Protein AF-0000000071057485 (afdb_homodimer)

Nearest PDB structures (foldseek):
  8hhl-assembly1_A  TM=9.426E-02  e=9.989E+00  Mycolicibacterium mucogenicum

InterPro domains:
  IPR002559 Transposase IS4-like domain [PF01609] (268-515)
  IPR008490 Transposase InsH, N-terminal [PF05598] (19-107)
  IPR047629 IS1182 transposase [NF033551] (7-520)

Foldseek 3Di:
DDDDDPDDVPPPDDPDPLVVNADLLHLLVLLLLLLVLDDPPLQDPPDDDDDDDQPRSSLLLSLLLVCLLVLHHQLVVSQVCCVPPSSNVVSNVSDRDHSVSSLCCLLDPSLLSSLQLSLVLVVLLCVLVVNFPPLEKFKDKAKFFEPADFPQKDFPVVLVVVLVVLLVVQLVLVVVCVVLVQDDPDDSVLCSALVSLVSVLVSLVVVLVVLVVVVVVDDPDDPPDDPSVVSNVVSVVSSCCSVPPSNVSRVVSVVLCVLQPPHGMAGPVFSLWEWEFHQDDPVRPTDTGTIWMKMFIWGQQATSAIAIDNDNFCQVVQLVRCVVRPCNVSGAEYEYEQSNDDLVNLCCCCVPVVHHYLYHHPCRVVCPDPCNCPPQVDQVNWDADPVQRWTAGPVGWIWHWDDKDWDADPVGDIFIWTKIWTDCDGPDPVSNVVQADPVGHGDMDTHGPSSVVSNVVSVVQCPDPSNVVVNVCNCVHHVVSVVCLCPVSNRRYADDHDRSSRSSRVSSNSVSVNSVVVSVVLVVVVVVPVDRSNVVSSVSSVVSSVVSVCVVCVVPPDPPPVVPVVCVPCVPVVD/DDDDDPDDPPPDDDPDPLVVNADLLDLLVLLLLLLVLDDPPLQDPPDDDDDDDQPRSSLLLSLLLVCLLVLHHQLVVSQVCCVPPSSNVVSNVSDRDHSVSSLCCLLDPSLLSSLQLSLVLVVLLCVLVVNFPPLEKFKDKAKFFEPADFPQKDFPVVLVVVLVVLLVVQLVLVVVCVVLVQDDPDDSVLCSALVSLVSVLVSLVVVLVVLVVVVVPDDPDDPPDDPSVVSNVVSVVSSCCSVPPSNVSRVVSVVLCVLQPPHGMAGPVFSLWEWEFHQDDPVRPTDTGTIWMKMFIWGQQATSAIAIDNDNFCQVVVLVRCVPRPCNLSHAEYEYEQSNDDLVNLCCCCVPVVHHYLYHHPCRVVCPDPCNCPPQVDQVNWDADPVQRWTAGPVGWIWHWDDKDWDADPVGDIFIWTKIWTDCDGPDPVSNVVQADPVGHGDMDTHGPSSVVSNVVSVVQCPDPSNVVVNVCNCVHHVVSVVCLCPVSNRRYADDHDRSSSSSRVSSNSVSVNSVVVSVVLVVVVVVPVDRSNVVSSVSSVVSSVVSVCVCCVVPPDPPPVVPVVCVPCVPVVD

Radius of gyration: 40.52 Å; Cα contacts (8 Å, |Δi|>4): 1602; chains: 2; bounding box: 93×112×138 Å

Secondary structure (DSSP, 8-state):
--------TT----EEEHHHHS-TT-HHHHHHHHHHHS-HHHHS----SSSS----HHHHHHHHHHHHHTT--SHHHHHHHHHHBHHHHHHHTT----HHHHHHHHHSHHHHHHHHHHHHHHHHHHHHTT---TTEEEEEEEEEE-SS-TT-EEEHHHHHHHHHHHHHHHHHHHHHHHHTT------TTGGGSHHHHHHHHHHHHHHHHHHHHHHHHS-S--TT--HHHHHHHHHHHHHHHIIIIIHHHHHHHHHHHHHHTT-SEEESSSTT-EEEEEE-STT--EEEEEEEEEEEEEETTEEEEEEEE--SSSGGGHHHHHHH-TTGGG-SEEE--GGG--HHHHHIIIIIS--EEE---TTHHHHHSHHHHT-TT-GGGSEEETTTTEEE-TTS-EEEEEEEEEEE-TTS-EEEEEEEEE-SS-SSHHHHHHTB-TTSPBPEEEE-HHHHHHHHHHHHHHHSHHHHHHHHHHHHHHHHHHHIIIIIS--SB-SS-SHHHHHHHHHHHHHHHHHHHHHHHHHHHHHHSSS-HHHHHHHHHHHHHHHHHHHHHHHHS-TTTHHHHHHHH--GGG-/--------TT----EEEHHHHS-TT-HHHHHHHHHHHS-HHHHS----SSSS----HHHHHHHHHHHHHTT--SHHHHHHHHHHBHHHHHHHTT----HHHHHHHHHSHHHHHHHHHHHHHHHHHHHHTT---TTEEEEEEEEEE-SS-TT-EEEHHHHHHHHHHHHHHHHHHHHHHHHTT------TTGGGSHHHHHHHHHHHHHHHHHHHHHHHHS-S--TT--HHHHHHHHHHHHHHHIIIIIHHHHHHHHHHHHHHTT-SEEESSSTT-EEEEEE-STT--EEEEEEEEEEEEEETTEEEEEEEE--SSSGGGHHHHHHH-TTGGG-SEEE--GGG--HHHHHIIIIIS--EEE---TTHHHHHSHHHHT-TT-GGGSEEETTTTEEE-TTS-EEEEEEEEEEE-TTS-EEEEEEEEE-SS-SSHHHHHHTB-TTSPBPEEEE-HHHHHHHHHHHHHHHSHHHHHHHHHHHHHHHHHHHIIIIIS--SB-SS-SHHHHHHHHHHHHHHHHHHHHHHHHHHHHHHSSS-HHHHHHHHHHHHHHHHHHHHHHHHS-TTTHHHHHHHH--GGG-

Sequence (1150 aa):
MTMYKEYNTNQLSLELNLAYDIPMNHEVRLISLFVDSIPNHVLLEEKSHTGRPAFHPAMLLKMTLFAYARQVFSGRKIVQMNDEVIPMKWLSQDTYVSYKTINNFRSSKHANNLIKTAFIYFTLLMRENGMIEDDALFIDGTKLEADANLYSFTWKKAVNKYEEALNGKTADLYDNLVQEGVDLALSKEECETSEGLVRLLENTEQALAEVEKVISEEPKVIKGGSANKQKRRRIKKLRNQLRKDYIPRKQRYEEAREILQERNSFSKTDHDATFMRMKEDHMMNGQLKPGYNVQAATNSQYVLAYDLFPNPTDTRTLKPFLQSIQTLDLFQHIVADAGYGSEENYVFIIDELEKTPLIPYGMYQKELTKKYKNSPTNPSNWDYLAETDQFIKPDGVVYSFKNYSRRTDKYGFKRDFKIYEADNIQDTAELEKLAKTESGRQKQIHYNPTWNYFKELIKEELHSEEGSRIYAKRKIDVEPVFGRLKSVFGVRRVHVRGNQAVQTEVGFLFMSMNLTKLAKNLGSKTSHTQKPHSDSFILIVFETEITVWFYFEASFCPASFCISIFYCIFPYLQSMTMYKEYNTNQLSLELNLAYDIPMNHEVRLISLFVDSIPNHVLLEEKSHTGRPAFHPAMLLKMTLFAYARQVFSGRKIVQMNDEVIPMKWLSQDTYVSYKTINNFRSSKHANNLIKTAFIYFTLLMRENGMIEDDALFIDGTKLEADANLYSFTWKKAVNKYEEALNGKTADLYDNLVQEGVDLALSKEECETSEGLVRLLENTEQALAEVEKVISEEPKVIKGGSANKQKRRRIKKLRNQLRKDYIPRKQRYEEAREILQERNSFSKTDHDATFMRMKEDHMMNGQLKPGYNVQAATNSQYVLAYDLFPNPTDTRTLKPFLQSIQTLDLFQHIVADAGYGSEENYVFIIDELEKTPLIPYGMYQKELTKKYKNSPTNPSNWDYLAETDQFIKPDGVVYSFKNYSRRTDKYGFKRDFKIYEADNIQDTAELEKLAKTESGRQKQIHYNPTWNYFKELIKEELHSEEGSRIYAKRKIDVEPVFGRLKSVFGVRRVHVRGNQAVQTEVGFLFMSMNLTKLAKNLGSKTSHTQKPHSDSFILIVFETEITVWFYFEASFCPASFCISIFYCIFPYLQS

Organism: NCBI:txid439219

pLDDT: mean 81.41, std 17.27, range [22.47, 97.69]

Solvent-accessible surface area (backbone atoms only — not comparable to full-atom values): 63048 Å² total; per-residue (Å²): 114,60,50,49,56,86,78,64,74,78,68,56,78,47,75,41,45,50,54,78,66,52,60,72,74,35,56,65,55,53,49,48,49,54,58,65,52,49,55,60,76,69,59,47,69,92,61,75,60,84,71,81,59,50,76,44,54,62,43,54,48,44,50,50,32,51,31,42,59,69,59,43,82,49,41,64,57,46,37,49,37,43,71,37,25,51,68,47,19,55,61,47,68,66,54,89,58,56,37,65,58,51,47,49,44,52,56,30,70,64,45,35,51,45,49,56,49,47,31,54,49,49,42,52,34,34,49,75,69,63,59,57,60,87,39,39,38,34,41,53,71,49,75,33,33,42,61,50,68,74,83,35,74,45,46,45,69,57,49,53,52,53,49,52,50,48,44,53,51,48,52,49,50,50,52,52,41,48,72,72,67,44,80,70,97,64,57,76,74,45,49,67,37,52,69,32,41,54,49,48,48,52,46,47,52,50,46,48,53,51,45,53,51,53,51,70,72,42,72,92,83,53,91,90,59,56,68,57,58,54,50,44,52,55,51,49,51,52,46,48,45,40,63,72,45,51,41,56,50,44,44,51,47,53,50,48,51,63,65,32,65,92,46,61,34,26,24,77,77,24,60,60,24,15,65,28,74,38,84,75,40,95,82,66,56,51,48,74,32,40,16,40,28,36,37,38,30,23,42,83,51,29,70,50,45,71,50,78,39,64,52,80,58,63,43,77,48,49,64,64,48,58,70,67,41,85,67,47,83,72,41,48,33,43,33,38,53,36,70,45,36,42,65,69,53,48,49,43,36,43,72,70,65,66,35,47,65,48,43,45,40,78,57,49,69,56,58,70,34,67,68,53,62,66,32,75,85,40,72,88,60,38,50,71,40,76,89,76,48,30,38,34,39,82,89,62,40,48,25,35,69,69,50,80,45,80,47,67,46,100,84,67,53,74,42,61,32,43,33,27,30,32,42,84,76,51,98,43,74,69,42,37,57,68,26,32,40,95,86,66,42,66,35,70,46,82,42,41,62,66,55,51,50,51,50,53,53,38,50,53,44,48,66,32,72,65,39,35,54,58,54,63,44,42,64,72,23,51,51,52,45,55,44,39,42,41,66,71,57,55,51,55,53,48,90,46,64,43,61,67,25,37,48,26,50,50,43,42,49,47,49,18,52,37,50,52,50,50,39,52,52,51,52,60,56,29,72,73,40,94,59,74,57,55,54,57,51,51,47,52,47,52,57,28,43,57,51,44,53,50,51,50,46,55,70,71,42,65,84,76,64,64,63,58,56,55,52,68,75,52,58,67,74,75,109,117,62,52,49,56,87,78,64,72,79,68,56,78,47,75,41,47,47,54,77,67,53,59,72,74,37,55,65,55,53,48,48,48,54,60,66,49,50,53,59,77,68,58,47,68,92,60,75,61,84,69,80,58,50,78,43,54,64,45,54,49,43,51,51,32,52,30,44,60,69,60,42,82,50,40,63,55,45,38,49,37,45,72,38,25,51,68,47,20,56,61,47,68,65,54,89,61,56,38,63,59,52,46,49,43,52,55,29,70,64,45,36,51,44,49,55,49,45,32,54,48,50,45,51,35,34,50,76,69,64,58,59,59,88,42,40,37,35,40,52,72,47,76,35,33,42,60,49,67,74,80,35,75,45,45,43,69,57,48,53,52,52,50,52,50,47,44,51,49,48,52,50,50,50,51,52,40,48,71,72,65,42,81,70,98,64,58,76,75,46,48,66,36,51,68,32,38,52,50,49,47,52,47,48,51,50,44,48,53,52,47,52,52,53,54,70,71,41,71,91,83,54,90,89,60,58,69,57,56,53,50,45,52,54,51,49,52,52,45,48,47,41,65,72,46,51,40,55,51,44,44,51,49,53,50,48,51,63,64,32,63,89,46,62,34,28,24,78,75,24,62,62,24,15,64,26,75,37,84,76,40,94,82,66,56,50,49,73,32,42,16,41,29,36,35,37,29,23,43,84,53,29,68,48,44,72,47,75,38,65,52,79,58,64,43,78,47,49,63,65,48,58,70,66,41,84,67,47,83,71,40,47,32,42,34,39,52,37,70,44,35,43,65,68,51,50,49,43,36,43,71,71,65,67,34,46,66,48,44,44,39,79,58,49,69,55,58,70,34,68,68,52,62,66,31,76,84,40,71,86,62,38,50,72,41,78,88,76,48,30,40,34,40,82,88,61,40,47,25,35,69,68,49,79,45,79,47,68,46,101,83,68,52,75,43,62,31,43,33,26,32,33,43,82,78,48,98,42,74,69,41,38,57,69,26,31,39,98,88,66,43,65,36,70,44,80,40,42,63,66,56,51,48,50,50,53,51,39,49,50,44,47,66,32,72,68,41,35,56,58,56,63,43,41,66,72,22,50,52,54,45,55,44,40,43,41,66,72,55,54,51,57,54,48,92,46,63,45,61,67,25,38,50,28,49,51,43,43,48,47,49,19,51,37,51,52,50,52,38,52,53,50,51,59,56,31,71,74,42,92,61,73,59,54,54,57,50,52,48,53,45,54,56,29,43,58,50,44,53,49,52,50,46,56,70,71,44,66,85,76,64,65,63,60,58,54,52,68,76,53,62,67,74,76,109

Structure (mmCIF, N/CA/C/O backbone):
data_AF-0000000071057485-model_v1
#
loop_
_entity.id
_entity.type
_entity.pdbx_description
1 polymer Transposase
#
loop_
_atom_site.group_PDB
_atom_site.id
_atom_site.type_symbol
_atom_site.label_atom_id
_atom_site.label_alt_id
_atom_site.label_comp_id
_atom_site.label_asym_id
_atom_site.label_entity_id
_atom_site.label_seq_id
_atom_site.pdbx_PDB_ins_code
_atom_site.Cartn_x
_atom_site.Cartn_y
_atom_site.Cartn_z
_atom_site.occupancy
_atom_site.B_iso_or_equiv
_atom_site.auth_seq_id
_atom_site.auth_comp_id
_atom_site.auth_asym_id
_atom_site.auth_atom_id
_atom_site.pdbx_PDB_model_num
ATOM 1 N N . MET A 1 1 ? 37.344 -20.203 -25.688 1 23.11 1 MET A N 1
ATOM 2 C CA . MET A 1 1 ? 37.469 -20.188 -24.219 1 23.11 1 MET A CA 1
ATOM 3 C C . MET A 1 1 ? 37.125 -18.812 -23.656 1 23.11 1 MET A C 1
ATOM 5 O O . MET A 1 1 ? 37.75 -17.812 -24.016 1 23.11 1 MET A O 1
ATOM 9 N N . THR A 1 2 ? 35.906 -18.578 -23.266 1 34.31 2 THR A N 1
ATOM 10 C CA . THR A 1 2 ? 35.406 -17.281 -22.797 1 34.31 2 THR A CA 1
ATOM 11 C C . THR A 1 2 ? 36.219 -16.828 -21.562 1 34.31 2 THR A C 1
ATOM 13 O O . THR A 1 2 ? 36.406 -17.609 -20.625 1 34.31 2 THR A O 1
ATOM 16 N N . MET A 1 3 ? 36.969 -15.766 -21.641 1 32.34 3 MET A N 1
ATOM 17 C CA . MET A 1 3 ? 37.875 -15.297 -20.578 1 32.34 3 MET A CA 1
ATOM 18 C C . MET A 1 3 ? 37.094 -14.531 -19.516 1 32.34 3 MET A C 1
ATOM 20 O O . MET A 1 3 ? 36.406 -13.555 -19.812 1 32.34 3 MET A O 1
ATOM 24 N N . TYR A 1 4 ? 36.656 -15.203 -18.547 1 41.56 4 TYR A N 1
ATOM 25 C CA . TYR A 1 4 ? 36.125 -14.5 -17.391 1 41.56 4 TYR A CA 1
ATOM 26 C C . TYR A 1 4 ? 37.25 -13.828 -16.609 1 41.56 4 TYR A C 1
ATOM 28 O O . TYR A 1 4 ? 38.375 -14.336 -16.562 1 41.56 4 TYR A O 1
ATOM 36 N N . LYS A 1 5 ? 37.031 -12.656 -16.203 1 48.19 5 LYS A N 1
ATOM 37 C CA . LYS A 1 5 ? 38 -12.062 -15.281 1 48.19 5 LYS A CA 1
ATOM 38 C C . LYS A 1 5 ? 38.188 -12.938 -14.039 1 48.19 5 LYS A C 1
ATOM 40 O O . LYS A 1 5 ? 37.219 -13.508 -13.531 1 48.19 5 LYS A O 1
ATOM 45 N N . GLU A 1 6 ? 39.406 -13.344 -13.711 1 38.09 6 GLU A N 1
ATOM 46 C CA . GLU A 1 6 ? 39.719 -14.164 -12.547 1 38.09 6 GLU A CA 1
ATOM 47 C C . GLU A 1 6 ? 39.125 -13.586 -11.273 1 38.09 6 GLU A C 1
ATOM 49 O O . GLU A 1 6 ? 39.188 -12.383 -11.039 1 38.09 6 GLU A O 1
ATOM 54 N N . TYR A 1 7 ? 38 -14.172 -10.867 1 42.62 7 TYR A N 1
ATOM 55 C CA . TYR A 1 7 ? 37.344 -13.742 -9.641 1 42.62 7 TYR A CA 1
ATOM 56 C C . TYR A 1 7 ? 37.75 -14.602 -8.453 1 42.62 7 TYR A C 1
ATOM 58 O O . TYR A 1 7 ? 37.531 -15.812 -8.453 1 42.62 7 TYR A O 1
ATOM 66 N N . ASN A 1 8 ? 38.938 -14.258 -7.918 1 39 8 ASN A N 1
ATOM 67 C CA . ASN A 1 8 ? 39.375 -14.945 -6.715 1 39 8 ASN A CA 1
ATOM 68 C C . ASN A 1 8 ? 38.969 -14.188 -5.453 1 39 8 ASN A C 1
ATOM 70 O O . ASN A 1 8 ? 39.438 -13.07 -5.219 1 39 8 ASN A O 1
ATOM 74 N N . THR A 1 9 ? 37.969 -14.484 -4.902 1 42.62 9 THR A N 1
ATOM 75 C CA . THR A 1 9 ? 37.469 -13.844 -3.693 1 42.62 9 THR A CA 1
ATOM 76 C C . THR A 1 9 ? 38.469 -14 -2.541 1 42.62 9 THR A C 1
ATOM 78 O O . THR A 1 9 ? 38.25 -13.438 -1.462 1 42.62 9 THR A O 1
ATOM 81 N N . ASN A 1 10 ? 39.375 -15 -2.668 1 36 10 ASN A N 1
ATOM 82 C CA . ASN A 1 10 ? 40.281 -15.219 -1.546 1 36 10 ASN A CA 1
ATOM 83 C C . ASN A 1 10 ? 41.281 -14.062 -1.396 1 36 10 ASN A C 1
ATOM 85 O O . ASN A 1 10 ? 42.25 -14.172 -0.64 1 36 10 ASN A O 1
ATOM 89 N N . GLN A 1 11 ? 41.25 -13.289 -2.316 1 40.03 11 GLN A N 1
ATOM 90 C CA . GLN A 1 11 ? 42.219 -12.227 -2.109 1 40.03 11 GLN A CA 1
ATOM 91 C C . GLN A 1 11 ? 41.812 -11.305 -0.969 1 40.03 11 GLN A C 1
ATOM 93 O O . GLN A 1 11 ? 40.688 -10.758 -0.982 1 40.03 11 GLN A O 1
ATOM 98 N N . LEU A 1 12 ? 42.469 -11.305 0.199 1 37.62 12 LEU A N 1
ATOM 99 C CA . LEU A 1 12 ? 42.312 -10.766 1.544 1 37.62 12 LEU A CA 1
ATOM 100 C C . LEU A 1 12 ? 42.094 -9.258 1.499 1 37.62 12 LEU A C 1
ATOM 102 O O . LEU A 1 12 ? 41.188 -8.734 2.123 1 37.62 12 LEU A O 1
ATOM 106 N N . SER A 1 13 ? 43.219 -8.352 1.421 1 40.06 13 SER A N 1
ATOM 107 C CA . SER A 1 13 ? 43.375 -7.059 2.088 1 40.06 13 SER A CA 1
ATOM 108 C C . SER A 1 13 ? 42.969 -5.914 1.165 1 40.06 13 SER A C 1
ATOM 110 O O . SER A 1 13 ? 43.438 -5.816 0.037 1 40.06 13 SER A O 1
ATOM 112 N N . LEU A 1 14 ? 41.781 -5.621 1.059 1 44.44 14 LEU A N 1
ATOM 113 C CA . LEU A 1 14 ? 41.469 -4.348 0.416 1 44.44 14 LEU A CA 1
ATOM 114 C C . LEU A 1 14 ? 41.719 -3.186 1.377 1 44.44 14 LEU A C 1
ATOM 116 O O . LEU A 1 14 ? 41.156 -3.148 2.467 1 44.44 14 LEU A O 1
ATOM 120 N N . GLU A 1 15 ? 42.844 -2.379 1.481 1 41.66 15 GLU A N 1
ATOM 121 C CA . GLU A 1 15 ? 43.156 -1.195 2.279 1 41.66 15 GLU A CA 1
ATOM 122 C C . GLU A 1 15 ? 42.312 0.002 1.831 1 41.66 15 GLU A C 1
ATOM 124 O O . GLU A 1 15 ? 42.375 0.417 0.673 1 41.66 15 GLU A O 1
ATOM 129 N N . LEU A 1 16 ? 41.125 0.225 2.365 1 46.06 16 LEU A N 1
ATOM 130 C CA . LEU A 1 16 ? 40.312 1.38 2.004 1 46.06 16 LEU A CA 1
ATOM 131 C C . LEU A 1 16 ? 40.688 2.602 2.828 1 46.06 16 LEU A C 1
ATOM 133 O O . LEU A 1 16 ? 40.844 2.51 4.047 1 46.06 16 LEU A O 1
ATOM 137 N N . ASN A 1 17 ? 41.438 3.664 2.443 1 44.47 17 ASN A N 1
ATOM 138 C CA . ASN A 1 17 ? 41.562 4.98 3.064 1 44.47 17 ASN A CA 1
ATOM 139 C C . ASN A 1 17 ? 40.25 5.75 2.973 1 44.47 17 ASN A C 1
ATOM 141 O O . ASN A 1 17 ? 39.844 6.168 1.885 1 44.47 17 ASN A O 1
ATOM 145 N N . LEU A 1 18 ? 39.469 5.727 4.004 1 46.75 18 LEU A N 1
ATOM 146 C CA . LEU A 1 18 ? 38.094 6.227 4.012 1 46.75 18 LEU A CA 1
ATOM 147 C C . LEU A 1 18 ? 38.031 7.629 3.418 1 46.75 18 LEU A C 1
ATOM 149 O O . LEU A 1 18 ? 37.094 7.945 2.676 1 46.75 18 LEU A O 1
ATOM 153 N N . ALA A 1 19 ? 38.844 8.672 3.963 1 46.25 19 ALA A N 1
ATOM 154 C CA . ALA A 1 19 ? 38.75 10.055 3.504 1 46.25 19 ALA A CA 1
ATOM 155 C C . ALA A 1 19 ? 38.938 10.148 1.993 1 46.25 19 ALA A C 1
ATOM 157 O O . ALA A 1 19 ? 38.312 10.977 1.331 1 46.25 19 ALA A O 1
ATOM 158 N N . TYR A 1 20 ? 39.75 9.367 1.511 1 46.47 20 TYR A N 1
ATOM 159 C CA . TYR A 1 20 ? 40.125 9.406 0.096 1 46.47 20 TYR A CA 1
ATOM 160 C C . TYR A 1 20 ? 39.125 8.617 -0.74 1 46.47 20 TYR A C 1
ATOM 162 O O . TYR A 1 20 ? 38.938 8.891 -1.929 1 46.47 20 TYR A O 1
ATOM 170 N N . ASP A 1 21 ? 38.188 7.934 0.021 1 61.28 21 ASP A N 1
ATOM 171 C CA . ASP A 1 21 ? 37.406 6.996 -0.768 1 61.28 21 ASP A CA 1
ATOM 172 C C . ASP A 1 21 ? 36.031 7.578 -1.088 1 61.28 21 ASP A C 1
ATOM 174 O O . ASP A 1 21 ? 35.312 7.039 -1.925 1 61.28 21 ASP A O 1
ATOM 178 N N . ILE A 1 22 ? 35.781 8.898 -0.445 1 78.19 22 ILE A N 1
ATOM 179 C CA . ILE A 1 22 ? 34.5 9.516 -0.77 1 78.19 22 ILE A CA 1
ATOM 180 C C . ILE A 1 22 ? 34.719 10.625 -1.794 1 78.19 22 ILE A C 1
ATOM 182 O O . ILE A 1 22 ? 35.438 11.586 -1.541 1 78.19 22 ILE A O 1
ATOM 186 N N . PRO A 1 23 ? 34.125 10.477 -2.822 1 77.12 23 PRO A N 1
ATOM 187 C CA . PRO A 1 23 ? 34.25 11.516 -3.848 1 77.12 23 PRO A CA 1
ATOM 188 C C . PRO A 1 23 ? 33.875 12.906 -3.34 1 77.12 23 PRO A C 1
ATOM 190 O O . PRO A 1 23 ? 33.031 13.023 -2.438 1 77.12 23 PRO A O 1
ATOM 193 N N . MET A 1 24 ? 34.406 13.922 -3.902 1 73.56 24 MET A N 1
ATOM 194 C CA . MET A 1 24 ? 34.188 15.305 -3.482 1 73.56 24 MET A CA 1
ATOM 195 C C . MET A 1 24 ? 32.75 15.742 -3.727 1 73.56 24 MET A C 1
ATOM 197 O O . MET A 1 24 ? 32.219 16.609 -3.018 1 73.56 24 MET A O 1
ATOM 201 N N . ASN A 1 25 ? 32.125 15.102 -4.582 1 75.69 25 ASN A N 1
ATOM 202 C CA . ASN A 1 25 ? 30.75 15.492 -4.934 1 75.69 25 ASN A CA 1
ATOM 203 C C . ASN A 1 25 ? 29.719 14.609 -4.242 1 75.69 25 ASN A C 1
ATOM 205 O O . ASN A 1 25 ? 28.531 14.68 -4.547 1 75.69 25 ASN A O 1
ATOM 209 N N . HIS A 1 26 ? 30.281 13.969 -3.312 1 86.19 26 HIS A N 1
ATOM 210 C CA . HIS A 1 26 ? 29.359 13.062 -2.627 1 86.19 26 HIS A CA 1
ATOM 211 C C . HIS A 1 26 ? 28.422 13.828 -1.705 1 86.19 26 HIS A C 1
ATOM 213 O O . HIS A 1 26 ? 28.828 14.781 -1.04 1 86.19 26 HIS A O 1
ATOM 219 N N . GLU A 1 27 ? 27.203 13.484 -1.693 1 87.94 27 GLU A N 1
ATOM 220 C CA . GLU A 1 27 ? 26.156 14.172 -0.946 1 87.94 27 GLU A CA 1
ATOM 221 C C . GLU A 1 27 ? 26.484 14.227 0.543 1 87.94 27 GLU A C 1
ATOM 223 O O . GLU A 1 27 ? 26.062 15.148 1.244 1 87.94 27 GLU A O 1
ATOM 228 N N . VAL A 1 28 ? 27.297 13.266 1.021 1 89.62 28 VAL A N 1
ATOM 229 C CA . VAL A 1 28 ? 27.625 13.195 2.439 1 89.62 28 VAL A CA 1
ATOM 230 C C . VAL A 1 28 ? 28.453 14.422 2.842 1 89.62 28 VAL A C 1
ATOM 232 O O . VAL A 1 28 ? 28.344 14.906 3.971 1 89.62 28 VAL A O 1
ATOM 235 N N . ARG A 1 29 ? 29.219 14.93 1.976 1 84.94 29 ARG A N 1
ATOM 236 C CA . ARG A 1 29 ? 30.031 16.109 2.256 1 84.94 29 ARG A CA 1
ATOM 237 C C . ARG A 1 29 ? 29.172 17.359 2.389 1 84.94 29 ARG A C 1
ATOM 239 O O . ARG A 1 29 ? 29.438 18.219 3.219 1 84.94 29 ARG A O 1
ATOM 246 N N . LEU A 1 30 ? 28.141 17.391 1.562 1 86.38 30 LEU A N 1
ATOM 247 C CA . LEU A 1 30 ? 27.203 18.516 1.647 1 86.38 30 LEU A CA 1
ATOM 248 C C . LEU A 1 30 ? 26.453 18.5 2.971 1 86.38 30 LEU A C 1
ATOM 250 O O . LEU A 1 30 ? 26.25 19.547 3.59 1 86.38 30 LEU A O 1
ATOM 254 N N . ILE A 1 31 ? 26.031 17.328 3.371 1 90.62 31 ILE A N 1
ATOM 255 C CA . ILE A 1 31 ? 25.312 17.188 4.633 1 90.62 31 ILE A CA 1
ATOM 256 C C . ILE A 1 31 ? 26.203 17.625 5.789 1 90.62 31 ILE A C 1
ATOM 258 O O . ILE A 1 31 ? 25.766 18.359 6.676 1 90.62 31 ILE A O 1
ATOM 262 N N . SER A 1 32 ? 27.453 17.188 5.73 1 87.62 32 SER A N 1
ATOM 263 C CA . SER A 1 32 ? 28.406 17.531 6.781 1 87.62 32 SER A CA 1
ATOM 264 C C . SER A 1 32 ? 28.641 19.047 6.828 1 87.62 32 SER A C 1
ATOM 266 O O . SER A 1 32 ? 28.625 19.641 7.902 1 87.62 32 SER A O 1
ATOM 268 N N . LEU A 1 33 ? 28.766 19.609 5.688 1 82.75 33 LEU A N 1
ATOM 269 C CA . LEU A 1 33 ? 29.016 21.047 5.598 1 82.75 33 LEU A CA 1
ATOM 270 C C . LEU A 1 33 ? 27.812 21.844 6.078 1 82.75 33 LEU A C 1
ATOM 272 O O . LEU A 1 33 ? 27.953 22.859 6.758 1 82.75 33 LEU A O 1
ATOM 276 N N . PHE A 1 34 ? 26.719 21.453 5.762 1 86.44 34 PHE A N 1
ATOM 277 C CA . PHE A 1 34 ? 25.484 22.125 6.141 1 86.44 34 PHE A CA 1
ATOM 278 C C . PHE A 1 34 ? 25.312 22.109 7.656 1 86.44 34 PHE A C 1
ATOM 280 O O . PHE A 1 34 ? 25.016 23.156 8.258 1 86.44 34 PHE A O 1
ATOM 287 N N . VAL A 1 35 ? 25.453 20.953 8.242 1 86.75 35 VAL A N 1
ATOM 288 C CA . VAL A 1 35 ? 25.281 20.828 9.68 1 86.75 35 VAL A CA 1
ATOM 289 C C . VAL A 1 35 ? 26.344 21.641 10.414 1 86.75 35 VAL A C 1
ATOM 291 O O . VAL A 1 35 ? 26.078 22.25 11.445 1 86.75 35 VAL A O 1
ATOM 294 N N . ASP A 1 36 ? 27.516 21.656 9.844 1 79.56 36 ASP A N 1
ATOM 295 C CA . ASP A 1 36 ? 28.625 22.375 10.469 1 79.56 36 ASP A CA 1
ATOM 296 C C . ASP A 1 36 ? 28.406 23.891 10.398 1 79.56 36 ASP A C 1
ATOM 298 O O . ASP A 1 36 ? 29 24.641 11.164 1 79.56 36 ASP A O 1
ATOM 302 N N . SER A 1 37 ? 27.562 24.25 9.484 1 75.19 37 SER A N 1
ATOM 303 C CA . SER A 1 37 ? 27.281 25.672 9.336 1 75.19 37 SER A CA 1
ATOM 304 C C . SER A 1 37 ? 26.328 26.156 10.43 1 75.19 37 SER A C 1
ATOM 306 O O . SER A 1 37 ? 26.219 27.359 10.672 1 75.19 37 SER A O 1
ATOM 308 N N . ILE A 1 38 ? 25.688 25.297 11.07 1 76.44 38 ILE A N 1
ATOM 309 C CA . ILE A 1 38 ? 24.812 25.656 12.172 1 76.44 38 ILE A CA 1
ATOM 310 C C . ILE A 1 38 ? 25.641 26.062 13.391 1 76.44 38 ILE A C 1
ATOM 312 O O . ILE A 1 38 ? 26.547 25.312 13.797 1 76.44 38 ILE A O 1
ATOM 316 N N . PRO A 1 39 ? 25.328 27.188 13.945 1 72.94 39 PRO A N 1
ATOM 317 C CA . PRO A 1 39 ? 26.141 27.656 15.07 1 72.94 39 PRO A CA 1
ATOM 318 C C . PRO A 1 39 ? 26.109 26.719 16.266 1 72.94 39 PRO A C 1
ATOM 320 O O . PRO A 1 39 ? 25.062 26.125 16.562 1 72.94 39 PRO A O 1
ATOM 323 N N . ASN A 1 40 ? 27.156 26.719 16.938 1 73.5 40 ASN A N 1
ATOM 324 C CA . ASN A 1 40 ? 27.344 25.797 18.062 1 73.5 40 ASN A CA 1
ATOM 325 C C . ASN A 1 40 ? 26.359 26.078 19.188 1 73.5 40 ASN A C 1
ATOM 327 O O . ASN A 1 40 ? 25.906 25.141 19.859 1 73.5 40 ASN A O 1
ATOM 331 N N . HIS A 1 41 ? 26.094 27.344 19.359 1 73.38 41 HIS A N 1
ATOM 332 C CA . HIS A 1 41 ? 25.188 27.672 20.453 1 73.38 41 HIS A CA 1
ATOM 333 C C . HIS A 1 41 ? 23.797 27.094 20.203 1 73.38 41 HIS A C 1
ATOM 335 O O . HIS A 1 41 ? 23.031 26.875 21.141 1 73.38 41 HIS A O 1
ATOM 341 N N . VAL A 1 42 ? 23.5 26.906 18.938 1 73.56 42 VAL A N 1
ATOM 342 C CA . VAL A 1 42 ? 22.234 26.297 18.578 1 73.56 42 VAL A CA 1
ATOM 343 C C . VAL A 1 42 ? 22.328 24.781 18.688 1 73.56 42 VAL A C 1
ATOM 345 O O . VAL A 1 42 ? 21.391 24.109 19.125 1 73.56 42 VAL A O 1
ATOM 348 N N . LEU A 1 43 ? 23.469 24.344 18.281 1 77.38 43 LEU A N 1
ATOM 349 C CA . LEU A 1 43 ? 23.672 22.891 18.266 1 77.38 43 LEU A CA 1
ATOM 350 C C . LEU A 1 43 ? 23.719 22.328 19.688 1 77.38 43 LEU A C 1
ATOM 352 O O . LEU A 1 43 ? 23.172 21.25 19.953 1 77.38 43 LEU A O 1
ATOM 356 N N . LEU A 1 44 ? 24.391 23.094 20.5 1 72.12 44 LEU A N 1
ATOM 357 C CA . LEU A 1 44 ? 24.641 22.578 21.844 1 72.12 44 LEU A CA 1
ATOM 358 C C . LEU A 1 44 ? 23.578 23.078 22.828 1 72.12 44 LEU A C 1
ATOM 360 O O . LEU A 1 44 ? 23.203 24.25 22.797 1 72.12 44 LEU A O 1
ATOM 364 N N . GLU A 1 45 ? 22.578 22.172 23.219 1 63.66 45 GLU A N 1
ATOM 365 C CA . GLU A 1 45 ? 21.609 22.578 24.234 1 63.66 45 GLU A CA 1
ATOM 366 C C . GLU A 1 45 ? 22.312 22.891 25.562 1 63.66 45 GLU A C 1
ATOM 368 O O . GLU A 1 45 ? 23.344 22.281 25.875 1 63.66 45 GLU A O 1
ATOM 373 N N . GLU A 1 46 ? 21.844 24 26.188 1 52.88 46 GLU A N 1
ATOM 374 C CA . GLU A 1 46 ? 22.344 24.328 27.516 1 52.88 46 GLU A CA 1
ATOM 375 C C . GLU A 1 46 ? 22.188 23.141 28.469 1 52.88 46 GLU A C 1
ATOM 377 O O . GLU A 1 46 ? 21.109 22.922 29.016 1 52.88 46 GLU A O 1
ATOM 382 N N . LYS A 1 47 ? 22.391 21.969 28.188 1 49.09 47 LYS A N 1
ATOM 383 C CA . LYS A 1 47 ? 21.953 20.922 29.109 1 49.09 47 LYS A CA 1
ATOM 384 C C . LYS A 1 47 ? 22.844 20.891 30.359 1 49.09 47 LYS A C 1
ATOM 386 O O . LYS A 1 47 ? 23.969 21.406 30.344 1 49.09 47 LYS A O 1
ATOM 391 N N . SER A 1 48 ? 22.328 20 31.266 1 46.03 48 SER A N 1
ATOM 392 C CA . SER A 1 48 ? 22.703 19.797 32.656 1 46.03 48 SER A CA 1
ATOM 393 C C . SER A 1 48 ? 24.047 19.094 32.781 1 46.03 48 SER A C 1
ATOM 395 O O . SER A 1 48 ? 24.438 18.328 31.875 1 46.03 48 SER A O 1
ATOM 397 N N . HIS A 1 49 ? 24.953 19.578 33.625 1 41.47 49 HIS A N 1
ATOM 398 C CA . HIS A 1 49 ? 26.297 19.266 34.125 1 41.47 49 HIS A CA 1
ATOM 399 C C . HIS A 1 49 ? 26.453 17.781 34.406 1 41.47 49 HIS A C 1
ATOM 401 O O . HIS A 1 49 ? 27.562 17.312 34.688 1 41.47 49 HIS A O 1
ATOM 407 N N . THR A 1 50 ? 25.609 16.906 34.812 1 35.62 50 THR A N 1
ATOM 408 C CA . THR A 1 50 ? 25.75 15.664 35.594 1 35.62 50 THR A CA 1
ATOM 409 C C . THR A 1 50 ? 25.391 14.461 34.719 1 35.62 50 THR A C 1
ATOM 411 O O . THR A 1 50 ? 24.312 14.398 34.156 1 35.62 50 THR A O 1
ATOM 414 N N . GLY A 1 51 ? 26.344 13.758 33.875 1 40.94 51 GLY A N 1
ATOM 415 C CA . GLY A 1 51 ? 26.312 12.391 33.406 1 40.94 51 GLY A CA 1
ATOM 416 C C . GLY A 1 51 ? 27.234 12.148 32.219 1 40.94 51 GLY A C 1
ATOM 417 O O . GLY A 1 51 ? 28.016 13.023 31.844 1 40.94 51 GLY A O 1
ATOM 418 N N . ARG A 1 52 ? 27.438 10.906 31.797 1 46.34 52 ARG A N 1
ATOM 419 C CA . ARG A 1 52 ? 28.25 10.391 30.703 1 46.34 52 ARG A CA 1
ATOM 420 C C . ARG A 1 52 ? 28.141 11.281 29.469 1 46.34 52 ARG A C 1
ATOM 422 O O . ARG A 1 52 ? 27.047 11.742 29.125 1 46.34 52 ARG A O 1
ATOM 429 N N . PRO A 1 53 ? 29.391 11.688 29.125 1 50.5 53 PRO A N 1
ATOM 430 C CA . PRO A 1 53 ? 29.422 12.617 27.984 1 50.5 53 PRO A CA 1
ATOM 431 C C . PRO A 1 53 ? 28.516 12.172 26.828 1 50.5 53 PRO A C 1
ATOM 433 O O . PRO A 1 53 ? 28.562 11.008 26.422 1 50.5 53 PRO A O 1
ATOM 436 N N . ALA A 1 54 ? 27.438 12.914 26.484 1 66.06 54 ALA A N 1
ATOM 437 C CA . ALA A 1 54 ? 26.438 12.688 25.438 1 66.06 54 ALA A CA 1
ATOM 438 C C . ALA A 1 54 ? 27.047 12.914 24.047 1 66.06 54 ALA A C 1
ATOM 440 O O . ALA A 1 54 ? 28.078 13.602 23.922 1 66.06 54 ALA A O 1
ATOM 441 N N . PHE A 1 55 ? 26.891 12.039 23.078 1 81.31 55 PHE A N 1
ATOM 442 C CA . PHE A 1 55 ? 27.328 12.219 21.703 1 81.31 55 PHE A CA 1
ATOM 443 C C . PHE A 1 55 ? 27.016 13.633 21.219 1 81.31 55 PHE A C 1
ATOM 445 O O . PHE A 1 55 ? 26.031 14.234 21.641 1 81.31 55 PHE A O 1
ATOM 452 N N . HIS A 1 56 ? 27.938 14.195 20.469 1 82.81 56 HIS A N 1
ATOM 453 C CA . HIS A 1 56 ? 27.719 15.523 19.906 1 82.81 56 HIS A CA 1
ATOM 454 C C . HIS A 1 56 ? 26.484 15.555 19.016 1 82.81 56 HIS A C 1
ATOM 456 O O . HIS A 1 56 ? 26.328 14.727 18.109 1 82.81 56 HIS A O 1
ATOM 462 N N . PRO A 1 57 ? 25.578 16.453 19.234 1 87.31 57 PRO A N 1
ATOM 463 C CA . PRO A 1 57 ? 24.328 16.516 18.453 1 87.31 57 PRO A CA 1
ATOM 464 C C . PRO A 1 57 ? 24.562 16.688 16.969 1 87.31 57 PRO A C 1
ATOM 466 O O . PRO A 1 57 ? 23.766 16.219 16.141 1 87.31 57 PRO A O 1
ATOM 469 N N . ALA A 1 58 ? 25.672 17.312 16.625 1 87.19 58 ALA A N 1
ATOM 470 C CA . ALA A 1 58 ? 25.984 17.5 15.219 1 87.19 58 ALA A CA 1
ATOM 471 C C . ALA A 1 58 ? 26.234 16.156 14.531 1 87.19 58 ALA A C 1
ATOM 473 O O . ALA A 1 58 ? 25.812 15.945 13.391 1 87.19 58 ALA A O 1
ATOM 474 N N . MET A 1 59 ? 26.906 15.328 15.242 1 89.94 59 MET A N 1
ATOM 475 C CA . MET A 1 59 ? 27.172 14 14.703 1 89.94 59 MET A CA 1
ATOM 476 C C . MET A 1 59 ? 25.875 13.219 14.5 1 89.94 59 MET A C 1
ATOM 478 O O . MET A 1 59 ? 25.672 12.617 13.445 1 89.94 59 MET A O 1
ATOM 482 N N . LEU A 1 60 ? 25.016 13.297 15.492 1 92.31 60 LEU A N 1
ATOM 483 C CA . LEU A 1 60 ? 23.75 12.578 15.422 1 92.31 60 LEU A CA 1
ATOM 484 C C . LEU A 1 60 ? 22.859 13.141 14.32 1 92.31 60 LEU A C 1
ATOM 486 O O . LEU A 1 60 ? 22.172 12.391 13.625 1 92.31 60 LEU A O 1
ATOM 490 N N . LEU A 1 61 ? 22.953 14.43 14.211 1 93.31 61 LEU A N 1
ATOM 491 C CA . LEU A 1 61 ? 22.172 15.094 13.164 1 93.31 61 LEU A CA 1
ATOM 492 C C . LEU A 1 61 ? 22.672 14.68 11.781 1 93.31 61 LEU A C 1
ATOM 494 O O . LEU A 1 61 ? 21.859 14.359 10.906 1 93.31 61 LEU A O 1
ATOM 498 N N . LYS A 1 62 ? 23.984 14.648 11.625 1 93.62 62 LYS A N 1
ATOM 499 C CA . LYS A 1 62 ? 24.578 14.242 10.352 1 93.62 62 LYS A CA 1
ATOM 500 C C . LYS A 1 62 ? 24.219 12.797 10.023 1 93.62 62 LYS A C 1
ATOM 502 O O . LYS A 1 62 ? 23.828 12.492 8.891 1 93.62 62 LYS A O 1
ATOM 507 N N . MET A 1 63 ? 24.312 11.953 10.984 1 94.81 63 MET A N 1
ATOM 508 C CA . MET A 1 63 ? 24.016 10.531 10.797 1 94.81 63 MET A CA 1
ATOM 509 C C . MET A 1 63 ? 22.562 10.312 10.398 1 94.81 63 MET A C 1
ATOM 511 O O . MET A 1 63 ? 22.281 9.547 9.477 1 94.81 63 MET A O 1
ATOM 515 N N . THR A 1 64 ? 21.656 11.031 11.078 1 95.12 64 THR A N 1
ATOM 516 C CA . THR A 1 64 ? 20.234 10.852 10.844 1 95.12 64 THR A CA 1
ATOM 517 C C . THR A 1 64 ? 19.844 11.375 9.461 1 95.12 64 THR A C 1
ATOM 519 O O . THR A 1 64 ? 19.109 10.711 8.727 1 95.12 64 THR A O 1
ATOM 522 N N . LEU A 1 65 ? 20.375 12.492 9.109 1 96 65 LEU A N 1
ATOM 523 C CA . LEU A 1 65 ? 20.062 13.07 7.805 1 96 65 LEU A CA 1
ATOM 524 C C . LEU A 1 65 ? 20.562 12.172 6.68 1 96 65 LEU A C 1
ATOM 526 O O . LEU A 1 65 ? 19.859 11.969 5.688 1 96 65 LEU A O 1
ATOM 530 N N . PHE A 1 66 ? 21.734 11.633 6.828 1 95.62 66 PHE A N 1
ATOM 531 C CA . PHE A 1 66 ? 22.297 10.773 5.793 1 95.62 66 PHE A CA 1
ATOM 532 C C . PHE A 1 66 ? 21.516 9.461 5.699 1 95.62 66 PHE A C 1
ATOM 534 O O . PHE A 1 66 ? 21.266 8.969 4.602 1 95.62 66 PHE A O 1
ATOM 541 N N . ALA A 1 67 ? 21.219 8.914 6.844 1 96.19 67 ALA A N 1
ATOM 542 C CA . ALA A 1 67 ? 20.422 7.684 6.863 1 96.19 67 ALA A CA 1
ATOM 543 C C . ALA A 1 67 ? 19.094 7.871 6.137 1 96.19 67 ALA A C 1
ATOM 545 O O . ALA A 1 67 ? 18.703 7.031 5.32 1 96.19 67 ALA A O 1
ATOM 546 N N . TYR A 1 68 ? 18.438 8.953 6.426 1 94.75 68 TYR A N 1
ATOM 547 C CA . TYR A 1 68 ? 17.141 9.234 5.805 1 94.75 68 TYR A CA 1
ATOM 548 C C . TYR A 1 68 ? 17.297 9.453 4.305 1 94.75 68 TYR A C 1
ATOM 550 O O . TYR A 1 68 ? 16.422 9.078 3.521 1 94.75 68 TYR A O 1
ATOM 558 N N . ALA A 1 69 ? 18.422 10.039 3.934 1 93.5 69 ALA A N 1
ATOM 559 C CA . ALA A 1 69 ? 18.703 10.242 2.516 1 93.5 69 ALA A CA 1
ATOM 560 C C . ALA A 1 69 ? 18.812 8.914 1.782 1 93.5 69 ALA A C 1
ATOM 562 O O . ALA A 1 69 ? 18.531 8.828 0.585 1 93.5 69 ALA A O 1
ATOM 563 N N . ARG A 1 70 ? 19.281 7.902 2.514 1 92.44 70 ARG A N 1
ATOM 564 C CA . ARG A 1 70 ? 19.438 6.566 1.943 1 92.44 70 ARG A CA 1
ATOM 565 C C . ARG A 1 70 ? 18.219 5.707 2.221 1 92.44 70 ARG A C 1
ATOM 567 O O . ARG A 1 70 ? 18.266 4.484 2.098 1 92.44 70 ARG A O 1
ATOM 574 N N . GLN A 1 71 ? 17.156 6.258 2.688 1 90.25 71 GLN A N 1
ATOM 575 C CA . GLN A 1 71 ? 15.883 5.602 2.951 1 90.25 71 GLN A CA 1
ATOM 576 C C . GLN A 1 71 ? 16.016 4.578 4.074 1 90.25 71 GLN A C 1
ATOM 578 O O . GLN A 1 71 ? 15.43 3.492 4 1 90.25 71 GLN A O 1
ATOM 583 N N . VAL A 1 72 ? 16.875 4.832 4.961 1 92.25 72 VAL A N 1
ATOM 584 C CA . VAL A 1 72 ? 17 4.027 6.172 1 92.25 72 VAL A CA 1
ATOM 585 C C . VAL A 1 72 ? 16.406 4.777 7.359 1 92.25 72 VAL A C 1
ATOM 587 O O . VAL A 1 72 ? 16.922 5.809 7.777 1 92.25 72 VAL A O 1
ATOM 590 N N . PHE A 1 73 ? 15.352 4.211 7.961 1 89.38 73 PHE A N 1
ATOM 591 C CA . PHE A 1 73 ? 14.602 5 8.93 1 89.38 73 PHE A CA 1
ATOM 592 C C . PHE A 1 73 ? 14.617 4.332 10.305 1 89.38 73 PHE A C 1
ATOM 594 O O . PHE A 1 73 ? 14.391 4.984 11.32 1 89.38 73 PHE A O 1
ATOM 601 N N . SER A 1 74 ? 14.922 3.045 10.375 1 88.75 74 SER A N 1
ATOM 602 C CA . SER A 1 74 ? 14.945 2.344 11.648 1 88.75 74 SER A CA 1
ATOM 603 C C . SER A 1 74 ? 16.281 2.539 12.367 1 88.75 74 SER A C 1
ATOM 605 O O . SER A 1 74 ? 17.344 2.555 11.727 1 88.75 74 SER A O 1
ATOM 607 N N . GLY A 1 75 ? 16.156 2.689 13.688 1 90.25 75 GLY A N 1
ATOM 608 C CA . GLY A 1 75 ? 17.359 2.879 14.484 1 90.25 75 GLY A CA 1
ATOM 609 C C . GLY A 1 75 ? 18.344 1.742 14.336 1 90.25 75 GLY A C 1
ATOM 610 O O . GLY A 1 75 ? 19.547 1.977 14.195 1 90.25 75 GLY A O 1
ATOM 611 N N . ARG A 1 76 ? 17.891 0.572 14.305 1 88.62 76 ARG A N 1
ATOM 612 C CA . ARG A 1 76 ? 18.75 -0.593 14.203 1 88.62 76 ARG A CA 1
ATOM 613 C C . ARG A 1 76 ? 19.453 -0.633 12.844 1 88.62 76 ARG A C 1
ATOM 615 O O . ARG A 1 76 ? 20.641 -0.999 12.758 1 88.62 76 ARG A O 1
ATOM 622 N N . LYS A 1 77 ? 18.781 -0.264 11.875 1 91.88 77 LYS A N 1
ATOM 623 C CA . LYS A 1 77 ? 19.375 -0.245 10.539 1 91.88 77 LYS A CA 1
ATOM 624 C C . LYS A 1 77 ? 20.375 0.888 10.398 1 91.88 77 LYS A C 1
ATOM 626 O O . LYS A 1 77 ? 21.344 0.773 9.648 1 91.88 77 LYS A O 1
ATOM 631 N N . ILE A 1 78 ? 20.156 1.95 11.148 1 94.06 78 ILE A N 1
ATOM 632 C CA . ILE A 1 78 ? 21.109 3.053 11.125 1 94.06 78 ILE A CA 1
ATOM 633 C C . ILE A 1 78 ? 22.422 2.609 11.766 1 94.06 78 ILE A C 1
ATOM 635 O O . ILE A 1 78 ? 23.5 2.955 11.281 1 94.06 78 ILE A O 1
ATOM 639 N N . VAL A 1 79 ? 22.297 1.813 12.797 1 94 79 VAL A N 1
ATOM 640 C CA . VAL A 1 79 ? 23.484 1.277 13.445 1 94 79 VAL A CA 1
ATOM 641 C C . VAL A 1 79 ? 24.219 0.342 12.492 1 94 79 VAL A C 1
ATOM 643 O O . VAL A 1 79 ? 25.453 0.388 12.391 1 94 79 VAL A O 1
ATOM 646 N N . GLN A 1 80 ? 23.469 -0.437 11.789 1 91.75 80 GLN A N 1
ATOM 647 C CA . GLN A 1 80 ? 24.062 -1.323 10.789 1 91.75 80 GLN A CA 1
ATOM 648 C C . GLN A 1 80 ? 24.766 -0.527 9.695 1 91.75 80 GLN A C 1
ATOM 650 O O . GLN A 1 80 ? 25.844 -0.91 9.242 1 91.75 80 GLN A O 1
ATOM 655 N N . MET A 1 81 ? 24.141 0.514 9.32 1 92.62 81 MET A N 1
ATOM 656 C CA . MET A 1 81 ? 24.75 1.396 8.328 1 92.62 81 MET A CA 1
ATOM 657 C C . MET A 1 81 ? 26.062 1.969 8.828 1 92.62 81 MET A C 1
ATOM 659 O O . MET A 1 81 ? 27.016 2.107 8.062 1 92.62 81 MET A O 1
ATOM 663 N N . ASN A 1 82 ? 26.078 2.332 10.086 1 91.12 82 ASN A N 1
ATOM 664 C CA . ASN A 1 82 ? 27.297 2.881 10.688 1 91.12 82 ASN A CA 1
ATOM 665 C C . ASN A 1 82 ? 28.422 1.859 10.695 1 91.12 82 ASN A C 1
ATOM 667 O O . ASN A 1 82 ? 29.594 2.229 10.672 1 91.12 82 ASN A O 1
ATOM 671 N N . ASP A 1 83 ? 28.062 0.604 10.594 1 88.38 83 ASP A N 1
ATOM 672 C CA . ASP A 1 83 ? 29.047 -0.468 10.633 1 88.38 83 ASP A CA 1
ATOM 673 C C . ASP A 1 83 ? 29.516 -0.841 9.227 1 88.38 83 ASP A C 1
ATOM 675 O O . ASP A 1 83 ? 30.656 -1.274 9.039 1 88.38 83 ASP A O 1
ATOM 679 N N . GLU A 1 84 ? 28.672 -0.604 8.266 1 90.44 84 GLU A N 1
ATOM 680 C CA . GLU A 1 84 ? 28.922 -1.229 6.973 1 90.44 84 GLU A CA 1
ATOM 681 C C . GLU A 1 84 ? 29.188 -0.18 5.895 1 90.44 84 GLU A C 1
ATOM 683 O O . GLU A 1 84 ? 29.797 -0.476 4.863 1 90.44 84 GLU A O 1
ATOM 688 N N . VAL A 1 85 ? 28.688 1.036 6.047 1 90.88 85 VAL A N 1
ATOM 689 C CA . VAL A 1 85 ? 28.688 2.023 4.973 1 90.88 85 VAL A CA 1
ATOM 690 C C . VAL A 1 85 ? 29.812 3.039 5.203 1 90.88 85 VAL A C 1
ATOM 692 O O . VAL A 1 85 ? 29.859 3.693 6.246 1 90.88 85 VAL A O 1
ATOM 695 N N . ILE A 1 86 ? 30.578 3.277 4.227 1 88.75 86 ILE A N 1
ATOM 696 C CA . ILE A 1 86 ? 31.797 4.066 4.32 1 88.75 86 ILE A CA 1
ATOM 697 C C . ILE A 1 86 ? 31.453 5.52 4.625 1 88.75 86 ILE A C 1
ATOM 699 O O . ILE A 1 86 ? 31.984 6.102 5.578 1 88.75 86 ILE A O 1
ATOM 703 N N . PRO A 1 87 ? 30.5 6.129 3.861 1 89.69 87 PRO A N 1
ATOM 704 C CA . PRO A 1 87 ? 30.188 7.531 4.16 1 89.69 87 PRO A CA 1
ATOM 705 C C . PRO A 1 87 ? 29.641 7.723 5.57 1 89.69 87 PRO A C 1
ATOM 707 O O . PRO A 1 87 ? 29.906 8.742 6.211 1 89.69 87 PRO A O 1
ATOM 710 N N . MET A 1 88 ? 28.875 6.801 6.059 1 91.88 88 MET A N 1
ATOM 711 C CA . MET A 1 88 ? 28.328 6.895 7.41 1 91.88 88 MET A CA 1
ATOM 712 C C . MET A 1 88 ? 29.438 6.797 8.453 1 91.88 88 MET A C 1
ATOM 714 O O . MET A 1 88 ? 29.422 7.523 9.445 1 91.88 88 MET A O 1
ATOM 718 N N . LYS A 1 89 ? 30.359 5.91 8.227 1 87.19 89 LYS A N 1
ATOM 719 C CA . LYS A 1 89 ? 31.516 5.777 9.117 1 87.19 89 LYS A CA 1
ATOM 720 C C . LYS A 1 89 ? 32.312 7.062 9.156 1 87.19 89 LYS A C 1
ATOM 722 O O . LYS A 1 89 ? 32.875 7.426 10.195 1 87.19 89 LYS A O 1
ATOM 727 N N . TRP A 1 90 ? 32.406 7.684 8.055 1 85.62 90 TRP A N 1
ATOM 728 C CA . TRP A 1 90 ? 33.125 8.953 7.969 1 85.62 90 TRP A CA 1
ATOM 729 C C . TRP A 1 90 ? 32.438 10.023 8.797 1 85.62 90 TRP A C 1
ATOM 731 O O . TRP A 1 90 ? 33.062 10.82 9.477 1 85.62 90 TRP A O 1
ATOM 741 N N . LEU A 1 91 ? 31.078 10.078 8.758 1 88.5 91 LEU A N 1
ATOM 742 C CA . LEU A 1 91 ? 30.312 11.07 9.5 1 88.5 91 LEU A CA 1
ATOM 743 C C . LEU A 1 91 ? 30.438 10.852 11.008 1 88.5 91 LEU A C 1
ATOM 745 O O . LEU A 1 91 ? 30.516 11.812 11.773 1 88.5 91 LEU A O 1
ATOM 749 N N . SER A 1 92 ? 30.453 9.57 11.406 1 88.19 92 SER A N 1
ATOM 750 C CA . SER A 1 92 ? 30.484 9.242 12.828 1 88.19 92 SER A CA 1
ATOM 751 C C . SER A 1 92 ? 31.922 9.109 13.328 1 88.19 92 SER A C 1
ATOM 753 O O . SER A 1 92 ? 32.156 8.914 14.516 1 88.19 92 SER A O 1
ATOM 755 N N . GLN A 1 93 ? 32.875 9.203 12.453 1 79.12 93 GLN A N 1
ATOM 756 C CA . GLN A 1 93 ? 34.281 8.953 12.781 1 79.12 93 GLN A CA 1
ATOM 757 C C . GLN A 1 93 ? 34.438 7.566 13.398 1 79.12 93 GLN A C 1
ATOM 759 O O . GLN A 1 93 ? 35.156 7.41 14.398 1 79.12 93 GLN A O 1
ATOM 764 N N . ASP A 1 94 ? 33.594 6.66 12.945 1 79.31 94 ASP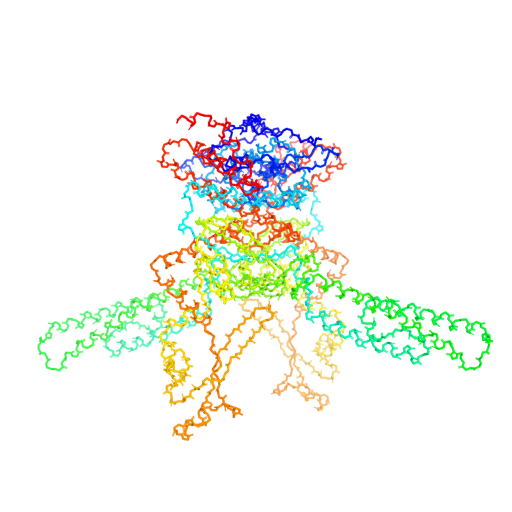 A N 1
ATOM 765 C CA . ASP A 1 94 ? 33.625 5.242 13.273 1 79.31 94 ASP A CA 1
ATOM 766 C C . ASP A 1 94 ? 33.281 5.008 14.75 1 79.31 94 ASP A C 1
ATOM 768 O O . ASP A 1 94 ? 33.719 4.012 15.336 1 79.31 94 ASP A O 1
ATOM 772 N N . THR A 1 95 ? 32.594 5.984 15.273 1 83.44 95 THR A N 1
ATOM 773 C CA . THR A 1 95 ? 32.156 5.812 16.641 1 83.44 95 THR A CA 1
ATOM 774 C C . THR A 1 95 ? 30.859 5 16.688 1 83.44 95 THR A C 1
ATOM 776 O O . THR A 1 95 ? 29.953 5.207 15.859 1 83.44 95 THR A O 1
ATOM 779 N N . TYR A 1 96 ? 30.859 4.051 17.578 1 87.38 96 TYR A N 1
ATOM 780 C CA . TYR A 1 96 ? 29.656 3.248 17.719 1 87.38 96 TYR A CA 1
ATOM 781 C C . TYR A 1 96 ? 28.562 4.023 18.453 1 87.38 96 TYR A C 1
ATOM 783 O O . TYR A 1 96 ? 28.812 4.609 19.5 1 87.38 96 TYR A O 1
ATOM 791 N N . VAL A 1 97 ? 27.453 4.113 17.906 1 90.69 97 VAL A N 1
ATOM 792 C CA . VAL A 1 97 ? 26.281 4.75 18.484 1 90.69 97 VAL A CA 1
ATOM 793 C C . VAL A 1 97 ? 25.141 3.738 18.594 1 90.69 97 VAL A C 1
ATOM 795 O O . VAL A 1 97 ? 24.766 3.109 17.594 1 90.69 97 VAL A O 1
ATOM 798 N N . SER A 1 98 ? 24.578 3.566 19.672 1 92.75 98 SER A N 1
ATOM 799 C CA . SER A 1 98 ? 23.516 2.584 19.875 1 92.75 98 SER A CA 1
ATOM 800 C C . SER A 1 98 ? 22.203 3.051 19.234 1 92.75 98 SER A C 1
ATOM 802 O O . SER A 1 98 ? 22 4.25 19.031 1 92.75 98 SER A O 1
ATOM 804 N N . TYR A 1 99 ? 21.391 2.059 18.984 1 92.25 99 TYR A N 1
ATOM 805 C CA . TYR A 1 99 ? 20.094 2.396 18.406 1 92.25 99 TYR A CA 1
ATOM 806 C C . TYR A 1 99 ? 19.25 3.189 19.391 1 92.25 99 TYR A C 1
ATOM 808 O O . TYR A 1 99 ? 18.469 4.055 18.984 1 92.25 99 TYR A O 1
ATOM 816 N N . LYS A 1 100 ? 19.406 2.957 20.625 1 91.56 100 LYS A N 1
ATOM 817 C CA . LYS A 1 100 ? 18.656 3.684 21.641 1 91.56 100 LYS A CA 1
ATOM 818 C C . LYS A 1 100 ? 19.031 5.164 21.641 1 91.56 100 LYS A C 1
ATOM 820 O O . LYS A 1 100 ? 18.156 6.027 21.766 1 91.56 100 LYS A O 1
ATOM 825 N N . THR A 1 101 ? 20.312 5.406 21.516 1 90.56 101 THR A N 1
ATOM 826 C CA . THR A 1 101 ? 20.781 6.785 21.484 1 90.56 101 THR A CA 1
ATOM 827 C C . THR A 1 101 ? 20.219 7.523 20.266 1 90.56 101 THR A C 1
ATOM 829 O O . THR A 1 101 ? 19.781 8.672 20.391 1 90.56 101 THR A O 1
ATOM 832 N N . ILE A 1 102 ? 20.219 6.863 19.172 1 91.56 102 ILE A N 1
ATOM 833 C CA . ILE A 1 102 ? 19.719 7.457 17.938 1 91.56 102 ILE A CA 1
ATOM 834 C C . ILE A 1 102 ? 18.219 7.734 18.062 1 91.56 102 ILE A C 1
ATOM 836 O O . ILE A 1 102 ? 17.75 8.828 17.734 1 91.56 102 ILE A O 1
ATOM 840 N N . ASN A 1 103 ? 17.5 6.793 18.609 1 90.56 103 ASN A N 1
ATOM 841 C CA . ASN A 1 103 ? 16.062 6.934 18.766 1 90.56 103 ASN A CA 1
ATOM 842 C C . ASN A 1 103 ? 15.695 8.008 19.781 1 90.56 103 ASN A C 1
ATOM 844 O O . ASN A 1 103 ? 14.734 8.758 19.578 1 90.56 103 ASN A O 1
ATOM 848 N N . ASN A 1 104 ? 16.438 8.047 20.812 1 89.88 104 ASN A N 1
ATOM 849 C CA . ASN A 1 104 ? 16.219 9.086 21.812 1 89.88 104 ASN A CA 1
ATOM 850 C C . ASN A 1 104 ? 16.484 10.477 21.25 1 89.88 104 ASN A C 1
ATOM 852 O O . ASN A 1 104 ? 15.758 11.422 21.547 1 89.88 104 ASN A O 1
ATOM 856 N N . PHE A 1 105 ? 17.484 10.578 20.516 1 90.75 105 PHE A N 1
ATOM 857 C CA . PHE A 1 105 ? 17.797 11.852 19.891 1 90.75 105 PHE A CA 1
ATOM 858 C C . PHE A 1 105 ? 16.672 12.289 18.969 1 90.75 105 PHE A C 1
ATOM 860 O O . PHE A 1 105 ? 16.203 13.43 19.047 1 90.75 105 PHE A O 1
ATOM 867 N N . ARG A 1 106 ? 16.188 11.406 18.156 1 90.12 106 ARG A N 1
ATOM 868 C CA . ARG A 1 106 ? 15.164 11.703 17.156 1 90.12 106 ARG A CA 1
ATOM 869 C C . ARG A 1 106 ? 13.859 12.117 17.828 1 90.12 106 ARG A C 1
ATOM 871 O O . ARG A 1 106 ? 13.086 12.898 17.266 1 90.12 106 ARG A O 1
ATOM 878 N N . SER A 1 107 ? 13.609 11.594 19 1 89.12 107 SER A N 1
ATOM 879 C CA . SER A 1 107 ? 12.359 11.883 19.688 1 89.12 107 SER A CA 1
ATOM 880 C C . SER A 1 107 ? 12.531 13.008 20.703 1 89.12 107 SER A C 1
ATOM 882 O O . SER A 1 107 ? 11.578 13.414 21.359 1 89.12 107 SER A O 1
ATOM 884 N N . SER A 1 108 ? 13.695 13.578 20.719 1 89.69 108 SER A N 1
ATOM 885 C CA . SER A 1 108 ? 13.984 14.594 21.734 1 89.69 108 SER A CA 1
ATOM 886 C C . SER A 1 108 ? 13.5 15.977 21.281 1 89.69 108 SER A C 1
ATOM 888 O O . SER A 1 108 ? 13.352 16.219 20.094 1 89.69 108 SER A O 1
ATOM 890 N N . LYS A 1 109 ? 13.234 16.812 22.266 1 89.44 109 LYS A N 1
ATOM 891 C CA . LYS A 1 109 ? 12.883 18.203 22 1 89.44 109 LYS A CA 1
ATOM 892 C C . LYS A 1 109 ? 14.047 18.953 21.359 1 89.44 109 LYS A C 1
ATOM 894 O O . LYS A 1 109 ? 13.844 19.844 20.531 1 89.44 109 LYS A O 1
ATOM 899 N N . HIS A 1 110 ? 15.188 18.531 21.734 1 88.44 110 HIS A N 1
ATOM 900 C CA . HIS A 1 110 ? 16.375 19.156 21.188 1 88.44 110 HIS A CA 1
ATOM 901 C C . HIS A 1 110 ? 16.484 18.938 19.672 1 88.44 110 HIS A C 1
ATOM 903 O O . HIS A 1 110 ? 16.766 19.875 18.922 1 88.44 110 HIS A O 1
ATOM 909 N N . ALA A 1 111 ? 16.281 17.734 19.266 1 90.56 111 ALA A N 1
ATOM 910 C CA . ALA A 1 111 ? 16.328 17.422 17.844 1 90.56 111 ALA A CA 1
ATOM 911 C C . ALA A 1 111 ? 15.258 18.203 17.078 1 90.56 111 ALA A C 1
ATOM 913 O O . ALA A 1 111 ? 15.484 18.641 15.953 1 90.56 111 ALA A O 1
ATOM 914 N N . ASN A 1 112 ? 14.102 18.328 17.703 1 91.88 112 ASN A N 1
ATOM 915 C CA . ASN A 1 112 ? 13.016 19.078 17.094 1 91.88 112 ASN A CA 1
ATOM 916 C C . ASN A 1 112 ? 13.398 20.531 16.875 1 91.88 112 ASN A C 1
ATOM 918 O O . ASN A 1 112 ? 13.156 21.078 15.789 1 91.88 112 ASN A O 1
ATOM 922 N N . ASN A 1 113 ? 14.008 21.109 17.844 1 88.38 113 ASN A N 1
ATOM 923 C CA . ASN A 1 113 ? 14.445 22.5 17.734 1 88.38 113 ASN A CA 1
ATOM 924 C C . ASN A 1 113 ? 15.555 22.641 16.688 1 88.38 113 ASN A C 1
ATOM 926 O O . ASN A 1 113 ? 15.586 23.641 15.953 1 88.38 113 ASN A O 1
ATOM 930 N N . LEU A 1 114 ? 16.375 21.672 16.688 1 89.06 114 LEU A N 1
ATOM 931 C CA . LEU A 1 114 ? 17.5 21.719 15.75 1 89.06 114 LEU A CA 1
ATOM 932 C C . LEU A 1 114 ? 17 21.672 14.312 1 89.06 114 LEU A C 1
ATOM 934 O O . LEU A 1 114 ? 17.5 22.406 13.453 1 89.06 114 LEU A O 1
ATOM 938 N N . ILE A 1 115 ? 16.125 20.797 14.047 1 92.44 115 ILE A N 1
ATOM 939 C CA . ILE A 1 115 ? 15.656 20.641 12.68 1 92.44 115 ILE A CA 1
ATOM 940 C C . ILE A 1 115 ? 14.875 21.875 12.25 1 92.44 115 ILE A C 1
ATOM 942 O O . ILE A 1 115 ? 14.953 22.297 11.086 1 92.44 115 ILE A O 1
ATOM 946 N N . LYS A 1 116 ? 14.086 22.406 13.156 1 88.88 116 LYS A N 1
ATOM 947 C CA . LYS A 1 116 ? 13.359 23.641 12.852 1 88.88 116 LYS A CA 1
ATOM 948 C C . LYS A 1 116 ? 14.328 24.766 12.516 1 88.88 116 LYS A C 1
ATOM 950 O O . LYS A 1 116 ? 14.102 25.531 11.57 1 88.88 116 LYS A O 1
ATOM 955 N N . THR A 1 117 ? 15.359 24.828 13.273 1 86.31 117 THR A N 1
ATOM 956 C CA . THR A 1 117 ? 16.391 25.828 13.031 1 86.31 117 THR A CA 1
ATOM 957 C C . THR A 1 117 ? 17.078 25.578 11.695 1 86.31 117 THR A C 1
ATOM 959 O O . THR A 1 117 ? 17.422 26.531 10.977 1 86.31 117 THR A O 1
ATOM 962 N N . ALA A 1 118 ? 17.25 24.328 11.453 1 90.06 118 ALA A N 1
ATOM 963 C CA . ALA A 1 118 ? 17.891 23.953 10.195 1 90.06 118 ALA A CA 1
ATOM 964 C C . ALA A 1 118 ? 17.094 24.453 9 1 90.06 118 ALA A C 1
ATOM 966 O O . ALA A 1 118 ? 17.656 24.859 7.984 1 90.06 118 ALA A O 1
ATOM 967 N N . PHE A 1 119 ? 15.797 24.469 9.109 1 93.5 119 PHE A N 1
ATOM 968 C CA . PHE A 1 119 ? 14.953 24.922 8.016 1 93.5 119 PHE A CA 1
ATOM 969 C C . PHE A 1 119 ? 15.086 26.422 7.812 1 93.5 119 PHE A C 1
ATOM 971 O O . PHE A 1 119 ? 15.047 26.906 6.68 1 93.5 119 PHE A O 1
ATOM 978 N N . ILE A 1 120 ? 15.195 27.109 8.898 1 88.38 120 ILE A N 1
ATOM 979 C CA . ILE A 1 120 ? 15.398 28.547 8.805 1 88.38 120 ILE A CA 1
ATOM 980 C C . ILE A 1 120 ? 16.719 28.844 8.086 1 88.38 120 ILE A C 1
ATOM 982 O O . ILE A 1 120 ? 16.75 29.641 7.148 1 88.38 120 ILE A O 1
ATOM 986 N N . TYR A 1 121 ? 17.719 28.078 8.5 1 84.44 121 TYR A N 1
ATOM 987 C CA . TYR A 1 121 ? 19.031 28.234 7.887 1 84.44 121 TYR A CA 1
ATOM 988 C C . TYR A 1 121 ? 18.984 27.875 6.406 1 84.44 121 TYR A C 1
ATOM 990 O O . TYR A 1 121 ? 19.594 28.562 5.578 1 84.44 121 TYR A O 1
ATOM 998 N N . PHE A 1 122 ? 18.406 26.844 6.145 1 90.75 122 PHE A N 1
ATOM 999 C CA . PHE A 1 122 ? 18.312 26.391 4.766 1 90.75 122 PHE A CA 1
ATOM 1000 C C . PHE A 1 122 ? 17.594 27.422 3.9 1 90.75 122 PHE A C 1
ATOM 1002 O O . PHE A 1 122 ? 18.016 27.688 2.77 1 90.75 122 PHE A O 1
ATOM 1009 N N . THR A 1 123 ? 16.484 28.047 4.41 1 91.12 123 THR A N 1
ATOM 1010 C CA . THR A 1 123 ? 15.727 29.062 3.684 1 91.12 123 THR A CA 1
ATOM 1011 C C . THR A 1 123 ? 16.578 30.281 3.395 1 91.12 123 THR A C 1
ATOM 1013 O O . THR A 1 123 ? 16.547 30.828 2.287 1 91.12 123 THR A O 1
ATOM 1016 N N . LEU A 1 124 ? 17.328 30.641 4.355 1 85.06 124 LEU A N 1
ATOM 1017 C CA . LEU A 1 124 ? 18.203 31.781 4.191 1 85.06 124 LEU A CA 1
ATOM 1018 C C . LEU A 1 124 ? 19.312 31.484 3.191 1 85.06 124 LEU A C 1
ATOM 1020 O O . LEU A 1 124 ? 19.703 32.344 2.395 1 85.06 124 LEU A O 1
ATOM 1024 N N . LEU A 1 125 ? 19.75 30.281 3.279 1 82.75 125 LEU A N 1
ATOM 1025 C CA . LEU A 1 125 ? 20.766 29.828 2.332 1 82.75 125 LEU A CA 1
ATOM 1026 C C . LEU A 1 125 ? 20.25 29.891 0.901 1 82.75 125 LEU A C 1
ATOM 1028 O O . LEU A 1 125 ? 20.953 30.344 -0.003 1 82.75 125 LEU A O 1
ATOM 1032 N N . MET A 1 126 ? 19.078 29.469 0.733 1 88.06 126 MET A N 1
ATOM 1033 C CA . MET A 1 126 ? 18.469 29.469 -0.595 1 88.06 126 MET A CA 1
ATOM 1034 C C . MET A 1 126 ? 18.25 30.891 -1.094 1 88.06 126 MET A C 1
ATOM 1036 O O . MET A 1 126 ? 18.469 31.188 -2.27 1 88.06 126 MET A O 1
ATOM 1040 N N . ARG A 1 127 ? 17.828 31.719 -0.276 1 86 127 ARG A N 1
ATOM 1041 C CA . ARG A 1 127 ? 17.547 33.094 -0.636 1 86 127 ARG A CA 1
ATOM 1042 C C . ARG A 1 127 ? 18.828 33.844 -1.035 1 86 127 ARG A C 1
ATOM 1044 O O . ARG A 1 127 ? 18.859 34.531 -2.057 1 86 127 ARG A O 1
ATOM 1051 N N . GLU A 1 128 ? 19.844 33.656 -0.261 1 80.31 128 GLU A N 1
ATOM 1052 C CA . GLU A 1 128 ? 21.109 34.344 -0.475 1 80.31 128 GLU A CA 1
ATOM 1053 C C . GLU A 1 128 ? 21.781 33.906 -1.769 1 80.31 128 GLU A C 1
ATOM 1055 O O . GLU A 1 128 ? 22.469 34.656 -2.424 1 80.31 128 GLU A O 1
ATOM 1060 N N . ASN A 1 129 ? 21.484 32.719 -2.107 1 80.44 129 ASN A N 1
ATOM 1061 C CA . ASN A 1 129 ? 22.094 32.188 -3.326 1 80.44 129 ASN A CA 1
ATOM 1062 C C . ASN A 1 129 ? 21.156 32.312 -4.523 1 80.44 129 ASN A C 1
ATOM 1064 O O . ASN A 1 129 ? 21.422 31.75 -5.59 1 80.44 129 ASN A O 1
ATOM 1068 N N . GLY A 1 130 ? 20.031 32.969 -4.352 1 83 130 GLY A N 1
ATOM 1069 C CA . GLY A 1 130 ? 19.125 33.281 -5.441 1 83 130 GLY A CA 1
ATOM 1070 C C . GLY A 1 130 ? 18.344 32.094 -5.934 1 83 130 GLY A C 1
ATOM 1071 O O . GLY A 1 130 ? 17.969 32 -7.109 1 83 130 GLY A O 1
ATOM 1072 N N . MET A 1 131 ? 18.156 31.203 -5.047 1 86.38 131 MET A N 1
ATOM 1073 C CA . MET A 1 131 ? 17.484 29.969 -5.465 1 86.38 131 MET A CA 1
ATOM 1074 C C . MET A 1 131 ? 15.992 30.047 -5.188 1 86.38 131 MET A C 1
ATOM 1076 O O . MET A 1 131 ? 15.25 29.125 -5.508 1 86.38 131 MET A O 1
ATOM 1080 N N . ILE A 1 132 ? 15.516 31.141 -4.613 1 86.81 132 ILE A N 1
ATOM 1081 C CA . ILE A 1 132 ? 14.094 31.359 -4.383 1 86.81 132 ILE A CA 1
ATOM 1082 C C . ILE A 1 132 ? 13.508 32.188 -5.527 1 86.81 132 ILE A C 1
ATOM 1084 O O . ILE A 1 132 ? 14.031 33.25 -5.852 1 86.81 132 ILE A O 1
ATOM 1088 N N . GLU A 1 133 ? 12.445 31.734 -6.07 1 85 133 GLU A N 1
ATOM 1089 C CA . GLU A 1 133 ? 11.844 32.375 -7.238 1 85 133 GLU A CA 1
ATOM 1090 C C . GLU A 1 133 ? 10.578 33.125 -6.863 1 85 133 GLU A C 1
ATOM 1092 O O . GLU A 1 133 ? 9.781 32.656 -6.055 1 85 133 GLU A O 1
ATOM 1097 N N . ASP A 1 134 ? 10.375 34.375 -7.391 1 83.25 134 ASP A N 1
ATOM 1098 C CA . ASP A 1 134 ? 9.133 35.125 -7.43 1 83.25 134 ASP A CA 1
ATOM 1099 C C . ASP A 1 134 ? 8.656 35.469 -6.02 1 83.25 134 ASP A C 1
ATOM 1101 O O . ASP A 1 134 ? 7.477 35.781 -5.816 1 83.25 134 ASP A O 1
ATOM 1105 N N . ASP A 1 135 ? 9.453 35.281 -5.016 1 89.75 135 ASP A N 1
ATOM 1106 C CA . ASP A 1 135 ? 9.055 35.531 -3.635 1 89.75 135 ASP A CA 1
ATOM 1107 C C . ASP A 1 135 ? 7.711 34.875 -3.326 1 89.75 135 ASP A C 1
ATOM 1109 O O . ASP A 1 135 ? 6.824 35.5 -2.738 1 89.75 135 ASP A O 1
ATOM 1113 N N . ALA A 1 136 ? 7.508 33.719 -3.857 1 95.62 136 ALA A N 1
ATOM 1114 C CA . ALA A 1 136 ? 6.254 32.969 -3.701 1 95.62 136 ALA A CA 1
ATOM 1115 C C . ALA A 1 136 ? 6.445 31.75 -2.812 1 95.62 136 ALA A C 1
ATOM 1117 O O . ALA A 1 136 ? 7.496 31.109 -2.85 1 95.62 136 ALA A O 1
ATOM 1118 N N . LEU A 1 137 ? 5.52 31.516 -2.01 1 96.25 137 LEU A N 1
ATOM 1119 C CA . LEU A 1 137 ? 5.48 30.328 -1.16 1 96.25 137 LEU A CA 1
ATOM 1120 C C . LEU A 1 137 ? 4.336 29.406 -1.567 1 96.25 137 LEU A C 1
ATOM 1122 O O . LEU A 1 137 ? 3.168 29.797 -1.512 1 96.25 137 LEU A O 1
ATOM 1126 N N . PHE A 1 138 ? 4.66 28.25 -2.008 1 97.56 138 PHE A N 1
ATOM 1127 C CA . PHE A 1 138 ? 3.664 27.281 -2.445 1 97.56 138 PHE A CA 1
ATOM 1128 C C . PHE A 1 138 ? 3.287 26.344 -1.304 1 97.56 138 PHE A C 1
ATOM 1130 O O . PHE A 1 138 ? 4.145 25.656 -0.752 1 97.56 138 PHE A O 1
ATOM 1137 N N . ILE A 1 139 ? 2.037 26.312 -0.967 1 97.25 139 ILE A N 1
ATOM 1138 C CA . ILE A 1 139 ? 1.592 25.547 0.184 1 97.25 139 ILE A CA 1
ATOM 1139 C C . ILE A 1 139 ? 0.663 24.422 -0.278 1 97.25 139 ILE A C 1
ATOM 1141 O O . ILE A 1 139 ? -0.205 24.641 -1.127 1 97.25 139 ILE A O 1
ATOM 1145 N N . ASP A 1 140 ? 0.893 23.25 0.204 1 96.38 140 ASP A N 1
ATOM 1146 C CA . ASP A 1 140 ? 0.025 22.094 -0.025 1 96.38 140 ASP A CA 1
ATOM 1147 C C . ASP A 1 140 ? 0.156 21.078 1.104 1 96.38 140 ASP A C 1
ATOM 1149 O O . ASP A 1 140 ? 1.033 21.203 1.962 1 96.38 140 ASP A O 1
ATOM 1153 N N . GLY A 1 141 ? -0.832 20.188 1.153 1 94.12 141 GLY A N 1
ATOM 1154 C CA . GLY A 1 141 ? -0.836 19.219 2.229 1 94.12 141 GLY A CA 1
ATOM 1155 C C . GLY A 1 141 ? -0.815 17.781 1.73 1 94.12 141 GLY A C 1
ATOM 1156 O O . GLY A 1 141 ? -1.201 17.516 0.591 1 94.12 141 GLY A O 1
ATOM 1157 N N . THR A 1 142 ? -0.259 16.922 2.521 1 93.62 142 THR A N 1
ATOM 1158 C CA . THR A 1 142 ? -0.291 15.492 2.281 1 93.62 142 THR A CA 1
ATOM 1159 C C . THR A 1 142 ? -0.558 14.727 3.578 1 93.62 142 THR A C 1
ATOM 1161 O O . THR A 1 142 ? -0.297 15.242 4.668 1 93.62 142 THR A O 1
ATOM 1164 N N . LYS A 1 143 ? -1.191 13.656 3.488 1 92.56 143 LYS A N 1
ATOM 1165 C CA . LYS A 1 143 ? -1.521 12.859 4.668 1 92.56 143 LYS A CA 1
ATOM 1166 C C . LYS A 1 143 ? -0.601 11.648 4.793 1 92.56 143 LYS A C 1
ATOM 1168 O O . LYS A 1 143 ? -0.316 10.977 3.799 1 92.56 143 LYS A O 1
ATOM 1173 N N . LEU A 1 144 ? -0.036 11.414 5.945 1 92.5 144 LEU A N 1
ATOM 1174 C CA . LEU A 1 144 ? 0.815 10.273 6.25 1 92.5 144 LEU A CA 1
ATOM 1175 C C . LEU A 1 144 ? 0.168 9.375 7.301 1 92.5 144 LEU A C 1
ATOM 1177 O O . LEU A 1 144 ? -0.442 9.867 8.25 1 92.5 144 LEU A O 1
ATOM 1181 N N . GLU A 1 145 ? 0.294 8.102 7.133 1 90.06 145 GLU A N 1
ATOM 1182 C CA . GLU A 1 145 ? -0.25 7.152 8.094 1 90.06 145 GLU A CA 1
ATOM 1183 C C . GLU A 1 145 ? 0.576 7.133 9.383 1 90.06 145 GLU A C 1
ATOM 1185 O O . GLU A 1 145 ? 1.805 7.211 9.336 1 90.06 145 GLU A O 1
ATOM 1190 N N . ALA A 1 146 ? -0.113 7.023 10.5 1 90.25 146 ALA A N 1
ATOM 1191 C CA . ALA A 1 146 ? 0.554 6.938 11.797 1 90.25 146 ALA A CA 1
ATOM 1192 C C . ALA A 1 146 ? 1.034 5.516 12.07 1 90.25 146 ALA A C 1
ATOM 1194 O O . ALA A 1 146 ? 0.618 4.57 11.398 1 90.25 146 ALA A O 1
ATOM 1195 N N . ASP A 1 147 ? 2.023 5.469 12.961 1 86.06 147 ASP A N 1
ATOM 1196 C CA . ASP A 1 147 ? 2.449 4.148 13.43 1 86.06 147 ASP A CA 1
ATOM 1197 C C . ASP A 1 147 ? 1.458 3.578 14.438 1 86.06 147 ASP A C 1
ATOM 1199 O O . ASP A 1 147 ? 1.746 3.525 15.641 1 86.06 147 ASP A O 1
ATOM 1203 N N . ALA A 1 148 ? 0.326 3.264 13.953 1 80.19 148 ALA A N 1
ATOM 1204 C CA . ALA A 1 148 ? -0.759 2.748 14.781 1 80.19 148 ALA A CA 1
ATOM 1205 C C . ALA A 1 148 ? -1.591 1.721 14.023 1 80.19 148 ALA A C 1
ATOM 1207 O O . ALA A 1 148 ? -1.642 1.743 12.789 1 80.19 148 ALA A O 1
ATOM 1208 N N . ASN A 1 149 ? -2.143 0.829 14.867 1 74.44 149 ASN A N 1
ATOM 1209 C CA . ASN A 1 149 ? -3.006 -0.192 14.289 1 74.44 149 ASN A CA 1
ATOM 1210 C C . ASN A 1 149 ? -4.254 0.421 13.656 1 74.44 149 ASN A C 1
ATOM 1212 O O . ASN A 1 149 ? -4.812 1.381 14.195 1 74.44 149 ASN A O 1
ATOM 1216 N N . LEU A 1 150 ? -4.758 -0.148 12.633 1 67.62 150 LEU A N 1
ATOM 1217 C CA . LEU A 1 150 ? -5.875 0.356 11.844 1 67.62 150 LEU A CA 1
ATOM 1218 C C . LEU A 1 150 ? -7.168 0.332 12.648 1 67.62 150 LEU A C 1
ATOM 1220 O O . LEU A 1 150 ? -8.039 1.19 12.469 1 67.62 150 LEU A O 1
ATOM 1224 N N . TYR A 1 151 ? -7.273 -0.562 13.578 1 68.62 151 TYR A N 1
ATOM 1225 C CA . TYR A 1 151 ? -8.555 -0.762 14.242 1 68.62 151 TYR A CA 1
ATOM 1226 C C . TYR A 1 151 ? -8.586 -0.043 15.586 1 68.62 151 TYR A C 1
ATOM 1228 O O . TYR A 1 151 ? -9.555 -0.176 16.344 1 68.62 151 TYR A O 1
ATOM 1236 N N . SER A 1 152 ? -7.652 0.734 15.789 1 75.75 152 SER A N 1
ATOM 1237 C CA . SER A 1 152 ? -7.602 1.446 17.062 1 75.75 152 SER A CA 1
ATOM 1238 C C . SER A 1 152 ? -8.336 2.781 16.969 1 75.75 152 SER A C 1
ATOM 1240 O O . SER A 1 152 ? -7.715 3.842 17.094 1 75.75 152 SER A O 1
ATOM 1242 N N . PHE A 1 153 ? -9.688 2.725 16.812 1 80.25 153 PHE A N 1
ATOM 1243 C CA . PHE A 1 153 ? -10.469 3.938 16.578 1 80.25 153 PHE A CA 1
ATOM 1244 C C . PHE A 1 153 ? -11.258 4.324 17.812 1 80.25 153 PHE A C 1
ATOM 1246 O O . PHE A 1 153 ? -11.781 3.455 18.516 1 80.25 153 PHE A O 1
ATOM 1253 N N . THR A 1 154 ? -11.172 5.543 18.188 1 86.56 154 THR A N 1
ATOM 1254 C CA . THR A 1 154 ? -12.094 6.148 19.141 1 86.56 154 THR A CA 1
ATOM 1255 C C . THR A 1 154 ? -12.734 7.398 18.547 1 86.56 154 THR A C 1
ATOM 1257 O O . THR A 1 154 ? -12.039 8.336 18.156 1 86.56 154 THR A O 1
ATOM 1260 N N . TRP A 1 155 ? -14 7.367 18.438 1 89.44 155 TRP A N 1
ATOM 1261 C CA . TRP A 1 155 ? -14.734 8.484 17.859 1 89.44 155 TRP A CA 1
ATOM 1262 C C . TRP A 1 155 ? -15.43 9.312 18.938 1 89.44 155 TRP A C 1
ATOM 1264 O O . TRP A 1 155 ? -15.969 8.758 19.891 1 89.44 155 TRP A O 1
ATOM 1274 N N . LYS A 1 156 ? -15.422 10.562 18.688 1 90.25 156 LYS A N 1
ATOM 1275 C CA . LYS A 1 156 ? -16.078 11.484 19.625 1 90.25 156 LYS A CA 1
ATOM 1276 C C . LYS A 1 156 ? -17.578 11.211 19.703 1 90.25 156 LYS A C 1
ATOM 1278 O O . LYS A 1 156 ? -18.141 11.156 20.797 1 90.25 156 LYS A O 1
ATOM 1283 N N . LYS A 1 157 ? -18.203 11 18.641 1 88.25 157 LYS A N 1
ATOM 1284 C CA . LYS A 1 157 ? -19.641 10.742 18.594 1 88.25 157 LYS A CA 1
ATOM 1285 C C . LYS A 1 157 ? -20 9.492 19.375 1 88.25 157 LYS A C 1
ATOM 1287 O O . LYS A 1 157 ? -21.016 9.453 20.078 1 88.25 157 LYS A O 1
ATOM 1292 N N . ALA A 1 158 ? -19.141 8.461 19.266 1 87.81 158 ALA A N 1
ATOM 1293 C CA . ALA A 1 158 ? -19.375 7.223 20 1 87.81 158 ALA A CA 1
ATOM 1294 C C . ALA A 1 158 ? -19.203 7.438 21.516 1 87.81 158 ALA A C 1
ATOM 1296 O O . ALA A 1 158 ? -20.016 6.949 22.312 1 87.81 158 ALA A O 1
ATOM 1297 N N . VAL A 1 159 ? -18.219 8.148 21.875 1 88.94 159 VAL A N 1
ATOM 1298 C CA . VAL A 1 159 ? -17.969 8.43 23.281 1 88.94 159 VAL A CA 1
ATOM 1299 C C . VAL A 1 159 ? -19.141 9.203 23.875 1 88.94 159 VAL A C 1
ATOM 1301 O O . VAL A 1 159 ? -19.625 8.875 24.953 1 88.94 159 VAL A O 1
ATOM 1304 N N . ASN A 1 160 ? -19.609 10.188 23.141 1 89.81 160 ASN A N 1
ATOM 1305 C CA . ASN A 1 160 ? -20.734 10.984 23.609 1 89.81 160 ASN A CA 1
ATOM 1306 C C . ASN A 1 160 ? -22 10.148 23.75 1 89.81 160 ASN A C 1
ATOM 1308 O O . ASN A 1 160 ? -22.719 10.258 24.75 1 89.81 160 ASN A O 1
ATOM 1312 N N . LYS A 1 161 ? -22.203 9.344 22.844 1 90.19 161 LYS A N 1
ATOM 1313 C CA . LYS A 1 161 ? -23.406 8.508 22.844 1 90.19 161 LYS A CA 1
ATOM 1314 C C . LYS A 1 161 ? -23.375 7.512 24 1 90.19 161 LYS A C 1
ATOM 1316 O O . LYS A 1 161 ? -24.344 7.387 24.75 1 90.19 161 LYS A O 1
ATOM 1321 N N . TYR A 1 162 ? -22.234 6.863 24.156 1 89.56 162 TYR A N 1
ATOM 1322 C CA . TYR A 1 162 ? -22.141 5.844 25.203 1 89.56 162 TYR A CA 1
ATOM 1323 C C . TYR A 1 162 ? -22.094 6.477 26.594 1 89.56 162 TYR A C 1
ATOM 1325 O O . TYR A 1 162 ? -22.594 5.898 27.547 1 89.56 162 TYR A O 1
ATOM 1333 N N . GLU A 1 163 ? -21.5 7.598 26.641 1 90.12 163 GLU A N 1
ATOM 1334 C CA . GLU A 1 163 ? -21.5 8.305 27.922 1 90.12 163 GLU A CA 1
ATOM 1335 C C . GLU A 1 163 ? -22.906 8.742 28.312 1 90.12 163 GLU A C 1
ATOM 1337 O O . GLU A 1 163 ? -23.266 8.656 29.484 1 90.12 163 GLU A O 1
ATOM 1342 N N . GLU A 1 164 ? -23.641 9.211 27.344 1 89.88 164 GLU A N 1
ATOM 1343 C CA . GLU A 1 164 ? -25.016 9.609 27.609 1 89.88 164 GLU A CA 1
ATOM 1344 C C . GLU A 1 164 ? -25.859 8.414 28.047 1 89.88 164 GLU A C 1
ATOM 1346 O O . GLU A 1 164 ? -26.688 8.539 28.953 1 89.88 164 GLU A O 1
ATOM 1351 N N . ALA A 1 165 ? -25.578 7.359 27.438 1 90.88 165 ALA A N 1
ATOM 1352 C CA . ALA A 1 165 ? -26.281 6.141 27.844 1 90.88 165 ALA A CA 1
ATOM 1353 C C . ALA A 1 165 ? -25.906 5.727 29.25 1 90.88 165 ALA A C 1
ATOM 1355 O O . ALA A 1 165 ? -26.75 5.27 30.031 1 90.88 165 ALA A O 1
ATOM 1356 N N . LEU A 1 166 ? -24.672 5.84 29.547 1 91.12 166 LEU A N 1
ATOM 1357 C CA . LEU A 1 166 ? -24.203 5.508 30.891 1 91.12 166 LEU A CA 1
ATOM 1358 C C . LEU A 1 166 ? -24.812 6.449 31.922 1 91.12 166 LEU A C 1
ATOM 1360 O O . LEU A 1 166 ? -25.156 6.023 33.031 1 91.12 166 LEU A O 1
ATOM 1364 N N . ASN A 1 167 ? -24.953 7.703 31.578 1 89.31 167 ASN A N 1
ATOM 1365 C CA . ASN A 1 167 ? -25.578 8.664 32.469 1 89.31 167 ASN A CA 1
ATOM 1366 C C . ASN A 1 167 ? -27.031 8.297 32.75 1 89.31 167 ASN A C 1
ATOM 1368 O O . ASN A 1 167 ? -27.516 8.477 33.875 1 89.31 167 ASN A O 1
ATOM 1372 N N . GLY A 1 168 ? -27.625 7.828 31.719 1 88.62 168 GLY A N 1
ATOM 1373 C CA . GLY A 1 168 ? -28.984 7.336 31.953 1 88.62 168 GLY A CA 1
ATOM 1374 C C . GLY A 1 168 ? -29.031 6.164 32.906 1 88.62 168 GLY A C 1
ATOM 1375 O O . GLY A 1 168 ? -29.891 6.117 33.781 1 88.62 168 GLY A O 1
ATOM 1376 N N . LYS A 1 169 ? -28.094 5.312 32.812 1 89.88 169 LYS A N 1
ATOM 1377 C CA . LYS A 1 169 ? -28.031 4.148 33.688 1 89.88 169 LYS A CA 1
ATOM 1378 C C . LYS A 1 169 ? -27.672 4.551 35.094 1 89.88 169 LYS A C 1
ATOM 1380 O O . LYS A 1 169 ? -28.188 3.973 36.062 1 89.88 169 LYS A O 1
ATOM 1385 N N . THR A 1 170 ? -26.781 5.461 35.188 1 88.62 170 THR A N 1
ATOM 1386 C CA . THR A 1 170 ? -26.375 5.938 36.5 1 88.62 170 THR A CA 1
ATOM 1387 C C . THR A 1 170 ? -27.531 6.648 37.219 1 88.62 170 THR A C 1
ATOM 1389 O O . THR A 1 170 ? -27.672 6.555 38.438 1 88.62 170 THR A O 1
ATOM 1392 N N . ALA A 1 171 ? -28.281 7.363 36.406 1 86.94 171 ALA A N 1
ATOM 1393 C CA . ALA A 1 171 ? -29.453 8.016 36.969 1 86.94 171 ALA A CA 1
ATOM 1394 C C . ALA A 1 171 ? -30.453 6.988 37.469 1 86.94 171 ALA A C 1
ATOM 1396 O O . ALA A 1 171 ? -31.062 7.176 38.531 1 86.94 171 ALA A O 1
ATOM 1397 N N . ASP A 1 172 ? -30.578 5.914 36.781 1 88 172 ASP A N 1
ATOM 1398 C CA . ASP A 1 172 ? -31.453 4.832 37.219 1 88 172 ASP A CA 1
ATOM 1399 C C . ASP A 1 172 ? -30.922 4.184 38.5 1 88 172 ASP A C 1
ATOM 1401 O O . ASP A 1 172 ? -31.703 3.854 39.375 1 88 172 ASP A O 1
ATOM 1405 N N . LEU A 1 173 ? -29.656 3.984 38.469 1 89 173 LEU A N 1
ATOM 1406 C CA . LEU A 1 173 ? -29.031 3.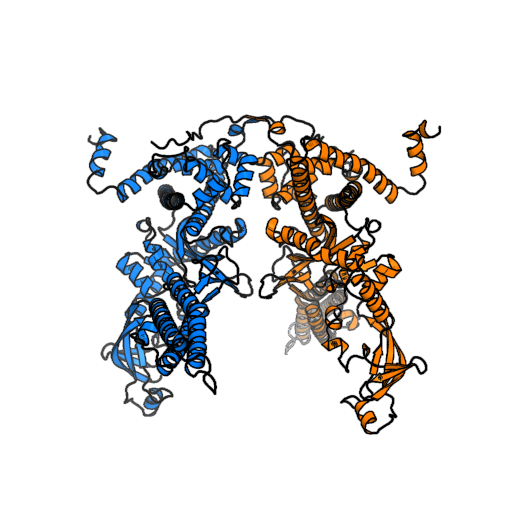383 39.625 1 89 173 LEU A CA 1
ATOM 1407 C C . LEU A 1 173 ? -29.188 4.281 40.844 1 89 173 LEU A C 1
ATOM 1409 O O . LEU A 1 173 ? -29.422 3.793 41.969 1 89 173 LEU A O 1
ATOM 1413 N N . TYR A 1 174 ? -29.078 5.562 40.656 1 87 174 TYR A N 1
ATOM 1414 C CA . TYR A 1 174 ? -29.297 6.535 41.719 1 87 174 TYR A CA 1
ATOM 1415 C C . TYR A 1 174 ? -30.719 6.426 42.25 1 87 174 TYR A C 1
ATOM 1417 O O . TYR A 1 174 ? -30.906 6.406 43.469 1 87 174 TYR A O 1
ATOM 1425 N N . ASP A 1 175 ? -31.656 6.305 41.406 1 86.81 175 ASP A N 1
ATOM 1426 C CA . ASP A 1 175 ? -33.031 6.188 41.812 1 86.81 175 ASP A CA 1
ATOM 1427 C C . ASP A 1 175 ? -33.281 4.883 42.594 1 86.81 175 ASP A C 1
ATOM 1429 O O . ASP A 1 175 ? -34.031 4.855 43.562 1 86.81 175 ASP A O 1
ATOM 1433 N N . ASN A 1 176 ? -32.625 3.879 42.156 1 86.81 176 ASN A N 1
ATOM 1434 C CA . ASN A 1 176 ? -32.75 2.594 42.844 1 86.81 176 ASN A CA 1
ATOM 1435 C C . ASN A 1 176 ? -32.156 2.648 44.25 1 86.81 176 ASN A C 1
ATOM 1437 O O . ASN A 1 176 ? -32.719 2.059 45.188 1 86.81 176 ASN A O 1
ATOM 1441 N N . LEU A 1 177 ? -31.094 3.375 44.375 1 88.06 177 LEU A N 1
ATOM 1442 C CA . LEU A 1 177 ? -30.469 3.498 45.688 1 88.06 177 LEU A CA 1
ATOM 1443 C C . LEU A 1 177 ? -31.328 4.324 46.625 1 88.06 177 LEU A C 1
ATOM 1445 O O . LEU A 1 177 ? -31.438 4.004 47.812 1 88.06 177 LEU A O 1
ATOM 1449 N N . VAL A 1 178 ? -31.938 5.336 46.062 1 83.62 178 VAL A N 1
ATOM 1450 C CA . VAL A 1 178 ? -32.844 6.168 46.875 1 83.62 178 VAL A CA 1
ATOM 1451 C C . VAL A 1 178 ? -34.031 5.355 47.312 1 83.62 178 VAL A C 1
ATOM 1453 O O . VAL A 1 178 ? -34.5 5.488 48.469 1 83.62 178 VAL A O 1
ATOM 1456 N N . GLN A 1 179 ? -34.531 4.516 46.469 1 84.75 179 GLN A N 1
ATOM 1457 C CA . GLN A 1 179 ? -35.656 3.678 46.812 1 84.75 179 GLN A CA 1
ATOM 1458 C C . GLN A 1 179 ? -35.344 2.68 47.906 1 84.75 179 GLN A C 1
ATOM 1460 O O . GLN A 1 179 ? -36.188 2.305 48.719 1 84.75 179 GLN A O 1
ATOM 1465 N N . GLU A 1 180 ? -34.062 2.271 47.906 1 82.38 180 GLU A N 1
ATOM 1466 C CA . GLU A 1 180 ? -33.656 1.302 48.906 1 82.38 180 GLU A CA 1
ATOM 1467 C C . GLU A 1 180 ? -33.281 1.991 50.219 1 82.38 180 GLU A C 1
ATOM 1469 O O . GLU A 1 180 ? -32.844 1.338 51.188 1 82.38 180 GLU A O 1
ATOM 1474 N N . GLY A 1 181 ? -33.469 3.357 50.375 1 76.56 181 GLY A N 1
ATOM 1475 C CA . GLY A 1 181 ? -33.344 4.105 51.625 1 76.56 181 GLY A CA 1
ATOM 1476 C C . GLY A 1 181 ? -31.938 4.609 51.875 1 76.56 181 GLY A C 1
ATOM 1477 O O . GLY A 1 181 ? -31.578 4.918 53 1 76.56 181 GLY A O 1
ATOM 1478 N N . VAL A 1 182 ? -31.156 4.496 50.844 1 75.31 182 VAL A N 1
ATOM 1479 C CA . VAL A 1 182 ? -29.797 5 51 1 75.31 182 VAL A CA 1
ATOM 1480 C C . VAL A 1 182 ? -29.797 6.527 50.969 1 75.31 182 VAL A C 1
ATOM 1482 O O . VAL A 1 182 ? -30.422 7.137 50.125 1 75.31 182 VAL A O 1
ATOM 1485 N N . ASP A 1 183 ? -29.422 7.152 52.062 1 68.31 183 ASP A N 1
ATOM 1486 C CA . ASP A 1 183 ? -29.344 8.609 52.156 1 68.31 183 ASP A CA 1
ATOM 1487 C C . ASP A 1 183 ? -28.203 9.148 51.312 1 68.31 183 ASP A C 1
ATOM 1489 O O . ASP A 1 183 ? -27.031 8.945 51.625 1 68.31 183 ASP A O 1
ATOM 1493 N N . LEU A 1 184 ? -28.625 9.664 50.094 1 69.81 184 LEU A N 1
ATOM 1494 C CA . LEU A 1 184 ? -27.594 10.133 49.156 1 69.81 184 LEU A CA 1
ATOM 1495 C C . LEU A 1 184 ? -27.531 11.656 49.156 1 69.81 184 LEU A C 1
ATOM 1497 O O . LEU A 1 184 ? -28.547 12.336 49.031 1 69.81 184 LEU A O 1
ATOM 1501 N N . ALA A 1 185 ? -26.469 12.336 49.719 1 67.81 185 ALA A N 1
ATOM 1502 C CA . ALA A 1 185 ? -26.234 13.773 49.719 1 67.81 185 ALA A CA 1
ATOM 1503 C C . ALA A 1 185 ? -25.688 14.258 48.375 1 67.81 185 ALA A C 1
ATOM 1505 O O . ALA A 1 185 ? -24.906 15.211 48.312 1 67.81 185 ALA A O 1
ATOM 1506 N N . LEU A 1 186 ? -26.047 13.547 47.344 1 76 186 LEU A N 1
ATOM 1507 C CA . LEU A 1 186 ? -25.484 13.945 46.031 1 76 186 LEU A CA 1
ATOM 1508 C C . LEU A 1 186 ? -26.594 14.172 45.031 1 76 186 LEU A C 1
ATOM 1510 O O . LEU A 1 186 ? -27.609 13.469 45.031 1 76 186 LEU A O 1
ATOM 1514 N N . SER A 1 187 ? -26.5 15.344 44.344 1 76.75 187 SER A N 1
ATOM 1515 C CA . SER A 1 187 ? -27.453 15.617 43.281 1 76.75 187 SER A CA 1
ATOM 1516 C C . SER A 1 187 ? -27.203 14.719 42.062 1 76.75 187 SER A C 1
ATOM 1518 O O . SER A 1 187 ? -26.125 14.164 41.906 1 76.75 187 SER A O 1
ATOM 1520 N N . LYS A 1 188 ? -28.219 14.484 41.281 1 77.31 188 LYS A N 1
ATOM 1521 C CA . LYS A 1 188 ? -28.141 13.68 40.062 1 77.31 188 LYS A CA 1
ATOM 1522 C C . LYS A 1 188 ? -27.109 14.25 39.094 1 77.31 188 LYS A C 1
ATOM 1524 O O . LYS A 1 188 ? -26.422 13.492 38.406 1 77.31 188 LYS A O 1
ATOM 1529 N N . GLU A 1 189 ? -27 15.5 39.188 1 78.06 189 GLU A N 1
ATOM 1530 C CA . GLU A 1 189 ? -26.078 16.172 38.281 1 78.06 189 GLU A CA 1
ATOM 1531 C C . GLU A 1 189 ? -24.625 15.898 38.688 1 78.06 189 GLU A C 1
ATOM 1533 O O . GLU A 1 189 ? -23.766 15.789 37.812 1 78.06 189 GLU A O 1
ATOM 1538 N N . GLU A 1 190 ? -24.469 15.688 39.906 1 79.12 190 GLU A N 1
ATOM 1539 C CA . GLU A 1 190 ? -23.109 15.422 40.375 1 79.12 190 GLU A CA 1
ATOM 1540 C C . GLU A 1 190 ? -22.656 14.008 40.031 1 79.12 190 GLU A C 1
ATOM 1542 O O . GLU A 1 190 ? -21.469 13.742 39.938 1 79.12 190 GLU A O 1
ATOM 1547 N N . CYS A 1 191 ? -23.672 13.195 39.812 1 78.81 191 CYS A N 1
ATOM 1548 C CA . CYS A 1 191 ? -23.375 11.797 39.5 1 78.81 191 CYS A CA 1
ATOM 1549 C C . CYS A 1 191 ? -23.016 11.617 38.031 1 78.81 191 CYS A C 1
ATOM 1551 O O . CYS A 1 191 ? -22.812 10.492 37.594 1 78.81 191 CYS A O 1
ATOM 1553 N N . GLU A 1 192 ? -22.969 12.688 37.406 1 84.06 192 GLU A N 1
ATOM 1554 C CA . GLU A 1 192 ? -22.609 12.602 36 1 84.06 192 GLU A CA 1
ATOM 1555 C C . GLU A 1 192 ? -21.109 12.641 35.781 1 84.06 192 GLU A C 1
ATOM 1557 O O . GLU A 1 192 ? -20.609 12.32 34.719 1 84.06 192 GLU A O 1
ATOM 1562 N N . THR A 1 193 ? -20.453 12.891 36.906 1 86.75 193 THR A N 1
ATOM 1563 C CA . THR A 1 193 ? -19 12.906 36.844 1 86.75 193 THR A CA 1
ATOM 1564 C C . THR A 1 193 ? -18.422 11.688 37.562 1 86.75 193 THR A C 1
ATOM 1566 O O . THR A 1 193 ? -19.094 11.062 38.375 1 86.75 193 THR A O 1
ATOM 1569 N N . SER A 1 194 ? -17.203 11.344 37.156 1 89.62 194 SER A N 1
ATOM 1570 C CA . SER A 1 194 ? -16.547 10.203 37.781 1 89.62 194 SER A CA 1
ATOM 1571 C C . SER A 1 194 ? -16.344 10.445 39.281 1 89.62 194 SER A C 1
ATOM 1573 O O . SER A 1 194 ? -16.5 9.523 40.094 1 89.62 194 SER A O 1
ATOM 1575 N N . GLU A 1 195 ? -16.047 11.656 39.656 1 87.12 195 GLU A N 1
ATOM 1576 C CA . GLU A 1 195 ? -15.875 12.008 41.062 1 87.12 195 GLU A CA 1
ATOM 1577 C C . GLU A 1 195 ? -17.172 11.852 41.844 1 87.12 195 GLU A C 1
ATOM 1579 O O . GLU A 1 195 ? -17.172 11.398 43 1 87.12 195 GLU A O 1
ATOM 1584 N N . GLY A 1 196 ? -18.219 12.234 41.125 1 86.69 196 GLY A N 1
ATOM 1585 C CA . GLY A 1 196 ? -19.516 12.07 41.75 1 86.69 196 GLY A CA 1
ATOM 1586 C C . GLY A 1 196 ? -19.891 10.617 41.969 1 86.69 196 GLY A C 1
ATOM 1587 O O . GLY A 1 196 ? -20.484 10.273 43 1 86.69 196 GLY A O 1
ATOM 1588 N N . LEU A 1 197 ? -19.484 9.812 41.094 1 89.56 197 LEU A N 1
ATOM 1589 C CA . LEU A 1 197 ? -19.797 8.391 41.188 1 89.56 197 LEU A CA 1
ATOM 1590 C C . LEU A 1 197 ? -18.969 7.742 42.312 1 89.56 197 LEU A C 1
ATOM 1592 O O . LEU A 1 197 ? -19.438 6.805 42.969 1 89.56 197 LEU A O 1
ATOM 1596 N N . VAL A 1 198 ? -17.766 8.219 42.438 1 89.5 198 VAL A N 1
ATOM 1597 C CA . VAL A 1 198 ? -16.922 7.699 43.531 1 89.5 198 VAL A CA 1
ATOM 1598 C C . VAL A 1 198 ? -17.547 8.055 44.875 1 89.5 198 VAL A C 1
ATOM 1600 O O . VAL A 1 198 ? -17.547 7.238 45.812 1 89.5 198 VAL A O 1
ATOM 1603 N N . ARG A 1 199 ? -18.125 9.234 44.938 1 87.38 199 ARG A N 1
ATOM 1604 C CA . ARG A 1 199 ? -18.812 9.641 46.156 1 87.38 199 ARG A CA 1
ATOM 1605 C C . ARG A 1 199 ? -20.062 8.805 46.406 1 87.38 199 ARG A C 1
ATOM 1607 O O . ARG A 1 199 ? -20.375 8.445 47.531 1 87.38 199 ARG A O 1
ATOM 1614 N N . LEU A 1 200 ? -20.672 8.562 45.312 1 86.94 200 LEU A N 1
ATOM 1615 C CA . LEU A 1 200 ? -21.859 7.707 45.406 1 86.94 200 LEU A CA 1
ATOM 1616 C C . LEU A 1 200 ? -21.484 6.316 45.938 1 86.94 200 LEU A C 1
ATOM 1618 O O . LEU A 1 200 ? -22.234 5.715 46.688 1 86.94 200 LEU A O 1
ATOM 1622 N N . LEU A 1 201 ? -20.391 5.84 45.438 1 89.25 201 LEU A N 1
ATOM 1623 C CA . LEU A 1 201 ? -19.906 4.535 45.875 1 89.25 201 LEU A CA 1
ATOM 1624 C C . LEU A 1 201 ? -19.609 4.539 47.375 1 89.25 201 LEU A C 1
ATOM 1626 O O . LEU A 1 201 ? -19.938 3.586 48.094 1 89.25 201 LEU A O 1
ATOM 1630 N N . GLU A 1 202 ? -19.047 5.598 47.875 1 88.5 202 GLU A N 1
ATOM 1631 C CA . GLU A 1 202 ? -18.734 5.719 49.312 1 88.5 202 GLU A CA 1
ATOM 1632 C C . GLU A 1 202 ? -20 5.738 50.125 1 88.5 202 GLU A C 1
ATOM 1634 O O . GLU A 1 202 ? -20.078 5.09 51.188 1 88.5 202 GLU A O 1
ATOM 1639 N N . ASN A 1 203 ? -21 6.461 49.625 1 87.62 203 ASN A N 1
ATOM 1640 C CA . ASN A 1 203 ? -22.281 6.512 50.344 1 87.62 203 ASN A CA 1
ATOM 1641 C C . ASN A 1 203 ? -22.953 5.145 50.344 1 87.62 203 ASN A C 1
ATOM 1643 O O . ASN A 1 203 ? -23.562 4.762 51.344 1 87.62 203 ASN A O 1
ATOM 1647 N N . THR A 1 204 ? -22.781 4.461 49.25 1 88.62 204 THR A N 1
ATOM 1648 C CA . THR A 1 204 ? -23.391 3.139 49.125 1 88.62 204 THR A CA 1
ATOM 1649 C C . THR A 1 204 ? -22.688 2.15 50.062 1 88.62 204 THR A C 1
ATOM 1651 O O . THR A 1 204 ? -23.344 1.3 50.688 1 88.62 204 THR A O 1
ATOM 1654 N N . GLU A 1 205 ? -21.422 2.314 50.156 1 90.44 205 GLU A N 1
ATOM 1655 C CA . GLU A 1 205 ? -20.672 1.439 51.031 1 90.44 205 GLU A CA 1
ATOM 1656 C C . GLU A 1 205 ? -21 1.72 52.5 1 90.44 205 GLU A C 1
ATOM 1658 O O . GLU A 1 205 ? -21.078 0.795 53.312 1 90.44 205 GLU A O 1
ATOM 1663 N N . GLN A 1 206 ? -21.25 2.957 52.844 1 88.25 206 GLN A N 1
ATOM 1664 C CA . GLN A 1 206 ? -21.656 3.32 54.188 1 88.25 206 GLN A CA 1
ATOM 1665 C C . GLN A 1 206 ? -23.031 2.756 54.531 1 88.25 206 GLN A C 1
ATOM 1667 O O . GLN A 1 206 ? -23.266 2.254 55.625 1 88.25 206 GLN A O 1
ATOM 1672 N N . ALA A 1 207 ? -23.859 2.854 53.531 1 87.19 207 ALA A N 1
ATOM 1673 C CA . ALA A 1 207 ? -25.203 2.305 53.719 1 87.19 207 ALA A CA 1
ATOM 1674 C C . ALA A 1 207 ? -25.156 0.791 53.906 1 87.19 207 ALA A C 1
ATOM 1676 O O . ALA A 1 207 ? -25.922 0.232 54.688 1 87.19 207 ALA A O 1
ATOM 1677 N N . LEU A 1 208 ? -24.281 0.22 53.156 1 89.31 208 LEU A N 1
ATOM 1678 C CA . LEU A 1 208 ? -24.125 -1.227 53.281 1 89.31 208 LEU A CA 1
ATOM 1679 C C . LEU A 1 208 ? -23.594 -1.609 54.656 1 89.31 208 LEU A C 1
ATOM 1681 O O . LEU A 1 208 ? -24.031 -2.607 55.219 1 89.31 208 LEU A O 1
ATOM 1685 N N . ALA A 1 209 ? -22.688 -0.861 55.188 1 88.75 209 ALA A N 1
ATOM 1686 C CA . ALA A 1 209 ? -22.141 -1.099 56.531 1 88.75 209 ALA A CA 1
ATOM 1687 C C . ALA A 1 209 ? -23.203 -0.95 57.594 1 88.75 209 ALA A C 1
ATOM 1689 O O . ALA A 1 209 ? -23.234 -1.711 58.562 1 88.75 209 ALA A O 1
ATOM 1690 N N . GLU A 1 210 ? -24.094 0.016 57.406 1 87.19 210 GLU A N 1
ATOM 1691 C CA . GLU A 1 210 ? -25.188 0.241 58.375 1 87.19 210 GLU A CA 1
ATOM 1692 C C . GLU A 1 210 ? -26.172 -0.922 58.375 1 87.19 210 GLU A C 1
ATOM 1694 O O . GLU A 1 210 ? -26.625 -1.355 59.406 1 87.19 210 GLU A O 1
ATOM 1699 N N . VAL A 1 211 ? -26.438 -1.369 57.156 1 87.25 211 VAL A N 1
ATOM 1700 C CA . VAL A 1 211 ? -27.375 -2.479 57.031 1 87.25 211 VAL A CA 1
ATOM 1701 C C . VAL A 1 211 ? -26.766 -3.738 57.625 1 87.25 211 VAL A C 1
ATOM 1703 O O . VAL A 1 211 ? -27.469 -4.531 58.281 1 87.25 211 VAL A O 1
ATOM 1706 N N . GLU A 1 212 ? -25.5 -3.91 57.469 1 87.56 212 GLU A N 1
ATOM 1707 C CA . GLU A 1 212 ? -24.812 -5.07 58.031 1 87.56 212 GLU A CA 1
ATOM 1708 C C . GLU A 1 212 ? -24.781 -5.008 59.562 1 87.56 212 GLU A C 1
ATOM 1710 O O . GLU A 1 212 ? -24.906 -6.039 60.25 1 87.56 212 GLU A O 1
ATOM 1715 N N . LYS A 1 213 ? -24.734 -3.834 60.125 1 87.56 213 LYS A N 1
ATOM 1716 C CA . LYS A 1 213 ? -24.781 -3.652 61.562 1 87.56 213 LYS A CA 1
ATOM 1717 C C . LYS A 1 213 ? -26.156 -4.016 62.125 1 87.56 213 LYS A C 1
ATOM 1719 O O . LYS A 1 213 ? -26.266 -4.668 63.156 1 87.56 213 LYS A O 1
ATOM 1724 N N . VAL A 1 214 ? -27.109 -3.639 61.375 1 85 214 VAL A N 1
ATOM 1725 C CA . VAL A 1 214 ? -28.469 -3.932 61.812 1 85 214 VAL A CA 1
ATOM 1726 C C . VAL A 1 214 ? -28.719 -5.438 61.75 1 85 214 VAL A C 1
ATOM 1728 O O . VAL A 1 214 ? -29.391 -6 62.625 1 85 214 VAL A O 1
ATOM 1731 N N . ILE A 1 215 ? -28.188 -6.027 60.781 1 85.44 215 ILE A N 1
ATOM 1732 C CA . ILE A 1 215 ? -28.359 -7.465 60.625 1 85.44 215 ILE A CA 1
ATOM 1733 C C . ILE A 1 215 ? -27.641 -8.211 61.75 1 85.44 215 ILE A C 1
ATOM 1735 O O . ILE A 1 215 ? -28.141 -9.219 62.25 1 85.44 215 ILE A O 1
ATOM 1739 N N . SER A 1 216 ? -26.516 -7.723 62.156 1 82.44 216 SER A N 1
ATOM 1740 C CA . SER A 1 216 ? -25.766 -8.367 63.219 1 82.44 216 SER A CA 1
ATOM 1741 C C . SER A 1 216 ? -26.5 -8.281 64.562 1 82.44 216 SER A C 1
ATOM 1743 O O . SER A 1 216 ? -26.328 -9.141 65.438 1 82.44 216 SER A O 1
ATOM 1745 N N . GLU A 1 217 ? -27.344 -7.316 64.688 1 80 217 GLU A N 1
ATOM 1746 C CA . GLU A 1 217 ? -28.094 -7.133 65.875 1 80 217 GLU A CA 1
ATOM 1747 C C . GLU A 1 217 ? -29.438 -7.867 65.875 1 80 217 GLU A C 1
ATOM 1749 O O . GLU A 1 217 ? -30.141 -7.961 66.875 1 80 217 GLU A O 1
ATOM 1754 N N . GLU A 1 218 ? -29.734 -8.219 64.625 1 75.25 218 GLU A N 1
ATOM 1755 C CA . GLU A 1 218 ? -30.969 -8.969 64.5 1 75.25 218 GLU A CA 1
ATOM 1756 C C . GLU A 1 218 ? -30.828 -10.391 65 1 75.25 218 GLU A C 1
ATOM 1758 O O . GLU A 1 218 ? -29.734 -10.961 64.938 1 75.25 218 GLU A O 1
ATOM 1763 N N . PRO A 1 219 ? -31.859 -10.891 65.562 1 68.56 219 PRO A N 1
ATOM 1764 C CA . PRO A 1 219 ? -31.781 -12.258 66.125 1 68.56 219 PRO A CA 1
ATOM 1765 C C . PRO A 1 219 ? -31.625 -13.305 65 1 68.56 219 PRO A C 1
ATOM 1767 O O . PRO A 1 219 ? -32.062 -13.086 63.875 1 68.56 219 PRO A O 1
ATOM 1770 N N . LYS A 1 220 ? -30.703 -14.156 65.062 1 63.06 220 LYS A N 1
ATOM 1771 C CA . LYS A 1 220 ? -30.203 -15.172 64.188 1 63.06 220 LYS A CA 1
ATOM 1772 C C . LYS A 1 220 ? -31.344 -15.852 63.438 1 63.06 220 LYS A C 1
ATOM 1774 O O . LYS A 1 220 ? -31.203 -16.234 62.25 1 63.06 220 LYS A O 1
ATOM 1779 N N . VAL A 1 221 ? -32.594 -16.266 64.125 1 61.5 221 VAL A N 1
ATOM 1780 C CA . VAL A 1 221 ? -33.656 -17.078 63.5 1 61.5 221 VAL A CA 1
ATOM 1781 C C . VAL A 1 221 ? -34.844 -16.219 63.125 1 61.5 221 VAL A C 1
ATOM 1783 O O . VAL A 1 221 ? -35.469 -15.625 64 1 61.5 221 VAL A O 1
ATOM 1786 N N . ILE A 1 222 ? -34.906 -15.43 62.188 1 59.38 222 ILE A N 1
ATOM 1787 C CA . ILE A 1 222 ? -36.125 -14.727 61.844 1 59.38 222 ILE A CA 1
ATOM 1788 C C . ILE A 1 222 ? -36.906 -15.547 60.812 1 59.38 222 ILE A C 1
ATOM 1790 O O . ILE A 1 222 ? -36.406 -15.93 59.781 1 59.38 222 ILE A O 1
ATOM 1794 N N . LYS A 1 223 ? -38 -16.031 61.125 1 55.53 223 LYS A N 1
ATOM 1795 C CA . LYS A 1 223 ? -38.969 -16.75 60.281 1 55.53 223 LYS A CA 1
ATOM 1796 C C . LYS A 1 223 ? -39.375 -15.914 59.062 1 55.53 223 LYS A C 1
ATOM 1798 O O . LYS A 1 223 ? -39.75 -14.758 59.188 1 55.53 223 LYS A O 1
ATOM 1803 N N . GLY A 1 224 ? -39.125 -16.297 57.719 1 61.09 224 GLY A N 1
ATOM 1804 C CA . GLY A 1 224 ? -39.5 -15.734 56.438 1 61.09 224 GLY A CA 1
ATOM 1805 C C . GLY A 1 224 ? -38.375 -15 55.719 1 61.09 224 GLY A C 1
ATOM 1806 O O . GLY A 1 224 ? -38.594 -14.445 54.625 1 61.09 224 GLY A O 1
ATOM 1807 N N . GLY A 1 225 ? -37.281 -14.977 56.25 1 63.53 225 GLY A N 1
ATOM 1808 C CA . GLY A 1 225 ? -36.062 -14.453 55.656 1 63.53 225 GLY A CA 1
ATOM 1809 C C . GLY A 1 225 ? -35.781 -13.008 56 1 63.53 225 GLY A C 1
ATOM 1810 O O . GLY A 1 225 ? -36.719 -12.266 56.375 1 63.53 225 GLY A O 1
ATOM 1811 N N . SER A 1 226 ? -34.781 -12.586 56.562 1 72.06 226 SER A N 1
ATOM 1812 C CA . SER A 1 226 ? -34.406 -11.258 57.031 1 72.06 226 SER A CA 1
ATOM 1813 C C . SER A 1 226 ? -34.5 -10.227 55.906 1 72.06 226 SER A C 1
ATOM 1815 O O . SER A 1 226 ? -33.844 -10.383 54.875 1 72.06 226 SER A O 1
ATOM 1817 N N . ALA A 1 227 ? -35.562 -9.227 55.906 1 78.44 227 ALA A N 1
ATOM 1818 C CA . ALA A 1 227 ? -35.719 -8.133 54.938 1 78.44 227 ALA A CA 1
ATOM 1819 C C . ALA A 1 227 ? -34.438 -7.344 54.781 1 78.44 227 ALA A C 1
ATOM 1821 O O . ALA A 1 227 ? -34.125 -6.887 53.688 1 78.44 227 ALA A O 1
ATOM 1822 N N . ASN A 1 228 ? -33.75 -7.312 55.812 1 81.88 228 ASN A N 1
ATOM 1823 C CA . ASN A 1 228 ? -32.469 -6.582 55.812 1 81.88 228 ASN A CA 1
ATOM 1824 C C . ASN A 1 228 ? -31.406 -7.34 55.031 1 81.88 228 ASN A C 1
ATOM 1826 O O . ASN A 1 228 ? -30.547 -6.727 54.375 1 81.88 228 ASN A O 1
ATOM 1830 N N . LYS A 1 229 ? -31.469 -8.602 55.062 1 84 229 LYS A N 1
ATOM 1831 C CA . LYS A 1 229 ? -30.531 -9.398 54.281 1 84 229 LYS A CA 1
ATOM 1832 C C . LYS A 1 229 ? -30.781 -9.234 52.781 1 84 229 LYS A C 1
ATOM 1834 O O . LYS A 1 229 ? -29.844 -9.195 51.969 1 84 229 LYS A O 1
ATOM 1839 N N . GLN A 1 230 ? -32.094 -9.133 52.469 1 84.62 230 GLN A N 1
ATOM 1840 C CA . GLN A 1 230 ? -32.469 -8.891 51.094 1 84.62 230 GLN A CA 1
ATOM 1841 C C . GLN A 1 230 ? -32 -7.504 50.625 1 84.62 230 GLN A C 1
ATOM 1843 O O . GLN A 1 230 ? -31.5 -7.34 49.531 1 84.62 230 GLN A O 1
ATOM 1848 N N . LYS A 1 231 ? -32.25 -6.594 51.469 1 84.31 231 LYS A N 1
ATOM 1849 C CA . LYS A 1 231 ? -31.812 -5.23 51.219 1 84.31 231 LYS A CA 1
ATOM 1850 C C . LYS A 1 231 ? -30.312 -5.172 51.031 1 84.31 231 LYS A C 1
ATOM 1852 O O . LYS A 1 231 ? -29.812 -4.508 50.094 1 84.31 231 LYS A O 1
ATOM 1857 N N . ARG A 1 232 ? -29.594 -5.922 51.812 1 87.44 232 ARG A N 1
ATOM 1858 C CA . ARG A 1 232 ? -28.141 -5.977 51.719 1 87.44 232 ARG A CA 1
ATOM 1859 C C . ARG A 1 232 ? -27.703 -6.539 50.375 1 87.44 232 ARG A C 1
ATOM 1861 O O . ARG A 1 232 ? -26.781 -6.02 49.75 1 87.44 232 ARG A O 1
ATOM 1868 N N . ARG A 1 233 ? -28.406 -7.539 49.938 1 88.44 233 ARG A N 1
ATOM 1869 C CA . ARG A 1 233 ? -28.062 -8.164 48.656 1 88.44 233 ARG A CA 1
ATOM 1870 C C . ARG A 1 233 ? -28.266 -7.199 47.5 1 88.44 233 ARG A C 1
ATOM 1872 O O . ARG A 1 233 ? -27.453 -7.133 46.594 1 88.44 233 ARG A O 1
ATOM 1879 N N . ARG A 1 234 ? -29.312 -6.477 47.531 1 86.56 234 ARG A N 1
ATOM 1880 C CA . ARG A 1 234 ? -29.625 -5.527 46.469 1 86.56 234 ARG A CA 1
ATOM 1881 C C . ARG A 1 234 ? -28.625 -4.379 46.438 1 86.56 234 ARG A C 1
ATOM 1883 O O . ARG A 1 234 ? -28.125 -4.008 45.375 1 86.56 234 ARG A O 1
ATOM 1890 N N . ILE A 1 235 ? -28.297 -3.879 47.562 1 88.12 235 ILE A N 1
ATOM 1891 C CA . ILE A 1 235 ? -27.375 -2.756 47.656 1 88.12 235 ILE A CA 1
ATOM 1892 C C . ILE A 1 235 ? -25.969 -3.213 47.25 1 88.12 235 ILE A C 1
ATOM 1894 O O . ILE A 1 235 ? -25.234 -2.471 46.625 1 88.12 235 ILE A O 1
ATOM 1898 N N . LYS A 1 236 ? -25.672 -4.438 47.625 1 89.56 236 LYS A N 1
ATOM 1899 C CA . LYS A 1 236 ? -24.359 -4.984 47.281 1 89.56 236 LYS A CA 1
ATOM 1900 C C . LYS A 1 236 ? -24.219 -5.137 45.75 1 89.56 236 LYS A C 1
ATOM 1902 O O . LYS A 1 236 ? -23.156 -4.871 45.188 1 89.56 236 LYS A O 1
ATOM 1907 N N . LYS A 1 237 ? -25.281 -5.547 45.156 1 90.12 237 LYS A N 1
ATOM 1908 C CA . LYS A 1 237 ? -25.281 -5.668 43.719 1 90.12 237 LYS A CA 1
ATOM 1909 C C . LYS A 1 237 ? -25.062 -4.309 43.031 1 90.12 237 LYS A C 1
ATOM 1911 O O . LYS A 1 237 ? -24.281 -4.188 42.094 1 90.12 237 LYS A O 1
ATOM 1916 N N . LEU A 1 238 ? -25.75 -3.383 43.531 1 89 238 LEU A N 1
ATOM 1917 C CA . LEU A 1 238 ? -25.625 -2.035 42.969 1 89 238 LEU A CA 1
ATOM 1918 C C . LEU A 1 238 ? -24.234 -1.47 43.219 1 89 238 LEU A C 1
ATOM 1920 O O . LEU A 1 238 ? -23.672 -0.786 42.375 1 89 238 LEU A O 1
ATOM 1924 N N . ARG A 1 239 ? -23.719 -1.764 44.375 1 89.62 239 ARG A N 1
ATOM 1925 C CA . ARG A 1 239 ? -22.375 -1.334 44.719 1 89.62 239 ARG A CA 1
ATOM 1926 C C . ARG A 1 239 ? -21.344 -1.948 43.75 1 89.62 239 ARG A C 1
ATOM 1928 O O . ARG A 1 239 ? -20.438 -1.265 43.312 1 89.62 239 ARG A O 1
ATOM 1935 N N . ASN A 1 240 ? -21.531 -3.195 43.469 1 90.19 240 ASN A N 1
ATOM 1936 C CA . ASN A 1 240 ? -20.609 -3.879 42.562 1 90.19 240 ASN A CA 1
ATOM 1937 C C . ASN A 1 240 ? -20.688 -3.332 41.125 1 90.19 240 ASN A C 1
ATOM 1939 O O . ASN A 1 240 ? -19.688 -3.197 40.438 1 90.19 240 ASN A O 1
ATOM 1943 N N . GLN A 1 241 ? -21.875 -3.037 40.719 1 90.38 241 GLN A N 1
ATOM 1944 C CA . GLN A 1 241 ? -22.078 -2.457 39.406 1 90.38 241 GLN A CA 1
ATOM 1945 C C . GLN A 1 241 ? -21.422 -1.081 39.281 1 90.38 241 GLN A C 1
ATOM 1947 O O . GLN A 1 241 ? -20.828 -0.749 38.281 1 90.38 241 GLN A O 1
ATOM 1952 N N . LEU A 1 242 ? -21.531 -0.381 40.312 1 89.5 242 LEU A N 1
ATOM 1953 C CA . LEU A 1 242 ? -20.938 0.949 40.344 1 89.5 242 LEU A CA 1
ATOM 1954 C C . LEU A 1 242 ? -19.406 0.859 40.375 1 89.5 242 LEU A C 1
ATOM 1956 O O . LEU A 1 242 ? -18.734 1.555 39.594 1 89.5 242 LEU A O 1
ATOM 1960 N N . ARG A 1 243 ? -18.906 0.011 41.156 1 88.94 243 ARG A N 1
ATOM 1961 C CA . ARG A 1 243 ? -17.469 -0.082 41.375 1 88.94 243 ARG A CA 1
ATOM 1962 C C . ARG A 1 243 ? -16.766 -0.736 40.156 1 88.94 243 ARG A C 1
ATOM 1964 O O . ARG A 1 243 ? -15.734 -0.254 39.719 1 88.94 243 ARG A O 1
ATOM 1971 N N . LYS A 1 244 ? -17.359 -1.78 39.625 1 89.19 244 LYS A N 1
ATOM 1972 C CA . LYS A 1 244 ? -16.656 -2.602 38.656 1 89.19 244 LYS A CA 1
ATOM 1973 C C . LYS A 1 244 ? -16.953 -2.135 37.219 1 89.19 244 LYS A C 1
ATOM 1975 O O . LYS A 1 244 ? -16.141 -2.328 36.312 1 89.19 244 LYS A O 1
ATOM 1980 N N . ASP A 1 245 ? -18.031 -1.432 37 1 88.62 245 ASP A N 1
ATOM 1981 C CA . ASP A 1 245 ? -18.438 -1.165 35.625 1 88.62 245 ASP A CA 1
ATOM 1982 C C . ASP A 1 245 ? -18.594 0.333 35.375 1 88.62 245 ASP A C 1
ATOM 1984 O O . ASP A 1 245 ? -17.844 0.918 34.594 1 88.62 245 ASP A O 1
ATOM 1988 N N . TYR A 1 246 ? -19.484 0.996 36.188 1 90.56 246 TYR A N 1
ATOM 1989 C CA . TYR A 1 246 ? -19.875 2.363 35.875 1 90.56 246 TYR A CA 1
ATOM 1990 C C . TYR A 1 246 ? -18.719 3.328 36.094 1 90.56 246 TYR A C 1
ATOM 1992 O O . TYR A 1 246 ? -18.438 4.176 35.25 1 90.56 246 TYR A O 1
ATOM 2000 N N . ILE A 1 247 ? -18 3.172 37.156 1 90.12 247 ILE A N 1
ATOM 2001 C CA . ILE A 1 247 ? -16.922 4.109 37.5 1 90.12 247 ILE A CA 1
ATOM 2002 C C . ILE A 1 247 ? -15.789 3.979 36.469 1 90.12 247 ILE A C 1
ATOM 2004 O O . ILE A 1 247 ? -15.359 4.969 35.875 1 90.12 247 ILE A O 1
ATOM 2008 N N . PRO A 1 248 ? -15.336 2.791 36.281 1 91.19 248 PRO A N 1
ATOM 2009 C CA . PRO A 1 248 ? -14.25 2.676 35.281 1 91.19 248 PRO A CA 1
ATOM 2010 C C . PRO A 1 248 ? -14.656 3.162 33.906 1 91.19 248 PRO A C 1
ATOM 2012 O O . PRO A 1 248 ? -13.844 3.758 33.188 1 91.19 248 PRO A O 1
ATOM 2015 N N . ARG A 1 249 ? -15.797 2.971 33.438 1 90.56 249 ARG A N 1
ATOM 2016 C CA . ARG A 1 249 ? -16.266 3.41 32.125 1 90.56 249 ARG A CA 1
ATOM 2017 C C . ARG A 1 249 ? -16.328 4.93 32.062 1 90.56 249 ARG A C 1
ATOM 2019 O O . ARG A 1 249 ? -15.93 5.523 31.062 1 90.56 249 ARG A O 1
ATOM 2026 N N . LYS A 1 250 ? -16.859 5.445 33.062 1 90.94 250 LYS A N 1
ATOM 2027 C CA . LYS A 1 250 ? -16.938 6.902 33.094 1 90.94 250 LYS A CA 1
ATOM 2028 C C . LYS A 1 250 ? -15.555 7.539 33.062 1 90.94 250 LYS A C 1
ATOM 2030 O O . LYS A 1 250 ? -15.352 8.547 32.375 1 90.94 250 LYS A O 1
ATOM 2035 N N . GLN A 1 251 ? -14.727 6.984 33.812 1 90.88 251 GLN A N 1
ATOM 2036 C CA . GLN A 1 251 ? -13.352 7.488 33.812 1 90.88 251 GLN A CA 1
ATOM 2037 C C . GLN A 1 251 ? -12.727 7.383 32.406 1 90.88 251 GLN A C 1
ATOM 2039 O O . GLN A 1 251 ? -12 8.281 31.984 1 90.88 251 GLN A O 1
ATOM 2044 N N . ARG A 1 252 ? -12.961 6.328 31.75 1 90.38 252 ARG A N 1
ATOM 2045 C CA . ARG A 1 252 ? -12.438 6.145 30.406 1 90.38 252 ARG A CA 1
ATOM 2046 C C . ARG A 1 252 ? -12.992 7.207 29.453 1 90.38 252 ARG A C 1
ATOM 2048 O O . ARG A 1 252 ? -12.266 7.703 28.594 1 90.38 252 ARG A O 1
ATOM 2055 N N . TYR A 1 253 ? -14.203 7.496 29.641 1 91.12 253 TYR A N 1
ATOM 2056 C CA . TYR A 1 253 ? -14.812 8.5 28.766 1 91.12 253 TYR A CA 1
ATOM 2057 C C . TYR A 1 253 ? -14.25 9.883 29.062 1 91.12 253 TYR A C 1
ATOM 2059 O O . TYR A 1 253 ? -14.031 10.68 28.141 1 91.12 253 TYR A O 1
ATOM 2067 N N . GLU A 1 254 ? -14.039 10.141 30.281 1 90.56 254 GLU A N 1
ATOM 2068 C CA . GLU A 1 254 ? -13.438 11.422 30.641 1 90.56 254 GLU A CA 1
ATOM 2069 C C . GLU A 1 254 ? -12.016 11.531 30.094 1 90.56 254 GLU A C 1
ATOM 2071 O O . GLU A 1 254 ? -11.609 12.594 29.609 1 90.56 254 GLU A O 1
ATOM 2076 N N . GLU A 1 255 ? -11.344 10.5 30.156 1 90.56 255 GLU A N 1
ATOM 2077 C CA . GLU A 1 255 ? -9.992 10.477 29.609 1 90.56 255 GLU A CA 1
ATOM 2078 C C . GLU A 1 255 ? -10.008 10.648 28.094 1 90.56 255 GLU A C 1
ATOM 2080 O O . GLU A 1 255 ? -9.164 11.352 27.531 1 90.56 255 GLU A O 1
ATOM 2085 N N . ALA A 1 256 ? -10.852 9.977 27.484 1 90.62 256 ALA A N 1
ATOM 2086 C CA . ALA A 1 256 ? -10.984 10.07 26.047 1 90.62 256 ALA A CA 1
ATOM 2087 C C . ALA A 1 256 ? -11.32 11.5 25.609 1 90.62 256 ALA A C 1
ATOM 2089 O O . ALA A 1 256 ? -10.805 11.992 24.609 1 90.62 256 ALA A O 1
ATOM 2090 N N . ARG A 1 257 ? -12.125 12.109 26.359 1 89.75 257 ARG A N 1
ATOM 2091 C CA . ARG A 1 257 ? -12.5 13.484 26.062 1 89.75 257 ARG A CA 1
ATOM 2092 C C . ARG A 1 257 ? -11.312 14.43 26.203 1 89.75 257 ARG A C 1
ATOM 2094 O O . ARG A 1 257 ? -11.18 15.391 25.438 1 89.75 257 ARG A O 1
ATOM 2101 N N . GLU A 1 258 ? -10.547 14.133 27.125 1 90.12 258 GLU A N 1
ATOM 2102 C CA . GLU A 1 258 ? -9.352 14.953 27.328 1 90.12 258 GLU A CA 1
ATOM 2103 C C . GLU A 1 258 ? -8.375 14.789 26.172 1 90.12 258 GLU A C 1
ATOM 2105 O O . GLU A 1 258 ? -7.746 15.758 25.734 1 90.12 258 GLU A O 1
ATOM 2110 N N . ILE A 1 259 ? -8.273 13.617 25.688 1 90.25 259 ILE A N 1
ATOM 2111 C CA . ILE A 1 259 ? -7.355 13.328 24.594 1 90.25 259 ILE A CA 1
ATOM 2112 C C . ILE A 1 259 ? -7.891 13.922 23.297 1 90.25 259 ILE A C 1
ATOM 2114 O O . ILE A 1 259 ? -7.125 14.445 22.484 1 90.25 259 ILE A O 1
ATOM 2118 N N . LEU A 1 260 ? -9.172 13.82 23.047 1 89.5 260 LEU A N 1
ATOM 2119 C CA . LEU A 1 260 ? -9.812 14.273 21.812 1 89.5 260 LEU A CA 1
ATOM 2120 C C . LEU A 1 260 ? -9.695 15.789 21.672 1 89.5 260 LEU A C 1
ATOM 2122 O O . LEU A 1 260 ? -9.453 16.297 20.578 1 89.5 260 LEU A O 1
ATOM 2126 N N . GLN A 1 261 ? -9.836 16.547 22.75 1 85.25 261 GLN A N 1
ATOM 2127 C CA . GLN A 1 261 ? -9.883 18.016 22.719 1 85.25 261 GLN A CA 1
ATOM 2128 C C . GLN A 1 261 ? -10.859 18.5 21.641 1 85.25 261 GLN A C 1
ATOM 2130 O O . GLN A 1 261 ? -12.039 18.156 21.656 1 85.25 261 GLN A O 1
ATOM 2135 N N . GLU A 1 262 ? -10.391 19.078 20.578 1 83.88 262 GLU A N 1
ATOM 2136 C CA . GLU A 1 262 ? -11.281 19.609 19.547 1 83.88 262 GLU A CA 1
ATOM 2137 C C . GLU A 1 262 ? -11.391 18.656 18.359 1 83.88 262 GLU A C 1
ATOM 2139 O O . GLU A 1 262 ? -12.172 18.906 17.438 1 83.88 262 GLU A O 1
ATOM 2144 N N . ARG A 1 263 ? -10.836 17.516 18.469 1 89.94 263 ARG A N 1
ATOM 2145 C CA . ARG A 1 263 ? -10.828 16.578 17.359 1 89.94 263 ARG A CA 1
ATOM 2146 C C . ARG A 1 263 ? -12.031 15.641 17.422 1 89.94 263 ARG A C 1
ATOM 2148 O O . ARG A 1 263 ? -12.68 15.523 18.469 1 89.94 263 ARG A O 1
ATOM 2155 N N . ASN A 1 264 ? -12.305 15.008 16.312 1 88.25 264 ASN A N 1
ATOM 2156 C CA . ASN A 1 264 ? -13.453 14.117 16.234 1 88.25 264 ASN A CA 1
ATOM 2157 C C . ASN A 1 264 ? -13.055 12.664 16.469 1 88.25 264 ASN A C 1
ATOM 2159 O O . ASN A 1 264 ? -13.922 11.805 16.672 1 88.25 264 ASN A O 1
ATOM 2163 N N . SER A 1 265 ? -11.742 12.422 16.453 1 90.44 265 SER A N 1
ATOM 2164 C CA . SER A 1 265 ? -11.305 11.039 16.625 1 90.44 265 SER A CA 1
ATOM 2165 C C . SER A 1 265 ? -9.828 10.977 17 1 90.44 265 SER A C 1
ATOM 2167 O O . SER A 1 265 ? -9.109 11.977 16.891 1 90.44 265 SER A O 1
ATOM 2169 N N . PHE A 1 266 ? -9.445 9.844 17.594 1 90.12 266 PHE A N 1
ATOM 2170 C CA . PHE A 1 266 ? -8.031 9.602 17.859 1 90.12 266 PHE A CA 1
ATOM 2171 C C . PHE A 1 266 ? -7.738 8.102 17.891 1 90.12 266 PHE A C 1
ATOM 2173 O O . PHE A 1 266 ? -8.656 7.285 17.953 1 90.12 266 PHE A O 1
ATOM 2180 N N . SER A 1 267 ? -6.473 7.785 17.75 1 89.44 267 SER A N 1
ATOM 2181 C CA . SER A 1 267 ? -6.031 6.398 17.828 1 89.44 267 SER A CA 1
ATOM 2182 C C . SER A 1 267 ? -5.664 6.02 19.266 1 89.44 267 SER A C 1
ATOM 2184 O O . SER A 1 267 ? -5.098 6.828 20 1 89.44 267 SER A O 1
ATOM 2186 N N . LYS A 1 268 ? -5.902 4.766 19.656 1 87.5 268 LYS A N 1
ATOM 2187 C CA . LYS A 1 268 ? -5.598 4.285 21 1 87.5 268 LYS A CA 1
ATOM 2188 C C . LYS A 1 268 ? -4.094 4.09 21.188 1 87.5 268 LYS A C 1
ATOM 2190 O O . LYS A 1 268 ? -3.584 4.18 22.312 1 87.5 268 LYS A O 1
ATOM 2195 N N . THR A 1 269 ? -3.408 3.881 20.125 1 86.88 269 THR A N 1
ATOM 2196 C CA . THR A 1 269 ? -1.977 3.609 20.188 1 86.88 269 THR A CA 1
ATOM 2197 C C . THR A 1 269 ? -1.176 4.902 20.047 1 86.88 269 THR A C 1
ATOM 2199 O O . THR A 1 269 ? -0.138 5.066 20.688 1 86.88 269 THR A O 1
ATOM 2202 N N . ASP A 1 270 ? -1.586 5.707 19.188 1 90.56 270 ASP A N 1
ATOM 2203 C CA . ASP A 1 270 ? -1.037 7.047 19 1 90.56 270 ASP A CA 1
ATOM 2204 C C . ASP A 1 270 ? -2.109 8.109 19.219 1 90.56 270 ASP A C 1
ATOM 2206 O O . ASP A 1 270 ? -2.791 8.508 18.266 1 90.56 270 ASP A O 1
ATOM 2210 N N . HIS A 1 271 ? -2.109 8.664 20.297 1 90.94 271 HIS A N 1
ATOM 2211 C CA . HIS A 1 271 ? -3.201 9.539 20.719 1 90.94 271 HIS A CA 1
ATOM 2212 C C . HIS A 1 271 ? -3.229 10.82 19.906 1 90.94 271 HIS A C 1
ATOM 2214 O O . HIS A 1 271 ? -4.254 11.508 19.844 1 90.94 271 HIS A O 1
ATOM 2220 N N . ASP A 1 272 ? -2.205 11.102 19.281 1 90.88 272 ASP A N 1
ATOM 2221 C CA . ASP A 1 272 ? -2.156 12.359 18.547 1 90.88 272 ASP A CA 1
ATOM 2222 C C . ASP A 1 272 ? -2.596 12.156 17.094 1 90.88 272 ASP A C 1
ATOM 2224 O O . ASP A 1 272 ? -2.814 13.125 16.359 1 90.88 272 ASP A O 1
ATOM 2228 N N . ALA A 1 273 ? -2.682 10.961 16.688 1 91.38 273 ALA A N 1
ATOM 2229 C CA . ALA A 1 273 ? -3.098 10.656 15.312 1 91.38 273 ALA A CA 1
ATOM 2230 C C . ALA A 1 273 ? -4.617 10.734 15.172 1 91.38 273 ALA A C 1
ATOM 2232 O O . ALA A 1 273 ? -5.352 10.344 16.078 1 91.38 273 ALA A O 1
ATOM 2233 N N . THR A 1 274 ? -5.094 11.312 14.078 1 91.44 274 THR A N 1
ATOM 2234 C CA . THR A 1 274 ? -6.516 11.438 13.781 1 91.44 274 THR A CA 1
ATOM 2235 C C . THR A 1 274 ? -6.891 10.602 12.562 1 91.44 274 THR A C 1
ATOM 2237 O O . THR A 1 274 ? -6.059 10.383 11.672 1 91.44 274 THR A O 1
ATOM 2240 N N . PHE A 1 275 ? -8.094 10.148 12.555 1 86.31 275 PHE A N 1
ATOM 2241 C CA . PHE A 1 275 ? -8.539 9.328 11.43 1 86.31 275 PHE A CA 1
ATOM 2242 C C . PHE A 1 275 ? -8.867 10.195 10.219 1 86.31 275 PHE A C 1
ATOM 2244 O O . PHE A 1 275 ? -9.633 11.148 10.328 1 86.31 275 PHE A O 1
ATOM 2251 N N . MET A 1 276 ? -8.219 9.844 9.156 1 87.94 276 MET A N 1
ATOM 2252 C CA . MET A 1 276 ? -8.383 10.586 7.914 1 87.94 276 MET A CA 1
ATOM 2253 C C . MET A 1 276 ? -8.484 9.648 6.719 1 87.94 276 MET A C 1
ATOM 2255 O O . MET A 1 276 ? -7.988 8.516 6.773 1 87.94 276 MET A O 1
ATOM 2259 N N . ARG A 1 277 ? -9.18 10.156 5.746 1 81.31 277 ARG A N 1
ATOM 2260 C CA . ARG A 1 277 ? -9.273 9.375 4.516 1 81.31 277 ARG A CA 1
ATOM 2261 C C . ARG A 1 277 ? -7.98 9.461 3.709 1 81.31 277 ARG A C 1
ATOM 2263 O O . ARG A 1 277 ? -7.562 10.547 3.314 1 81.31 277 ARG A O 1
ATOM 2270 N N . MET A 1 278 ? -7.352 8.352 3.57 1 78.81 278 MET A N 1
ATOM 2271 C CA . MET A 1 278 ? -6.094 8.328 2.832 1 78.81 278 MET A CA 1
ATOM 2272 C C . MET A 1 278 ? -6.293 7.789 1.422 1 78.81 278 MET A C 1
ATOM 2274 O O . MET A 1 278 ? -7.098 6.875 1.213 1 78.81 278 MET A O 1
ATOM 2278 N N . LYS A 1 279 ? -5.699 8.523 0.484 1 61.28 279 LYS A N 1
ATOM 2279 C CA . LYS A 1 279 ? -5.828 8.133 -0.917 1 61.28 279 LYS A CA 1
ATOM 2280 C C . LYS A 1 279 ? -4.965 6.91 -1.229 1 61.28 279 LYS A C 1
ATOM 2282 O O . LYS A 1 279 ? -3.74 6.961 -1.097 1 61.28 279 LYS A O 1
ATOM 2287 N N . GLU A 1 280 ? -5.332 5.66 -0.965 1 56.22 280 GLU A N 1
ATOM 2288 C CA . GLU A 1 280 ? -4.457 4.531 -1.278 1 56.22 280 GLU A CA 1
ATOM 2289 C C . GLU A 1 280 ? -4.508 4.191 -2.766 1 56.22 280 GLU A C 1
ATOM 2291 O O . GLU A 1 280 ? -3.502 3.781 -3.348 1 56.22 280 GLU A O 1
ATOM 2296 N N . ASP A 1 281 ? -5.812 3.98 -3.303 1 53.66 281 ASP A N 1
ATOM 2297 C CA . ASP A 1 281 ? -5.844 3.434 -4.656 1 53.66 281 ASP A CA 1
ATOM 2298 C C . ASP A 1 281 ? -6.41 4.449 -5.645 1 53.66 281 ASP A C 1
ATOM 2300 O O . ASP A 1 281 ? -7.098 5.395 -5.25 1 53.66 281 ASP A O 1
ATOM 2304 N N . HIS A 1 282 ? -5.77 4.484 -6.73 1 47.31 282 HIS A N 1
ATOM 2305 C CA . HIS A 1 282 ? -6.211 5.312 -7.848 1 47.31 282 HIS A CA 1
ATOM 2306 C C . HIS A 1 282 ? -7.727 5.246 -8.016 1 47.31 282 HIS A C 1
ATOM 2308 O O . HIS A 1 282 ? -8.328 6.156 -8.594 1 47.31 282 HIS A O 1
ATOM 2314 N N . MET A 1 283 ? -8.297 4.117 -7.633 1 47.06 283 MET A N 1
ATOM 2315 C CA . MET A 1 283 ? -9.727 3.988 -7.879 1 47.06 283 MET A CA 1
ATOM 2316 C C . MET A 1 283 ? -10.531 4.598 -6.734 1 47.06 283 MET A C 1
ATOM 2318 O O . MET A 1 283 ? -11.711 4.285 -6.566 1 47.06 283 MET A O 1
ATOM 2322 N N . MET A 1 284 ? -10 5.465 -6.039 1 51.09 284 MET A N 1
ATOM 2323 C CA . MET A 1 284 ? -10.641 6.352 -5.074 1 51.09 284 MET A CA 1
ATOM 2324 C C . MET A 1 284 ? -11.078 5.582 -3.832 1 51.09 284 MET A C 1
ATOM 2326 O O . MET A 1 284 ? -11.938 6.047 -3.076 1 51.09 284 MET A O 1
ATOM 2330 N N . ASN A 1 285 ? -10.672 4.32 -3.82 1 52.78 285 ASN A N 1
ATOM 2331 C CA . ASN A 1 285 ? -11.109 3.672 -2.586 1 52.78 285 ASN A CA 1
ATOM 2332 C C . ASN A 1 285 ? -10.242 4.078 -1.401 1 52.78 285 ASN A C 1
ATOM 2334 O O . ASN A 1 285 ? -9.016 3.918 -1.438 1 52.78 285 ASN A O 1
ATOM 2338 N N . GLY A 1 286 ? -10.633 5.25 -0.83 1 62.62 286 GLY A N 1
ATOM 2339 C CA . GLY A 1 286 ? -9.938 5.766 0.337 1 62.62 286 GLY A CA 1
ATOM 2340 C C . GLY A 1 286 ? -10.305 5.047 1.62 1 62.62 286 GLY A C 1
ATOM 2341 O O . GLY A 1 286 ? -11.414 4.512 1.742 1 62.62 286 GLY A O 1
ATOM 2342 N N . GLN A 1 287 ? -9.273 4.566 2.322 1 70.62 287 GLN A N 1
ATOM 2343 C CA . GLN A 1 287 ? -9.508 3.967 3.631 1 70.62 287 GLN A CA 1
ATOM 2344 C C . GLN A 1 287 ? -9.25 4.973 4.75 1 70.62 287 GLN A C 1
ATOM 2346 O O . GLN A 1 287 ? -8.383 5.84 4.629 1 70.62 287 GLN A O 1
ATOM 2351 N N . LEU A 1 288 ? -10.164 4.949 5.641 1 80.25 288 LEU A N 1
ATOM 2352 C CA . LEU A 1 288 ? -9.992 5.758 6.844 1 80.25 288 LEU A CA 1
ATOM 2353 C C . LEU A 1 288 ? -8.906 5.168 7.742 1 80.25 288 LEU A C 1
ATOM 2355 O O . LEU A 1 288 ? -9.016 4.02 8.188 1 80.25 288 LEU A O 1
ATOM 2359 N N . LYS A 1 289 ? -7.793 5.809 7.926 1 85 289 LYS A N 1
ATOM 2360 C CA . LYS A 1 289 ? -6.668 5.375 8.75 1 85 289 LYS A CA 1
ATOM 2361 C C . LYS A 1 289 ? -6.191 6.5 9.664 1 85 289 LYS A C 1
ATOM 2363 O O . LYS A 1 289 ? -6.422 7.676 9.383 1 85 289 LYS A O 1
ATOM 2368 N N . PRO A 1 290 ? -5.668 6.066 10.797 1 89.19 290 PRO A N 1
ATOM 2369 C CA . PRO A 1 290 ? -5.051 7.113 11.609 1 89.19 290 PRO A CA 1
ATOM 2370 C C . PRO A 1 290 ? -3.826 7.738 10.945 1 89.19 290 PRO A C 1
ATOM 2372 O O . PRO A 1 290 ? -2.982 7.02 10.398 1 89.19 290 PRO A O 1
ATOM 2375 N N . GLY A 1 291 ? -3.787 8.992 10.953 1 92.25 291 GLY A N 1
ATOM 2376 C CA . GLY A 1 291 ? -2.668 9.641 10.289 1 92.25 291 GLY A CA 1
ATOM 2377 C C . GLY A 1 291 ? -2.514 11.102 10.664 1 92.25 291 GLY A C 1
ATOM 2378 O O . GLY A 1 291 ? -3.107 11.562 11.648 1 92.25 291 GLY A O 1
ATOM 2379 N N . TYR A 1 292 ? -1.588 11.727 10.07 1 94.12 292 TYR A N 1
ATOM 2380 C CA . TYR A 1 292 ? -1.251 13.133 10.258 1 94.12 292 TYR A CA 1
ATOM 2381 C C . TYR A 1 292 ? -1.354 13.898 8.945 1 94.12 292 TYR A C 1
ATOM 2383 O O . TYR A 1 292 ? -0.992 13.375 7.887 1 94.12 292 TYR A O 1
ATOM 2391 N N . ASN A 1 293 ? -1.933 15.07 9.016 1 95.5 293 ASN A N 1
ATOM 2392 C CA . ASN A 1 293 ? -1.953 15.984 7.887 1 95.5 293 ASN A CA 1
ATOM 2393 C C . ASN A 1 293 ? -0.714 16.875 7.863 1 95.5 293 ASN A C 1
ATOM 2395 O O . ASN A 1 293 ? -0.584 17.781 8.688 1 95.5 293 ASN A O 1
ATOM 2399 N N . VAL A 1 294 ? 0.147 16.578 6.926 1 96.38 294 VAL A N 1
ATOM 2400 C CA . VAL A 1 294 ? 1.401 17.312 6.824 1 96.38 294 VAL A CA 1
ATOM 2401 C C . VAL A 1 294 ? 1.248 18.453 5.82 1 96.38 294 VAL A C 1
ATOM 2403 O O . VAL A 1 294 ? 0.864 18.234 4.668 1 96.38 294 VAL A O 1
ATOM 2406 N N . GLN A 1 295 ? 1.459 19.625 6.289 1 97.44 295 GLN A N 1
ATOM 2407 C CA . GLN A 1 295 ? 1.477 20.797 5.434 1 97.44 295 GLN A CA 1
ATOM 2408 C C . GLN A 1 295 ? 2.906 21.234 5.133 1 97.44 295 GLN A C 1
ATOM 2410 O O . GLN A 1 295 ? 3.756 21.266 6.027 1 97.44 295 GLN A O 1
ATOM 2415 N N . ALA A 1 296 ? 3.217 21.484 3.939 1 97.38 296 ALA A N 1
ATOM 2416 C CA . ALA A 1 296 ? 4.559 21.906 3.545 1 97.38 296 ALA A CA 1
ATOM 2417 C C . ALA A 1 296 ? 4.504 23.156 2.672 1 97.38 296 ALA A C 1
ATOM 2419 O O . ALA A 1 296 ? 3.572 23.344 1.884 1 97.38 296 ALA A O 1
ATOM 2420 N N . ALA A 1 297 ? 5.371 24.031 2.891 1 97.56 297 ALA A N 1
ATOM 2421 C CA . ALA A 1 297 ? 5.609 25.203 2.059 1 97.56 297 ALA A CA 1
ATOM 2422 C C . ALA A 1 297 ? 6.875 25.031 1.226 1 97.56 297 ALA A C 1
ATOM 2424 O O . ALA A 1 297 ? 7.938 24.703 1.759 1 97.56 297 ALA A O 1
ATOM 2425 N N . THR A 1 298 ? 6.742 25.203 -0.032 1 97.25 298 THR A N 1
ATOM 2426 C CA . THR A 1 298 ? 7.871 24.906 -0.905 1 97.25 298 THR A CA 1
ATOM 2427 C C . THR A 1 298 ? 8.141 26.078 -1.852 1 97.25 298 THR A C 1
ATOM 2429 O O . THR A 1 298 ? 7.316 26.984 -1.983 1 97.25 298 THR A O 1
ATOM 2432 N N . ASN A 1 299 ? 9.258 26.156 -2.389 1 96.5 299 ASN A N 1
ATOM 2433 C CA . ASN A 1 299 ? 9.695 27 -3.494 1 96.5 299 ASN A CA 1
ATOM 2434 C C . ASN A 1 299 ? 10.781 26.328 -4.324 1 96.5 299 ASN A C 1
ATOM 2436 O O . ASN A 1 299 ? 11.766 25.812 -3.777 1 96.5 299 ASN A O 1
ATOM 2440 N N . SER A 1 300 ? 10.594 26.156 -5.621 1 93.94 300 SER A N 1
ATOM 2441 C CA . SER A 1 300 ? 11.523 25.5 -6.535 1 93.94 300 SER A CA 1
ATOM 2442 C C . SER A 1 300 ? 11.75 24.047 -6.141 1 93.94 300 SER A C 1
ATOM 2444 O O . SER A 1 300 ? 12.883 23.547 -6.168 1 93.94 300 SER A O 1
ATOM 2446 N N . GLN A 1 301 ? 10.781 23.484 -5.535 1 94.44 301 GLN A N 1
ATOM 2447 C CA . GLN A 1 301 ? 10.742 22.062 -5.18 1 94.44 301 GLN A CA 1
ATOM 2448 C C . GLN A 1 301 ? 11.586 21.781 -3.941 1 94.44 301 GLN A C 1
ATOM 2450 O O . GLN A 1 301 ? 12.047 20.656 -3.74 1 94.44 301 GLN A O 1
ATOM 2455 N N . TYR A 1 302 ? 11.961 22.859 -3.229 1 96.19 302 TYR A N 1
ATOM 2456 C CA . TYR A 1 302 ? 12.57 22.703 -1.912 1 96.19 302 TYR A CA 1
ATOM 2457 C C . TYR A 1 302 ? 11.562 22.984 -0.807 1 96.19 302 TYR A C 1
ATOM 2459 O O . TYR A 1 302 ? 10.75 23.906 -0.915 1 96.19 302 TYR A O 1
ATOM 2467 N N . VAL A 1 303 ? 11.57 22.203 0.198 1 97.38 303 VAL A N 1
ATOM 2468 C CA . VAL A 1 303 ? 10.695 22.422 1.343 1 97.38 303 VAL A CA 1
ATOM 2469 C C . VAL A 1 303 ? 11.32 23.469 2.273 1 97.38 303 VAL A C 1
ATOM 2471 O O . VAL A 1 303 ? 12.43 23.266 2.764 1 97.38 303 VAL A O 1
ATOM 2474 N N . LEU A 1 304 ? 10.617 24.5 2.525 1 96.81 304 LEU A N 1
ATOM 2475 C CA . LEU A 1 304 ? 11.156 25.594 3.324 1 96.81 304 LEU A CA 1
ATOM 2476 C C . LEU A 1 304 ? 10.539 25.609 4.719 1 96.81 304 LEU A C 1
ATOM 2478 O O . LEU A 1 304 ? 11.148 26.109 5.668 1 96.81 304 LEU A O 1
ATOM 2482 N N . ALA A 1 305 ? 9.383 25.141 4.805 1 96.5 305 ALA A N 1
ATOM 2483 C CA . ALA A 1 305 ? 8.68 25.016 6.082 1 96.5 305 ALA A CA 1
ATOM 2484 C C . ALA A 1 305 ? 7.676 23.875 6.059 1 96.5 305 ALA A C 1
ATOM 2486 O O . ALA A 1 305 ? 7.246 23.438 4.984 1 96.5 305 ALA A O 1
ATOM 2487 N N . TYR A 1 306 ? 7.406 23.375 7.227 1 97.31 306 TYR A N 1
ATOM 2488 C CA . TYR A 1 306 ? 6.438 22.297 7.348 1 97.31 306 TYR A CA 1
ATOM 2489 C C . TYR A 1 306 ? 5.785 22.312 8.727 1 97.31 306 TYR A C 1
ATOM 2491 O O . TYR A 1 306 ? 6.301 22.922 9.664 1 97.31 306 TYR A O 1
ATOM 2499 N N . ASP A 1 307 ? 4.633 21.719 8.766 1 96.25 307 ASP A N 1
ATOM 2500 C CA . ASP A 1 307 ? 3.943 21.547 10.039 1 96.25 307 ASP A CA 1
ATOM 2501 C C . ASP A 1 307 ? 2.945 20.391 9.969 1 96.25 307 ASP A C 1
ATOM 2503 O O . ASP A 1 307 ? 2.668 19.875 8.883 1 96.25 307 ASP A O 1
ATOM 2507 N N . LEU A 1 308 ? 2.568 19.953 11.188 1 95.62 308 LEU A N 1
ATOM 2508 C CA . LEU A 1 308 ? 1.632 18.844 11.305 1 95.62 308 LEU A CA 1
ATOM 2509 C C . LEU A 1 308 ? 0.311 19.312 11.906 1 95.62 308 LEU A C 1
ATOM 2511 O O . LEU A 1 308 ? 0.301 20.094 12.859 1 95.62 308 LEU A O 1
ATOM 2515 N N . PHE A 1 309 ? -0.775 18.812 11.297 1 94.88 309 PHE A N 1
ATOM 2516 C CA . PHE A 1 309 ? -2.094 19.172 11.805 1 94.88 309 PHE A CA 1
ATOM 2517 C C . PHE A 1 309 ? -2.988 17.953 11.906 1 94.88 309 PHE A C 1
ATOM 2519 O O . PHE A 1 309 ? -2.848 17 11.117 1 94.88 309 PHE A O 1
ATOM 2526 N N . PRO A 1 310 ? -3.83 17.922 12.82 1 91.75 310 PRO A N 1
ATOM 2527 C CA . PRO A 1 310 ? -4.762 16.812 12.977 1 91.75 310 PRO A CA 1
ATOM 2528 C C . PRO A 1 310 ? -5.984 16.922 12.07 1 91.75 310 PRO A C 1
ATOM 2530 O O . PRO A 1 310 ? -6.781 15.992 11.977 1 91.75 310 PRO A O 1
ATOM 2533 N N . ASN A 1 311 ? -6.16 17.969 11.328 1 90.88 311 ASN A N 1
ATOM 2534 C CA . ASN A 1 311 ? -7.332 18.234 10.5 1 90.88 311 ASN A CA 1
ATOM 2535 C C . ASN A 1 311 ? -7.359 17.328 9.273 1 90.88 311 ASN A C 1
ATOM 2537 O O . ASN A 1 311 ? -6.375 17.234 8.539 1 90.88 311 ASN A O 1
ATOM 2541 N N . PRO A 1 312 ? -8.477 16.75 9.039 1 88.06 312 PRO A N 1
ATOM 2542 C CA . PRO A 1 312 ? -8.586 15.945 7.824 1 88.06 312 PRO A CA 1
ATOM 2543 C C . PRO A 1 312 ? -8.641 16.781 6.555 1 88.06 312 PRO A C 1
ATOM 2545 O O . PRO A 1 312 ? -8.328 16.297 5.469 1 88.06 312 PRO A O 1
ATOM 2548 N N . THR A 1 313 ? -9.109 18.031 6.723 1 89.25 313 THR A N 1
ATOM 2549 C CA . THR A 1 313 ? -9.172 18.938 5.586 1 89.25 313 THR A CA 1
ATOM 2550 C C . THR A 1 313 ? -8.125 20.047 5.719 1 89.25 313 THR A C 1
ATOM 2552 O O . THR A 1 313 ? -7.738 20.406 6.832 1 89.25 313 THR A O 1
ATOM 2555 N N . ASP A 1 314 ? -7.785 20.625 4.676 1 92.06 314 ASP A N 1
ATOM 2556 C CA . ASP A 1 314 ? -6.621 21.516 4.648 1 92.06 314 ASP A CA 1
ATOM 2557 C C . ASP A 1 314 ? -7.023 22.953 4.914 1 92.06 314 ASP A C 1
ATOM 2559 O O . ASP A 1 314 ? -6.176 23.797 5.238 1 92.06 314 ASP A O 1
ATOM 2563 N N . THR A 1 315 ? -8.234 23.312 4.816 1 92.5 315 THR A N 1
ATOM 2564 C CA . THR A 1 315 ? -8.68 24.703 4.809 1 92.5 315 THR A CA 1
ATOM 2565 C C . THR A 1 315 ? -8.266 25.406 6.094 1 92.5 315 THR A C 1
ATOM 2567 O O . THR A 1 315 ? -7.703 26.5 6.051 1 92.5 315 THR A O 1
ATOM 2570 N N . ARG A 1 316 ? -8.438 24.797 7.195 1 91.81 316 ARG A N 1
ATOM 2571 C CA . ARG A 1 316 ? -8.242 25.453 8.484 1 91.81 316 ARG A CA 1
ATOM 2572 C C . ARG A 1 316 ? -6.789 25.344 8.938 1 91.81 316 ARG A C 1
ATOM 2574 O O . ARG A 1 316 ? -6.414 25.906 9.969 1 91.81 316 ARG A O 1
ATOM 2581 N N . THR A 1 317 ? -6.016 24.688 8.219 1 95.25 317 THR A N 1
ATOM 2582 C CA . THR A 1 317 ? -4.617 24.516 8.602 1 95.25 317 THR A CA 1
ATOM 2583 C C . THR A 1 317 ? -3.77 25.688 8.117 1 95.25 317 THR A C 1
ATOM 2585 O O . THR A 1 317 ? -2.67 25.922 8.625 1 95.25 317 THR A O 1
ATOM 2588 N N . LEU A 1 318 ? -4.262 26.469 7.234 1 96.94 318 LEU A N 1
ATOM 2589 C CA . LEU A 1 318 ? -3.457 27.484 6.562 1 96.94 318 LEU A CA 1
ATOM 2590 C C . LEU A 1 318 ? -3.033 28.578 7.535 1 96.94 318 LEU A C 1
ATOM 2592 O O . LEU A 1 318 ? -1.854 28.938 7.598 1 96.94 318 LEU A O 1
ATOM 2596 N N . LYS A 1 319 ? -3.947 29.094 8.312 1 95.25 319 LYS A N 1
ATOM 2597 C CA . LYS A 1 319 ? -3.67 30.203 9.219 1 95.25 319 LYS A CA 1
ATOM 2598 C C . LYS A 1 319 ? -2.613 29.828 10.25 1 95.25 319 LYS A C 1
ATOM 2600 O O . LYS A 1 319 ? -1.56 30.453 10.336 1 95.25 319 LYS A O 1
ATOM 2605 N N . PRO A 1 320 ? -2.889 28.734 10.977 1 95.12 320 PRO A N 1
ATOM 2606 C CA . PRO A 1 320 ? -1.858 28.359 11.953 1 95.12 320 PRO A CA 1
ATOM 2607 C C . PRO A 1 320 ? -0.526 28 11.297 1 95.12 320 PRO A C 1
ATOM 2609 O O . PRO A 1 320 ? 0.535 28.234 11.875 1 95.12 320 PRO A O 1
ATOM 2612 N N . PHE A 1 321 ? -0.524 27.5 10.141 1 97 321 PHE A N 1
ATOM 2613 C CA . PHE A 1 321 ? 0.702 27.141 9.445 1 97 321 PHE A CA 1
ATOM 2614 C C . PHE A 1 321 ? 1.508 28.375 9.078 1 97 321 PHE A C 1
ATOM 2616 O O . PHE A 1 321 ? 2.711 28.438 9.336 1 97 321 PHE A O 1
ATOM 2623 N N . LEU A 1 322 ? 0.865 29.359 8.461 1 96.75 322 LEU A N 1
ATOM 2624 C CA . LEU A 1 322 ? 1.545 30.594 8.078 1 96.75 322 LEU A CA 1
ATOM 2625 C C . LEU A 1 322 ? 2.113 31.297 9.305 1 96.75 322 LEU A C 1
ATOM 2627 O O . LEU A 1 322 ? 3.199 31.875 9.242 1 96.75 322 LEU A O 1
ATOM 2631 N N . GLN A 1 323 ? 1.407 31.188 10.398 1 94.56 323 GLN A N 1
ATOM 2632 C CA . GLN A 1 323 ? 1.858 31.828 11.633 1 94.56 323 GLN A CA 1
ATOM 2633 C C . GLN A 1 323 ? 3.096 31.125 12.195 1 94.56 323 GLN A C 1
ATOM 2635 O O . GLN A 1 323 ? 3.902 31.75 12.891 1 94.56 323 GLN A O 1
ATOM 2640 N N . SER A 1 324 ? 3.232 29.906 11.844 1 93.31 324 SER A N 1
ATOM 2641 C CA . SER A 1 324 ? 4.34 29.125 12.391 1 93.31 324 SER A CA 1
ATOM 2642 C C . SER A 1 324 ? 5.613 29.328 11.578 1 93.31 324 SER A C 1
ATOM 2644 O O . SER A 1 324 ? 6.703 28.969 12.023 1 93.31 324 SER A O 1
ATOM 2646 N N . ILE A 1 325 ? 5.512 29.938 10.43 1 94.44 325 ILE A N 1
ATOM 2647 C CA . ILE A 1 325 ? 6.664 30.125 9.555 1 94.44 325 ILE A CA 1
ATOM 2648 C C . ILE A 1 325 ? 7.43 31.375 9.961 1 94.44 325 ILE A C 1
ATOM 2650 O O . ILE A 1 325 ? 6.953 32.5 9.75 1 94.44 325 ILE A O 1
ATOM 2654 N N . GLN A 1 326 ? 8.57 31.219 10.422 1 87.38 326 GLN A N 1
ATOM 2655 C CA . GLN A 1 326 ? 9.383 32.344 10.906 1 87.38 326 GLN A CA 1
ATOM 2656 C C . GLN A 1 326 ? 9.938 33.156 9.75 1 87.38 326 GLN A C 1
ATOM 2658 O O . GLN A 1 326 ? 10.141 34.375 9.883 1 87.38 326 GLN A O 1
ATOM 2663 N N . THR A 1 327 ? 10.094 32.562 8.648 1 90.12 327 THR A N 1
ATOM 2664 C CA . THR A 1 327 ? 10.695 33.219 7.5 1 90.12 327 THR A CA 1
ATOM 2665 C C . THR A 1 327 ? 9.617 33.719 6.547 1 90.12 327 THR A C 1
ATOM 2667 O O . THR A 1 327 ? 9.891 33.969 5.371 1 90.12 327 THR A O 1
ATOM 2670 N N . LEU A 1 328 ? 8.43 33.875 6.992 1 92.19 328 LEU A N 1
ATOM 2671 C CA . LEU A 1 328 ? 7.293 34.219 6.145 1 92.19 328 LEU A CA 1
ATOM 2672 C C . LEU A 1 328 ? 7.48 35.594 5.516 1 92.19 328 LEU A C 1
ATOM 2674 O O . LEU A 1 328 ? 6.988 35.844 4.414 1 92.19 328 LEU A O 1
ATOM 2678 N N . ASP A 1 329 ? 8.188 36.438 6.184 1 89.81 329 ASP A N 1
ATOM 2679 C CA . ASP A 1 329 ? 8.359 37.812 5.738 1 89.81 329 ASP A CA 1
ATOM 2680 C C . ASP A 1 329 ? 9.156 37.875 4.441 1 89.81 329 ASP A C 1
ATOM 2682 O O . ASP A 1 329 ? 9.109 38.875 3.723 1 89.81 329 ASP A O 1
ATOM 2686 N N . LEU A 1 330 ? 9.812 36.812 4.117 1 89.44 330 LEU A N 1
ATOM 2687 C CA . LEU A 1 330 ? 10.641 36.781 2.916 1 89.44 330 LEU A CA 1
ATOM 2688 C C . LEU A 1 330 ? 9.781 36.594 1.669 1 89.44 330 LEU A C 1
ATOM 2690 O O . LEU A 1 330 ? 10.25 36.781 0.548 1 89.44 330 LEU A O 1
ATOM 2694 N N . PHE A 1 331 ? 8.531 36.344 1.905 1 94.62 331 PHE A N 1
ATOM 2695 C CA . PHE A 1 331 ? 7.676 36 0.776 1 94.62 331 PHE A CA 1
ATOM 2696 C C . PHE A 1 331 ? 6.484 36.938 0.688 1 94.62 331 PHE A C 1
ATOM 2698 O O . PHE A 1 331 ? 5.93 37.344 1.711 1 94.62 331 PHE A O 1
ATOM 2705 N N . GLN A 1 332 ? 6.109 37.219 -0.51 1 95.06 332 GLN A N 1
ATOM 2706 C CA . GLN A 1 332 ? 5.004 38.156 -0.727 1 95.06 332 GLN A CA 1
ATOM 2707 C C . GLN A 1 332 ? 3.756 37.406 -1.201 1 95.06 332 GLN A C 1
ATOM 2709 O O . GLN A 1 332 ? 2.637 37.75 -0.827 1 95.06 332 GLN A O 1
ATOM 2714 N N . HIS A 1 333 ? 3.945 36.438 -1.999 1 96.62 333 HIS A N 1
ATOM 2715 C CA . HIS A 1 333 ? 2.818 35.719 -2.572 1 96.62 333 HIS A CA 1
ATOM 2716 C C . HIS A 1 333 ? 2.611 34.375 -1.872 1 96.62 333 HIS A C 1
ATOM 2718 O O . HIS A 1 333 ? 3.562 33.625 -1.685 1 96.62 333 HIS A O 1
ATOM 2724 N N . ILE A 1 334 ? 1.451 34.156 -1.426 1 97.44 334 ILE A N 1
ATOM 2725 C CA . ILE A 1 334 ? 1.073 32.875 -0.838 1 97.44 334 ILE A CA 1
ATOM 2726 C C . ILE A 1 334 ? 0.201 32.125 -1.819 1 97.44 334 ILE A C 1
ATOM 2728 O O . ILE A 1 334 ? -0.905 32.531 -2.154 1 97.44 334 ILE A O 1
ATOM 2732 N N . VAL A 1 335 ? 0.659 31 -2.271 1 97.69 335 VAL A N 1
ATOM 2733 C CA . VAL A 1 335 ? -0.017 30.25 -3.324 1 97.69 335 VAL A CA 1
ATOM 2734 C C . VAL A 1 335 ? -0.496 28.906 -2.777 1 97.69 335 VAL A C 1
ATOM 2736 O O . VAL A 1 335 ? 0.288 28.156 -2.203 1 97.69 335 VAL A O 1
ATOM 2739 N N . ALA A 1 336 ? -1.728 28.578 -2.879 1 96.75 336 ALA A N 1
ATOM 2740 C CA . ALA A 1 336 ? -2.305 27.312 -2.432 1 96.75 336 ALA A CA 1
ATOM 2741 C C . ALA A 1 336 ? -3.457 26.875 -3.334 1 96.75 336 ALA A C 1
ATOM 2743 O O . ALA A 1 336 ? -3.846 27.609 -4.246 1 96.75 336 ALA A O 1
ATOM 2744 N N . ASP A 1 337 ? -3.934 25.719 -3.178 1 94.69 337 ASP A N 1
ATOM 2745 C CA . ASP A 1 337 ? -5.008 25.203 -4.023 1 94.69 337 ASP A CA 1
ATOM 2746 C C . ASP A 1 337 ? -6.367 25.734 -3.564 1 94.69 337 ASP A C 1
ATOM 2748 O O . ASP A 1 337 ? -6.453 26.484 -2.588 1 94.69 337 ASP A O 1
ATOM 2752 N N . ALA A 1 338 ? -7.398 25.391 -4.234 1 93.5 338 ALA A N 1
ATOM 2753 C CA . ALA A 1 338 ? -8.742 25.922 -3.992 1 93.5 338 ALA A CA 1
ATOM 2754 C C . ALA A 1 338 ? -9.289 25.438 -2.652 1 93.5 338 ALA A C 1
ATOM 2756 O O . ALA A 1 338 ? -10.172 26.062 -2.072 1 93.5 338 ALA A O 1
ATOM 2757 N N . GLY A 1 339 ? -8.711 24.391 -2.158 1 91.69 339 GLY A N 1
ATOM 2758 C CA . GLY A 1 339 ? -9.148 23.844 -0.878 1 91.69 339 GLY A CA 1
ATOM 2759 C C . GLY A 1 339 ? -8.867 24.781 0.287 1 91.69 339 GLY A C 1
ATOM 2760 O O . GLY A 1 339 ? -9.523 24.703 1.325 1 91.69 339 GLY A O 1
ATOM 2761 N N . TYR A 1 340 ? -7.957 25.656 0.057 1 96 340 TYR A N 1
ATOM 2762 C CA . TYR A 1 340 ? -7.578 26.594 1.107 1 96 340 TYR A CA 1
ATOM 2763 C C . TYR A 1 340 ? -8.367 27.891 0.995 1 96 340 TYR A C 1
ATOM 2765 O O . TYR A 1 340 ? -8.273 28.766 1.861 1 96 340 TYR A O 1
ATOM 2773 N N . GLY A 1 341 ? -9.133 28.016 -0.044 1 93.62 341 GLY A N 1
ATOM 2774 C CA . GLY A 1 341 ? -9.844 29.266 -0.296 1 93.62 341 GLY A CA 1
ATOM 2775 C C . GLY A 1 341 ? -11.039 29.469 0.612 1 93.62 341 GLY A C 1
ATOM 2776 O O . GLY A 1 341 ? -12.047 28.766 0.481 1 93.62 341 GLY A O 1
ATOM 2777 N N . SER A 1 342 ? -10.93 30.359 1.547 1 92.94 342 SER A N 1
ATOM 2778 C CA . SER A 1 342 ? -11.992 30.719 2.479 1 92.94 342 SER A CA 1
ATOM 2779 C C . SER A 1 342 ? -11.914 32.188 2.879 1 92.94 342 SER A C 1
ATOM 2781 O O . SER A 1 342 ? -10.867 32.812 2.738 1 92.94 342 SER A O 1
ATOM 2783 N N . GLU A 1 343 ? -13.078 32.688 3.273 1 92.69 343 GLU A N 1
ATOM 2784 C CA . GLU A 1 343 ? -13.141 34.062 3.707 1 92.69 343 GLU A CA 1
ATOM 2785 C C . GLU A 1 343 ? -12.156 34.344 4.844 1 92.69 343 GLU A C 1
ATOM 2787 O O . GLU A 1 343 ? -11.438 35.344 4.828 1 92.69 343 GLU A O 1
ATOM 2792 N N . GLU A 1 344 ? -12.133 33.469 5.707 1 92.25 344 GLU A N 1
ATOM 2793 C CA . GLU A 1 344 ? -11.25 33.594 6.863 1 92.25 344 GLU A CA 1
ATOM 2794 C C . GLU A 1 344 ? -9.789 33.688 6.441 1 92.25 344 GLU A C 1
ATOM 2796 O O . GLU A 1 344 ? -9.023 34.5 6.949 1 92.25 344 GLU A O 1
ATOM 2801 N N . ASN A 1 345 ? -9.383 32.844 5.551 1 95.81 345 ASN A N 1
ATOM 2802 C CA . ASN A 1 345 ? -8 32.781 5.102 1 95.81 345 ASN A CA 1
ATOM 2803 C C . ASN A 1 345 ? -7.625 34.031 4.301 1 95.81 345 ASN A C 1
ATOM 2805 O O . ASN A 1 345 ? -6.512 34.531 4.426 1 95.81 345 ASN A O 1
ATOM 2809 N N . TYR A 1 346 ? -8.555 34.562 3.502 1 95.62 346 TYR A N 1
ATOM 2810 C CA . TYR A 1 346 ? -8.289 35.75 2.725 1 95.62 346 TYR A CA 1
ATOM 2811 C C . TYR A 1 346 ? -8.086 36.969 3.637 1 95.62 346 TYR A C 1
ATOM 2813 O O . TYR A 1 346 ? -7.145 37.75 3.457 1 95.62 346 TYR A O 1
ATOM 2821 N N . VAL A 1 347 ? -9.039 37.062 4.605 1 93.75 347 VAL A N 1
ATOM 2822 C CA . VAL A 1 347 ? -8.953 38.188 5.547 1 93.75 347 VAL A CA 1
ATOM 2823 C C . VAL A 1 347 ? -7.625 38.125 6.293 1 93.75 347 VAL A C 1
ATOM 2825 O O . VAL A 1 347 ? -6.957 39.156 6.469 1 93.75 347 VAL A O 1
ATOM 2828 N N . PHE A 1 348 ? -7.227 37.031 6.656 1 94.75 348 PHE A N 1
ATOM 2829 C CA . PHE A 1 348 ? -6.008 36.844 7.434 1 94.75 348 PHE A CA 1
ATOM 2830 C C . PHE A 1 348 ? -4.781 37.219 6.609 1 94.75 348 PHE A C 1
ATOM 2832 O O . PHE A 1 348 ? -3.912 37.938 7.078 1 94.75 348 PHE A O 1
ATOM 2839 N N . ILE A 1 349 ? -4.668 36.719 5.363 1 96.62 349 ILE A N 1
ATOM 2840 C CA . ILE A 1 349 ? -3.488 36.906 4.527 1 96.62 349 ILE A CA 1
ATOM 2841 C C . ILE A 1 349 ? -3.387 38.375 4.094 1 96.62 349 ILE A C 1
ATOM 2843 O O . ILE A 1 349 ? -2.303 38.969 4.125 1 96.62 349 ILE A O 1
ATOM 2847 N N . ILE A 1 350 ? -4.5 38.969 3.736 1 94.81 350 ILE A N 1
ATOM 2848 C CA . ILE A 1 350 ? -4.5 40.312 3.152 1 94.81 350 ILE A CA 1
ATOM 2849 C C . ILE A 1 350 ? -4.441 41.375 4.262 1 94.81 350 ILE A C 1
ATOM 2851 O O . ILE A 1 350 ? -3.615 42.281 4.219 1 94.81 350 ILE A O 1
ATOM 2855 N N . ASP A 1 351 ? -5.285 41.188 5.262 1 93 351 ASP A N 1
ATOM 2856 C CA . ASP A 1 351 ? -5.445 42.25 6.262 1 93 351 ASP A CA 1
ATOM 2857 C C . ASP A 1 351 ? -4.41 42.094 7.375 1 93 351 ASP A C 1
ATOM 2859 O O . ASP A 1 351 ? -3.877 43.094 7.863 1 93 351 ASP A O 1
ATOM 2863 N N . GLU A 1 352 ? -4.172 40.938 7.754 1 92.94 352 GLU A N 1
ATOM 2864 C CA . GLU A 1 352 ? -3.279 40.75 8.891 1 92.94 352 GLU A CA 1
ATOM 2865 C C . GLU A 1 352 ? -1.83 40.594 8.438 1 92.94 352 GLU A C 1
ATOM 2867 O O . GLU A 1 352 ? -0.928 41.188 9.008 1 92.94 352 GLU A O 1
ATOM 2872 N N . LEU A 1 353 ? -1.562 39.812 7.449 1 95 353 LEU A N 1
ATOM 2873 C CA . LEU A 1 353 ? -0.195 39.531 7.016 1 95 353 LEU A CA 1
ATOM 2874 C C . LEU A 1 353 ? 0.238 40.531 5.938 1 95 353 LEU A C 1
ATOM 2876 O O . LEU A 1 353 ? 1.43 40.656 5.648 1 95 353 LEU A O 1
ATOM 2880 N N . GLU A 1 354 ? -0.689 41.219 5.309 1 94.88 354 GLU A N 1
ATOM 2881 C CA . GLU A 1 354 ? -0.416 42.188 4.234 1 94.88 354 GLU A CA 1
ATOM 2882 C C . GLU A 1 354 ? 0.349 41.531 3.092 1 94.88 354 GLU A C 1
ATOM 2884 O O . GLU A 1 354 ? 1.387 42.031 2.658 1 94.88 354 GLU A O 1
ATOM 2889 N N . LYS A 1 355 ? -0.127 40.375 2.705 1 96.44 355 LYS A N 1
ATOM 2890 C CA . LYS A 1 355 ? 0.445 39.625 1.596 1 96.44 355 LYS A CA 1
ATOM 2891 C C . LYS A 1 355 ? -0.6 39.344 0.518 1 96.44 355 LYS A C 1
ATOM 2893 O O . LYS A 1 355 ? -1.774 39.688 0.686 1 96.44 355 LYS A O 1
ATOM 2898 N N . THR A 1 356 ? -0.193 38.812 -0.568 1 95.88 356 THR A N 1
ATOM 2899 C CA . THR A 1 356 ? -1.088 38.594 -1.697 1 95.88 356 THR A CA 1
ATOM 2900 C C . THR A 1 356 ? -1.399 37.094 -1.848 1 95.88 356 THR A C 1
ATOM 2902 O O . THR A 1 356 ? -0.535 36.312 -2.246 1 95.88 356 THR A O 1
ATOM 2905 N N . PRO A 1 357 ? -2.609 36.719 -1.568 1 96.81 357 PRO A N 1
ATOM 2906 C CA . PRO A 1 357 ? -2.986 35.312 -1.735 1 96.81 357 PRO A CA 1
ATOM 2907 C C . PRO A 1 357 ? -3.307 34.969 -3.186 1 96.81 357 PRO A C 1
ATOM 2909 O O . PRO A 1 357 ? -4.039 35.688 -3.857 1 96.81 357 PRO A O 1
ATOM 2912 N N . LEU A 1 358 ? -2.707 34 -3.695 1 96.88 358 LEU A N 1
ATOM 2913 C CA . LEU A 1 358 ? -3.082 33.375 -4.961 1 96.88 358 LEU A CA 1
ATOM 2914 C C . LEU A 1 358 ? -3.721 32.031 -4.734 1 96.88 358 LEU A C 1
ATOM 2916 O O . LEU A 1 358 ? -3.113 30.984 -5.031 1 96.88 358 LEU A O 1
ATOM 2920 N N . ILE A 1 359 ? -4.938 32.031 -4.211 1 96.88 359 ILE A N 1
ATOM 2921 C CA . ILE A 1 359 ? -5.711 30.859 -3.818 1 96.88 359 ILE A CA 1
ATOM 2922 C C . ILE A 1 359 ? -7.117 30.953 -4.406 1 96.88 359 ILE A C 1
ATOM 2924 O O . ILE A 1 359 ? -7.934 31.75 -3.963 1 96.88 359 ILE A O 1
ATOM 2928 N N . PRO A 1 360 ? -7.379 30.078 -5.273 1 95 360 PRO A N 1
ATOM 2929 C CA . PRO A 1 360 ? -8.758 30.094 -5.777 1 95 360 PRO A CA 1
ATOM 2930 C C . PRO A 1 360 ? -9.773 29.641 -4.734 1 95 360 PRO A C 1
ATOM 2932 O O . PRO A 1 360 ? -9.391 29.047 -3.719 1 95 360 PRO A O 1
ATOM 2935 N N . TYR A 1 361 ? -10.953 30.062 -4.965 1 92.5 361 TYR A N 1
ATOM 2936 C CA . TYR A 1 361 ? -12.023 29.562 -4.109 1 92.5 361 TYR A CA 1
ATOM 2937 C C . TYR A 1 361 ? -12.766 28.406 -4.77 1 92.5 361 TYR A C 1
ATOM 2939 O O . TYR A 1 361 ? -12.531 28.109 -5.941 1 92.5 361 TYR A O 1
ATOM 2947 N N . GLY A 1 362 ? -13.539 27.625 -4.098 1 87.12 362 GLY A N 1
ATOM 2948 C CA . GLY A 1 362 ? -14.148 26.375 -4.531 1 87.12 362 GLY A CA 1
ATOM 2949 C C . GLY A 1 362 ? -14.922 26.5 -5.832 1 87.12 362 GLY A C 1
ATOM 2950 O O . GLY A 1 362 ? -14.797 25.656 -6.723 1 87.12 362 GLY A O 1
ATOM 2951 N N . MET A 1 363 ? -15.633 27.609 -6.066 1 87.19 363 MET A N 1
ATOM 2952 C CA . MET A 1 363 ? -16.5 27.766 -7.227 1 87.19 363 MET A CA 1
ATOM 2953 C C . MET A 1 363 ? -15.781 28.531 -8.344 1 87.19 363 MET A C 1
ATOM 2955 O O . MET A 1 363 ? -16.391 28.875 -9.352 1 87.19 363 MET A O 1
ATOM 2959 N N . TYR A 1 364 ? -14.547 28.719 -8.148 1 88.88 364 TYR A N 1
ATOM 2960 C CA . TYR A 1 364 ? -13.789 29.562 -9.055 1 88.88 364 TYR A CA 1
ATOM 2961 C C . TYR A 1 364 ? -13.859 29.047 -10.484 1 88.88 364 TYR A C 1
ATOM 2963 O O . TYR A 1 364 ? -14.203 29.781 -11.406 1 88.88 364 TYR A O 1
ATOM 2971 N N . GLN A 1 365 ? -13.594 27.766 -10.672 1 86.38 365 GLN A N 1
ATOM 2972 C CA . GLN A 1 365 ? -13.578 27.188 -12.016 1 86.38 365 GLN A CA 1
ATOM 2973 C C . GLN A 1 365 ? -14.984 27.156 -12.602 1 86.38 365 GLN A C 1
ATOM 2975 O O . GLN A 1 365 ? -15.172 27.422 -13.797 1 86.38 365 GLN A O 1
ATOM 2980 N N . LYS A 1 366 ? -15.891 26.844 -11.766 1 86.62 366 LYS A N 1
ATOM 2981 C CA . LYS A 1 366 ? -17.281 26.766 -12.219 1 86.62 366 LYS A CA 1
ATOM 2982 C C . LYS A 1 366 ? -17.797 28.141 -12.641 1 86.62 366 LYS A C 1
ATOM 2984 O O . LYS A 1 366 ? -18.562 28.25 -13.602 1 86.62 366 LYS A O 1
ATOM 2989 N N . GLU A 1 367 ? -17.438 29.156 -11.992 1 87 367 GLU A N 1
ATOM 2990 C CA . GLU A 1 367 ? -17.891 30.516 -12.266 1 87 367 GLU A CA 1
ATOM 2991 C C . GLU A 1 367 ? -17.344 31.031 -13.594 1 87 367 GLU A C 1
ATOM 2993 O O . GLU A 1 367 ? -17.891 31.969 -14.18 1 87 367 GLU A O 1
ATOM 2998 N N . LEU A 1 368 ? -16.25 30.328 -14.07 1 83.62 368 LEU A N 1
ATOM 2999 C CA . LEU A 1 368 ? -15.641 30.766 -15.32 1 83.62 368 LEU A CA 1
ATOM 3000 C C . LEU A 1 368 ? -16.328 30.109 -16.516 1 83.62 368 LEU A C 1
ATOM 3002 O O . LEU A 1 368 ? -16.188 30.578 -17.656 1 83.62 368 LEU A O 1
ATOM 3006 N N . THR A 1 369 ? -17.141 29.125 -16.172 1 87.25 369 THR A N 1
ATOM 3007 C CA . THR A 1 369 ? -17.828 28.438 -17.266 1 87.25 369 THR A CA 1
ATOM 3008 C C . THR A 1 369 ? -18.953 29.297 -17.828 1 87.25 369 THR A C 1
ATOM 3010 O O . THR A 1 369 ? -19.531 30.125 -17.109 1 87.25 369 THR A O 1
ATOM 3013 N N . LYS A 1 370 ? -19.266 29.016 -19.078 1 85.25 370 LYS A N 1
ATOM 3014 C CA . LYS A 1 370 ? -20.344 29.766 -19.75 1 85.25 370 LYS A CA 1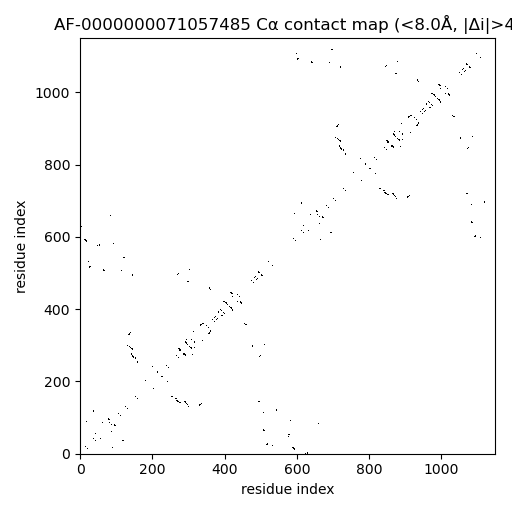
ATOM 3015 C C . LYS A 1 370 ? -21.703 29.438 -19.141 1 85.25 370 LYS A C 1
ATOM 3017 O O . LYS A 1 370 ? -22.547 30.328 -19 1 85.25 370 LYS A O 1
ATOM 3022 N N . LYS A 1 371 ? -21.906 28.328 -18.797 1 84.69 371 LYS A N 1
ATOM 3023 C CA . LYS A 1 371 ? -23.172 27.906 -18.203 1 84.69 371 LYS A CA 1
ATOM 3024 C C . LYS A 1 371 ? -23.453 28.672 -16.922 1 84.69 371 LYS A C 1
ATOM 3026 O O . LYS A 1 371 ? -24.594 29.062 -16.656 1 84.69 371 LYS A O 1
ATOM 3031 N N . TYR A 1 372 ? -22.469 28.938 -16.141 1 86.5 372 TYR A N 1
ATOM 3032 C CA . TYR A 1 372 ? -22.641 29.672 -14.891 1 86.5 372 TYR A CA 1
ATOM 3033 C C . TYR A 1 372 ? -22.891 31.156 -15.148 1 86.5 372 TYR A C 1
ATOM 3035 O O . TYR A 1 372 ? -23.719 31.781 -14.492 1 86.5 372 TYR A O 1
ATOM 3043 N N . LYS A 1 373 ? -22.266 31.672 -16.078 1 83.56 373 LYS A N 1
ATOM 3044 C CA . LYS A 1 373 ? -22.359 33.094 -16.391 1 83.56 373 LYS A CA 1
ATOM 3045 C C . LYS A 1 373 ? -23.719 33.438 -17 1 83.56 373 LYS A C 1
ATOM 3047 O O . LYS A 1 373 ? -24.219 34.531 -16.828 1 83.56 373 LYS A O 1
ATOM 3052 N N . ASN A 1 374 ? -24.281 32.344 -17.594 1 84.38 374 ASN A N 1
ATOM 3053 C CA . ASN A 1 374 ? -25.547 32.625 -18.266 1 84.38 374 ASN A CA 1
ATOM 3054 C C . ASN A 1 374 ? -26.734 32.062 -17.5 1 84.38 374 ASN A C 1
ATOM 3056 O O . ASN A 1 374 ? -27.875 32.188 -17.922 1 84.38 374 ASN A O 1
ATOM 3060 N N . SER A 1 375 ? -26.422 31.641 -16.344 1 85.06 375 SER A N 1
ATOM 3061 C CA . SER A 1 375 ? -27.5 31.016 -15.57 1 85.06 375 SER A CA 1
ATOM 3062 C C . SER A 1 375 ? -28.406 32.062 -14.93 1 85.06 375 SER A C 1
ATOM 3064 O O . SER A 1 375 ? -27.922 32.969 -14.234 1 85.06 375 SER A O 1
ATOM 3066 N N . PRO A 1 376 ? -29.719 32 -15.086 1 81.5 376 PRO A N 1
ATOM 3067 C CA . PRO A 1 376 ? -30.656 32.969 -14.492 1 81.5 376 PRO A CA 1
ATOM 3068 C C . PRO A 1 376 ? -30.859 32.719 -12.992 1 81.5 376 PRO A C 1
ATOM 3070 O O . PRO A 1 376 ? -31.406 33.594 -12.305 1 81.5 376 PRO A O 1
ATOM 3073 N N . THR A 1 377 ? -30.391 31.672 -12.477 1 81.56 377 THR A N 1
ATOM 3074 C CA . THR A 1 377 ? -30.641 31.328 -11.086 1 81.56 377 THR A CA 1
ATOM 3075 C C . THR A 1 377 ? -29.578 31.938 -10.172 1 81.56 377 THR A C 1
ATOM 3077 O O . THR A 1 377 ? -29.797 32.094 -8.977 1 81.56 377 THR A O 1
ATOM 3080 N N . ASN A 1 378 ? -28.547 32.344 -10.812 1 84.38 378 ASN A N 1
ATOM 3081 C CA . ASN A 1 378 ? -27.453 32.906 -10.023 1 84.38 378 ASN A CA 1
ATOM 3082 C C . ASN A 1 378 ? -27.641 34.406 -9.781 1 84.38 378 ASN A C 1
ATOM 3084 O O . ASN A 1 378 ? -27.719 35.188 -10.734 1 84.38 378 ASN A O 1
ATOM 3088 N N . PRO A 1 379 ? -27.625 34.781 -8.578 1 83.5 379 PRO A N 1
ATOM 3089 C CA . PRO A 1 379 ? -27.859 36.188 -8.25 1 83.5 379 PRO A CA 1
ATOM 3090 C C . PRO A 1 379 ? -26.797 37.094 -8.82 1 83.5 379 PRO A C 1
ATOM 3092 O O . PRO A 1 379 ? -27.047 38.281 -9.023 1 83.5 379 PRO A O 1
ATOM 3095 N N . SER A 1 380 ? -25.672 36.531 -9.125 1 80.62 380 SER A N 1
ATOM 3096 C CA . SER A 1 380 ? -24.594 37.344 -9.672 1 80.62 380 SER A CA 1
ATOM 3097 C C . SER A 1 380 ? -24.938 37.844 -11.07 1 80.62 380 SER A C 1
ATOM 3099 O O . SER A 1 380 ? -24.359 38.844 -11.547 1 80.62 380 SER A O 1
ATOM 3101 N N . ASN A 1 381 ? -25.891 37.219 -11.617 1 83.81 381 ASN A N 1
ATOM 3102 C CA . ASN A 1 381 ? -26.266 37.594 -12.977 1 83.81 381 ASN A CA 1
ATOM 3103 C C . ASN A 1 381 ? -27.531 38.438 -12.984 1 83.81 381 ASN A C 1
ATOM 3105 O O . ASN A 1 381 ? -28.031 38.812 -14.047 1 83.81 381 ASN A O 1
ATOM 3109 N N . TRP A 1 382 ? -28.047 38.812 -11.836 1 87.5 382 TRP A N 1
ATOM 3110 C CA . TRP A 1 382 ? -29.266 39.625 -11.727 1 87.5 382 TRP A CA 1
ATOM 3111 C C . TRP A 1 382 ? -28.938 41.094 -11.836 1 87.5 382 TRP A C 1
ATOM 3113 O O . TRP A 1 382 ? -27.781 41.5 -11.672 1 87.5 382 TRP A O 1
ATOM 3123 N N . ASP A 1 383 ? -29.953 41.875 -12.195 1 87.19 383 ASP A N 1
ATOM 3124 C CA . ASP A 1 383 ? -29.797 43.312 -12.258 1 87.19 383 ASP A CA 1
ATOM 3125 C C . ASP A 1 383 ? -29.906 43.938 -10.875 1 87.19 383 ASP A C 1
ATOM 3127 O O . ASP A 1 383 ? -30.844 43.656 -10.125 1 87.19 383 ASP A O 1
ATOM 3131 N N . TYR A 1 384 ? -28.844 44.625 -10.531 1 89.69 384 TYR A N 1
ATOM 3132 C CA . TYR A 1 384 ? -28.828 45.312 -9.234 1 89.69 384 TYR A CA 1
ATOM 3133 C C . TYR A 1 384 ? -29.047 46.812 -9.398 1 89.69 384 TYR A C 1
ATOM 3135 O O . TYR A 1 384 ? -28.312 47.469 -10.117 1 89.69 384 TYR A O 1
ATOM 3143 N N . LEU A 1 385 ? -30.078 47.281 -8.758 1 88.69 385 LEU A N 1
ATOM 3144 C CA . LEU A 1 385 ? -30.359 48.719 -8.734 1 88.69 385 LEU A CA 1
ATOM 3145 C C . LEU A 1 385 ? -29.781 49.375 -7.488 1 88.69 385 LEU A C 1
ATOM 3147 O O . LEU A 1 385 ? -30.328 49.25 -6.398 1 88.69 385 LEU A O 1
ATOM 3151 N N . ALA A 1 386 ? -28.797 50.125 -7.598 1 86.44 386 ALA A N 1
ATOM 3152 C CA . ALA A 1 386 ? -28.047 50.719 -6.484 1 86.44 386 ALA A CA 1
ATOM 3153 C C . ALA A 1 386 ? -28.875 51.812 -5.785 1 86.44 386 ALA A C 1
ATOM 3155 O O . ALA A 1 386 ? -28.75 52 -4.57 1 86.44 386 ALA A O 1
ATOM 3156 N N . GLU A 1 387 ? -29.688 52.469 -6.555 1 86.69 387 GLU A N 1
ATOM 3157 C CA . GLU A 1 387 ? -30.453 53.562 -5.996 1 86.69 387 GLU A CA 1
ATOM 3158 C C . GLU A 1 387 ? -31.5 53.062 -5 1 86.69 387 GLU A C 1
ATOM 3160 O O . GLU A 1 387 ? -31.672 53.656 -3.924 1 86.69 387 GLU A O 1
ATOM 3165 N N . THR A 1 388 ? -32.125 52.031 -5.34 1 87.06 388 THR A N 1
ATOM 3166 C CA . THR A 1 388 ? -33.188 51.5 -4.48 1 87.06 388 THR A CA 1
ATOM 3167 C C . THR A 1 388 ? -32.719 50.281 -3.715 1 87.06 388 THR A C 1
ATOM 3169 O O . THR A 1 388 ? -33.438 49.75 -2.867 1 87.06 388 THR A O 1
ATOM 3172 N N . ASP A 1 389 ? -31.438 49.906 -3.945 1 88.31 389 ASP A N 1
ATOM 3173 C CA . ASP A 1 389 ? -30.875 48.719 -3.303 1 88.31 389 ASP A CA 1
ATOM 3174 C C . ASP A 1 389 ? -31.781 47.5 -3.506 1 88.31 389 ASP A C 1
ATOM 3176 O O . ASP A 1 389 ? -32.188 46.875 -2.537 1 88.31 389 ASP A O 1
ATOM 3180 N N . GLN A 1 390 ? -32.094 47.25 -4.758 1 90.38 390 GLN A N 1
ATOM 3181 C CA . GLN A 1 390 ? -33 46.156 -5.129 1 90.38 390 GLN A CA 1
ATOM 3182 C C . GLN A 1 390 ? -32.344 45.25 -6.188 1 90.38 390 GLN A C 1
ATOM 3184 O O . GLN A 1 390 ? -31.531 45.719 -6.988 1 90.38 390 GLN A O 1
ATOM 3189 N N . PHE A 1 391 ? -32.656 43.969 -6.07 1 91.44 391 PHE A N 1
ATOM 3190 C CA . PHE A 1 391 ? -32.281 43 -7.102 1 91.44 391 PHE A CA 1
ATOM 3191 C C . PHE A 1 391 ? -33.469 42.625 -7.953 1 91.44 391 PHE A C 1
ATOM 3193 O O . PHE A 1 391 ? -34.594 42.469 -7.434 1 91.44 391 PHE A O 1
ATOM 3200 N N . ILE A 1 392 ? -33.219 42.562 -9.227 1 90 392 ILE A N 1
ATOM 3201 C CA . ILE A 1 392 ? -34.312 42.156 -10.125 1 90 392 ILE A CA 1
ATOM 3202 C C . ILE A 1 392 ? -33.906 40.844 -10.844 1 90 392 ILE A C 1
ATOM 3204 O O . ILE A 1 392 ? -32.938 40.844 -11.617 1 90 392 ILE A O 1
ATOM 3208 N N . LYS A 1 393 ? -34.594 39.844 -10.547 1 89.88 393 LYS A N 1
ATOM 3209 C CA . LYS A 1 393 ? -34.344 38.562 -11.211 1 89.88 393 LYS A CA 1
ATOM 3210 C C . LYS A 1 393 ? -34.812 38.594 -12.672 1 89.88 393 LYS A C 1
ATOM 3212 O O . LYS A 1 393 ? -35.688 39.406 -13.023 1 89.88 393 LYS A O 1
ATOM 3217 N N . PRO A 1 394 ? -34.156 37.781 -13.461 1 86.31 394 PRO A N 1
ATOM 3218 C CA . PRO A 1 394 ? -34.5 37.812 -14.883 1 86.31 394 PRO A CA 1
ATOM 3219 C C . PRO A 1 394 ? -35.969 37.469 -15.133 1 86.31 394 PRO A C 1
ATOM 3221 O O . PRO A 1 394 ? -36.562 37.906 -16.141 1 86.31 394 PRO A O 1
ATOM 3224 N N . ASP A 1 395 ? -36.594 36.812 -14.258 1 84.62 395 ASP A N 1
ATOM 3225 C CA . ASP A 1 395 ? -38.031 36.5 -14.406 1 84.62 395 ASP A CA 1
ATOM 3226 C C . ASP A 1 395 ? -38.875 37.688 -13.992 1 84.62 395 ASP A C 1
ATOM 3228 O O . ASP A 1 395 ? -40.094 37.688 -14.211 1 84.62 395 ASP A O 1
ATOM 3232 N N . GLY A 1 396 ? -38.281 38.656 -13.422 1 85.44 396 GLY A N 1
ATOM 3233 C CA . GLY A 1 396 ? -39 39.875 -13.109 1 85.44 396 GLY A CA 1
ATOM 3234 C C . GLY A 1 396 ? -39.25 40.094 -11.617 1 85.44 396 GLY A C 1
ATOM 3235 O O . GLY A 1 396 ? -39.75 41.125 -11.195 1 85.44 396 GLY A O 1
ATOM 3236 N N . VAL A 1 397 ? -38.938 39.125 -10.859 1 90.69 397 VAL A N 1
ATOM 3237 C CA . VAL A 1 397 ? -39.188 39.188 -9.422 1 90.69 397 VAL A CA 1
ATOM 3238 C C . VAL A 1 397 ? -38.25 40.188 -8.781 1 90.69 397 VAL A C 1
ATOM 3240 O O . VAL A 1 397 ? -37.031 40.188 -9.055 1 90.69 397 VAL A O 1
ATOM 3243 N N . VAL A 1 398 ? -38.812 41.062 -7.98 1 91.69 398 VAL A N 1
ATOM 3244 C CA . VAL A 1 398 ? -38 42.094 -7.352 1 91.69 398 VAL A CA 1
ATOM 3245 C C . VAL A 1 398 ? -37.719 41.719 -5.898 1 91.69 398 VAL A C 1
ATOM 3247 O O . VAL A 1 398 ? -38.625 41.312 -5.164 1 91.69 398 VAL A O 1
ATOM 3250 N N . TYR A 1 399 ? -36.438 41.812 -5.531 1 93 399 TYR A N 1
ATOM 3251 C CA . TYR A 1 399 ? -35.969 41.562 -4.172 1 93 399 TYR A CA 1
ATOM 3252 C C . TYR A 1 399 ? -35.5 42.875 -3.514 1 93 399 TYR A C 1
ATOM 3254 O O . TYR A 1 399 ? -34.656 43.562 -4.062 1 93 399 TYR A O 1
ATOM 3262 N N . SER A 1 400 ? -36.031 43.156 -2.357 1 92 400 SER A N 1
ATOM 3263 C CA . SER A 1 400 ? -35.625 44.375 -1.636 1 92 400 SER A CA 1
ATOM 3264 C C . SER A 1 400 ? -34.875 44.031 -0.366 1 92 400 SER A C 1
ATOM 3266 O O . SER A 1 400 ? -34.969 42.906 0.141 1 92 400 SER A O 1
ATOM 3268 N N . PHE A 1 401 ? -34.094 45.062 0.098 1 92.12 401 PHE A N 1
ATOM 3269 C CA . PHE A 1 401 ? -33.25 44.875 1.281 1 92.12 401 PHE A CA 1
ATOM 3270 C C . PHE A 1 401 ? -34.125 44.688 2.525 1 92.12 401 PHE A C 1
ATOM 3272 O O . PHE A 1 401 ? -35.062 45.469 2.764 1 92.12 401 PHE A O 1
ATOM 3279 N N . LYS A 1 402 ? -33.844 43.656 3.195 1 90.5 402 LYS A N 1
ATOM 3280 C CA . LYS A 1 402 ? -34.594 43.375 4.414 1 90.5 402 LYS A CA 1
ATOM 3281 C C . LYS A 1 402 ? -33.781 43.781 5.656 1 90.5 402 LYS A C 1
ATOM 3283 O O . LYS A 1 402 ? -34.188 44.656 6.391 1 90.5 402 LYS A O 1
ATOM 3288 N N . ASN A 1 403 ? -32.625 43.031 5.945 1 90.62 403 ASN A N 1
ATOM 3289 C CA . ASN A 1 403 ? -31.812 43.312 7.129 1 90.62 403 ASN A CA 1
ATOM 3290 C C . ASN A 1 403 ? -30.406 42.75 6.996 1 90.62 403 ASN A C 1
ATOM 3292 O O . ASN A 1 403 ? -30.078 42.094 6.004 1 90.62 403 ASN A O 1
ATOM 3296 N N . TYR A 1 404 ? -29.594 43.25 7.973 1 89.5 404 TYR A N 1
ATOM 3297 C CA . TYR A 1 404 ? -28.25 42.688 8.117 1 89.5 404 TYR A CA 1
ATOM 3298 C C . TYR A 1 404 ? -28.266 41.531 9.094 1 89.5 404 TYR A C 1
ATOM 3300 O O . TYR A 1 404 ? -29 41.531 10.078 1 89.5 404 TYR A O 1
ATOM 3308 N N . SER A 1 405 ? -27.562 40.438 8.719 1 90.81 405 SER A N 1
ATOM 3309 C CA . SER A 1 405 ? -27.469 39.25 9.594 1 90.81 405 SER A CA 1
ATOM 3310 C C . SER A 1 405 ? -26.031 38.844 9.828 1 90.81 405 SER A C 1
ATOM 3312 O O . SER A 1 405 ? -25.234 38.812 8.883 1 90.81 405 SER A O 1
ATOM 3314 N N . ARG A 1 406 ? -25.641 38.656 11.148 1 89.5 406 ARG A N 1
ATOM 3315 C CA . ARG A 1 406 ? -24.312 38.188 11.523 1 89.5 406 ARG A CA 1
ATOM 3316 C C . ARG A 1 406 ? -24.359 36.719 11.961 1 89.5 406 ARG A C 1
ATOM 3318 O O . ARG A 1 406 ? -25.156 36.344 12.828 1 89.5 406 ARG A O 1
ATOM 3325 N N . ARG A 1 407 ? -23.547 35.938 11.25 1 89.12 407 ARG A N 1
ATOM 3326 C CA . ARG A 1 407 ? -23.531 34.5 11.555 1 89.12 407 ARG A CA 1
ATOM 3327 C C . ARG A 1 407 ? -22.141 34.062 12.008 1 89.12 407 ARG A C 1
ATOM 3329 O O . ARG A 1 407 ? -21.125 34.5 11.445 1 89.12 407 ARG A O 1
ATOM 3336 N N . THR A 1 408 ? -22.094 33.344 13.07 1 86.12 408 THR A N 1
ATOM 3337 C CA . THR A 1 408 ? -20.828 32.812 13.586 1 86.12 408 THR A CA 1
ATOM 3338 C C . THR A 1 408 ? -20.719 31.312 13.289 1 86.12 408 THR A C 1
ATOM 3340 O O . THR A 1 408 ? -21.641 30.547 13.57 1 86.12 408 THR A O 1
ATOM 3343 N N . ASP A 1 409 ? -19.672 30.938 12.703 1 81.62 409 ASP A N 1
ATOM 3344 C CA . ASP A 1 409 ? -19.484 29.531 12.359 1 81.62 409 ASP A CA 1
ATOM 3345 C C . ASP A 1 409 ? -19.016 28.719 13.57 1 81.62 409 ASP A C 1
ATOM 3347 O O . ASP A 1 409 ? -18.797 29.281 14.641 1 81.62 409 ASP A O 1
ATOM 3351 N N . LYS A 1 410 ? -19.062 27.406 13.422 1 77.12 410 LYS A N 1
ATOM 3352 C CA . LYS A 1 410 ? -18.719 26.469 14.484 1 77.12 410 LYS A CA 1
ATOM 3353 C C . LYS A 1 410 ? -17.328 26.75 15.031 1 77.12 410 LYS A C 1
ATOM 3355 O O . LYS A 1 410 ? -17.031 26.422 16.188 1 77.12 410 LYS A O 1
ATOM 3360 N N . TYR A 1 411 ? -16.562 27.469 14.312 1 78.94 411 TYR A N 1
ATOM 3361 C CA . TYR A 1 411 ? -15.18 27.672 14.719 1 78.94 411 TYR A CA 1
ATOM 3362 C C . TYR A 1 411 ? -14.945 29.109 15.172 1 78.94 411 TYR A C 1
ATOM 3364 O O . TYR A 1 411 ? -13.805 29.516 15.406 1 78.94 411 TYR A O 1
ATOM 3372 N N . GLY A 1 412 ? -15.992 29.938 15.203 1 77.69 412 GLY A N 1
ATOM 3373 C CA . GLY A 1 412 ? -15.922 31.25 15.836 1 77.69 412 GLY A CA 1
ATOM 3374 C C . GLY A 1 412 ? -15.742 32.375 14.836 1 77.69 412 GLY A C 1
ATOM 3375 O O . GLY A 1 412 ? -15.633 33.531 15.227 1 77.69 412 GLY A O 1
ATOM 3376 N N . PHE A 1 413 ? -15.719 32.094 13.562 1 87.19 413 PHE A N 1
ATOM 3377 C CA . PHE A 1 413 ? -15.57 33.125 12.562 1 87.19 413 PHE A CA 1
ATOM 3378 C C . PHE A 1 413 ? -16.906 33.781 12.266 1 87.19 413 PHE A C 1
ATOM 3380 O O . PHE A 1 413 ? -17.906 33.125 12.047 1 87.19 413 PHE A O 1
ATOM 3387 N N . LYS A 1 414 ? -16.859 35.062 12.297 1 88.44 414 LYS A N 1
ATOM 3388 C CA . LYS A 1 414 ? -18.094 35.844 12.109 1 88.44 414 LYS A CA 1
ATOM 3389 C C . LYS A 1 414 ? -18.203 36.344 10.672 1 88.44 414 LYS A C 1
ATOM 3391 O O . LYS A 1 414 ? -17.234 36.844 10.102 1 88.44 414 LYS A O 1
ATOM 3396 N N . ARG A 1 415 ? -19.344 36.125 10.117 1 89.19 415 ARG A N 1
ATOM 3397 C CA . ARG A 1 415 ? -19.641 36.594 8.766 1 89.19 415 ARG A CA 1
ATOM 3398 C C . ARG A 1 415 ? -20.859 37.531 8.75 1 89.19 415 ARG A C 1
ATOM 3400 O O . ARG A 1 415 ? -21.812 37.312 9.5 1 89.19 415 ARG A O 1
ATOM 3407 N N . ASP A 1 416 ? -20.688 38.438 7.93 1 88.75 416 ASP A N 1
ATOM 3408 C CA . ASP A 1 416 ? -21.781 39.406 7.785 1 88.75 416 ASP A CA 1
ATOM 3409 C C . ASP A 1 416 ? -22.516 39.219 6.465 1 88.75 416 ASP A C 1
ATOM 3411 O O . ASP A 1 416 ? -21.891 39.094 5.41 1 88.75 416 ASP A O 1
ATOM 3415 N N . PHE A 1 417 ? -23.875 39.188 6.637 1 91.44 417 PHE A N 1
ATOM 3416 C CA . PHE A 1 417 ? -24.688 38.969 5.453 1 91.44 417 PHE A CA 1
ATOM 3417 C C . PHE A 1 417 ? -25.703 40.094 5.285 1 91.44 417 PHE A C 1
ATOM 3419 O O . PHE A 1 417 ? -26.172 40.688 6.27 1 91.44 417 PHE A O 1
ATOM 3426 N N . LYS A 1 418 ? -25.891 40.438 4.051 1 89.88 418 LYS A N 1
ATOM 3427 C CA . LYS A 1 418 ? -27.016 41.281 3.654 1 89.88 418 LYS A CA 1
ATOM 3428 C C . LYS A 1 418 ? -28.172 40.469 3.109 1 89.88 418 LYS A C 1
ATOM 3430 O O . LYS A 1 418 ? -28.031 39.781 2.078 1 89.88 418 LYS A O 1
ATOM 3435 N N . ILE A 1 419 ? -29.297 40.531 3.768 1 92 419 ILE A N 1
ATOM 3436 C CA . ILE A 1 419 ? -30.422 39.688 3.387 1 92 419 ILE A CA 1
ATOM 3437 C C . ILE A 1 419 ? -31.406 40.5 2.547 1 92 419 ILE A C 1
ATOM 3439 O O . ILE A 1 419 ? -31.812 41.594 2.932 1 92 419 ILE A O 1
ATOM 3443 N N . TYR A 1 420 ? -31.688 39.969 1.364 1 91.88 420 TYR A N 1
ATOM 3444 C CA . TYR A 1 420 ? -32.719 40.531 0.491 1 91.88 420 TYR A CA 1
ATOM 3445 C C . TYR A 1 420 ? -33.906 39.594 0.402 1 91.88 420 TYR A C 1
ATOM 3447 O O . TYR A 1 420 ? -33.75 38.375 0.352 1 91.88 420 TYR A O 1
ATOM 3455 N N . GLU A 1 421 ? -35 40.062 0.54 1 92.75 421 GLU A N 1
ATOM 3456 C CA . GLU A 1 421 ? -36.219 39.25 0.469 1 92.75 421 GLU A CA 1
ATOM 3457 C C . GLU A 1 421 ? -37.125 39.719 -0.688 1 92.75 421 GLU A C 1
ATOM 3459 O O . GLU A 1 421 ? -37.188 40.906 -0.981 1 92.75 421 GLU A O 1
ATOM 3464 N N . ALA A 1 422 ? -37.688 38.719 -1.321 1 92.44 422 ALA A N 1
ATOM 3465 C CA . ALA A 1 422 ? -38.625 39.031 -2.385 1 92.44 422 ALA A CA 1
ATOM 3466 C C . ALA A 1 422 ? -39.812 39.844 -1.847 1 92.44 422 ALA A C 1
ATOM 3468 O O . ALA A 1 422 ? -40.375 39.5 -0.8 1 92.44 422 ALA A O 1
ATOM 3469 N N . ASP A 1 423 ? -40.094 40.906 -2.658 1 90.06 423 ASP A N 1
ATOM 3470 C CA . ASP A 1 423 ? -41.188 41.781 -2.213 1 90.06 423 ASP A CA 1
ATOM 3471 C C . ASP A 1 423 ? -42.531 41.062 -2.191 1 90.06 423 ASP A C 1
ATOM 3473 O O . ASP A 1 423 ? -42.781 40.219 -3.045 1 90.06 423 ASP A O 1
ATOM 3477 N N . ASN A 1 424 ? -43.375 41.406 -1.151 1 85.06 424 ASN A N 1
ATOM 3478 C CA . ASN A 1 424 ? -44.688 40.781 -1.049 1 85.06 424 ASN A CA 1
ATOM 3479 C C . ASN A 1 424 ? -45.562 41.156 -2.23 1 85.06 424 ASN A C 1
ATOM 3481 O O . ASN A 1 424 ? -46.344 40.344 -2.709 1 85.06 424 ASN A O 1
ATOM 3485 N N . ILE A 1 425 ? -45.469 42.469 -2.611 1 84.94 425 ILE A N 1
ATOM 3486 C CA . ILE A 1 425 ? -46.25 42.938 -3.725 1 84.94 425 ILE A CA 1
ATOM 3487 C C . ILE A 1 425 ? -45.375 43.125 -4.965 1 84.94 425 ILE A C 1
ATOM 3489 O O . ILE A 1 425 ? -44.438 43.906 -4.961 1 84.94 425 ILE A O 1
ATOM 3493 N N . GLN A 1 426 ? -45.719 42.25 -5.941 1 88.62 426 GLN A N 1
ATOM 3494 C CA . GLN A 1 426 ? -45 42.312 -7.203 1 88.62 426 GLN A CA 1
ATOM 3495 C C . GLN A 1 426 ? -45.844 42.969 -8.297 1 88.62 426 GLN A C 1
ATOM 3497 O O . GLN A 1 426 ? -47 43.312 -8.062 1 88.62 426 GLN A O 1
ATOM 3502 N N . ASP A 1 427 ? -45.25 43.281 -9.453 1 83.88 427 ASP A N 1
ATOM 3503 C CA . ASP A 1 427 ? -45.938 43.938 -10.547 1 83.88 427 ASP A CA 1
ATOM 3504 C C . ASP A 1 427 ? -47.094 43.125 -11.07 1 83.88 427 ASP A C 1
ATOM 3506 O O . ASP A 1 427 ? -48.094 43.656 -11.539 1 83.88 427 ASP A O 1
ATOM 3510 N N . THR A 1 428 ? -46.906 41.75 -11.102 1 86.88 428 THR A N 1
ATOM 3511 C CA . THR A 1 428 ? -47.969 40.844 -11.586 1 86.88 428 THR A CA 1
ATOM 3512 C C . THR A 1 428 ? -48.219 39.75 -10.586 1 86.88 428 THR A C 1
ATOM 3514 O O . THR A 1 428 ? -47.375 39.438 -9.742 1 86.88 428 THR A O 1
ATOM 3517 N N . ALA A 1 429 ? -49.438 39.219 -10.68 1 84.88 429 ALA A N 1
ATOM 3518 C CA . ALA A 1 429 ? -49.812 38.125 -9.797 1 84.88 429 ALA A CA 1
ATOM 3519 C C . ALA A 1 429 ? -48.938 36.875 -10.016 1 84.88 429 ALA A C 1
ATOM 3521 O O . ALA A 1 429 ? -48.656 36.125 -9.086 1 84.88 429 ALA A O 1
ATOM 3522 N N . GLU A 1 430 ? -48.531 36.719 -11.219 1 86.75 430 GLU A N 1
ATOM 3523 C CA . GLU A 1 430 ? -47.656 35.594 -11.523 1 86.75 430 GLU A CA 1
ATOM 3524 C C . GLU A 1 430 ? -46.312 35.75 -10.836 1 86.75 430 GLU A C 1
ATOM 3526 O O . GLU A 1 430 ? -45.75 34.75 -10.352 1 86.75 430 GLU A O 1
ATOM 3531 N N . LEU A 1 431 ? -45.906 36.875 -10.789 1 89.19 431 LEU A N 1
ATOM 3532 C CA . LEU A 1 431 ? -44.594 37.156 -10.156 1 89.19 431 LEU A CA 1
ATOM 3533 C C . LEU A 1 431 ? -44.688 36.969 -8.641 1 89.19 431 LEU A C 1
ATOM 3535 O O . LEU A 1 431 ? -43.719 36.625 -8 1 89.19 431 LEU A O 1
ATOM 3539 N N . GLU A 1 432 ? -45.875 37.219 -8.078 1 86.94 432 GLU A N 1
ATOM 3540 C CA . GLU A 1 432 ? -46.062 37.031 -6.645 1 86.94 432 GLU A CA 1
ATOM 3541 C C . GLU A 1 432 ? -45.969 35.562 -6.27 1 86.94 432 GLU A C 1
ATOM 3543 O O . GLU A 1 432 ? -45.469 35.219 -5.191 1 86.94 432 GLU A O 1
ATOM 3548 N N . LYS A 1 433 ? -46.375 34.781 -7.188 1 86.88 433 LYS A N 1
ATOM 3549 C CA . LYS A 1 433 ? -46.25 33.344 -6.953 1 86.88 433 LYS A CA 1
ATOM 3550 C C . LYS A 1 433 ? -44.812 32.875 -7.062 1 86.88 433 LYS A C 1
ATOM 3552 O O . LYS A 1 433 ? -44.375 32 -6.305 1 86.88 433 LYS A O 1
ATOM 3557 N N . LEU A 1 434 ? -44.062 33.469 -7.891 1 88.12 434 LEU A N 1
ATOM 3558 C CA . LEU A 1 434 ? -42.688 33.094 -8.117 1 88.12 434 LEU A CA 1
ATOM 3559 C C . LEU A 1 434 ? -41.781 33.594 -6.984 1 88.12 434 LEU A C 1
ATOM 3561 O O . LEU A 1 434 ? -40.688 33.094 -6.789 1 88.12 434 LEU A O 1
ATOM 3565 N N . ALA A 1 435 ? -42.344 34.562 -6.262 1 89.31 435 ALA A N 1
ATOM 3566 C CA . ALA A 1 435 ? -41.562 35.156 -5.176 1 89.31 435 ALA A CA 1
ATOM 3567 C C . ALA A 1 435 ? -41.594 34.281 -3.934 1 89.31 435 ALA A C 1
ATOM 3569 O O . ALA A 1 435 ? -40.812 34.5 -2.998 1 89.31 435 ALA A O 1
ATOM 3570 N N . LYS A 1 436 ? -42.438 33.344 -3.947 1 87.19 436 LYS A N 1
ATOM 3571 C CA . LYS A 1 436 ? -42.594 32.469 -2.77 1 87.19 436 LYS A CA 1
ATOM 3572 C C . LYS A 1 436 ? -41.969 31.109 -3.002 1 87.19 436 LYS A C 1
ATOM 3574 O O . LYS A 1 436 ? -41.844 30.656 -4.145 1 87.19 436 LYS A O 1
ATOM 3579 N N . THR A 1 437 ? -41.406 30.547 -1.888 1 88.44 437 THR A N 1
ATOM 3580 C CA . THR A 1 437 ? -40.875 29.188 -1.933 1 88.44 437 THR A CA 1
ATOM 3581 C C . THR A 1 437 ? -42 28.156 -2.008 1 88.44 437 THR A C 1
ATOM 3583 O O . THR A 1 437 ? -43.156 28.5 -1.897 1 88.44 437 THR A O 1
ATOM 3586 N N . GLU A 1 438 ? -41.594 26.953 -2.166 1 83.81 438 GLU A N 1
ATOM 3587 C CA . GLU A 1 438 ? -42.594 25.875 -2.229 1 83.81 438 GLU A CA 1
ATOM 3588 C C . GLU A 1 438 ? -43.375 25.781 -0.923 1 83.81 438 GLU A C 1
ATOM 3590 O O . GLU A 1 438 ? -44.531 25.391 -0.925 1 83.81 438 GLU A O 1
ATOM 3595 N N . SER A 1 439 ? -42.719 26.188 0.13 1 85.38 439 SER A N 1
ATOM 3596 C CA . SER A 1 439 ? -43.344 26.125 1.438 1 85.38 439 SER A CA 1
ATOM 3597 C C . SER A 1 439 ? -44.156 27.375 1.719 1 85.38 439 SER A C 1
ATOM 3599 O O . SER A 1 439 ? -44.812 27.484 2.754 1 85.38 439 SER A O 1
ATOM 3601 N N . GLY A 1 440 ? -44.25 28.312 0.808 1 80.94 440 GLY A N 1
ATOM 3602 C CA . GLY A 1 440 ? -45.094 29.5 0.921 1 80.94 440 GLY A CA 1
ATOM 3603 C C . GLY A 1 440 ? -44.344 30.688 1.518 1 80.94 440 GLY A C 1
ATOM 3604 O O . GLY A 1 440 ? -44.938 31.75 1.726 1 80.94 440 GLY A O 1
ATOM 3605 N N . ARG A 1 441 ? -43.156 30.5 1.81 1 84 441 ARG A N 1
ATOM 3606 C CA . ARG A 1 441 ? -42.375 31.609 2.379 1 84 441 ARG A CA 1
ATOM 3607 C C . ARG A 1 441 ? -41.75 32.469 1.281 1 84 441 ARG A C 1
ATOM 3609 O O . ARG A 1 441 ? -41.5 31.969 0.173 1 84 441 ARG A O 1
ATOM 3616 N N . GLN A 1 442 ? -41.531 33.688 1.655 1 89.81 442 GLN A N 1
ATOM 3617 C CA . GLN A 1 442 ? -40.906 34.562 0.688 1 89.81 442 GLN A CA 1
ATOM 3618 C C . GLN A 1 442 ? -39.438 34.156 0.443 1 89.81 442 GLN A C 1
ATOM 3620 O O . GLN A 1 442 ? -38.719 33.812 1.383 1 89.81 442 GLN A O 1
ATOM 3625 N N . LYS A 1 443 ? -39.094 34.062 -0.783 1 90.5 443 LYS A N 1
ATOM 3626 C CA . LYS A 1 443 ? -37.719 33.719 -1.144 1 90.5 443 LYS A CA 1
ATOM 3627 C C . LYS A 1 443 ? -36.719 34.75 -0.665 1 90.5 443 LYS A C 1
ATOM 3629 O O . LYS A 1 443 ? -37.031 35.938 -0.64 1 90.5 443 LYS A O 1
ATOM 3634 N N . GLN A 1 444 ? -35.594 34.312 -0.247 1 89.94 444 GLN A N 1
ATOM 3635 C CA . GLN A 1 444 ? -34.562 35.219 0.271 1 89.94 444 GLN A CA 1
ATOM 3636 C C . GLN A 1 444 ? -33.219 34.969 -0.395 1 89.94 444 GLN A C 1
ATOM 3638 O O . GLN A 1 444 ? -32.969 33.875 -0.887 1 89.94 444 GLN A O 1
ATOM 3643 N N . ILE A 1 445 ? -32.438 36.062 -0.497 1 88.44 445 ILE A N 1
ATOM 3644 C CA . ILE A 1 445 ? -31.062 35.969 -0.962 1 88.44 445 ILE A CA 1
ATOM 3645 C C . ILE A 1 445 ? -30.109 36.438 0.15 1 88.44 445 ILE A C 1
ATOM 3647 O O . ILE A 1 445 ? -30.359 37.438 0.809 1 88.44 445 ILE A O 1
ATOM 3651 N N . HIS A 1 446 ? -29.219 35.625 0.391 1 88.69 446 HIS A N 1
ATOM 3652 C CA . HIS A 1 446 ? -28.188 35.969 1.378 1 88.69 446 HIS A CA 1
ATOM 3653 C C . HIS A 1 446 ? -26.906 36.438 0.705 1 88.69 446 HIS A C 1
ATOM 3655 O O . HIS A 1 446 ? -26.141 35.594 0.184 1 88.69 446 HIS A O 1
ATOM 3661 N N . TYR A 1 447 ? -26.672 37.688 0.714 1 86.25 447 TYR A N 1
ATOM 3662 C CA . TYR A 1 447 ? -25.531 38.281 0.045 1 86.25 447 TYR A CA 1
ATOM 3663 C C . TYR A 1 447 ? -24.406 38.594 1.038 1 86.25 447 TYR A C 1
ATOM 3665 O O . TYR A 1 447 ? -24.625 39.281 2.041 1 86.25 447 TYR A O 1
ATOM 3673 N N . ASN A 1 448 ? -23.234 38.031 0.813 1 89.44 448 ASN A N 1
ATOM 3674 C CA . ASN A 1 448 ? -22.047 38.312 1.617 1 89.44 448 ASN A CA 1
ATOM 3675 C C . ASN A 1 448 ? -21.109 39.281 0.911 1 89.44 448 ASN A C 1
ATOM 3677 O O . ASN A 1 448 ? -20.297 38.875 0.078 1 89.44 448 ASN A O 1
ATOM 3681 N N . PRO A 1 449 ? -21.125 40.562 1.289 1 86.81 449 PRO A N 1
ATOM 3682 C CA . PRO A 1 449 ? -20.328 41.562 0.578 1 86.81 449 PRO A CA 1
ATOM 3683 C C . PRO A 1 449 ? -18.828 41.312 0.72 1 86.81 449 PRO A C 1
ATOM 3685 O O . PRO A 1 449 ? -18.078 41.5 -0.245 1 86.81 449 PRO A O 1
ATOM 3688 N N . THR A 1 450 ? -18.406 41 1.915 1 89 450 THR A N 1
ATOM 3689 C CA . THR A 1 450 ? -16.984 40.781 2.156 1 89 450 THR A CA 1
ATOM 3690 C C . THR A 1 450 ? -16.453 39.625 1.309 1 89 450 THR A C 1
ATOM 3692 O O . THR A 1 450 ? -15.398 39.719 0.683 1 89 450 THR A O 1
ATOM 3695 N N . TRP A 1 451 ? -17.156 38.562 1.328 1 90.25 451 TRP A N 1
ATOM 3696 C CA . TRP A 1 451 ? -16.797 37.375 0.545 1 90.25 451 TRP A CA 1
ATOM 3697 C C . TRP A 1 451 ? -16.719 37.719 -0.94 1 90.25 451 TRP A C 1
ATOM 3699 O O . TRP A 1 451 ? -15.789 37.281 -1.63 1 90.25 451 TRP A O 1
ATOM 3709 N N . ASN A 1 452 ? -17.688 38.5 -1.434 1 88.06 452 ASN A N 1
ATOM 3710 C CA . ASN A 1 452 ? -17.703 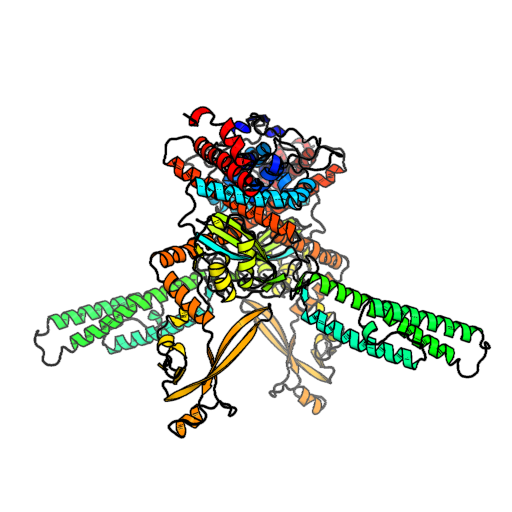38.844 -2.846 1 88.06 452 ASN A CA 1
ATOM 3711 C C . ASN A 1 452 ? -16.562 39.812 -3.195 1 88.06 452 ASN A C 1
ATOM 3713 O O . ASN A 1 452 ? -16.031 39.75 -4.305 1 88.06 452 ASN A O 1
ATOM 3717 N N . TYR A 1 453 ? -16.359 40.625 -2.246 1 90.06 453 TYR A N 1
ATOM 3718 C CA . TYR A 1 453 ? -15.234 41.531 -2.434 1 90.06 453 TYR A CA 1
ATOM 3719 C C . TYR A 1 453 ? -13.938 40.75 -2.621 1 90.06 453 TYR A C 1
ATOM 3721 O O . TYR A 1 453 ? -13.188 41 -3.564 1 90.06 453 TYR A O 1
ATOM 3729 N N . PHE A 1 454 ? -13.672 39.844 -1.748 1 92.5 454 PHE A N 1
ATOM 3730 C CA . PHE A 1 454 ? -12.445 39.062 -1.818 1 92.5 454 PHE A CA 1
ATOM 3731 C C . PHE A 1 454 ? -12.43 38.188 -3.066 1 92.5 454 PHE A C 1
ATOM 3733 O O . PHE A 1 454 ? -11.383 38 -3.676 1 92.5 454 PHE A O 1
ATOM 3740 N N . LYS A 1 455 ? -13.547 37.656 -3.445 1 91.06 455 LYS A N 1
ATOM 3741 C CA . LYS A 1 455 ? -13.641 36.844 -4.66 1 91.06 455 LYS A CA 1
ATOM 3742 C C . LYS A 1 455 ? -13.172 37.656 -5.879 1 91.06 455 LYS A C 1
ATOM 3744 O O . LYS A 1 455 ? -12.422 37.125 -6.711 1 91.06 455 LYS A O 1
ATOM 3749 N N . GLU A 1 456 ? -13.648 38.844 -5.961 1 91.25 456 GLU A N 1
ATOM 3750 C CA . GLU A 1 456 ? -13.289 39.688 -7.094 1 91.25 456 GLU A CA 1
ATOM 3751 C C . GLU A 1 456 ? -11.805 40.031 -7.07 1 91.25 456 GLU A C 1
ATOM 3753 O O . GLU A 1 456 ? -11.148 40.062 -8.117 1 91.25 456 GLU A O 1
ATOM 3758 N N . LEU A 1 457 ? -11.383 40.312 -5.891 1 93 457 LEU A N 1
ATOM 3759 C CA . LEU A 1 457 ? -9.969 40.625 -5.738 1 93 457 LEU A CA 1
ATOM 3760 C C . LEU A 1 457 ? -9.094 39.469 -6.176 1 93 457 LEU A C 1
ATOM 3762 O O . LEU A 1 457 ? -8.094 39.656 -6.871 1 93 457 LEU A O 1
ATOM 3766 N N . ILE A 1 458 ? -9.445 38.312 -5.77 1 94 458 ILE A N 1
ATOM 3767 C CA . ILE A 1 458 ? -8.672 37.094 -6.074 1 94 458 ILE A CA 1
ATOM 3768 C C . ILE A 1 458 ? -8.75 36.812 -7.57 1 94 458 ILE A C 1
ATOM 3770 O O . ILE A 1 458 ? -7.762 36.375 -8.18 1 94 458 ILE A O 1
ATOM 3774 N N . LYS A 1 459 ? -9.883 37 -8.141 1 92.81 459 LYS A N 1
ATOM 3775 C CA . LYS A 1 459 ? -10.039 36.812 -9.578 1 92.81 459 LYS A CA 1
ATOM 3776 C C . LYS A 1 459 ? -9.102 37.719 -10.359 1 92.81 459 LYS A C 1
ATOM 3778 O O . LYS A 1 459 ? -8.461 37.281 -11.32 1 92.81 459 LYS A O 1
ATOM 3783 N N . GLU A 1 460 ? -9.062 38.938 -9.93 1 93.62 460 GLU A N 1
ATOM 3784 C CA . GLU A 1 460 ? -8.195 39.906 -10.586 1 93.62 460 GLU A CA 1
ATOM 3785 C C . GLU A 1 460 ? -6.727 39.5 -10.453 1 93.62 460 GLU A C 1
ATOM 3787 O O . GLU A 1 460 ? -5.961 39.625 -11.414 1 93.62 460 GLU A O 1
ATOM 3792 N N . GLU A 1 461 ? -6.383 39.094 -9.297 1 94.12 461 GLU A N 1
ATOM 3793 C CA . GLU A 1 461 ? -4.996 38.688 -9.039 1 94.12 461 GLU A CA 1
ATOM 3794 C C . GLU A 1 461 ? -4.617 37.469 -9.836 1 94.12 461 GLU A C 1
ATOM 3796 O O . GLU A 1 461 ? -3.521 37.375 -10.398 1 94.12 461 GLU A O 1
ATOM 3801 N N . LEU A 1 462 ? -5.469 36.469 -9.922 1 94.06 462 LEU A N 1
ATOM 3802 C CA . LEU A 1 462 ? -5.199 35.219 -10.609 1 94.06 462 LEU A CA 1
ATOM 3803 C C . LEU A 1 462 ? -5.191 35.406 -12.117 1 94.06 462 LEU A C 1
ATOM 3805 O O . LEU A 1 462 ? -4.547 34.656 -12.844 1 94.06 462 LEU A O 1
ATOM 3809 N N . HIS A 1 463 ? -5.883 36.469 -12.555 1 92.81 463 HIS A N 1
ATOM 3810 C CA . HIS A 1 463 ? -5.961 36.719 -13.984 1 92.81 463 HIS A CA 1
ATOM 3811 C C . HIS A 1 463 ? -4.859 37.656 -14.438 1 92.81 463 HIS A C 1
ATOM 3813 O O . HIS A 1 463 ? -4.621 37.812 -15.641 1 92.81 463 HIS A O 1
ATOM 3819 N N . SER A 1 464 ? -4.219 38.25 -13.477 1 94.12 464 SER A N 1
ATOM 3820 C CA . SER A 1 464 ? -3.09 39.125 -13.828 1 94.12 464 SER A CA 1
ATOM 3821 C C . SER A 1 464 ? -1.953 38.312 -14.445 1 94.12 464 SER A C 1
ATOM 3823 O O . SER A 1 464 ? -1.854 37.094 -14.227 1 94.12 464 SER A O 1
ATOM 3825 N N . GLU A 1 465 ? -1.114 38.875 -15.227 1 93.38 465 GLU A N 1
ATOM 3826 C CA . GLU A 1 465 ? -0.008 38.219 -15.891 1 93.38 465 GLU A CA 1
ATOM 3827 C C . GLU A 1 465 ? 0.944 37.594 -14.867 1 93.38 465 GLU A C 1
ATOM 3829 O O . GLU A 1 465 ? 1.329 36.406 -15.008 1 93.38 465 GLU A O 1
ATOM 3834 N N . GLU A 1 466 ? 1.255 38.344 -13.922 1 93.12 466 GLU A N 1
ATOM 3835 C CA . GLU A 1 466 ? 2.17 37.875 -12.891 1 93.12 466 GLU A CA 1
ATOM 3836 C C . GLU A 1 466 ? 1.519 36.781 -12.039 1 93.12 466 GLU A C 1
ATOM 3838 O O . GLU A 1 466 ? 2.127 35.75 -11.773 1 93.12 466 GLU A O 1
ATOM 3843 N N . GLY A 1 467 ? 0.323 37.031 -11.602 1 93.44 467 GLY A N 1
ATOM 3844 C CA . GLY A 1 467 ? -0.38 36.062 -10.75 1 93.44 467 GLY A CA 1
ATOM 3845 C C . GLY A 1 467 ? -0.639 34.75 -11.43 1 93.44 467 GLY A C 1
ATOM 3846 O O . GLY A 1 467 ? -0.485 33.688 -10.812 1 93.44 467 GLY A O 1
ATOM 3847 N N . SER A 1 468 ? -0.966 34.812 -12.664 1 93.88 468 SER A N 1
ATOM 3848 C CA . SER A 1 468 ? -1.238 33.594 -13.43 1 93.88 468 SER A CA 1
ATOM 3849 C C . SER A 1 468 ? 0.034 32.781 -13.648 1 93.88 468 SER A C 1
ATOM 3851 O O . SER A 1 468 ? 0.007 31.547 -13.586 1 93.88 468 SER A O 1
ATOM 3853 N N . ARG A 1 469 ? 1.059 33.469 -13.891 1 94.06 469 ARG A N 1
ATOM 3854 C CA . ARG A 1 469 ? 2.346 32.812 -14.086 1 94.06 469 ARG A CA 1
ATOM 3855 C C . ARG A 1 469 ? 2.797 32.094 -12.805 1 94.06 469 ARG A C 1
ATOM 3857 O O . ARG A 1 469 ? 3.238 30.953 -12.844 1 94.06 469 ARG A O 1
ATOM 3864 N N . ILE A 1 470 ? 2.674 32.75 -11.719 1 94.81 470 ILE A N 1
ATOM 3865 C CA . ILE A 1 470 ? 3.104 32.219 -10.438 1 94.81 470 ILE A CA 1
ATOM 3866 C C . ILE A 1 470 ? 2.219 31.016 -10.055 1 94.81 470 ILE A C 1
ATOM 3868 O O . ILE A 1 470 ? 2.715 29.984 -9.602 1 94.81 470 ILE A O 1
ATOM 3872 N N . TYR A 1 471 ? 0.95 31.141 -10.32 1 95.06 471 TYR A N 1
ATOM 3873 C CA . TYR A 1 471 ? 0.022 30.078 -9.945 1 95.06 471 TYR A CA 1
ATOM 3874 C C . TYR A 1 471 ? 0.261 28.828 -10.773 1 95.06 471 TYR A C 1
ATOM 3876 O O . TYR A 1 471 ? 0.113 27.703 -10.281 1 95.06 471 TYR A O 1
ATOM 3884 N N . ALA A 1 472 ? 0.632 28.984 -11.992 1 92.81 472 ALA A N 1
ATOM 3885 C CA . ALA A 1 472 ? 0.895 27.859 -12.891 1 92.81 472 ALA A CA 1
ATOM 3886 C C . ALA A 1 472 ? 2.072 27.031 -12.391 1 92.81 472 ALA A C 1
ATOM 3888 O O . ALA A 1 472 ? 2.145 25.828 -12.656 1 92.81 472 ALA A O 1
ATOM 3889 N N . LYS A 1 473 ? 2.904 27.594 -11.633 1 93.31 473 LYS A N 1
ATOM 3890 C CA . LYS A 1 473 ? 4.098 26.922 -11.133 1 93.31 473 LYS A CA 1
ATOM 3891 C C . LYS A 1 473 ? 3.768 26.047 -9.93 1 93.31 473 LYS A C 1
ATOM 3893 O O . LYS A 1 473 ? 4.574 25.203 -9.531 1 93.31 473 LYS A O 1
ATOM 3898 N N . ARG A 1 474 ? 2.605 26.203 -9.422 1 91.44 474 ARG A N 1
ATOM 3899 C CA . ARG A 1 474 ? 2.238 25.5 -8.203 1 91.44 474 ARG A CA 1
ATOM 3900 C C . ARG A 1 474 ? 2.322 23.984 -8.406 1 91.44 474 ARG A C 1
ATOM 3902 O O . ARG A 1 474 ? 2.924 23.281 -7.594 1 91.44 474 ARG A O 1
ATOM 3909 N N . LYS A 1 475 ? 1.721 23.531 -9.5 1 88.62 475 LYS A N 1
ATOM 3910 C CA . LYS A 1 475 ? 1.656 22.094 -9.766 1 88.62 475 LYS A CA 1
ATOM 3911 C C . LYS A 1 475 ? 3.051 21.516 -9.961 1 88.62 475 LYS A C 1
ATOM 3913 O O . LYS A 1 475 ? 3.328 20.391 -9.523 1 88.62 475 LYS A O 1
ATOM 3918 N N . ILE A 1 476 ? 3.91 22.219 -10.477 1 91.44 476 ILE A N 1
ATOM 3919 C CA . ILE A 1 476 ? 5.242 21.734 -10.812 1 91.44 476 ILE A CA 1
ATOM 3920 C C . ILE A 1 476 ? 6.156 21.859 -9.594 1 91.44 476 ILE A C 1
ATOM 3922 O O . ILE A 1 476 ? 7.223 21.234 -9.547 1 91.44 476 ILE A O 1
ATOM 3926 N N . ASP A 1 477 ? 5.738 22.594 -8.625 1 93.62 477 ASP A N 1
ATOM 3927 C CA . ASP A 1 477 ? 6.605 22.844 -7.48 1 93.62 477 ASP A CA 1
ATOM 3928 C C . ASP A 1 477 ? 6.312 21.859 -6.344 1 93.62 477 ASP A C 1
ATOM 3930 O O . ASP A 1 477 ? 7.152 21.031 -6.004 1 93.62 477 ASP A O 1
ATOM 3934 N N . VAL A 1 478 ? 5.09 21.875 -5.859 1 91.94 478 VAL A N 1
ATOM 3935 C CA . VAL A 1 478 ? 4.781 21.172 -4.621 1 91.94 478 VAL A CA 1
ATOM 3936 C C . VAL A 1 478 ? 4.477 19.703 -4.918 1 91.94 478 VAL A C 1
ATOM 3938 O O . VAL A 1 478 ? 4.801 18.828 -4.121 1 91.94 478 VAL A O 1
ATOM 3941 N N . GLU A 1 479 ? 3.869 19.328 -6.027 1 88.88 479 GLU A N 1
ATOM 3942 C CA . GLU A 1 479 ? 3.441 17.969 -6.332 1 88.88 479 GLU A CA 1
ATOM 3943 C C . GLU A 1 479 ? 4.637 17.031 -6.465 1 88.88 479 GLU A C 1
ATOM 3945 O O . GLU A 1 479 ? 4.629 15.93 -5.918 1 88.88 479 GLU A O 1
ATOM 3950 N N . PRO A 1 480 ? 5.711 17.5 -7.094 1 92.25 480 PRO A N 1
ATOM 3951 C CA . PRO A 1 480 ? 6.887 16.641 -7.168 1 92.25 480 PRO A CA 1
ATOM 3952 C C . PRO A 1 480 ? 7.516 16.375 -5.805 1 92.25 480 PRO A C 1
ATOM 3954 O O . PRO A 1 480 ? 8.117 15.312 -5.59 1 92.25 480 PRO A O 1
ATOM 3957 N N . VAL A 1 481 ? 7.41 17.281 -4.938 1 94.75 481 VAL A N 1
ATOM 3958 C CA . VAL A 1 481 ? 7.977 17.125 -3.602 1 94.75 481 VAL A CA 1
ATOM 3959 C C . VAL A 1 481 ? 7.277 15.977 -2.879 1 94.75 481 VAL A C 1
ATOM 3961 O O . VAL A 1 481 ? 7.93 15.094 -2.314 1 94.75 481 VAL A O 1
ATOM 3964 N N . PHE A 1 482 ? 5.973 15.992 -2.949 1 93.19 482 PHE A N 1
ATOM 3965 C CA . PHE A 1 482 ? 5.223 14.922 -2.303 1 93.19 482 PHE A CA 1
ATOM 3966 C C . PHE A 1 482 ? 5.391 13.609 -3.059 1 93.19 482 PHE A C 1
ATOM 3968 O O . PHE A 1 482 ? 5.387 12.531 -2.455 1 93.19 482 PHE A O 1
ATOM 3975 N N . GLY A 1 483 ? 5.547 13.727 -4.367 1 89.88 483 GLY A N 1
ATOM 3976 C CA . GLY A 1 483 ? 5.863 12.539 -5.145 1 89.88 483 GLY A CA 1
ATOM 3977 C C . GLY A 1 483 ? 7.184 11.898 -4.746 1 89.88 483 GLY A C 1
ATOM 3978 O O . GLY A 1 483 ? 7.281 10.672 -4.641 1 89.88 483 GLY A O 1
ATOM 3979 N N . ARG A 1 484 ? 8.117 12.688 -4.535 1 92.25 484 ARG A N 1
ATOM 3980 C CA . ARG A 1 484 ? 9.422 12.203 -4.117 1 92.25 484 ARG A CA 1
ATOM 3981 C C . ARG A 1 484 ? 9.359 11.578 -2.729 1 92.25 484 ARG A C 1
ATOM 3983 O O . ARG A 1 484 ? 9.961 10.531 -2.484 1 92.25 484 ARG A O 1
ATOM 3990 N N . LEU A 1 485 ? 8.656 12.227 -1.886 1 93.38 485 LEU A N 1
ATOM 3991 C CA . LEU A 1 485 ? 8.5 11.727 -0.525 1 93.38 485 LEU A CA 1
ATOM 3992 C C . LEU A 1 485 ? 7.875 10.336 -0.529 1 93.38 485 LEU A C 1
ATOM 3994 O O . LEU A 1 485 ? 8.383 9.422 0.13 1 93.38 485 LEU A O 1
ATOM 3998 N N . LYS A 1 486 ? 6.883 10.148 -1.332 1 87.25 486 LYS A N 1
ATOM 3999 C CA . LYS A 1 486 ? 6.105 8.914 -1.273 1 87.25 486 LYS A CA 1
ATOM 4000 C C . LYS A 1 486 ? 6.668 7.859 -2.229 1 87.25 486 LYS A C 1
ATOM 4002 O O . LYS A 1 486 ? 6.668 6.668 -1.918 1 87.25 486 LYS A O 1
ATOM 4007 N N . SER A 1 487 ? 7.145 8.227 -3.365 1 82.38 487 SER A N 1
ATOM 4008 C CA . SER A 1 487 ? 7.566 7.266 -4.379 1 82.38 487 SER A CA 1
ATOM 4009 C C . SER A 1 487 ? 9.055 6.961 -4.27 1 82.38 487 SER A C 1
ATOM 4011 O O . SER A 1 487 ? 9.461 5.801 -4.328 1 82.38 487 SER A O 1
ATOM 4013 N N . VAL A 1 488 ? 9.805 7.992 -4.098 1 82.38 488 VAL A N 1
ATOM 4014 C CA . VAL A 1 488 ? 11.25 7.797 -4.09 1 82.38 488 VAL A CA 1
ATOM 4015 C C . VAL A 1 488 ? 11.711 7.391 -2.691 1 82.38 488 VAL A C 1
ATOM 4017 O O . VAL A 1 488 ? 12.383 6.371 -2.523 1 82.38 488 VAL A O 1
ATOM 4020 N N . PHE A 1 489 ? 11.312 8.117 -1.746 1 86.88 489 PHE A N 1
ATOM 4021 C CA . PHE A 1 489 ? 11.719 7.812 -0.378 1 86.88 489 PHE A CA 1
ATOM 4022 C C . PHE A 1 489 ? 10.836 6.723 0.213 1 86.88 489 PHE A C 1
ATOM 4024 O O . PHE A 1 489 ? 11.195 6.102 1.215 1 86.88 489 PHE A O 1
ATOM 4031 N N . GLY A 1 490 ? 9.656 6.574 -0.339 1 80.25 490 GLY A N 1
ATOM 4032 C CA . GLY A 1 490 ? 8.773 5.48 0.035 1 80.25 490 GLY A CA 1
ATOM 4033 C C . GLY A 1 490 ? 8.109 5.684 1.385 1 80.25 490 GLY A C 1
ATOM 4034 O O . GLY A 1 490 ? 7.789 4.715 2.078 1 80.25 490 GLY A O 1
ATOM 4035 N N . VAL A 1 491 ? 7.969 6.902 1.76 1 86.75 491 VAL A N 1
ATOM 4036 C CA . VAL A 1 491 ? 7.426 7.156 3.09 1 86.75 491 VAL A CA 1
ATOM 4037 C C . VAL A 1 491 ? 5.918 7.395 2.994 1 86.75 491 VAL A C 1
ATOM 4039 O O . VAL A 1 491 ? 5.477 8.445 2.527 1 86.75 491 VAL A O 1
ATOM 4042 N N . ARG A 1 492 ? 5.199 6.461 3.447 1 84.5 492 ARG A N 1
ATOM 4043 C CA . ARG A 1 492 ? 3.748 6.582 3.514 1 84.5 492 ARG A CA 1
ATOM 4044 C C . ARG A 1 492 ? 3.256 6.496 4.953 1 84.5 492 ARG A C 1
ATOM 4046 O O . ARG A 1 492 ? 2.123 6.875 5.254 1 84.5 492 ARG A O 1
ATOM 4053 N N . ARG A 1 493 ? 4.113 6.027 5.699 1 86.69 493 ARG A N 1
ATOM 4054 C CA . ARG A 1 493 ? 3.842 5.871 7.121 1 86.69 493 ARG A CA 1
ATOM 4055 C C . ARG A 1 493 ? 5.027 6.34 7.961 1 86.69 493 ARG A C 1
ATOM 4057 O O . ARG A 1 493 ? 6.18 6.164 7.566 1 86.69 493 ARG A O 1
ATOM 4064 N N . VAL A 1 494 ? 4.676 6.977 9.047 1 88.19 494 VAL A N 1
ATOM 4065 C CA . VAL A 1 494 ? 5.742 7.445 9.93 1 88.19 494 VAL A CA 1
ATOM 4066 C C . VAL A 1 494 ? 6.191 6.309 10.844 1 88.19 494 VAL A C 1
ATOM 4068 O O . VAL A 1 494 ? 5.477 5.32 11.016 1 88.19 494 VAL A O 1
ATOM 4071 N N . HIS A 1 495 ? 7.371 6.48 11.469 1 84.81 495 HIS A N 1
ATOM 4072 C CA . HIS A 1 495 ? 7.961 5.391 12.242 1 84.81 495 HIS A CA 1
ATOM 4073 C C . HIS A 1 495 ? 8.023 5.738 13.727 1 84.81 495 HIS A C 1
ATOM 4075 O O . HIS A 1 495 ? 8.617 5 14.516 1 84.81 495 HIS A O 1
ATOM 4081 N N . VAL A 1 496 ? 7.527 6.855 14.031 1 85 496 VAL A N 1
ATOM 4082 C CA . VAL A 1 496 ? 7.523 7.289 15.422 1 85 496 VAL A CA 1
ATOM 4083 C C . VAL A 1 496 ? 6.102 7.668 15.844 1 85 496 VAL A C 1
ATOM 4085 O O . VAL A 1 496 ? 5.207 7.773 15 1 85 496 VAL A O 1
ATOM 4088 N N . ARG A 1 497 ? 5.969 7.789 17.172 1 87.44 497 ARG A N 1
ATOM 4089 C CA . ARG A 1 497 ? 4.645 8.109 17.688 1 87.44 497 ARG A CA 1
ATOM 4090 C C . ARG A 1 497 ? 4.66 9.438 18.438 1 87.44 497 ARG A C 1
ATOM 4092 O O . ARG A 1 497 ? 5.668 9.789 19.062 1 87.44 497 ARG A O 1
ATOM 4099 N N . GLY A 1 498 ? 3.521 10.078 18.328 1 90.5 498 GLY A N 1
ATOM 4100 C CA . GLY A 1 498 ? 3.406 11.359 19 1 90.5 498 GLY A CA 1
ATOM 4101 C C . GLY A 1 498 ? 3.652 12.539 18.078 1 90.5 498 GLY A C 1
ATOM 4102 O O . GLY A 1 498 ? 4.484 12.461 17.172 1 90.5 498 GLY A O 1
ATOM 4103 N N . ASN A 1 499 ? 3.014 13.555 18.391 1 92.19 499 ASN A N 1
ATOM 4104 C CA . ASN A 1 499 ? 3.047 14.719 17.516 1 92.19 499 ASN A CA 1
ATOM 4105 C C . ASN A 1 499 ? 4.461 15.289 17.391 1 92.19 499 ASN A C 1
ATOM 4107 O O . ASN A 1 499 ? 4.926 15.562 16.281 1 92.19 499 ASN A O 1
ATOM 4111 N N . GLN A 1 500 ? 5.09 15.461 18.469 1 92.12 500 GLN A N 1
ATOM 4112 C CA . GLN A 1 500 ? 6.418 16.062 18.453 1 92.12 500 GLN A CA 1
ATOM 4113 C C . GLN A 1 500 ? 7.418 15.18 17.719 1 92.12 500 GLN A C 1
ATOM 4115 O O . GLN A 1 500 ? 8.195 15.664 16.891 1 92.12 500 GLN A O 1
ATOM 4120 N N . ALA A 1 501 ? 7.418 13.953 18.047 1 91.81 501 ALA A N 1
ATOM 4121 C CA . ALA A 1 501 ? 8.336 13.008 17.422 1 91.81 501 ALA A CA 1
ATOM 4122 C C . ALA A 1 501 ? 8.078 12.906 15.914 1 91.81 501 ALA A C 1
ATOM 4124 O O . ALA A 1 501 ? 9.016 12.82 15.117 1 91.81 501 ALA A O 1
ATOM 4125 N N . VAL A 1 502 ? 6.809 12.883 15.578 1 94.25 502 VAL A N 1
ATOM 4126 C CA . VAL A 1 502 ? 6.445 12.773 14.172 1 94.25 502 VAL A CA 1
ATOM 4127 C C . VAL A 1 502 ? 6.855 14.055 13.43 1 94.25 502 VAL A C 1
ATOM 4129 O O . VAL A 1 502 ? 7.316 14 12.289 1 94.25 502 VAL A O 1
ATOM 4132 N N . GLN A 1 503 ? 6.629 15.133 14.07 1 95.69 503 GLN A N 1
ATOM 4133 C CA . GLN A 1 503 ? 7.047 16.406 13.484 1 95.69 503 GLN A CA 1
ATOM 4134 C C . GLN A 1 503 ? 8.547 16.422 13.219 1 95.69 503 GLN A C 1
ATOM 4136 O O . GLN A 1 503 ? 8.992 16.891 12.172 1 95.69 503 GLN A O 1
ATOM 4141 N N . THR A 1 504 ? 9.289 15.922 14.133 1 95.19 504 THR A N 1
ATOM 4142 C CA . THR A 1 504 ? 10.742 15.852 13.984 1 95.19 504 THR A CA 1
ATOM 4143 C C . THR A 1 504 ? 11.125 14.922 12.836 1 95.19 504 THR A C 1
ATOM 4145 O O . THR A 1 504 ? 12 15.242 12.031 1 95.19 504 THR A O 1
ATOM 4148 N N . GLU A 1 505 ? 10.492 13.812 12.781 1 94.94 505 GLU A N 1
ATOM 4149 C CA . GLU A 1 505 ? 10.773 12.844 11.734 1 94.94 505 GLU A CA 1
ATOM 4150 C C . GLU A 1 505 ? 10.484 13.422 10.352 1 94.94 505 GLU A C 1
ATOM 4152 O O . GLU A 1 505 ? 11.273 13.242 9.422 1 94.94 505 GLU A O 1
ATOM 4157 N N . VAL A 1 506 ? 9.367 14.078 10.266 1 96.06 506 VAL A N 1
ATOM 4158 C CA . VAL A 1 506 ? 9 14.688 9 1 96.06 506 VAL A CA 1
ATOM 4159 C C . VAL A 1 506 ? 10.016 15.766 8.625 1 96.06 506 VAL A C 1
ATOM 4161 O O . VAL A 1 506 ? 10.352 15.922 7.449 1 96.06 506 VAL A O 1
ATOM 4164 N N . GLY A 1 507 ? 10.453 16.438 9.617 1 96.94 507 GLY A N 1
ATOM 4165 C CA . GLY A 1 507 ? 11.5 17.422 9.383 1 96.94 507 GLY A CA 1
ATOM 4166 C C . GLY A 1 507 ? 12.773 16.812 8.828 1 96.94 507 GLY A C 1
ATOM 4167 O O . GLY A 1 507 ? 13.359 17.328 7.875 1 96.94 507 GLY A O 1
ATOM 4168 N N . PHE A 1 508 ? 13.188 15.719 9.406 1 96.12 508 PHE A N 1
ATOM 4169 C CA . PHE A 1 508 ? 14.367 15.016 8.922 1 96.12 508 PHE A CA 1
ATOM 4170 C C . PHE A 1 508 ? 14.172 14.555 7.484 1 96.12 508 PHE A C 1
ATOM 4172 O O . PHE A 1 508 ? 15.086 14.664 6.664 1 96.12 508 PHE A O 1
ATOM 4179 N N . LEU A 1 509 ? 13.031 14.094 7.203 1 96.19 509 LEU A N 1
ATOM 4180 C CA . LEU A 1 509 ? 12.727 13.602 5.863 1 96.19 509 LEU A CA 1
ATOM 4181 C C . LEU A 1 509 ? 12.812 14.734 4.84 1 96.19 509 LEU A C 1
ATOM 4183 O O . LEU A 1 509 ? 13.508 14.609 3.83 1 96.19 509 LEU A O 1
ATOM 4187 N N . PHE A 1 510 ? 12.117 15.805 5.141 1 97.5 510 PHE A N 1
ATOM 4188 C CA . PHE A 1 510 ? 12.078 16.922 4.203 1 97.5 510 PHE A CA 1
ATOM 4189 C C . PHE A 1 510 ? 13.461 17.531 4.035 1 97.5 510 PHE A C 1
ATOM 4191 O O . PHE A 1 510 ? 13.852 17.922 2.93 1 97.5 510 PHE A O 1
ATOM 4198 N N . MET A 1 511 ? 14.195 17.641 5.117 1 96.69 511 MET A N 1
ATOM 4199 C CA . MET A 1 511 ? 15.531 18.219 5.023 1 96.69 511 MET A CA 1
ATOM 4200 C C . MET A 1 511 ? 16.469 17.328 4.215 1 96.69 511 MET A C 1
ATOM 4202 O O . MET A 1 511 ? 17.266 17.812 3.412 1 96.69 511 MET A O 1
ATOM 4206 N N . SER A 1 512 ? 16.359 16.062 4.496 1 95.88 512 SER A N 1
ATOM 4207 C CA . SER A 1 512 ? 17.156 15.125 3.715 1 95.88 512 SER A CA 1
ATOM 4208 C C . SER A 1 512 ? 16.828 15.219 2.229 1 95.88 512 SER A C 1
ATOM 4210 O O . SER A 1 512 ? 17.734 15.164 1.385 1 95.88 512 SER A O 1
ATOM 4212 N N . MET A 1 513 ? 15.625 15.352 1.905 1 96 513 MET A N 1
ATOM 4213 C CA . MET A 1 513 ? 15.195 15.508 0.519 1 96 513 MET A CA 1
ATOM 4214 C C . MET A 1 513 ? 15.766 16.797 -0.08 1 96 513 MET A C 1
ATOM 4216 O O . MET A 1 513 ? 16.219 16.797 -1.227 1 96 513 MET A O 1
ATOM 4220 N N . ASN A 1 514 ? 15.695 17.859 0.698 1 95.75 514 ASN A N 1
ATOM 4221 C CA . ASN A 1 514 ? 16.25 19.125 0.263 1 95.75 514 ASN A CA 1
ATOM 4222 C C . ASN A 1 514 ? 17.734 19.016 -0.06 1 95.75 514 ASN A C 1
ATOM 4224 O O . ASN A 1 514 ? 18.188 19.469 -1.114 1 95.75 514 ASN A O 1
ATOM 4228 N N . LEU A 1 515 ? 18.469 18.375 0.834 1 93.19 515 LEU A N 1
ATOM 4229 C CA . LEU A 1 515 ? 19.922 18.297 0.701 1 93.19 515 LEU A CA 1
ATOM 4230 C C . LEU A 1 515 ? 20.312 17.391 -0.456 1 93.19 515 LEU A C 1
ATOM 4232 O O . LEU A 1 515 ? 21.281 17.656 -1.17 1 93.19 515 LEU A O 1
ATOM 4236 N N . THR A 1 516 ? 19.594 16.312 -0.618 1 91.38 516 THR A N 1
ATOM 4237 C CA . THR A 1 516 ? 19.875 15.406 -1.731 1 91.38 516 THR A CA 1
ATOM 4238 C C . THR A 1 516 ? 19.625 16.109 -3.066 1 91.38 516 THR A C 1
ATOM 4240 O O . THR A 1 516 ? 20.406 15.945 -4.012 1 91.38 516 THR A O 1
ATOM 4243 N N . LYS A 1 517 ? 18.547 16.828 -3.148 1 91.25 517 LYS A N 1
ATOM 4244 C CA . LYS A 1 517 ? 18.25 17.562 -4.371 1 91.25 517 LYS A CA 1
ATOM 4245 C C . LYS A 1 517 ? 19.281 18.656 -4.625 1 91.25 517 LYS A C 1
ATOM 4247 O O . LYS A 1 517 ? 19.719 18.859 -5.762 1 91.25 517 LYS A O 1
ATOM 4252 N N . LEU A 1 518 ? 19.609 19.359 -3.596 1 89.88 518 LEU A N 1
ATOM 4253 C CA . LEU A 1 518 ? 20.609 20.406 -3.713 1 89.88 518 LEU A CA 1
ATOM 4254 C C . LEU A 1 518 ? 21.938 19.844 -4.191 1 89.88 518 LEU A C 1
ATOM 4256 O O . LEU A 1 518 ? 22.609 20.453 -5.027 1 89.88 518 LEU A O 1
ATOM 4260 N N . ALA A 1 519 ? 22.312 18.688 -3.656 1 86.25 519 ALA A N 1
ATOM 4261 C CA . ALA A 1 519 ? 23.562 18.031 -4.055 1 86.25 519 ALA A CA 1
ATOM 4262 C C . ALA A 1 519 ? 23.531 17.672 -5.535 1 86.25 519 ALA A C 1
ATOM 4264 O O . ALA A 1 519 ? 24.531 17.844 -6.238 1 86.25 519 ALA A O 1
ATOM 4265 N N . LYS A 1 520 ? 22.469 17.203 -5.988 1 84.62 520 LYS A N 1
ATOM 4266 C CA . LYS A 1 520 ? 22.328 16.828 -7.391 1 84.62 520 LYS A CA 1
ATOM 4267 C C . LYS A 1 520 ? 22.391 18.047 -8.297 1 84.62 520 LYS A C 1
ATOM 4269 O O . LYS A 1 520 ? 22.984 18 -9.383 1 84.62 520 LYS A O 1
ATOM 4274 N N . ASN A 1 521 ? 21.766 19.078 -7.879 1 83.19 521 ASN A N 1
ATOM 4275 C CA . ASN A 1 521 ? 21.734 20.312 -8.664 1 83.19 521 ASN A CA 1
ATOM 4276 C C . ASN A 1 521 ? 23.109 20.953 -8.742 1 83.19 521 ASN A C 1
ATOM 4278 O O . ASN A 1 521 ? 23.484 21.516 -9.781 1 83.19 521 ASN A O 1
ATOM 4282 N N . LEU A 1 522 ? 23.828 20.891 -7.684 1 78.38 522 LEU A N 1
ATOM 4283 C CA . LEU A 1 522 ? 25.172 21.453 -7.66 1 78.38 522 LEU A CA 1
ATOM 4284 C C . LEU A 1 522 ? 26.125 20.625 -8.516 1 78.38 522 LEU A C 1
ATOM 4286 O O . LEU A 1 522 ? 27.016 21.172 -9.164 1 78.38 522 LEU A O 1
ATOM 4290 N N . GLY A 1 523 ? 25.922 19.344 -8.516 1 65.56 523 GLY A N 1
ATOM 4291 C CA . GLY A 1 523 ? 26.734 18.469 -9.344 1 65.56 523 GLY A CA 1
ATOM 4292 C C . GLY A 1 523 ? 26.5 18.672 -10.828 1 65.56 523 GLY A C 1
ATOM 4293 O O . GLY A 1 523 ? 27.453 18.625 -11.625 1 65.56 523 GLY A O 1
ATOM 4294 N N . SER A 1 524 ? 25.344 18.906 -11.18 1 62.53 524 SER A N 1
ATOM 4295 C CA . SER A 1 524 ? 25 19.078 -12.594 1 62.53 524 SER A CA 1
ATOM 4296 C C . SER A 1 524 ? 25.5 20.438 -13.102 1 62.53 524 SER A C 1
ATOM 4298 O O . SER A 1 524 ? 25.875 20.562 -14.266 1 62.53 524 SER A O 1
ATOM 4300 N N . LYS A 1 525 ? 25.531 21.5 -12.258 1 58.81 525 LYS A N 1
ATOM 4301 C CA . LYS A 1 525 ? 25.984 22.812 -12.688 1 58.81 525 LYS A CA 1
ATOM 4302 C C . LYS A 1 525 ? 27.5 22.844 -12.891 1 58.81 525 LYS A C 1
ATOM 4304 O O . LYS A 1 525 ? 28 23.547 -13.766 1 58.81 525 LYS A O 1
ATOM 4309 N N . THR A 1 526 ? 28.125 22.094 -12.031 1 52.28 526 THR A N 1
ATOM 4310 C CA . THR A 1 526 ? 29.578 22.109 -12.125 1 52.28 526 THR A CA 1
ATOM 4311 C C . THR A 1 526 ? 30.047 21.25 -13.297 1 52.28 526 THR A C 1
ATOM 4313 O O . THR A 1 526 ? 31.203 21.375 -13.734 1 52.28 526 THR A O 1
ATOM 4316 N N . SER A 1 527 ? 29.359 20.172 -13.586 1 48.47 527 SER A N 1
ATOM 4317 C CA . SER A 1 527 ? 29.844 19.406 -14.727 1 48.47 527 SER A CA 1
ATOM 4318 C C . SER A 1 527 ? 30.016 20.297 -15.961 1 48.47 527 SER A C 1
ATOM 4320 O O . SER A 1 527 ? 30.859 20.031 -16.812 1 48.47 527 SER A O 1
ATOM 4322 N N . HIS A 1 528 ? 29.188 21.281 -16.047 1 44.56 528 HIS A N 1
ATOM 4323 C CA . HIS A 1 528 ? 29.391 22.156 -17.188 1 44.56 528 HIS A CA 1
ATOM 4324 C C . HIS A 1 528 ? 30.531 23.141 -16.922 1 44.56 528 HIS A C 1
ATOM 4326 O O . HIS A 1 528 ? 31.047 23.781 -17.844 1 44.56 528 HIS A O 1
ATOM 4332 N N . THR A 1 529 ? 30.688 23.656 -15.758 1 42.59 529 THR A N 1
ATOM 4333 C CA . THR A 1 529 ? 31.828 24.547 -15.523 1 42.59 529 THR A CA 1
ATOM 4334 C C . THR A 1 529 ? 33 23.781 -14.938 1 42.59 529 THR A C 1
ATOM 4336 O O . THR A 1 529 ? 32.812 22.797 -14.203 1 42.59 529 THR A O 1
ATOM 4339 N N . GLN A 1 530 ? 34.25 23.719 -15.633 1 40.12 530 GLN A N 1
ATOM 4340 C CA . GLN A 1 530 ? 35.5 23.031 -15.328 1 40.12 530 GLN A CA 1
ATOM 4341 C C . GLN A 1 530 ? 35.812 23.078 -13.836 1 40.12 530 GLN A C 1
ATOM 4343 O O . GLN A 1 530 ? 36.906 22.703 -13.414 1 40.12 530 GLN A O 1
ATOM 4348 N N . LYS A 1 531 ? 35.25 23.984 -12.961 1 42.84 531 LYS A N 1
ATOM 4349 C CA . LYS A 1 531 ? 35.844 24.219 -11.656 1 42.84 531 LYS A CA 1
ATOM 4350 C C . LYS A 1 531 ? 35.406 23.156 -10.648 1 42.84 531 LYS A C 1
ATOM 4352 O O . LYS A 1 531 ? 34.25 22.75 -10.641 1 42.84 531 LYS A O 1
ATOM 4357 N N . PRO A 1 532 ? 36.25 22.656 -9.672 1 44.62 532 PRO A N 1
ATOM 4358 C CA . PRO A 1 532 ? 36.031 21.578 -8.711 1 44.62 532 PRO A CA 1
ATOM 4359 C C . PRO A 1 532 ? 34.812 21.828 -7.801 1 44.62 532 PRO A C 1
ATOM 4361 O O . PRO A 1 532 ? 34.562 22.984 -7.422 1 44.62 532 PRO A O 1
ATOM 4364 N N . HIS A 1 533 ? 33.75 21.047 -7.605 1 49.41 533 HIS A N 1
ATOM 4365 C CA . HIS A 1 533 ? 32.469 20.922 -6.938 1 49.41 533 HIS A CA 1
ATOM 4366 C C . HIS A 1 533 ? 32.531 21.375 -5.48 1 49.41 533 HIS A C 1
ATOM 4368 O O . HIS A 1 533 ? 31.609 21.953 -4.949 1 49.41 533 HIS A O 1
ATOM 4374 N N . SER A 1 534 ? 33.656 21.031 -4.785 1 48.06 534 SER A N 1
ATOM 4375 C CA . SER A 1 534 ? 33.812 21.281 -3.357 1 48.06 534 SER A CA 1
ATOM 4376 C C . SER A 1 534 ? 33.781 22.766 -3.043 1 48.06 534 SER A C 1
ATOM 4378 O O . SER A 1 534 ? 33.219 23.172 -2.023 1 48.06 534 SER A O 1
ATOM 4380 N N . ASP A 1 535 ? 34.219 23.5 -4.004 1 50.38 535 ASP A N 1
ATOM 4381 C CA . ASP A 1 535 ? 34.375 24.938 -3.734 1 50.38 535 ASP A CA 1
ATOM 4382 C C . ASP A 1 535 ? 33.031 25.656 -3.801 1 50.38 535 ASP A C 1
ATOM 4384 O O . ASP A 1 535 ? 32.781 26.578 -3.033 1 50.38 535 ASP A O 1
ATOM 4388 N N . SER A 1 536 ? 32.25 25.141 -4.617 1 53 536 SER A N 1
ATOM 4389 C CA . SER A 1 536 ? 30.984 25.844 -4.75 1 53 536 SER A CA 1
ATOM 4390 C C . SER A 1 536 ? 30.125 25.656 -3.51 1 53 536 SER A C 1
ATOM 4392 O O . SER A 1 536 ? 29.484 26.594 -3.043 1 53 536 SER A O 1
ATOM 4394 N N . PHE A 1 537 ? 30.266 24.531 -2.924 1 57.41 537 PHE A N 1
ATOM 4395 C CA . PHE A 1 537 ? 29.453 24.281 -1.737 1 57.41 537 PHE A CA 1
ATOM 4396 C C . PHE A 1 537 ? 30 25.047 -0.539 1 57.41 537 PHE A C 1
ATOM 4398 O O . PHE A 1 537 ? 29.234 25.594 0.254 1 57.41 537 PHE A O 1
ATOM 4405 N N . ILE A 1 538 ? 31.281 25 -0.492 1 56.16 538 ILE A N 1
ATOM 4406 C CA . ILE A 1 538 ? 31.922 25.734 0.593 1 56.16 538 ILE A CA 1
ATOM 4407 C C . ILE A 1 538 ? 31.547 27.219 0.503 1 56.16 538 ILE A C 1
ATOM 4409 O O . ILE A 1 538 ? 31.281 27.859 1.521 1 56.16 538 ILE A O 1
ATOM 4413 N N . LEU A 1 539 ? 31.406 27.578 -0.675 1 52.22 539 LEU A N 1
ATOM 4414 C CA . LEU A 1 539 ? 31.062 28.984 -0.884 1 52.22 539 LEU A CA 1
ATOM 4415 C C . LEU A 1 539 ? 29.609 29.25 -0.48 1 52.22 539 LEU A C 1
ATOM 4417 O O . LEU A 1 539 ? 29.312 30.281 0.137 1 52.22 539 LEU A O 1
ATOM 4421 N N . ILE A 1 540 ? 28.812 28.359 -0.803 1 56.25 540 ILE A N 1
ATOM 4422 C CA . ILE A 1 540 ? 27.391 28.516 -0.502 1 56.25 540 ILE A CA 1
ATOM 4423 C C . ILE A 1 540 ? 27.172 28.484 1.01 1 56.25 540 ILE A C 1
ATOM 4425 O O . ILE A 1 540 ? 26.422 29.297 1.559 1 56.25 540 ILE A O 1
ATOM 4429 N N . VAL A 1 541 ? 27.953 27.609 1.606 1 58.44 541 VAL A N 1
ATOM 4430 C CA . VAL A 1 541 ? 27.797 27.438 3.047 1 58.44 541 VAL A CA 1
ATOM 4431 C C . VAL A 1 541 ? 28.422 28.625 3.783 1 58.44 541 VAL A C 1
ATOM 4433 O O . VAL A 1 541 ? 27.859 29.125 4.754 1 58.44 541 VAL A O 1
ATOM 4436 N N . PHE A 1 542 ? 29.531 29.094 3.244 1 51.94 542 PHE A N 1
ATOM 4437 C CA . PHE A 1 542 ? 30.203 30.219 3.873 1 51.94 542 PHE A CA 1
ATOM 4438 C C . PHE A 1 542 ? 29.359 31.469 3.797 1 51.94 542 PHE A C 1
ATOM 4440 O O . PHE A 1 542 ? 29.266 32.219 4.766 1 51.94 542 PHE A O 1
ATOM 4447 N N . GLU A 1 543 ? 28.812 31.688 2.742 1 52.94 543 GLU A N 1
ATOM 4448 C CA . GLU A 1 543 ? 27.953 32.875 2.578 1 52.94 543 GLU A CA 1
ATOM 4449 C C . GLU A 1 543 ? 26.734 32.781 3.482 1 52.94 543 GLU A C 1
ATOM 4451 O O . GLU A 1 543 ? 26.297 33.781 4.043 1 52.94 543 GLU A O 1
ATOM 4456 N N . THR A 1 544 ? 26.312 31.625 3.748 1 56.5 544 THR A N 1
ATOM 4457 C CA . THR A 1 544 ? 25.109 31.422 4.562 1 56.5 544 THR A CA 1
ATOM 4458 C C . THR A 1 544 ? 25.422 31.641 6.039 1 56.5 544 THR A C 1
ATOM 4460 O O . THR A 1 544 ? 24.594 32.156 6.789 1 56.5 544 THR A O 1
ATOM 4463 N N . GLU A 1 545 ? 26.625 31.234 6.395 1 55.97 545 GLU A N 1
ATOM 4464 C CA . GLU A 1 545 ? 27.016 31.438 7.789 1 55.97 545 GLU A CA 1
ATOM 4465 C C . GLU A 1 545 ? 26.938 32.906 8.18 1 55.97 545 GLU A C 1
ATOM 4467 O O . GLU A 1 545 ? 26.484 33.25 9.273 1 55.97 545 GLU A O 1
ATOM 4472 N N . ILE A 1 546 ? 27.25 33.719 7.316 1 49.62 546 ILE A N 1
ATOM 4473 C CA . ILE A 1 546 ? 27.25 35.156 7.582 1 49.62 546 ILE A CA 1
ATOM 4474 C C . ILE A 1 546 ? 25.812 35.688 7.656 1 49.62 546 ILE A C 1
ATOM 4476 O O . ILE A 1 546 ? 25.469 36.438 8.555 1 49.62 546 ILE A O 1
ATOM 4480 N N . THR A 1 547 ? 25.062 35.219 6.852 1 51.38 547 THR A N 1
ATOM 4481 C CA . THR A 1 547 ? 23.703 35.75 6.77 1 51.38 547 THR A CA 1
ATOM 4482 C C . THR A 1 547 ? 22.844 35.188 7.918 1 51.38 547 THR A C 1
ATOM 4484 O O . THR A 1 547 ? 22.031 35.906 8.477 1 51.38 547 THR A O 1
ATOM 4487 N N . VAL A 1 548 ? 23.094 34.031 8.281 1 54.47 548 VAL A N 1
ATOM 4488 C CA . VAL A 1 548 ? 22.328 33.406 9.352 1 54.47 548 VAL A CA 1
ATOM 4489 C C . VAL A 1 548 ? 22.625 34.094 10.68 1 54.47 548 VAL A C 1
ATOM 4491 O O . VAL A 1 548 ? 21.719 34.312 11.484 1 54.47 548 VAL A O 1
ATOM 4494 N N . TRP A 1 549 ? 23.891 34.344 10.867 1 51.72 549 TRP A N 1
ATOM 4495 C CA . TRP A 1 549 ? 24.281 35.062 12.078 1 51.72 549 TRP A CA 1
ATOM 4496 C C . TRP A 1 549 ? 23.516 36.375 12.188 1 51.72 549 TRP A C 1
ATOM 4498 O O . TRP A 1 549 ? 23 36.719 13.25 1 51.72 549 TRP A O 1
ATOM 4508 N N . PHE A 1 550 ? 23.281 36.969 11.141 1 50 550 PHE A N 1
ATOM 4509 C CA . PHE A 1 550 ? 22.578 38.25 11.133 1 50 550 PHE A CA 1
ATOM 4510 C C . PHE A 1 550 ? 21.094 38.031 11.367 1 50 550 PHE A C 1
ATOM 4512 O O . PHE A 1 550 ? 20.453 38.812 12.086 1 50 550 PHE A O 1
ATOM 4519 N N . TYR A 1 551 ? 20.609 37 10.758 1 51.88 551 TYR A N 1
ATOM 4520 C CA . TYR A 1 551 ? 19.172 36.781 10.867 1 51.88 551 TYR A CA 1
ATOM 4521 C C . TYR A 1 551 ? 18.797 36.375 12.289 1 51.88 551 TYR A C 1
ATOM 4523 O O . TYR A 1 551 ? 17.781 36.875 12.812 1 51.88 551 TYR A O 1
ATOM 4531 N N . PHE A 1 552 ? 19.547 35.531 12.93 1 51.97 552 PHE A N 1
ATOM 4532 C CA . PHE A 1 552 ? 19.25 35.094 14.289 1 51.97 552 PHE A CA 1
ATOM 4533 C C . PHE A 1 552 ? 19.578 36.188 15.297 1 51.97 552 PHE A C 1
ATOM 4535 O O . PHE A 1 552 ? 18.875 36.344 16.297 1 51.97 552 PHE A O 1
ATOM 4542 N N . GLU A 1 553 ? 20.734 36.812 15.125 1 48.31 553 GLU A N 1
ATOM 4543 C CA . GLU A 1 553 ? 21.047 37.938 15.992 1 48.31 553 GLU A CA 1
ATOM 4544 C C . GLU A 1 553 ? 20 39.031 15.852 1 48.31 553 GLU A C 1
ATOM 4546 O O . GLU A 1 553 ? 19.656 39.719 16.828 1 48.31 553 GLU A O 1
ATOM 4551 N N . ALA A 1 554 ? 19.578 39.156 14.695 1 44.69 554 ALA A N 1
ATOM 4552 C CA . ALA A 1 554 ? 18.547 40.156 14.484 1 44.69 554 ALA A CA 1
ATOM 4553 C C . ALA A 1 554 ? 17.203 39.719 15.062 1 44.69 554 ALA A C 1
ATOM 4555 O O . ALA A 1 554 ? 16.438 40.531 15.562 1 44.69 554 ALA A O 1
ATOM 4556 N N . SER A 1 555 ? 16.922 38.531 14.828 1 42.34 555 SER A N 1
ATOM 4557 C CA . SER A 1 555 ? 15.625 38.062 15.312 1 42.34 555 SER A CA 1
ATOM 4558 C C . SER A 1 555 ? 15.609 37.938 16.828 1 42.34 555 SER A C 1
ATOM 4560 O O . SER A 1 555 ? 14.57 38.125 17.469 1 42.34 555 SER A O 1
ATOM 4562 N N . PHE A 1 556 ? 16.672 37.375 17.531 1 37.12 556 PHE A N 1
ATOM 4563 C CA . PHE A 1 556 ? 16.688 37.281 19 1 37.12 556 PHE A CA 1
ATOM 4564 C C . PHE A 1 556 ? 17.234 38.562 19.609 1 37.12 556 PHE A C 1
ATOM 4566 O O . PHE A 1 556 ? 17.234 38.719 20.828 1 37.12 556 PHE A O 1
ATOM 4573 N N . CYS A 1 557 ? 18.312 39.219 19.031 1 33.19 557 CYS A N 1
ATOM 4574 C CA . CYS A 1 557 ? 18.875 40.344 19.75 1 33.19 557 CYS A CA 1
ATOM 4575 C C . CYS A 1 557 ? 17.953 41.562 19.672 1 33.19 557 CYS A C 1
ATOM 4577 O O . CYS A 1 557 ? 17.516 41.938 18.594 1 33.19 557 CYS A O 1
ATOM 4579 N N . PRO A 1 558 ? 17.422 42.094 20.797 1 32.81 558 PRO A N 1
ATOM 4580 C CA . PRO A 1 558 ? 16.828 43.438 20.844 1 32.81 558 PRO A CA 1
ATOM 4581 C C . PRO A 1 558 ? 17.641 44.469 20.062 1 32.81 558 PRO A C 1
ATOM 4583 O O . PRO A 1 558 ? 18.828 44.25 19.828 1 32.81 558 PRO A O 1
ATOM 4586 N N . ALA A 1 559 ? 17.125 45.594 19.391 1 34.12 559 ALA A N 1
ATOM 4587 C CA . ALA A 1 559 ? 17.641 46.75 18.641 1 34.12 559 ALA A CA 1
ATOM 4588 C C . ALA A 1 559 ? 18.969 47.219 19.203 1 34.12 559 ALA A C 1
ATOM 4590 O O . ALA A 1 559 ? 19.812 47.75 18.484 1 34.12 559 ALA A O 1
ATOM 4591 N N . SER A 1 560 ? 19.234 47.188 20.531 1 32.47 560 SER A N 1
ATOM 4592 C CA . SER A 1 560 ? 20.312 47.969 21.125 1 32.47 560 SER A CA 1
ATOM 4593 C C . SER A 1 560 ? 21.672 47.344 20.812 1 32.47 560 SER A C 1
ATOM 4595 O O . SER A 1 560 ? 22.688 48.062 20.797 1 32.47 560 SER A O 1
ATOM 4597 N N . PHE A 1 561 ? 21.828 46 20.812 1 33.47 561 PHE A N 1
ATOM 4598 C CA . PHE A 1 561 ? 23.203 45.5 20.828 1 33.47 561 PHE A CA 1
ATOM 4599 C C . PHE A 1 561 ? 23.75 45.406 19.422 1 33.47 561 PHE A C 1
ATOM 4601 O O . PHE A 1 561 ? 24.953 45.188 19.234 1 33.47 561 PHE A O 1
ATOM 4608 N N . CYS A 1 562 ? 22.984 45.469 18.359 1 34.78 562 CYS A N 1
ATOM 4609 C CA . CYS A 1 562 ? 23.5 45.344 17 1 34.78 562 CYS A CA 1
ATOM 4610 C C . CYS A 1 562 ? 24.344 46.531 16.594 1 34.78 562 CYS A C 1
ATOM 4612 O O . CYS A 1 562 ? 25.047 46.5 15.586 1 34.78 562 CYS A O 1
ATOM 4614 N N . ILE A 1 563 ? 24.203 47.688 17.203 1 34.81 563 ILE A N 1
ATOM 4615 C CA . ILE A 1 563 ? 24.984 48.875 16.812 1 34.81 563 ILE A CA 1
ATOM 4616 C C . ILE A 1 563 ? 26.453 48.656 17.141 1 34.81 563 ILE A C 1
ATOM 4618 O O . ILE A 1 563 ? 27.328 49 16.344 1 34.81 563 ILE A O 1
ATOM 4622 N N . SER A 1 564 ? 26.75 47.938 18.25 1 34.12 564 SER A N 1
ATOM 4623 C CA . SER A 1 564 ? 28.141 48 18.734 1 34.12 564 SER A CA 1
ATOM 4624 C C . SER A 1 564 ? 29.031 47.031 17.969 1 34.12 564 SER A C 1
ATOM 4626 O O . SER A 1 564 ? 30.203 47.312 17.75 1 34.12 564 SER A O 1
ATOM 4628 N N . ILE A 1 565 ? 28.5 45.875 17.562 1 34.66 565 ILE A N 1
ATOM 4629 C CA . ILE A 1 565 ? 29.469 44.938 17.016 1 34.66 565 ILE A CA 1
ATOM 4630 C C . ILE A 1 565 ? 29.781 45.281 15.562 1 34.66 565 ILE A C 1
ATOM 4632 O O . ILE A 1 565 ? 30.859 44.969 15.055 1 34.66 565 ILE A O 1
ATOM 4636 N N . PHE A 1 566 ? 28.922 45.969 14.836 1 35.5 566 PHE A N 1
ATOM 4637 C CA . PHE A 1 566 ? 29.312 46.5 13.523 1 35.5 566 PHE A CA 1
ATOM 4638 C C . PHE A 1 566 ? 30.594 47.312 13.625 1 35.5 566 PHE A C 1
ATOM 4640 O O . PHE A 1 566 ? 31.469 47.219 12.758 1 35.5 566 PHE A O 1
ATOM 4647 N N . TYR A 1 567 ? 30.672 48.094 14.656 1 37.97 567 TYR A N 1
ATOM 4648 C CA . TYR A 1 567 ? 31.812 49 14.805 1 37.97 567 TYR A CA 1
ATOM 4649 C C . TYR A 1 567 ? 33.094 48.219 15.086 1 37.97 567 TYR A C 1
ATOM 4651 O O . TYR A 1 567 ? 34.188 48.719 14.891 1 37.97 567 TYR A O 1
ATOM 4659 N N . CYS A 1 568 ? 32.969 47.062 15.75 1 36.84 568 CYS A N 1
ATOM 4660 C CA . CYS A 1 568 ? 34.25 46.406 16.078 1 36.84 568 CYS A CA 1
ATOM 4661 C C . CYS A 1 568 ? 34.844 45.688 14.852 1 36.84 568 CYS A C 1
ATOM 4663 O O . CYS A 1 568 ? 36.062 45.594 14.727 1 36.84 568 CYS A O 1
ATOM 4665 N N . ILE A 1 569 ? 34.031 45.062 13.977 1 39.53 569 ILE A N 1
ATOM 4666 C CA . ILE A 1 569 ? 34.688 44.281 12.922 1 39.53 569 ILE A CA 1
ATOM 4667 C C . ILE A 1 569 ? 35.031 45.188 11.742 1 39.53 569 ILE A C 1
ATOM 4669 O O . ILE A 1 569 ? 36.031 45 11.062 1 39.53 569 ILE A O 1
ATOM 4673 N N . PHE A 1 570 ? 34.156 46.156 11.336 1 36.28 570 PHE A N 1
ATOM 4674 C CA . PHE A 1 570 ? 34.562 47.062 10.281 1 36.28 570 PHE A CA 1
ATOM 4675 C C . PHE A 1 570 ? 34.938 48.438 10.859 1 36.28 570 PHE A C 1
ATOM 4677 O O . PHE A 1 570 ? 34.125 49.344 10.93 1 36.28 570 PHE A O 1
ATOM 4684 N N . PRO A 1 571 ? 36.125 48.438 11.617 1 37.12 571 PRO A N 1
ATOM 4685 C CA . PRO A 1 571 ? 36.562 49.75 12.125 1 37.12 571 PRO A CA 1
ATOM 4686 C C . PRO A 1 571 ? 36.625 50.812 11.023 1 37.12 571 PRO A C 1
ATOM 4688 O O . PRO A 1 571 ? 36.469 52 11.297 1 37.12 571 PRO A O 1
ATOM 4691 N N . TYR A 1 572 ? 37.125 50.281 9.805 1 35.5 572 TYR A N 1
ATOM 4692 C CA . TYR A 1 572 ? 37.625 51.312 8.883 1 35.5 572 TYR A CA 1
ATOM 4693 C C . TYR A 1 572 ? 36.469 52 8.156 1 35.5 572 TYR A C 1
ATOM 4695 O O . TYR A 1 572 ? 36.688 52.875 7.316 1 35.5 572 TYR A O 1
ATOM 4703 N N . LEU A 1 573 ? 35.312 51.438 8.148 1 29.61 573 LEU A N 1
ATOM 4704 C CA . LEU A 1 573 ? 34.438 52.125 7.215 1 29.61 573 LEU A CA 1
ATOM 4705 C C . LEU A 1 573 ? 34 53.469 7.801 1 29.61 573 LEU A C 1
ATOM 4707 O O . LEU A 1 573 ? 33.062 54.094 7.289 1 29.61 573 LEU A O 1
ATOM 4711 N N . GLN A 1 574 ? 34.531 53.875 9.016 1 30.73 574 GLN A N 1
ATOM 4712 C CA . GLN A 1 574 ? 34.344 55.281 9.344 1 30.73 574 GLN A CA 1
ATOM 4713 C C . GLN A 1 574 ? 35.125 56.188 8.422 1 30.73 574 GLN A C 1
ATOM 4715 O O . GLN A 1 574 ? 35.062 57.438 8.523 1 30.73 574 GLN A O 1
ATOM 4720 N N . SER A 1 575 ? 35.969 55.656 7.445 1 24.59 575 SER A N 1
ATOM 4721 C CA . SER A 1 575 ? 36.531 56.844 6.797 1 24.59 575 SER A CA 1
ATOM 4722 C C . SER A 1 575 ? 35.469 57.5 5.883 1 24.59 575 SER A C 1
ATOM 4724 O O . SER A 1 575 ? 34.719 56.812 5.215 1 24.59 575 SER A O 1
ATOM 4726 N N . MET B 1 1 ? 30.109 21.734 33.188 1 22.47 1 MET B N 1
ATOM 4727 C CA . MET B 1 1 ? 30.531 21.766 31.797 1 22.47 1 MET B CA 1
ATOM 4728 C C . MET B 1 1 ? 30.359 20.391 31.156 1 22.47 1 MET B C 1
ATOM 4730 O O . MET B 1 1 ? 30.938 19.406 31.625 1 22.47 1 MET B O 1
ATOM 4734 N N . THR B 1 2 ? 29.25 20.109 30.5 1 33.59 2 THR B N 1
ATOM 4735 C CA . THR B 1 2 ? 28.938 18.797 29.938 1 33.59 2 THR B CA 1
ATOM 4736 C C . THR B 1 2 ? 29.969 18.406 28.891 1 33.59 2 THR B C 1
ATOM 4738 O O . THR B 1 2 ? 30.297 19.203 28 1 33.59 2 THR B O 1
ATOM 4741 N N . MET B 1 3 ? 30.766 17.391 29.078 1 31.98 3 MET B N 1
ATOM 4742 C CA . MET B 1 3 ? 31.875 16.984 28.219 1 31.98 3 MET B CA 1
ATOM 4743 C C . MET B 1 3 ? 31.375 16.188 27.031 1 31.98 3 MET B C 1
ATOM 4745 O O . MET B 1 3 ? 30.688 15.188 27.188 1 31.98 3 MET B O 1
ATOM 4749 N N . TYR B 1 4 ? 31.109 16.828 25.984 1 39.53 4 TYR B N 1
ATOM 4750 C CA . TYR B 1 4 ? 30.859 16.109 24.734 1 39.53 4 TYR B CA 1
ATOM 4751 C C . TYR B 1 4 ? 32.156 15.508 24.188 1 39.53 4 TYR B C 1
ATOM 4753 O O . TYR B 1 4 ? 33.219 16.062 24.375 1 39.53 4 TYR B O 1
ATOM 4761 N N . LYS B 1 5 ? 32.062 14.312 23.766 1 47.03 5 LYS B N 1
ATOM 4762 C CA . LYS B 1 5 ? 33.219 13.773 23.062 1 47.03 5 LYS B CA 1
ATOM 4763 C C . LYS B 1 5 ? 33.625 14.648 21.875 1 47.03 5 LYS B C 1
ATOM 4765 O O . LYS B 1 5 ? 32.75 15.188 21.188 1 47.03 5 LYS B O 1
ATOM 4770 N N . GLU B 1 6 ? 34.844 15.109 21.797 1 37.31 6 GLU B N 1
ATOM 4771 C CA . GLU B 1 6 ? 35.375 15.945 20.719 1 37.31 6 GLU B CA 1
ATOM 4772 C C . GLU B 1 6 ? 35.062 15.352 19.344 1 37.31 6 GLU B C 1
ATOM 4774 O O . GLU B 1 6 ? 35.219 14.148 19.141 1 37.31 6 GLU B O 1
ATOM 4779 N N . TYR B 1 7 ? 34.031 15.898 18.719 1 42 7 TYR B N 1
ATOM 4780 C CA . TYR B 1 7 ? 33.625 15.453 17.391 1 42 7 TYR B CA 1
ATOM 4781 C C . TYR B 1 7 ? 34.25 16.344 16.312 1 42 7 TYR B C 1
ATOM 4783 O O . TYR B 1 7 ? 33.969 17.547 16.266 1 42 7 TYR B O 1
ATOM 4791 N N . ASN B 1 8 ? 35.531 16.062 16.031 1 38.75 8 ASN B N 1
ATOM 4792 C CA . ASN B 1 8 ? 36.156 16.781 14.938 1 38.75 8 ASN B CA 1
ATOM 4793 C C . ASN B 1 8 ? 36.094 16 13.625 1 38.75 8 ASN B C 1
ATOM 4795 O O . ASN B 1 8 ? 36.656 14.922 13.508 1 38.75 8 ASN B O 1
ATOM 4799 N N . THR B 1 9 ? 35.219 16.234 12.859 1 42.28 9 THR B N 1
ATOM 4800 C CA . THR B 1 9 ? 35.031 15.562 11.578 1 42.28 9 THR B CA 1
ATOM 4801 C C . THR B 1 9 ? 36.219 15.781 10.664 1 42.28 9 THR B C 1
ATOM 4803 O O . THR B 1 9 ? 36.281 15.211 9.57 1 42.28 9 THR B O 1
ATOM 4806 N N . ASN B 1 10 ? 37.031 16.828 10.984 1 35.62 10 ASN B N 1
ATOM 4807 C CA . ASN B 1 10 ? 38.125 17.109 10.062 1 35.62 10 ASN B CA 1
ATOM 4808 C C . ASN B 1 10 ? 39.219 16.016 10.133 1 35.62 10 ASN B C 1
ATOM 4810 O O . ASN B 1 10 ? 40.312 16.188 9.578 1 35.62 10 ASN B O 1
ATOM 4814 N N . GLN B 1 11 ? 39.062 15.258 11.047 1 39.5 11 GLN B N 1
ATOM 4815 C CA . GLN B 1 11 ? 40.156 14.273 11.055 1 39.5 11 GLN B CA 1
ATOM 4816 C C . GLN B 1 11 ? 40.031 13.297 9.891 1 39.5 11 GLN B C 1
ATOM 4818 O O . GLN B 1 11 ? 38.969 12.688 9.695 1 39.5 11 GLN B O 1
ATOM 4823 N N . LEU B 1 12 ? 40.906 13.312 8.875 1 36.56 12 LEU B N 1
ATOM 4824 C CA . LEU B 1 12 ? 41.094 12.734 7.547 1 36.56 12 LEU B CA 1
ATOM 4825 C C . LEU B 1 12 ? 40.969 11.219 7.59 1 36.56 12 LEU B C 1
ATOM 4827 O O . LEU B 1 12 ? 40.219 10.633 6.805 1 36.56 12 LEU B O 1
ATOM 4831 N N . SER B 1 13 ? 42.094 10.375 7.875 1 39.22 13 SER B N 1
ATOM 4832 C CA . SER B 1 13 ? 42.469 9.102 7.273 1 39.22 13 SER B CA 1
ATOM 4833 C C . SER B 1 13 ? 41.938 7.922 8.094 1 39.22 13 SER B C 1
ATOM 4835 O O . SER B 1 13 ? 42.188 7.832 9.289 1 39.22 13 SER B O 1
ATOM 4837 N N . LEU B 1 14 ? 40.781 7.602 7.988 1 43.44 14 LEU B N 1
ATOM 4838 C CA . LEU B 1 14 ? 40.438 6.312 8.578 1 43.44 14 LEU B CA 1
ATOM 4839 C C . LEU B 1 14 ? 40.875 5.164 7.684 1 43.44 14 LEU B C 1
ATOM 4841 O O . LEU B 1 14 ? 40.5 5.094 6.516 1 43.44 14 LEU B O 1
ATOM 4845 N N . GLU B 1 15 ? 42.062 4.43 7.773 1 41.19 15 GLU B N 1
ATOM 4846 C CA . GLU B 1 15 ? 42.562 3.266 7.051 1 41.19 15 GLU B CA 1
ATOM 4847 C C . GLU B 1 15 ? 41.719 2.027 7.344 1 41.19 15 GLU B C 1
ATOM 4849 O O . GLU B 1 15 ? 41.625 1.603 8.492 1 41.19 15 GLU B O 1
ATOM 4854 N N . LEU B 1 16 ? 40.656 1.741 6.625 1 45.78 16 LEU B N 1
ATOM 4855 C CA . LEU B 1 16 ? 39.844 0.543 6.832 1 45.78 16 LEU B CA 1
ATOM 4856 C C . LEU B 1 16 ? 40.469 -0.654 6.113 1 45.78 16 LEU B C 1
ATOM 4858 O O . LEU B 1 16 ? 40.812 -0.555 4.941 1 45.78 16 LEU B O 1
ATOM 4862 N N . ASN B 1 17 ? 41.219 -1.645 6.609 1 44.28 17 ASN B N 1
ATOM 4863 C CA . ASN B 1 17 ? 41.531 -2.953 6.039 1 44.28 17 ASN B CA 1
ATOM 4864 C C . ASN B 1 17 ? 40.25 -3.799 5.879 1 44.28 17 ASN B C 1
ATOM 4866 O O . ASN B 1 17 ? 39.688 -4.242 6.867 1 44.28 17 ASN B O 1
ATOM 4870 N N . LEU B 1 18 ? 39.688 -3.809 4.742 1 46.72 18 LEU B N 1
ATOM 4871 C CA . LEU B 1 18 ? 38.375 -4.375 4.465 1 46.72 18 LEU B CA 1
ATOM 4872 C C . LEU B 1 18 ? 38.281 -5.793 5.016 1 46.72 18 LEU B C 1
ATOM 4874 O O . LEU B 1 18 ? 37.219 -6.18 5.547 1 46.72 18 LEU B O 1
ATOM 4878 N N . ALA B 1 19 ? 39.219 -6.785 4.621 1 46.22 19 ALA B N 1
ATOM 4879 C CA . ALA B 1 19 ? 39.094 -8.18 5.051 1 46.22 19 ALA B CA 1
ATOM 4880 C C . ALA B 1 19 ? 38.969 -8.273 6.566 1 46.22 19 ALA B C 1
ATOM 4882 O O . ALA B 1 19 ? 38.281 -9.156 7.078 1 46.22 19 ALA B O 1
ATOM 4883 N N . TYR B 1 20 ? 39.594 -7.43 7.219 1 46.56 20 TYR B N 1
ATOM 4884 C CA . TYR B 1 20 ? 39.625 -7.465 8.672 1 46.56 20 TYR B CA 1
ATOM 4885 C C . TYR B 1 20 ? 38.438 -6.746 9.266 1 46.56 20 TYR B C 1
ATOM 4887 O O . TYR B 1 20 ? 38 -7.055 10.383 1 46.56 20 TYR B O 1
ATOM 4895 N N . ASP B 1 21 ? 37.688 -6.078 8.336 1 61.09 21 ASP B N 1
ATOM 4896 C CA . ASP B 1 21 ? 36.688 -5.199 8.938 1 61.09 21 ASP B CA 1
ATOM 4897 C C . ASP B 1 21 ? 35.312 -5.852 8.953 1 61.09 21 ASP B C 1
ATOM 4899 O O . ASP B 1 21 ? 34.406 -5.383 9.633 1 61.09 21 ASP B O 1
ATOM 4903 N N . ILE B 1 22 ? 35.281 -7.18 8.25 1 78 22 ILE B N 1
ATOM 4904 C CA . ILE B 1 22 ? 33.969 -7.848 8.281 1 78 22 ILE B CA 1
ATOM 4905 C C . ILE B 1 22 ? 34 -8.961 9.328 1 78 22 ILE B C 1
ATOM 4907 O O . ILE B 1 22 ? 34.812 -9.875 9.258 1 78 22 ILE B O 1
ATOM 4911 N N . PRO B 1 23 ? 33.188 -8.836 10.195 1 76.94 23 PRO B N 1
ATOM 4912 C CA . PRO B 1 23 ? 33.125 -9.867 11.234 1 76.94 23 PRO B CA 1
ATOM 4913 C C . PRO B 1 23 ? 32.938 -11.273 10.672 1 76.94 23 PRO B C 1
ATOM 4915 O O . PRO B 1 23 ? 32.312 -11.43 9.609 1 76.94 23 PRO B O 1
ATOM 4918 N N . MET B 1 24 ? 33.375 -12.258 11.336 1 73.69 24 MET B N 1
ATOM 4919 C CA . MET B 1 24 ? 33.344 -13.648 10.891 1 73.69 24 MET B CA 1
ATOM 4920 C C . MET B 1 24 ? 31.891 -14.156 10.82 1 73.69 24 MET B C 1
ATOM 4922 O O . MET B 1 24 ? 31.594 -15.039 10.023 1 73.69 24 MET B O 1
ATOM 4926 N N . ASN B 1 25 ? 31.062 -13.555 11.508 1 75.81 25 ASN B N 1
ATOM 4927 C CA . ASN B 1 25 ? 29.672 -14.008 11.555 1 75.81 25 ASN B CA 1
ATOM 4928 C C . ASN B 1 25 ? 28.781 -13.172 10.648 1 75.81 25 ASN B C 1
ATOM 4930 O O . ASN B 1 25 ? 27.547 -13.305 10.688 1 75.81 25 ASN B O 1
ATOM 4934 N N . HIS B 1 26 ? 29.5 -12.5 9.859 1 86.19 26 HIS B N 1
ATOM 4935 C CA . HIS B 1 26 ? 28.703 -11.641 8.984 1 86.19 26 HIS B CA 1
ATOM 4936 C C . HIS B 1 26 ? 28.031 -12.445 7.887 1 86.19 26 HIS B C 1
ATOM 4938 O O . HIS B 1 26 ? 28.625 -13.375 7.328 1 86.19 26 HIS B O 1
ATOM 4944 N N . GLU B 1 27 ? 26.828 -12.172 7.613 1 87.88 27 GLU B N 1
ATOM 4945 C CA . GLU B 1 27 ? 26 -12.906 6.66 1 87.88 27 GLU B CA 1
ATOM 4946 C C . GLU B 1 27 ? 26.656 -12.945 5.277 1 87.88 27 GLU B C 1
ATOM 4948 O O . GLU B 1 27 ? 26.438 -13.883 4.512 1 87.88 27 GLU B O 1
ATOM 4953 N N . VAL B 1 28 ? 27.5 -11.945 4.984 1 89.44 28 VAL B N 1
ATOM 4954 C CA . VAL B 1 28 ? 28.125 -11.859 3.672 1 89.44 28 VAL B CA 1
ATOM 4955 C C . VAL B 1 28 ? 29.078 -13.039 3.467 1 89.44 28 VAL B C 1
ATOM 4957 O O . VAL B 1 28 ? 29.234 -13.523 2.346 1 89.44 28 VAL B O 1
ATOM 4960 N N . ARG B 1 29 ? 29.656 -13.5 4.484 1 85 29 ARG B N 1
ATOM 4961 C CA . ARG B 1 29 ? 30.562 -14.641 4.398 1 85 29 ARG B CA 1
ATOM 4962 C C . ARG B 1 29 ? 29.812 -15.93 4.09 1 85 29 ARG B C 1
ATOM 4964 O O . ARG B 1 29 ? 30.312 -16.781 3.344 1 85 29 ARG B O 1
ATOM 4971 N N . LEU B 1 30 ? 28.641 -16.016 4.664 1 86.5 30 LEU B N 1
ATOM 4972 C CA . LEU B 1 30 ? 27.797 -17.188 4.383 1 86.5 30 LEU B CA 1
ATOM 4973 C C . LEU B 1 30 ? 27.359 -17.188 2.926 1 86.5 30 LEU B C 1
ATOM 4975 O O . LEU B 1 30 ? 27.344 -18.25 2.283 1 86.5 30 LEU B O 1
ATOM 4979 N N . ILE B 1 31 ? 26.984 -16.047 2.441 1 90.69 31 ILE B N 1
ATOM 4980 C CA . ILE B 1 31 ? 26.547 -15.938 1.053 1 90.69 31 ILE B CA 1
ATOM 4981 C C . ILE B 1 31 ? 27.703 -16.328 0.123 1 90.69 31 ILE B C 1
ATOM 4983 O O . ILE B 1 31 ? 27.5 -17.078 -0.83 1 90.69 31 ILE B O 1
ATOM 4987 N N . SER B 1 32 ? 28.875 -15.82 0.454 1 87.56 32 SER B N 1
ATOM 4988 C CA . SER B 1 32 ? 30.047 -16.125 -0.36 1 87.56 32 SER B CA 1
ATOM 4989 C C . SER B 1 32 ? 30.375 -17.609 -0.342 1 87.56 32 SER B C 1
ATOM 4991 O O . SER B 1 32 ? 30.609 -18.219 -1.391 1 87.56 32 SER B O 1
ATOM 4993 N N . LEU B 1 33 ? 30.266 -18.188 0.799 1 82.81 33 LEU B N 1
ATOM 4994 C CA . LEU B 1 33 ? 30.562 -19.609 0.949 1 82.81 33 LEU B CA 1
ATOM 4995 C C . LEU B 1 33 ? 29.531 -20.453 0.221 1 82.81 33 LEU B C 1
ATOM 4997 O O . LEU B 1 33 ? 29.875 -21.469 -0.404 1 82.81 33 LEU B O 1
ATOM 5001 N N . PHE B 1 34 ? 28.375 -20.141 0.29 1 86.44 34 PHE B N 1
ATOM 5002 C CA . PHE B 1 34 ? 27.297 -20.875 -0.349 1 86.44 34 PHE B CA 1
ATOM 5003 C C . PHE B 1 34 ? 27.453 -20.859 -1.865 1 86.44 34 PHE B C 1
ATOM 5005 O O . PHE B 1 34 ? 27.359 -21.906 -2.514 1 86.44 34 PHE B O 1
ATOM 5012 N N . VAL B 1 35 ? 27.672 -19.688 -2.398 1 86.69 35 VAL B N 1
ATOM 5013 C CA . VAL B 1 35 ? 27.797 -19.562 -3.846 1 86.69 35 VAL B CA 1
ATOM 5014 C C . VAL B 1 35 ? 29.047 -20.297 -4.32 1 86.69 35 VAL B C 1
ATOM 5016 O O . VAL B 1 35 ? 29.031 -20.938 -5.383 1 86.69 35 VAL B O 1
ATOM 5019 N N . ASP B 1 36 ? 30.062 -20.266 -3.506 1 79.56 36 ASP B N 1
ATOM 5020 C CA . ASP B 1 36 ? 31.312 -20.922 -3.875 1 79.56 36 ASP B CA 1
ATOM 5021 C C . ASP B 1 36 ? 31.156 -22.438 -3.844 1 79.56 36 ASP B C 1
ATOM 5023 O O . ASP B 1 36 ? 31.938 -23.156 -4.457 1 79.56 36 ASP B O 1
ATOM 5027 N N . SER B 1 37 ? 30.141 -22.844 -3.143 1 75.06 37 SER B N 1
ATOM 5028 C CA . SER B 1 37 ? 29.906 -24.281 -3.053 1 75.06 37 SER B CA 1
ATOM 5029 C C . SER B 1 37 ? 29.25 -24.812 -4.316 1 75.06 37 SER B C 1
ATOM 5031 O O . SER B 1 37 ? 29.25 -26.016 -4.57 1 75.06 37 SER B O 1
ATOM 5033 N N . ILE B 1 38 ? 28.719 -23.984 -5.082 1 76.44 38 ILE B N 1
ATOM 5034 C CA . ILE B 1 38 ? 28.125 -24.391 -6.348 1 76.44 38 ILE B CA 1
ATOM 5035 C C . ILE B 1 38 ? 29.219 -24.75 -7.348 1 76.44 38 ILE B C 1
ATOM 5037 O O . ILE B 1 38 ? 30.141 -23.953 -7.566 1 76.44 38 ILE B O 1
ATOM 5041 N N . PRO B 1 39 ? 29.094 -25.875 -7.961 1 72.94 39 PRO B N 1
ATOM 5042 C CA . PRO B 1 39 ? 30.141 -26.312 -8.883 1 72.94 39 PRO B CA 1
ATOM 5043 C C . PRO B 1 39 ? 30.328 -25.359 -10.062 1 72.94 39 PRO B C 1
ATOM 5045 O O . PRO B 1 39 ? 29.344 -24.812 -10.578 1 72.94 39 PRO B O 1
ATOM 5048 N N . ASN B 1 40 ? 31.484 -25.328 -10.492 1 73.5 40 ASN B N 1
ATOM 5049 C CA . ASN B 1 40 ? 31.875 -24.391 -11.539 1 73.5 40 ASN B CA 1
ATOM 5050 C C . ASN B 1 40 ? 31.156 -24.703 -12.859 1 73.5 40 ASN B C 1
ATOM 5052 O O . ASN B 1 40 ? 30.828 -23.797 -13.617 1 73.5 40 ASN B O 1
ATOM 5056 N N . HIS B 1 41 ? 31 -25.969 -13.07 1 73.31 41 HIS B N 1
ATOM 5057 C CA . HIS B 1 41 ? 30.375 -26.328 -14.336 1 73.31 41 HIS B CA 1
ATOM 5058 C C . HIS B 1 41 ? 28.938 -25.828 -14.398 1 73.31 41 HIS B C 1
ATOM 5060 O O . HIS B 1 41 ? 28.391 -25.625 -15.492 1 73.31 41 HIS B O 1
ATOM 5066 N N . VAL B 1 42 ? 28.375 -25.656 -13.227 1 73.31 42 VAL B N 1
ATOM 5067 C CA . VAL B 1 42 ? 27.031 -25.109 -13.156 1 73.31 42 VAL B CA 1
ATOM 5068 C C . VAL B 1 42 ? 27.078 -23.594 -13.258 1 73.31 42 VAL B C 1
ATOM 5070 O O . VAL B 1 42 ? 26.234 -22.969 -13.898 1 73.31 42 VAL B O 1
ATOM 5073 N N . LEU B 1 43 ? 28.078 -23.094 -12.625 1 77 43 LEU B N 1
ATOM 5074 C CA . LEU B 1 43 ? 28.203 -21.641 -12.578 1 77 43 LEU B CA 1
ATOM 5075 C C . LEU B 1 43 ? 28.531 -21.078 -13.953 1 77 43 LEU B C 1
ATOM 5077 O O . LEU B 1 43 ? 28.016 -20.016 -14.328 1 77 43 LEU B O 1
ATOM 5081 N N . LEU B 1 44 ? 29.391 -21.812 -14.594 1 71.62 44 LEU B N 1
ATOM 5082 C CA . LEU B 1 44 ? 29.906 -21.266 -15.844 1 71.62 44 LEU B CA 1
ATOM 5083 C C . LEU B 1 44 ? 29.109 -21.797 -17.031 1 71.62 44 LEU B C 1
ATOM 5085 O O . LEU B 1 44 ? 28.797 -23 -17.078 1 71.62 44 LEU B O 1
ATOM 5089 N N . GLU B 1 45 ? 28.188 -20.922 -17.641 1 63.44 45 GLU B N 1
ATOM 5090 C CA . GLU B 1 45 ? 27.5 -21.359 -18.844 1 63.44 45 GLU B CA 1
ATOM 5091 C C . GLU B 1 45 ? 28.484 -21.656 -19.969 1 63.44 45 GLU B C 1
ATOM 5093 O O . GLU B 1 45 ? 29.547 -21.031 -20.047 1 63.44 45 GLU B O 1
ATOM 5098 N N . GLU B 1 46 ? 28.188 -22.766 -20.703 1 52.91 46 GLU B N 1
ATOM 5099 C CA . GLU B 1 46 ? 29 -23.062 -21.891 1 52.91 46 GLU B CA 1
ATOM 5100 C C . GLU B 1 46 ? 29.016 -21.891 -22.859 1 52.91 46 GLU B C 1
ATOM 5102 O O . GLU B 1 46 ? 28.062 -21.703 -23.625 1 52.91 46 GLU B O 1
ATOM 5107 N N . LYS B 1 47 ? 29.078 -20.688 -22.531 1 49.09 47 LYS B N 1
ATOM 5108 C CA . LYS B 1 47 ? 28.797 -19.672 -23.547 1 49.09 47 LYS B CA 1
ATOM 5109 C C . LYS B 1 47 ? 29.938 -19.562 -24.547 1 49.09 47 LYS B C 1
ATOM 5111 O O . LYS B 1 47 ? 31.062 -19.984 -24.266 1 49.09 47 LYS B O 1
ATOM 5116 N N . SER B 1 48 ? 29.609 -18.688 -25.562 1 46.38 48 SER B N 1
ATOM 5117 C CA . SER B 1 48 ? 30.266 -18.453 -26.844 1 46.38 48 SER B CA 1
ATOM 5118 C C . SER B 1 48 ? 31.562 -17.672 -26.656 1 46.38 48 SER B C 1
ATOM 5120 O O . SER B 1 48 ? 31.703 -16.891 -25.719 1 46.38 48 SER B O 1
ATOM 5122 N N . HIS B 1 49 ? 32.656 -18.094 -27.312 1 42.09 49 HIS B N 1
ATOM 5123 C CA . HIS B 1 49 ? 34.062 -17.734 -27.484 1 42.09 49 HIS B CA 1
ATOM 5124 C C . HIS B 1 49 ? 34.219 -16.234 -27.766 1 42.09 49 HIS B C 1
ATOM 5126 O O . HIS B 1 49 ? 35.344 -15.719 -27.781 1 42.09 49 HIS B O 1
ATOM 5132 N N . THR B 1 50 ? 33.438 -15.406 -28.344 1 36.44 50 THR B N 1
ATOM 5133 C CA . THR B 1 50 ? 33.719 -14.195 -29.109 1 36.44 50 THR B CA 1
ATOM 5134 C C . THR B 1 50 ? 33.156 -12.969 -28.391 1 36.44 50 THR B C 1
ATOM 5136 O O . THR B 1 50 ? 31.953 -12.867 -28.156 1 36.44 50 THR B O 1
ATOM 5139 N N . GLY B 1 51 ? 33.75 -12.344 -27.219 1 41.75 51 GLY B N 1
ATOM 5140 C CA . GLY B 1 51 ? 33.531 -10.977 -26.781 1 41.75 51 GLY B CA 1
ATOM 5141 C C . GLY B 1 51 ? 34.188 -10.68 -25.438 1 41.75 51 GLY B C 1
ATOM 5142 O O . GLY B 1 51 ? 34.906 -11.516 -24.891 1 41.75 51 GLY B O 1
ATOM 5143 N N . ARG B 1 52 ? 34.25 -9.406 -25.016 1 46.91 52 ARG B N 1
ATOM 5144 C CA . ARG B 1 52 ? 34.781 -8.859 -23.766 1 46.91 52 ARG B CA 1
ATOM 5145 C C . ARG B 1 52 ? 34.438 -9.766 -22.594 1 46.91 52 ARG B C 1
ATOM 5147 O O . ARG B 1 52 ? 33.312 -10.281 -22.5 1 46.91 52 ARG B O 1
ATOM 5154 N N . PRO B 1 53 ? 35.594 -10.109 -21.969 1 50.41 53 PRO B N 1
ATOM 5155 C CA . PRO B 1 53 ? 35.406 -11.055 -20.859 1 50.41 53 PRO B CA 1
ATOM 5156 C C . PRO B 1 53 ? 34.25 -10.664 -19.938 1 50.41 53 PRO B C 1
ATOM 5158 O O . PRO B 1 53 ? 34.156 -9.508 -19.516 1 50.41 53 PRO B O 1
ATOM 5161 N N . ALA B 1 54 ? 33.156 -11.469 -19.844 1 66.19 54 ALA B N 1
ATOM 5162 C CA . ALA B 1 54 ? 31.969 -11.305 -19.031 1 66.19 54 ALA B CA 1
ATOM 5163 C C . ALA B 1 54 ? 32.281 -11.508 -17.547 1 66.19 54 ALA B C 1
ATOM 5165 O O . ALA B 1 54 ? 33.281 -12.141 -17.188 1 66.19 54 ALA B O 1
ATOM 5166 N N . PHE B 1 55 ? 31.875 -10.641 -16.641 1 81.38 55 PHE B N 1
ATOM 5167 C CA . PHE B 1 55 ? 32 -10.805 -15.203 1 81.38 55 PHE B CA 1
ATOM 5168 C C . PHE B 1 55 ? 31.656 -12.234 -14.781 1 81.38 55 PHE B C 1
ATOM 5170 O O . PHE B 1 55 ? 30.828 -12.883 -15.422 1 81.38 55 PHE B O 1
ATOM 5177 N N . HIS B 1 56 ? 32.438 -12.75 -13.844 1 82.88 56 HIS B N 1
ATOM 5178 C CA . HIS B 1 56 ? 32.156 -14.086 -13.328 1 82.88 56 HIS B CA 1
ATOM 5179 C C . HIS B 1 56 ? 30.766 -14.18 -12.742 1 82.88 56 HIS B C 1
ATOM 5181 O O . HIS B 1 56 ? 30.375 -13.359 -11.898 1 82.88 56 HIS B O 1
ATOM 5187 N N . PRO B 1 57 ? 29.969 -15.133 -13.133 1 87.31 57 PRO B N 1
ATOM 5188 C CA . PRO B 1 57 ? 28.594 -15.25 -12.656 1 87.31 57 PRO B CA 1
ATOM 5189 C C . PRO B 1 57 ? 28.5 -15.43 -11.141 1 87.31 57 PRO B C 1
ATOM 5191 O O . PRO B 1 57 ? 27.516 -15.008 -10.523 1 87.31 57 PRO B O 1
ATOM 5194 N N . ALA B 1 58 ? 29.531 -16.016 -10.57 1 87.19 58 ALA B N 1
ATOM 5195 C CA . ALA B 1 58 ? 29.547 -16.172 -9.117 1 87.19 58 ALA B CA 1
ATOM 5196 C C . ALA B 1 58 ? 29.562 -14.828 -8.406 1 87.19 58 ALA B C 1
ATOM 5198 O O . ALA B 1 58 ? 28.891 -14.648 -7.387 1 87.19 58 ALA B O 1
ATOM 5199 N N . MET B 1 59 ? 30.328 -13.953 -8.961 1 90 59 MET B N 1
ATOM 5200 C CA . MET B 1 59 ? 30.406 -12.617 -8.383 1 90 59 MET B CA 1
ATOM 5201 C C . MET B 1 59 ? 29.062 -11.898 -8.477 1 90 59 MET B C 1
ATOM 5203 O O . MET B 1 59 ? 28.594 -11.312 -7.496 1 90 59 MET B O 1
ATOM 5207 N N . LEU B 1 60 ? 28.438 -12.016 -9.633 1 92.19 60 LEU B N 1
ATOM 5208 C CA . LEU B 1 60 ? 27.156 -11.359 -9.852 1 92.19 60 LEU B CA 1
ATOM 5209 C C . LEU B 1 60 ? 26.078 -11.977 -8.961 1 92.19 60 LEU B C 1
ATOM 5211 O O . LEU B 1 60 ? 25.219 -11.258 -8.438 1 92.19 60 LEU B O 1
ATOM 5215 N N . LEU B 1 61 ? 26.203 -13.266 -8.828 1 93.25 61 LEU B N 1
ATOM 5216 C CA . LEU B 1 61 ? 25.25 -13.969 -7.973 1 93.25 61 LEU B CA 1
ATOM 5217 C C . LEU B 1 61 ? 25.406 -13.531 -6.52 1 93.25 61 LEU B C 1
ATOM 5219 O O . LEU B 1 61 ? 24.422 -13.258 -5.844 1 93.25 61 LEU B O 1
ATOM 5223 N N . LYS B 1 62 ? 26.656 -13.438 -6.078 1 93.62 62 LYS B N 1
ATOM 5224 C CA . LYS B 1 62 ? 26.938 -13.008 -4.711 1 93.62 62 LYS B CA 1
ATOM 5225 C C . LYS B 1 62 ? 26.453 -11.578 -4.473 1 93.62 62 LYS B C 1
ATOM 5227 O O . LYS B 1 62 ? 25.797 -11.305 -3.465 1 93.62 62 LYS B O 1
ATOM 5232 N N . MET B 1 63 ? 26.703 -10.719 -5.391 1 94.81 63 MET B N 1
ATOM 5233 C CA . MET B 1 63 ? 26.312 -9.312 -5.285 1 94.81 63 MET B CA 1
ATOM 5234 C C . MET B 1 63 ? 24.797 -9.172 -5.211 1 94.81 63 MET B C 1
ATOM 5236 O O . MET B 1 63 ? 24.281 -8.43 -4.379 1 94.81 63 MET B O 1
ATOM 5240 N N . THR B 1 64 ? 24.094 -9.938 -6.07 1 95.12 64 THR B N 1
ATOM 5241 C CA . THR B 1 64 ? 22.641 -9.828 -6.152 1 95.12 64 THR B CA 1
ATOM 5242 C C . THR B 1 64 ? 21.984 -10.383 -4.891 1 95.12 64 THR B C 1
ATOM 5244 O O . THR B 1 64 ? 21.078 -9.758 -4.34 1 95.12 64 THR B O 1
ATOM 5247 N N . LEU B 1 65 ? 22.484 -11.469 -4.422 1 96 65 LEU B N 1
ATOM 5248 C CA . LEU B 1 65 ? 21.938 -12.07 -3.215 1 96 65 LEU B CA 1
ATOM 5249 C C . LEU B 1 65 ? 22.125 -11.148 -2.014 1 96 65 LEU B C 1
ATOM 5251 O O . LEU B 1 65 ? 21.203 -10.984 -1.203 1 96 65 LEU B O 1
ATOM 5255 N N . PHE B 1 66 ? 23.266 -10.547 -1.899 1 95.62 66 PHE B N 1
ATOM 5256 C CA . PHE B 1 66 ? 23.547 -9.664 -0.773 1 95.62 66 PHE B CA 1
ATOM 5257 C C . PHE B 1 66 ? 22.703 -8.398 -0.863 1 95.62 66 PHE B C 1
ATOM 5259 O O . PHE B 1 66 ? 22.188 -7.914 0.147 1 95.62 66 PHE B O 1
ATOM 5266 N N . ALA B 1 67 ? 22.625 -7.848 -2.057 1 96.06 67 ALA B N 1
ATOM 5267 C CA . ALA B 1 67 ? 21.797 -6.66 -2.262 1 96.06 67 ALA B CA 1
ATOM 5268 C C . ALA B 1 67 ? 20.359 -6.91 -1.84 1 96.06 67 ALA B C 1
ATOM 5270 O O . ALA B 1 67 ? 19.75 -6.094 -1.137 1 96.06 67 ALA B O 1
ATOM 5271 N N . TYR B 1 68 ? 19.828 -8.039 -2.252 1 94.69 68 TYR B N 1
ATOM 5272 C CA . TYR B 1 68 ? 18.453 -8.383 -1.927 1 94.69 68 TYR B CA 1
ATOM 5273 C C . TYR B 1 68 ? 18.281 -8.602 -0.428 1 94.69 68 TYR B C 1
ATOM 5275 O O . TYR B 1 68 ? 17.25 -8.273 0.142 1 94.69 68 TYR B O 1
ATOM 5283 N N . ALA B 1 69 ? 19.312 -9.133 0.179 1 93.5 69 ALA B N 1
ATOM 5284 C CA . ALA B 1 69 ? 19.297 -9.328 1.626 1 93.5 69 ALA B CA 1
ATOM 5285 C C . ALA B 1 69 ? 19.188 -7.996 2.359 1 93.5 69 ALA B C 1
ATOM 5287 O O . ALA B 1 69 ? 18.641 -7.93 3.463 1 93.5 69 ALA B O 1
ATOM 5288 N N . ARG B 1 70 ? 19.75 -6.961 1.742 1 92.38 70 ARG B N 1
ATOM 5289 C CA . ARG B 1 70 ? 19.703 -5.621 2.324 1 92.38 70 ARG B CA 1
ATOM 5290 C C . ARG B 1 70 ? 18.531 -4.82 1.778 1 92.38 70 ARG B C 1
ATOM 5292 O O . ARG B 1 70 ? 18.5 -3.596 1.9 1 92.38 70 ARG B O 1
ATOM 5299 N N . GLN B 1 71 ? 17.625 -5.422 1.087 1 90.19 71 GLN B N 1
ATOM 5300 C CA . GLN B 1 71 ? 16.406 -4.828 0.545 1 90.19 71 GLN B CA 1
ATOM 5301 C C . GLN B 1 71 ? 16.734 -3.791 -0.528 1 90.19 71 GLN B C 1
ATOM 5303 O O . GLN B 1 71 ? 16.094 -2.736 -0.591 1 90.19 71 GLN B O 1
ATOM 5308 N N . VAL B 1 72 ? 17.797 -3.996 -1.197 1 92.12 72 VAL B N 1
ATOM 5309 C CA . VAL B 1 72 ? 18.141 -3.18 -2.355 1 92.12 72 VAL B CA 1
ATOM 5310 C C . VAL B 1 72 ? 17.859 -3.953 -3.639 1 92.12 72 VAL B C 1
ATOM 5312 O O . VAL B 1 72 ? 18.516 -4.957 -3.93 1 92.12 72 VAL B O 1
ATOM 5315 N N . PHE B 1 73 ? 16.938 -3.438 -4.453 1 89.31 73 PHE B N 1
ATOM 5316 C CA . PHE B 1 73 ? 16.453 -4.254 -5.562 1 89.31 73 PHE B CA 1
ATOM 5317 C C . PHE B 1 73 ? 16.734 -3.58 -6.898 1 89.31 73 PHE B C 1
ATOM 5319 O O . PHE B 1 73 ? 16.766 -4.242 -7.938 1 89.31 73 PHE B O 1
ATOM 5326 N N . SER B 1 74 ? 16.984 -2.275 -6.906 1 88.69 74 SER B N 1
ATOM 5327 C CA . SER B 1 74 ? 17.25 -1.569 -8.156 1 88.69 74 SER B CA 1
ATOM 5328 C C . SER B 1 74 ? 18.719 -1.696 -8.555 1 88.69 74 SER B C 1
ATOM 5330 O O . SER B 1 74 ? 19.609 -1.659 -7.707 1 88.69 74 SER B O 1
ATOM 5332 N N . GLY B 1 75 ? 18.875 -1.854 -9.875 1 90.19 75 GLY B N 1
ATOM 5333 C CA . GLY B 1 75 ? 20.234 -1.979 -10.391 1 90.19 75 GLY B CA 1
ATOM 5334 C C . GLY B 1 75 ? 21.125 -0.796 -10.039 1 90.19 75 GLY B C 1
ATOM 5335 O O . GLY B 1 75 ? 22.266 -0.972 -9.641 1 90.19 75 GLY B O 1
ATOM 5336 N N . ARG B 1 76 ? 20.594 0.351 -10.109 1 88.44 76 ARG B N 1
ATOM 5337 C CA . ARG B 1 76 ? 21.359 1.558 -9.82 1 88.44 76 ARG B CA 1
ATOM 5338 C C . ARG B 1 76 ? 21.75 1.625 -8.352 1 88.44 76 ARG B C 1
ATOM 5340 O O . ARG B 1 76 ? 22.859 2.045 -8.008 1 88.44 76 ARG B O 1
ATOM 5347 N N . LYS B 1 77 ? 20.906 1.215 -7.551 1 91.81 77 LYS B N 1
ATOM 5348 C CA . LYS B 1 77 ? 21.188 1.218 -6.117 1 91.81 77 LYS B CA 1
ATOM 5349 C C . LYS B 1 77 ? 22.203 0.136 -5.754 1 91.81 77 LYS B C 1
ATOM 5351 O O . LYS B 1 77 ? 22.969 0.295 -4.809 1 91.81 77 LYS B O 1
ATOM 5356 N N . ILE B 1 78 ? 22.188 -0.929 -6.527 1 94.06 78 ILE B N 1
ATOM 5357 C CA . ILE B 1 78 ? 23.172 -1.983 -6.289 1 94.06 78 ILE B CA 1
ATOM 5358 C C . ILE B 1 78 ? 24.562 -1.475 -6.633 1 94.06 78 ILE B C 1
ATOM 5360 O O . ILE B 1 78 ? 25.531 -1.768 -5.926 1 94.06 78 ILE B O 1
ATOM 5364 N N . VAL B 1 79 ? 24.641 -0.679 -7.676 1 93.94 79 VAL B N 1
ATOM 5365 C CA . VAL B 1 79 ? 25.906 -0.083 -8.055 1 93.94 79 VAL B CA 1
ATOM 5366 C C . VAL B 1 79 ? 26.375 0.881 -6.961 1 93.94 79 VAL B C 1
ATOM 5368 O O . VAL B 1 79 ? 27.547 0.894 -6.594 1 93.94 79 VAL B O 1
ATOM 5371 N N . GLN B 1 80 ? 25.438 1.624 -6.449 1 91.75 80 GLN B N 1
ATOM 5372 C CA . GLN B 1 80 ? 25.766 2.533 -5.352 1 91.75 80 GLN B CA 1
ATOM 5373 C C . GLN B 1 80 ? 26.25 1.766 -4.125 1 91.75 80 GLN B C 1
ATOM 5375 O O . GLN B 1 80 ? 27.188 2.197 -3.447 1 91.75 80 GLN B O 1
ATOM 5380 N N . MET B 1 81 ? 25.625 0.69 -3.893 1 92.5 81 MET B N 1
ATOM 5381 C CA . MET B 1 81 ? 26.031 -0.166 -2.783 1 92.5 81 MET B CA 1
ATOM 5382 C C . MET B 1 81 ? 27.453 -0.671 -2.982 1 92.5 81 MET B C 1
ATOM 5384 O O . MET B 1 81 ? 28.219 -0.765 -2.025 1 92.5 81 MET B O 1
ATOM 5388 N N . ASN B 1 82 ? 27.75 -1.032 -4.199 1 91.06 82 ASN B N 1
ATOM 5389 C CA . ASN B 1 82 ? 29.094 -1.517 -4.52 1 91.06 82 ASN B CA 1
ATOM 5390 C C . ASN B 1 82 ? 30.141 -0.441 -4.285 1 91.06 82 ASN B C 1
ATOM 5392 O O . ASN B 1 82 ? 31.297 -0.754 -3.996 1 91.06 82 ASN B O 1
ATOM 5396 N N . ASP B 1 83 ? 29.703 0.798 -4.262 1 88.31 83 ASP B N 1
ATOM 5397 C CA . ASP B 1 83 ? 30.625 1.916 -4.09 1 88.31 83 ASP B CA 1
ATOM 5398 C C . ASP B 1 83 ? 30.75 2.303 -2.617 1 88.31 83 ASP B C 1
ATOM 5400 O O . ASP B 1 83 ? 31.797 2.789 -2.186 1 88.31 83 ASP B O 1
ATOM 5404 N N . GLU B 1 84 ? 29.719 2.021 -1.868 1 90.44 84 GLU B N 1
ATOM 5405 C CA . GLU B 1 84 ? 29.672 2.652 -0.553 1 90.44 84 GLU B CA 1
ATOM 5406 C C . GLU B 1 84 ? 29.719 1.612 0.562 1 90.44 84 GLU B C 1
ATOM 5408 O O . GLU B 1 84 ? 30.078 1.935 1.7 1 90.44 84 GLU B O 1
ATOM 5413 N N . VAL B 1 85 ? 29.344 0.369 0.309 1 90.88 85 VAL B N 1
ATOM 5414 C CA . VAL B 1 85 ? 29.156 -0.621 1.364 1 90.88 85 VAL B CA 1
ATOM 5415 C C . VAL B 1 85 ? 30.344 -1.58 1.393 1 90.88 85 VAL B C 1
ATOM 5417 O O . VAL B 1 85 ? 30.656 -2.221 0.386 1 90.88 85 VAL B O 1
ATOM 5420 N N . ILE B 1 86 ? 30.891 -1.792 2.52 1 88.81 86 ILE B N 1
ATOM 5421 C CA . ILE B 1 86 ? 32.156 -2.52 2.699 1 88.81 86 ILE B CA 1
ATOM 5422 C C . ILE B 1 86 ? 31.953 -3.988 2.332 1 88.81 86 ILE B C 1
ATOM 5424 O O . ILE B 1 86 ? 32.688 -4.539 1.522 1 88.81 86 ILE B O 1
ATOM 5428 N N . PRO B 1 87 ? 30.875 -4.648 2.869 1 89.69 87 PRO B N 1
ATOM 5429 C CA . PRO B 1 87 ? 30.703 -6.059 2.516 1 89.69 87 PRO B CA 1
ATOM 5430 C C . PRO B 1 87 ? 30.5 -6.273 1.019 1 89.69 87 PRO B C 1
ATOM 5432 O O . PRO B 1 87 ? 30.953 -7.273 0.461 1 89.69 87 PRO B O 1
ATOM 5435 N N . MET B 1 88 ? 29.828 -5.387 0.375 1 91.81 88 MET B N 1
ATOM 5436 C CA . MET B 1 88 ? 29.594 -5.5 -1.062 1 91.81 88 MET B CA 1
ATOM 5437 C C . MET B 1 88 ? 30.891 -5.34 -1.838 1 91.81 88 MET B C 1
ATOM 5439 O O . MET B 1 88 ? 31.125 -6.062 -2.807 1 91.81 88 MET B O 1
ATOM 5443 N N . LYS B 1 89 ? 31.703 -4.406 -1.42 1 87.06 89 LYS B N 1
ATOM 5444 C CA . LYS B 1 89 ? 33 -4.211 -2.039 1 87.06 89 LYS B CA 1
ATOM 5445 C C . LYS B 1 89 ? 33.875 -5.457 -1.892 1 87.06 89 LYS B C 1
ATOM 5447 O O . LYS B 1 89 ? 34.656 -5.785 -2.785 1 87.06 89 LYS B O 1
ATOM 5452 N N . TRP B 1 90 ? 33.75 -6.074 -0.794 1 85.62 90 TRP B N 1
ATOM 5453 C CA . TRP B 1 90 ? 34.469 -7.312 -0.549 1 85.62 90 TRP B CA 1
ATOM 5454 C C . TRP B 1 90 ? 34.031 -8.406 -1.509 1 85.62 90 TRP B C 1
ATOM 5456 O O . TRP B 1 90 ? 34.844 -9.164 -2.031 1 85.62 90 TRP B O 1
ATOM 5466 N N . LEU B 1 91 ? 32.719 -8.547 -1.762 1 88.44 91 LEU B N 1
ATOM 5467 C CA . LEU B 1 91 ? 32.188 -9.57 -2.65 1 88.44 91 LEU B CA 1
ATOM 5468 C C . LEU B 1 91 ? 32.625 -9.328 -4.09 1 88.44 91 LEU B C 1
ATOM 5470 O O . LEU B 1 91 ? 32.906 -10.281 -4.82 1 88.44 91 LEU B O 1
ATOM 5474 N N . SER B 1 92 ? 32.656 -8.047 -4.484 1 88.06 92 SER B N 1
ATOM 5475 C CA . SER B 1 92 ? 33 -7.703 -5.863 1 88.06 92 SER B CA 1
ATOM 5476 C C . SER B 1 92 ? 34.5 -7.5 -6.035 1 88.06 92 SER B C 1
ATOM 5478 O O . SER B 1 92 ? 34.969 -7.289 -7.152 1 88.06 92 SER B O 1
ATOM 5480 N N . GLN B 1 93 ? 35.25 -7.559 -4.969 1 79 93 GLN B N 1
ATOM 5481 C CA . GLN B 1 93 ? 36.656 -7.234 -4.992 1 79 93 GLN B CA 1
ATOM 5482 C C . GLN B 1 93 ? 36.906 -5.84 -5.562 1 79 93 GLN B C 1
ATOM 5484 O O . GLN B 1 93 ? 37.781 -5.645 -6.383 1 79 93 GLN B O 1
ATOM 5489 N N . ASP B 1 94 ? 35.906 -4.977 -5.316 1 79.25 94 ASP B N 1
ATOM 5490 C CA . ASP B 1 94 ? 35.938 -3.553 -5.641 1 79.25 94 ASP B CA 1
ATOM 5491 C C . ASP B 1 94 ? 35.938 -3.332 -7.152 1 79.25 94 ASP B C 1
ATOM 5493 O O . ASP B 1 94 ? 36.438 -2.316 -7.641 1 79.25 94 ASP B O 1
ATOM 5497 N N . THR B 1 95 ? 35.438 -4.328 -7.809 1 83.44 95 THR B N 1
ATOM 5498 C CA . THR B 1 95 ? 35.281 -4.176 -9.25 1 83.44 95 THR B CA 1
ATOM 5499 C C . THR B 1 95 ? 34 -3.428 -9.578 1 83.44 95 THR B C 1
ATOM 5501 O O . THR B 1 95 ? 32.938 -3.684 -8.977 1 83.44 95 THR B O 1
ATOM 5504 N N . TYR B 1 96 ? 34.156 -2.473 -10.461 1 87.19 96 TYR B N 1
ATOM 5505 C CA . TYR B 1 96 ? 32.969 -1.729 -10.867 1 87.19 96 TYR B CA 1
ATOM 5506 C C . TYR B 1 96 ? 32.094 -2.555 -11.812 1 87.19 96 TYR B C 1
ATOM 5508 O O . TYR B 1 96 ? 32.594 -3.123 -12.789 1 87.19 96 TYR B O 1
ATOM 5516 N N . VAL B 1 97 ? 30.891 -2.703 -11.516 1 90.75 97 VAL B N 1
ATOM 5517 C CA . VAL B 1 97 ? 29.906 -3.395 -12.344 1 90.75 97 VAL B CA 1
ATOM 5518 C C . VAL B 1 97 ? 28.766 -2.443 -12.695 1 90.75 97 VAL B C 1
ATOM 5520 O O . VAL B 1 97 ? 28.156 -1.837 -11.812 1 90.75 97 VAL B O 1
ATOM 5523 N N . SER B 1 98 ? 28.453 -2.291 -13.883 1 92.75 98 SER B N 1
ATOM 5524 C CA . SER B 1 98 ? 27.406 -1.362 -14.305 1 92.75 98 SER B CA 1
ATOM 5525 C C . SER B 1 98 ? 26.016 -1.895 -13.969 1 92.75 98 SER B C 1
ATOM 5527 O O . SER B 1 98 ? 25.828 -3.102 -13.797 1 92.75 98 SER B O 1
ATOM 5529 N N . TYR B 1 99 ? 25.125 -0.953 -13.906 1 92.25 99 TYR B N 1
ATOM 5530 C CA . TYR B 1 99 ? 23.75 -1.355 -13.625 1 92.25 99 TYR B CA 1
ATOM 5531 C C . TYR B 1 99 ? 23.188 -2.188 -14.758 1 92.25 99 TYR B C 1
ATOM 5533 O O . TYR B 1 99 ? 22.375 -3.092 -14.531 1 92.25 99 TYR B O 1
ATOM 5541 N N . LYS B 1 100 ? 23.594 -1.939 -15.938 1 91.56 100 LYS B N 1
ATOM 5542 C CA . LYS B 1 100 ? 23.125 -2.699 -17.094 1 91.56 100 LYS B CA 1
ATOM 5543 C C . LYS B 1 100 ? 23.547 -4.16 -17 1 91.56 100 LYS B C 1
ATOM 5545 O O . LYS B 1 100 ? 22.766 -5.066 -17.297 1 91.56 100 LYS B O 1
ATOM 5550 N N . THR B 1 101 ? 24.781 -4.336 -16.594 1 90.56 101 THR B N 1
ATOM 5551 C CA . THR B 1 101 ? 25.312 -5.691 -16.438 1 90.56 101 THR B CA 1
ATOM 5552 C C . THR B 1 101 ? 24.531 -6.461 -15.375 1 90.56 101 THR B C 1
ATOM 5554 O O . THR B 1 101 ? 24.188 -7.625 -15.578 1 90.56 101 THR B O 1
ATOM 5557 N N . ILE B 1 102 ? 24.25 -5.801 -14.312 1 91.5 102 ILE B N 1
ATOM 5558 C CA . ILE B 1 102 ? 23.516 -6.422 -13.211 1 91.5 102 ILE B CA 1
ATOM 5559 C C . ILE B 1 102 ? 22.109 -6.773 -13.664 1 91.5 102 ILE B C 1
ATOM 5561 O O . ILE B 1 102 ? 21.625 -7.891 -13.438 1 91.5 102 ILE B O 1
ATOM 5565 N N . ASN B 1 103 ? 21.484 -5.875 -14.367 1 90.5 103 ASN B N 1
ATOM 5566 C CA . ASN B 1 103 ? 20.109 -6.086 -14.82 1 90.5 103 ASN B CA 1
ATOM 5567 C C . ASN B 1 103 ? 20.031 -7.18 -15.883 1 90.5 103 ASN B C 1
ATOM 5569 O O . ASN B 1 103 ? 19.094 -7.973 -15.898 1 90.5 103 ASN B O 1
ATOM 5573 N N . ASN B 1 104 ? 21 -7.168 -16.719 1 89.81 104 ASN B N 1
ATOM 5574 C CA . ASN B 1 104 ? 21.062 -8.211 -17.75 1 89.81 104 ASN B CA 1
ATOM 5575 C C . ASN B 1 104 ? 21.25 -9.594 -17.125 1 89.81 104 ASN B C 1
ATOM 5577 O O . ASN B 1 104 ? 20.656 -10.57 -17.578 1 89.81 104 ASN B O 1
ATOM 5581 N N . PHE B 1 105 ? 22.078 -9.648 -16.203 1 90.56 105 PHE B N 1
ATOM 5582 C CA . PHE B 1 105 ? 22.297 -10.906 -15.5 1 90.56 105 PHE B CA 1
ATOM 5583 C C . PHE B 1 105 ? 21.016 -11.398 -14.852 1 90.56 105 PHE B C 1
ATOM 5585 O O . PHE B 1 105 ? 20.625 -12.562 -15.023 1 90.56 105 PHE B O 1
ATOM 5592 N N . ARG B 1 106 ? 20.328 -10.547 -14.172 1 90.06 106 ARG B N 1
ATOM 5593 C CA . ARG B 1 106 ? 19.125 -10.898 -13.422 1 90.06 106 ARG B CA 1
ATOM 5594 C C . ARG B 1 106 ? 18.016 -11.375 -14.352 1 90.06 106 ARG B C 1
ATOM 5596 O O . ARG B 1 106 ? 17.188 -12.195 -13.969 1 90.06 106 ARG B O 1
ATOM 5603 N N . SER B 1 107 ? 18.016 -10.852 -15.555 1 89.06 107 SER B N 1
ATOM 5604 C CA . SER B 1 107 ? 16.953 -11.203 -16.5 1 89.06 107 SER B CA 1
ATOM 5605 C C . SER B 1 107 ? 17.406 -12.32 -17.438 1 89.06 107 SER B C 1
ATOM 5607 O O . SER B 1 107 ? 16.641 -12.766 -18.281 1 89.06 107 SER B O 1
ATOM 5609 N N . SER B 1 108 ? 18.562 -12.828 -17.203 1 89.56 108 SER B N 1
ATOM 5610 C CA . SER B 1 108 ? 19.125 -13.828 -18.109 1 89.56 108 SER B CA 1
ATOM 5611 C C . SER B 1 108 ? 18.625 -15.227 -17.766 1 89.56 108 SER B C 1
ATOM 5613 O O . SER B 1 108 ? 18.219 -15.484 -16.641 1 89.56 108 SER B O 1
ATOM 5615 N N . LYS B 1 109 ? 18.625 -16.078 -18.797 1 89.12 109 LYS B N 1
ATOM 5616 C CA . LYS B 1 109 ? 18.281 -17.484 -18.594 1 89.12 109 LYS B CA 1
ATOM 5617 C C . LYS B 1 109 ? 19.328 -18.188 -17.719 1 89.12 109 LYS B C 1
ATOM 5619 O O . LYS B 1 109 ? 18.984 -19.094 -16.938 1 89.12 109 LYS B O 1
ATOM 5624 N N . HIS B 1 110 ? 20.484 -17.703 -17.828 1 88.31 110 HIS B N 1
ATOM 5625 C CA . HIS B 1 110 ? 21.562 -18.266 -17.016 1 88.31 110 HIS B CA 1
ATOM 5626 C C . HIS B 1 110 ? 21.312 -18.047 -15.531 1 88.31 110 HIS B C 1
ATOM 5628 O O . HIS B 1 110 ? 21.484 -18.969 -14.727 1 88.31 110 HIS B O 1
ATOM 5634 N N . ALA B 1 111 ? 20.984 -16.859 -15.188 1 90.44 111 ALA B N 1
ATOM 5635 C CA . ALA B 1 111 ? 20.688 -16.547 -13.789 1 90.44 111 ALA B CA 1
ATOM 5636 C C . ALA B 1 111 ? 19.516 -17.375 -13.273 1 90.44 111 ALA B C 1
ATOM 5638 O O . ALA B 1 111 ? 19.516 -17.812 -12.117 1 90.44 111 ALA B O 1
ATOM 5639 N N . ASN B 1 112 ? 18.547 -17.562 -14.133 1 91.62 112 ASN B N 1
ATOM 5640 C CA . ASN B 1 112 ? 17.391 -18.375 -13.781 1 91.62 112 ASN B CA 1
ATOM 5641 C C . ASN B 1 112 ? 17.797 -19.812 -13.461 1 91.62 112 ASN B C 1
ATOM 5643 O O . ASN B 1 112 ? 17.344 -20.375 -12.453 1 91.62 112 ASN B O 1
ATOM 5647 N N . ASN B 1 113 ? 18.609 -20.344 -14.273 1 88.19 113 ASN B N 1
ATOM 5648 C CA . ASN B 1 113 ? 19.094 -21.703 -14.055 1 88.19 113 ASN B CA 1
ATOM 5649 C C . ASN B 1 113 ? 19.953 -21.812 -12.797 1 88.19 113 ASN B C 1
ATOM 5651 O O . ASN B 1 113 ? 19.859 -22.797 -12.062 1 88.19 113 ASN B O 1
ATOM 5655 N N . LEU B 1 114 ? 20.703 -20.797 -12.617 1 88.94 114 LEU B N 1
ATOM 5656 C CA . LEU B 1 114 ? 21.594 -20.781 -11.461 1 88.94 114 LEU B CA 1
ATOM 5657 C C . LEU B 1 114 ? 20.781 -20.766 -10.164 1 88.94 114 LEU B C 1
ATOM 5659 O O . LEU B 1 114 ? 21.109 -21.5 -9.219 1 88.94 114 LEU B O 1
ATOM 5663 N N . ILE B 1 115 ? 19.844 -19.953 -10.109 1 92.31 115 ILE B N 1
ATOM 5664 C CA . ILE B 1 115 ? 19.078 -19.812 -8.875 1 92.31 115 ILE B CA 1
ATOM 5665 C C . ILE B 1 115 ? 18.281 -21.094 -8.625 1 92.31 115 ILE B C 1
ATOM 5667 O O . ILE B 1 115 ? 18.109 -21.5 -7.473 1 92.31 115 ILE B O 1
ATOM 5671 N N . LYS B 1 116 ? 17.734 -21.656 -9.68 1 88.69 116 LYS B N 1
ATOM 5672 C CA . LYS B 1 116 ? 17.031 -22.922 -9.531 1 88.69 116 LYS B CA 1
ATOM 5673 C C . LYS B 1 116 ? 17.953 -24.016 -8.984 1 88.69 116 LYS B C 1
ATOM 5675 O O . LYS B 1 116 ? 17.562 -24.781 -8.102 1 88.69 116 LYS B O 1
ATOM 5680 N N . THR B 1 117 ? 19.125 -24.016 -9.492 1 86.19 117 THR B N 1
ATOM 5681 C CA . THR B 1 117 ? 20.125 -24.969 -9.023 1 86.19 117 THR B CA 1
ATOM 5682 C C . THR B 1 117 ? 20.5 -24.688 -7.57 1 86.19 117 THR B C 1
ATOM 5684 O O . THR B 1 117 ? 20.719 -25.625 -6.789 1 86.19 117 THR B O 1
ATOM 5687 N N . ALA B 1 118 ? 20.547 -23.438 -7.309 1 90 118 ALA B N 1
ATOM 5688 C CA . ALA B 1 118 ? 20.875 -23.031 -5.941 1 90 118 ALA B CA 1
ATOM 5689 C C . ALA B 1 118 ? 19.859 -23.578 -4.949 1 90 118 ALA B C 1
ATOM 5691 O O . ALA B 1 118 ? 20.203 -23.969 -3.834 1 90 118 ALA B O 1
ATOM 5692 N N . PHE B 1 119 ? 18.625 -23.656 -5.34 1 93.38 119 PHE B N 1
ATOM 5693 C CA . PHE B 1 119 ? 17.578 -24.156 -4.453 1 93.38 119 PHE B CA 1
ATOM 5694 C C . PHE B 1 119 ? 17.734 -25.656 -4.219 1 93.38 119 PHE B C 1
ATOM 5696 O O . PHE B 1 119 ? 17.484 -26.141 -3.115 1 93.38 119 PHE B O 1
ATOM 5703 N N . ILE B 1 120 ? 18.109 -26.328 -5.254 1 88.38 120 ILE B N 1
ATOM 5704 C CA . ILE B 1 120 ? 18.359 -27.766 -5.105 1 88.38 120 ILE B CA 1
ATOM 5705 C C . ILE B 1 120 ? 19.5 -27.984 -4.113 1 88.38 120 ILE B C 1
ATOM 5707 O O . ILE B 1 120 ? 19.375 -28.781 -3.184 1 88.38 120 ILE B O 1
ATOM 5711 N N . TYR B 1 121 ? 20.531 -27.172 -4.309 1 84.56 121 TYR B N 1
ATOM 5712 C CA . TYR B 1 121 ? 21.688 -27.281 -3.424 1 84.56 121 TYR B CA 1
ATOM 5713 C C . TYR B 1 121 ? 21.297 -26.922 -1.99 1 84.56 121 TYR B C 1
ATOM 5715 O O . TYR B 1 121 ? 21.75 -27.578 -1.045 1 84.56 121 TYR B O 1
ATOM 5723 N N . PHE B 1 122 ? 20.625 -25.922 -1.854 1 90.81 122 PHE B N 1
ATOM 5724 C CA . PHE B 1 122 ? 20.203 -25.484 -0.529 1 90.81 122 PHE B CA 1
ATOM 5725 C C . PHE B 1 122 ? 19.375 -26.547 0.164 1 90.81 122 PHE B C 1
ATOM 5727 O O . PHE B 1 122 ? 19.531 -26.797 1.36 1 90.81 122 PHE B O 1
ATOM 5734 N N . THR B 1 123 ? 18.438 -27.219 -0.579 1 91.12 123 THR B N 1
ATOM 5735 C CA . THR B 1 123 ? 17.578 -28.266 -0.029 1 91.12 123 THR B CA 1
ATOM 5736 C C . THR B 1 123 ? 18.406 -29.453 0.448 1 91.12 123 THR B C 1
ATOM 5738 O O . THR B 1 123 ? 18.156 -30 1.526 1 91.12 123 THR B O 1
ATOM 5741 N N . LEU B 1 124 ? 19.359 -29.766 -0.329 1 85.25 124 LEU B N 1
ATOM 5742 C CA . LEU B 1 124 ? 20.234 -30.875 0.032 1 85.25 124 LEU B CA 1
ATOM 5743 C C . LEU B 1 124 ? 21.094 -30.516 1.251 1 85.25 124 LEU B C 1
ATOM 5745 O O . LEU B 1 124 ? 21.312 -31.359 2.119 1 85.25 124 LEU B O 1
ATOM 5749 N N . LEU B 1 125 ? 21.484 -29.297 1.247 1 82.94 125 LEU B N 1
ATOM 5750 C CA . LEU B 1 125 ? 22.234 -28.797 2.391 1 82.94 125 LEU B CA 1
ATOM 5751 C C . LEU B 1 125 ? 21.422 -28.891 3.672 1 82.94 125 LEU B C 1
ATOM 5753 O O . LEU B 1 125 ? 21.922 -29.328 4.711 1 82.94 125 LEU B O 1
ATOM 5757 N N . MET B 1 126 ? 20.219 -28.531 3.582 1 88.19 126 MET B N 1
ATOM 5758 C CA . MET B 1 126 ? 19.344 -28.562 4.746 1 88.19 126 MET B CA 1
ATOM 5759 C C . MET B 1 126 ? 19.078 -30 5.191 1 88.19 126 MET B C 1
ATOM 5761 O O . MET B 1 126 ? 19.062 -30.281 6.391 1 88.19 126 MET B O 1
ATOM 5765 N N . ARG B 1 127 ? 18.875 -30.844 4.312 1 86.19 127 ARG B N 1
ATOM 5766 C CA . ARG B 1 127 ? 18.609 -32.25 4.613 1 86.19 127 ARG B CA 1
ATOM 5767 C C . ARG B 1 127 ? 19.797 -32.906 5.289 1 86.19 127 ARG B C 1
ATOM 5769 O O . ARG B 1 127 ? 19.641 -33.594 6.301 1 86.19 127 ARG B O 1
ATOM 5776 N N . GLU B 1 128 ? 20.953 -32.688 4.75 1 80.69 128 GLU B N 1
ATOM 5777 C CA . GLU B 1 128 ? 22.172 -33.312 5.238 1 80.69 128 GLU B CA 1
ATOM 5778 C C . GLU B 1 128 ? 22.531 -32.844 6.645 1 80.69 128 GLU B C 1
ATOM 5780 O O . GLU B 1 128 ? 23.094 -33.562 7.441 1 80.69 128 GLU B O 1
ATOM 5785 N N . ASN B 1 129 ? 22.109 -31.656 6.902 1 80.75 129 ASN B N 1
ATOM 5786 C CA . ASN B 1 129 ? 22.422 -31.109 8.219 1 80.75 129 ASN B CA 1
ATOM 5787 C C . ASN B 1 129 ? 21.25 -31.297 9.188 1 80.75 129 ASN B C 1
ATOM 5789 O O . ASN B 1 129 ? 21.25 -30.734 10.281 1 80.75 129 ASN B O 1
ATOM 5793 N N . GLY B 1 130 ? 20.219 -32 8.773 1 83.31 130 GLY B N 1
ATOM 5794 C CA . GLY B 1 130 ? 19.109 -32.375 9.641 1 83.31 130 GLY B CA 1
ATOM 5795 C C . GLY B 1 130 ? 18.188 -31.188 9.953 1 83.31 130 GLY B C 1
ATOM 5796 O O . GLY B 1 130 ? 17.578 -31.141 11.016 1 83.31 130 GLY B O 1
ATOM 5797 N N . MET B 1 131 ? 18.156 -30.328 9.031 1 86.75 131 MET B N 1
ATOM 5798 C CA . MET B 1 131 ? 17.344 -29.125 9.289 1 86.75 131 MET B CA 1
ATOM 5799 C C . MET B 1 131 ? 15.953 -29.281 8.695 1 86.75 131 MET B C 1
ATOM 5801 O O . MET B 1 131 ? 15.109 -28.391 8.836 1 86.75 131 MET B O 1
ATOM 5805 N N . ILE B 1 132 ? 15.656 -30.391 8.039 1 87.31 132 ILE B N 1
ATOM 5806 C CA . ILE B 1 132 ? 14.328 -30.688 7.508 1 87.31 132 ILE B CA 1
ATOM 5807 C C . ILE B 1 132 ? 13.555 -31.531 8.508 1 87.31 132 ILE B C 1
ATOM 5809 O O . ILE B 1 132 ? 14.039 -32.594 8.945 1 87.31 132 ILE B O 1
ATOM 5813 N N . GLU B 1 133 ? 12.375 -31.109 8.797 1 85.88 133 GLU B N 1
ATOM 5814 C CA . GLU B 1 133 ? 11.57 -31.781 9.812 1 85.88 133 GLU B CA 1
ATOM 5815 C C . GLU B 1 133 ? 10.453 -32.594 9.18 1 85.88 133 GLU B C 1
ATOM 5817 O O . GLU B 1 133 ? 9.828 -32.156 8.211 1 85.88 133 GLU B O 1
ATOM 5822 N N . ASP B 1 134 ? 10.188 -33.844 9.656 1 84.88 134 ASP B N 1
ATOM 5823 C CA . ASP B 1 134 ? 9.016 -34.688 9.43 1 84.88 134 ASP B CA 1
ATOM 5824 C C . ASP B 1 134 ? 8.875 -35.031 7.949 1 84.88 134 ASP B C 1
ATOM 5826 O O . ASP B 1 134 ? 7.793 -35.406 7.492 1 84.88 134 ASP B O 1
ATOM 5830 N N . ASP B 1 135 ? 9.875 -34.812 7.145 1 90.38 135 ASP B N 1
ATOM 5831 C CA . ASP B 1 135 ? 9.805 -35.094 5.711 1 90.38 135 ASP B CA 1
ATOM 5832 C C . ASP B 1 135 ? 8.531 -34.469 5.109 1 90.38 135 ASP B C 1
ATOM 5834 O O . ASP B 1 135 ? 7.824 -35.156 4.352 1 90.38 135 ASP B O 1
ATOM 5838 N N . ALA B 1 136 ? 8.164 -33.344 5.566 1 95.81 136 ALA B N 1
ATOM 5839 C CA . ALA B 1 136 ? 6.941 -32.656 5.133 1 95.81 136 ALA B CA 1
ATOM 5840 C C . ALA B 1 136 ? 7.258 -31.422 4.297 1 95.81 136 ALA B C 1
ATOM 5842 O O . ALA B 1 136 ? 8.242 -30.734 4.555 1 95.81 136 ALA B O 1
ATOM 5843 N N . LEU B 1 137 ? 6.516 -31.234 3.32 1 96.31 137 LEU B N 1
ATOM 5844 C CA . LEU B 1 137 ? 6.602 -30.047 2.471 1 96.31 137 LEU B CA 1
ATOM 5845 C C . LEU B 1 137 ? 5.355 -29.188 2.615 1 96.31 137 LEU B C 1
ATOM 5847 O O . LEU B 1 137 ? 4.246 -29.641 2.318 1 96.31 137 LEU B O 1
ATOM 5851 N N . PHE B 1 138 ? 5.52 -28.016 3.105 1 97.56 138 PHE B N 1
ATOM 5852 C CA . PHE B 1 138 ? 4.406 -27.094 3.305 1 97.56 138 PHE B CA 1
ATOM 5853 C C . PHE B 1 138 ? 4.242 -26.172 2.104 1 97.56 138 PHE B C 1
ATOM 5855 O O . PHE B 1 138 ? 5.172 -25.453 1.743 1 97.56 138 PHE B O 1
ATOM 5862 N N . ILE B 1 139 ? 3.084 -26.203 1.499 1 97.25 139 ILE B N 1
ATOM 5863 C CA . ILE B 1 139 ? 2.865 -25.453 0.271 1 97.25 139 ILE B CA 1
ATOM 5864 C C . ILE B 1 139 ? 1.808 -24.375 0.509 1 97.25 139 ILE B C 1
ATOM 5866 O O . ILE B 1 139 ? 0.787 -24.625 1.152 1 97.25 139 ILE B O 1
ATOM 5870 N N . ASP B 1 140 ? 2.082 -23.188 0.087 1 96.38 140 ASP B N 1
ATOM 5871 C CA . ASP B 1 140 ? 1.133 -22.078 0.109 1 96.38 140 ASP B CA 1
ATOM 5872 C C . ASP B 1 140 ? 1.458 -21.062 -0.976 1 96.38 140 ASP B C 1
ATOM 5874 O O . ASP B 1 140 ? 2.504 -21.141 -1.622 1 96.38 140 ASP B O 1
ATOM 5878 N N . GLY B 1 141 ? 0.462 -20.219 -1.251 1 94.12 141 GLY B N 1
ATOM 5879 C CA . GLY B 1 141 ? 0.646 -19.25 -2.311 1 94.12 141 GLY B CA 1
ATOM 5880 C C . GLY B 1 141 ? 0.483 -17.812 -1.834 1 94.12 141 GLY B C 1
ATOM 5881 O O . GLY B 1 141 ? -0.151 -17.562 -0.808 1 94.12 141 GLY B O 1
ATOM 5882 N N . THR B 1 142 ? 1.155 -16.938 -2.488 1 93.5 142 THR B N 1
ATOM 5883 C CA . THR B 1 142 ? 0.999 -15.5 -2.273 1 93.5 142 THR B CA 1
ATOM 5884 C C . THR B 1 142 ? 0.987 -14.75 -3.604 1 93.5 142 THR B C 1
ATOM 5886 O O . THR B 1 142 ? 1.514 -15.242 -4.605 1 93.5 142 THR B O 1
ATOM 5889 N N . LYS B 1 143 ? 0.289 -13.711 -3.664 1 92.44 143 LYS B N 1
ATOM 5890 C CA . LYS B 1 143 ? 0.187 -12.93 -4.891 1 92.44 143 LYS B CA 1
ATOM 5891 C C . LYS B 1 143 ? 1.051 -11.672 -4.82 1 92.44 143 LYS B C 1
ATOM 5893 O O . LYS B 1 143 ? 1.075 -10.984 -3.795 1 92.44 143 LYS B O 1
ATOM 5898 N N . LEU B 1 144 ? 1.848 -11.406 -5.832 1 92.44 144 LEU B N 1
ATOM 5899 C CA . LEU B 1 144 ? 2.688 -10.219 -5.949 1 92.44 144 LEU B CA 1
ATOM 5900 C C . LEU B 1 144 ? 2.242 -9.352 -7.125 1 92.44 144 LEU B C 1
ATOM 5902 O O . LEU B 1 144 ? 1.884 -9.875 -8.18 1 92.44 144 LEU B O 1
ATOM 5906 N N . GLU B 1 145 ? 2.264 -8.07 -6.941 1 90 145 GLU B N 1
ATOM 5907 C CA . GLU B 1 145 ? 1.9 -7.148 -8.016 1 90 145 GLU B CA 1
ATOM 5908 C C . GLU B 1 145 ? 2.986 -7.086 -9.086 1 90 145 GLU B C 1
ATOM 5910 O O . GLU B 1 145 ? 4.18 -7.102 -8.766 1 90 145 GLU B O 1
ATOM 5915 N N . ALA B 1 146 ? 2.561 -7.008 -10.328 1 90.19 146 ALA B N 1
ATOM 5916 C CA . ALA B 1 146 ? 3.494 -6.887 -11.445 1 90.19 146 ALA B CA 1
ATOM 5917 C C . ALA B 1 146 ? 3.949 -5.441 -11.625 1 90.19 146 ALA B C 1
ATOM 5919 O O . ALA B 1 146 ? 3.344 -4.52 -11.07 1 90.19 146 ALA B O 1
ATOM 5920 N N . ASP B 1 147 ? 5.105 -5.34 -12.273 1 86 147 ASP B N 1
ATOM 5921 C CA . ASP B 1 147 ? 5.559 -4.004 -12.641 1 86 147 ASP B CA 1
ATOM 5922 C C . ASP B 1 147 ? 4.785 -3.479 -13.852 1 86 147 ASP B C 1
ATOM 5924 O O . ASP B 1 147 ? 5.332 -3.4 -14.953 1 86 147 ASP B O 1
ATOM 5928 N N . ALA B 1 148 ? 3.559 -3.227 -13.625 1 80.31 148 ALA B N 1
ATOM 5929 C CA . ALA B 1 148 ? 2.658 -2.762 -14.68 1 80.31 148 ALA B CA 1
ATOM 5930 C C . ALA B 1 148 ? 1.624 -1.786 -14.125 1 80.31 148 ALA B C 1
ATOM 5932 O O . ALA B 1 148 ? 1.3 -1.823 -12.938 1 80.31 148 ALA B O 1
ATOM 5933 N N . ASN B 1 149 ? 1.229 -0.917 -15.086 1 74.44 149 ASN B N 1
ATOM 5934 C CA . ASN B 1 149 ? 0.209 0.057 -14.711 1 74.44 149 ASN B CA 1
ATOM 5935 C C . ASN B 1 149 ? -1.117 -0.622 -14.375 1 74.44 149 ASN B C 1
ATOM 5937 O O . ASN B 1 149 ? -1.494 -1.604 -15.016 1 74.44 149 ASN B O 1
ATOM 5941 N N . LEU B 1 150 ? -1.867 -0.076 -13.484 1 67.75 150 LEU B N 1
ATOM 5942 C CA . LEU B 1 150 ? -3.109 -0.634 -12.969 1 67.75 150 LEU B CA 1
ATOM 5943 C C . LEU B 1 150 ? -4.188 -0.667 -14.047 1 67.75 150 LEU B C 1
ATOM 5945 O O . LEU B 1 150 ? -5.035 -1.562 -14.055 1 67.75 150 LEU B O 1
ATOM 5949 N N . TYR B 1 151 ? -4.121 0.229 -14.984 1 68.12 151 TYR B N 1
ATOM 5950 C CA . TYR B 1 151 ? -5.223 0.371 -15.922 1 68.12 151 TYR B CA 1
ATOM 5951 C C . TYR B 1 151 ? -4.922 -0.346 -17.234 1 68.12 151 TYR B C 1
ATOM 5953 O O . TYR B 1 151 ? -5.691 -0.255 -18.188 1 68.12 151 TYR B O 1
ATOM 5961 N N . SER B 1 152 ? -3.924 -1.078 -17.203 1 76 152 SER B N 1
ATOM 5962 C CA . SER B 1 152 ? -3.557 -1.785 -18.422 1 76 152 SER B CA 1
ATOM 5963 C C . SER B 1 152 ? -4.227 -3.154 -18.5 1 76 152 SER B C 1
ATOM 5965 O O . SER B 1 152 ? -3.553 -4.184 -18.438 1 76 152 SER B O 1
ATOM 5967 N N . PHE B 1 153 ? -5.594 -3.152 -18.656 1 80.38 153 PHE B N 1
ATOM 5968 C CA . PHE B 1 153 ? -6.344 -4.402 -18.578 1 80.38 153 PHE B CA 1
ATOM 5969 C C . PHE B 1 153 ? -6.828 -4.824 -19.969 1 80.38 153 PHE B C 1
ATOM 5971 O O . PHE B 1 153 ? -7.227 -3.982 -20.766 1 80.38 153 PHE B O 1
ATOM 5978 N N . THR B 1 154 ? -6.59 -6.047 -20.297 1 86.56 154 THR B N 1
ATOM 5979 C CA . THR B 1 154 ? -7.254 -6.695 -21.422 1 86.56 154 THR B CA 1
ATOM 5980 C C . THR B 1 154 ? -7.945 -7.977 -20.969 1 86.56 154 THR B C 1
ATOM 5982 O O . THR B 1 154 ? -7.301 -8.883 -20.438 1 86.56 154 THR B O 1
ATOM 5985 N N . TRP B 1 155 ? -9.203 -8.016 -21.141 1 89.5 155 TRP B N 1
ATOM 5986 C CA . TRP B 1 155 ? -9.992 -9.172 -20.719 1 89.5 155 TRP B CA 1
ATOM 5987 C C . TRP B 1 155 ? -10.391 -10.031 -21.906 1 89.5 155 TRP B C 1
ATOM 5989 O O . TRP B 1 155 ? -10.734 -9.508 -22.969 1 89.5 155 TRP B O 1
ATOM 5999 N N . LYS B 1 156 ? -10.367 -11.289 -21.656 1 90.19 156 LYS B N 1
ATOM 6000 C CA . LYS B 1 156 ? -10.758 -12.234 -22.688 1 90.19 156 LYS B CA 1
ATOM 6001 C C . LYS B 1 156 ? -12.211 -12.039 -23.109 1 90.19 156 LYS B C 1
ATOM 6003 O O . LYS B 1 156 ? -12.523 -12.016 -24.297 1 90.19 156 LYS B O 1
ATOM 6008 N N . LYS B 1 157 ? -13.062 -11.859 -22.203 1 88.19 157 LYS B N 1
ATOM 6009 C CA . LYS B 1 157 ? -14.492 -11.68 -22.484 1 88.19 157 LYS B CA 1
ATOM 6010 C C . LYS B 1 157 ? -14.734 -10.445 -23.344 1 88.19 157 LYS B C 1
ATOM 6012 O O . LYS B 1 157 ? -15.578 -10.461 -24.234 1 88.19 157 LYS B O 1
ATOM 6017 N N . ALA B 1 158 ? -13.977 -9.375 -23.062 1 87.81 158 ALA B N 1
ATOM 6018 C CA . ALA B 1 158 ? -14.102 -8.148 -23.844 1 87.81 158 ALA B CA 1
ATOM 6019 C C . ALA B 1 158 ? -13.602 -8.352 -25.266 1 87.81 158 ALA B C 1
ATOM 6021 O O . ALA B 1 158 ? -14.234 -7.906 -26.234 1 87.81 158 ALA B O 1
ATOM 6022 N N . VAL B 1 159 ? -12.523 -9.016 -25.406 1 88.88 159 VAL B N 1
ATOM 6023 C CA . VAL B 1 159 ? -11.953 -9.289 -26.719 1 88.88 159 VAL B CA 1
ATOM 6024 C C . VAL B 1 159 ? -12.938 -10.117 -27.547 1 88.88 159 VAL B C 1
ATOM 6026 O O . VAL B 1 159 ? -13.18 -9.812 -28.719 1 88.88 159 VAL B O 1
ATOM 6029 N N . ASN B 1 160 ? -13.5 -11.125 -26.922 1 89.81 160 ASN B N 1
ATOM 6030 C CA . ASN B 1 160 ? -14.453 -11.977 -27.625 1 89.81 160 ASN B CA 1
ATOM 6031 C C . ASN B 1 160 ? -15.695 -11.195 -28.047 1 89.81 160 ASN B C 1
ATOM 6033 O O . ASN B 1 160 ? -16.172 -11.344 -29.172 1 89.81 160 ASN B O 1
ATOM 6037 N N . LYS B 1 161 ? -16.141 -10.414 -27.219 1 89.94 161 LYS B N 1
ATOM 6038 C CA . LYS B 1 161 ? -17.344 -9.633 -27.484 1 89.94 161 LYS B CA 1
ATOM 6039 C C . LYS B 1 161 ? -17.109 -8.633 -28.609 1 89.94 161 LYS B C 1
ATOM 6041 O O . LYS B 1 161 ? -17.906 -8.555 -29.547 1 89.94 161 LYS B O 1
ATOM 6046 N N . TYR B 1 162 ? -16 -7.926 -28.531 1 89.38 162 TYR B N 1
ATOM 6047 C CA . TYR B 1 162 ? -15.727 -6.898 -29.531 1 89.38 162 TYR B CA 1
ATOM 6048 C C . TYR B 1 162 ? -15.352 -7.52 -30.859 1 89.38 162 TYR B C 1
ATOM 6050 O O . TYR B 1 162 ? -15.656 -6.969 -31.922 1 89.38 162 TYR B O 1
ATOM 6058 N N . GLU B 1 163 ? -14.703 -8.609 -30.766 1 90 163 GLU B N 1
ATOM 6059 C CA . GLU B 1 163 ? -14.367 -9.305 -32 1 90 163 GLU B CA 1
ATOM 6060 C C . GLU B 1 163 ? -15.633 -9.812 -32.719 1 90 163 GLU B C 1
ATOM 6062 O O . GLU B 1 163 ? -15.734 -9.734 -33.938 1 90 163 GLU B O 1
ATOM 6067 N N . GLU B 1 164 ? -16.547 -10.32 -31.922 1 89.69 164 GLU B N 1
ATOM 6068 C CA . GLU B 1 164 ? -17.812 -10.789 -32.5 1 89.69 164 GLU B CA 1
ATOM 6069 C C . GLU B 1 164 ? -18.594 -9.641 -33.125 1 89.69 164 GLU B C 1
ATOM 6071 O O . GLU B 1 164 ? -19.188 -9.797 -34.188 1 89.69 164 GLU B O 1
ATOM 6076 N N . ALA B 1 165 ? -18.5 -8.57 -32.469 1 90.75 165 ALA B N 1
ATOM 6077 C CA . ALA B 1 165 ? -19.156 -7.391 -33 1 90.75 165 ALA B CA 1
ATOM 6078 C C . ALA B 1 165 ? -18.5 -6.949 -34.312 1 90.75 165 ALA B C 1
ATOM 6080 O O . ALA B 1 165 ? -19.188 -6.531 -35.25 1 90.75 165 ALA B O 1
ATOM 6081 N N . LEU B 1 166 ? -17.219 -6.992 -34.312 1 91.12 166 LEU B N 1
ATOM 6082 C CA . LEU B 1 166 ? -16.484 -6.633 -35.531 1 91.12 166 LEU B CA 1
ATOM 6083 C C . LEU B 1 166 ? -16.812 -7.598 -36.688 1 91.12 166 LEU B C 1
ATOM 6085 O O . LEU B 1 166 ? -16.922 -7.188 -37.844 1 91.12 166 LEU B O 1
ATOM 6089 N N . ASN B 1 167 ? -16.953 -8.859 -36.375 1 89.31 167 ASN B N 1
ATOM 6090 C CA . ASN B 1 167 ? -17.328 -9.852 -37.375 1 89.31 167 ASN B CA 1
ATOM 6091 C C . ASN B 1 167 ? -18.703 -9.555 -37.969 1 89.31 167 ASN B C 1
ATOM 6093 O O . ASN B 1 167 ? -18.906 -9.758 -39.188 1 89.31 167 ASN B O 1
ATOM 6097 N N . GLY B 1 168 ? -19.531 -9.117 -37.094 1 88.56 168 GLY B N 1
ATOM 6098 C CA . GLY B 1 168 ? -20.812 -8.688 -37.625 1 88.56 168 GLY B CA 1
ATOM 6099 C C . GLY B 1 168 ? -20.719 -7.516 -38.562 1 88.56 168 GLY B C 1
ATOM 6100 O O . GLY B 1 168 ? -21.359 -7.508 -39.625 1 88.56 168 GLY B O 1
ATOM 6101 N N . LYS B 1 169 ? -19.875 -6.617 -38.281 1 89.81 169 LYS B N 1
ATOM 6102 C CA . LYS B 1 169 ? -19.688 -5.445 -39.125 1 89.81 169 LYS B CA 1
ATOM 6103 C C . LYS B 1 169 ? -19 -5.824 -40.438 1 89.81 169 LYS B C 1
ATOM 6105 O O . LYS B 1 169 ? -19.312 -5.266 -41.469 1 89.81 169 LYS B O 1
ATOM 6110 N N . THR B 1 170 ? -18.062 -6.691 -40.312 1 88.56 170 THR B N 1
ATOM 6111 C CA . THR B 1 170 ? -17.344 -7.137 -41.5 1 88.56 170 THR B CA 1
ATOM 6112 C C . THR B 1 170 ? -18.281 -7.902 -42.438 1 88.56 170 THR B C 1
ATOM 6114 O O . THR B 1 170 ? -18.156 -7.812 -43.656 1 88.56 170 THR B O 1
ATOM 6117 N N . ALA B 1 171 ? -19.156 -8.656 -41.781 1 86.75 171 ALA B N 1
ATOM 6118 C CA . ALA B 1 171 ? -20.141 -9.367 -42.594 1 86.75 171 ALA B CA 1
ATOM 6119 C C . ALA B 1 171 ? -21.062 -8.391 -43.344 1 86.75 171 ALA B C 1
ATOM 6121 O O . ALA B 1 171 ? -21.406 -8.609 -44.5 1 86.75 171 ALA B O 1
ATOM 6122 N N . ASP B 1 172 ? -21.391 -7.328 -42.688 1 87.75 172 ASP B N 1
ATOM 6123 C CA . ASP B 1 172 ? -22.203 -6.289 -43.312 1 87.75 172 ASP B CA 1
ATOM 6124 C C . ASP B 1 172 ? -21.438 -5.609 -44.438 1 87.75 172 ASP B C 1
ATOM 6126 O O . ASP B 1 172 ? -22 -5.312 -45.5 1 87.75 172 ASP B O 1
ATOM 6130 N N . LEU B 1 173 ? -20.203 -5.344 -44.125 1 88.94 173 LEU B N 1
ATOM 6131 C CA . LEU B 1 173 ? -19.375 -4.703 -45.156 1 88.94 173 LEU B CA 1
ATOM 6132 C C . LEU B 1 173 ? -19.219 -5.605 -46.375 1 88.94 173 LEU B C 1
ATOM 6134 O O . LEU B 1 173 ? -19.234 -5.121 -47.5 1 88.94 173 LEU B O 1
ATOM 6138 N N . TYR B 1 174 ? -19.094 -6.883 -46.125 1 86.88 174 TYR B N 1
ATOM 6139 C CA . TYR B 1 174 ? -19.031 -7.859 -47.219 1 86.88 174 TYR B CA 1
ATOM 6140 C C . TYR B 1 174 ? -20.281 -7.816 -48.062 1 86.88 174 TYR B C 1
ATOM 6142 O O . TYR B 1 174 ? -20.203 -7.801 -49.281 1 86.88 174 TYR B O 1
ATOM 6150 N N . ASP B 1 175 ? -21.391 -7.738 -47.438 1 86.62 175 ASP B N 1
ATOM 6151 C CA . ASP B 1 175 ? -22.672 -7.691 -48.156 1 86.62 175 ASP B CA 1
ATOM 6152 C C . ASP B 1 175 ? -22.797 -6.398 -48.938 1 86.62 175 ASP B C 1
ATOM 6154 O O . ASP B 1 175 ? -23.328 -6.402 -50.062 1 86.62 175 ASP B O 1
ATOM 6158 N N . ASN B 1 176 ? -22.297 -5.363 -48.406 1 86.81 176 ASN B N 1
ATOM 6159 C CA . ASN B 1 176 ? -22.328 -4.086 -49.094 1 86.81 176 ASN B CA 1
ATOM 6160 C C . ASN B 1 176 ? -21.438 -4.102 -50.344 1 86.81 176 ASN B C 1
ATOM 6162 O O . ASN B 1 176 ? -21.797 -3.531 -51.375 1 86.81 176 ASN B O 1
ATOM 6166 N N . LEU B 1 177 ? -20.344 -4.766 -50.25 1 87.94 177 LEU B N 1
ATOM 6167 C CA . LEU B 1 177 ? -19.438 -4.848 -51.375 1 87.94 177 LEU B CA 1
ATOM 6168 C C . LEU B 1 177 ? -20.016 -5.711 -52.469 1 87.94 177 LEU B C 1
ATOM 6170 O O . LEU B 1 177 ? -19.875 -5.395 -53.656 1 87.94 177 LEU B O 1
ATOM 6174 N N . VAL B 1 178 ? -20.688 -6.762 -52.062 1 83.25 178 VAL B N 1
ATOM 6175 C CA . VAL B 1 178 ? -21.344 -7.637 -53.031 1 83.25 178 VAL B CA 1
ATOM 6176 C C . VAL B 1 178 ? -22.469 -6.883 -53.75 1 83.25 178 VAL B C 1
ATOM 6178 O O . VAL B 1 178 ? -22.656 -7.031 -54.969 1 83.25 178 VAL B O 1
ATOM 6181 N N . GLN B 1 179 ? -23.156 -6.07 -53.031 1 84.56 179 GLN B N 1
ATOM 6182 C CA . GLN B 1 179 ? -24.25 -5.289 -53.594 1 84.56 179 GLN B CA 1
ATOM 6183 C C . GLN B 1 179 ? -23.719 -4.27 -54.625 1 84.56 179 GLN B C 1
ATOM 6185 O O . GLN B 1 179 ? -24.422 -3.934 -55.562 1 84.56 179 GLN B O 1
ATOM 6190 N N . GLU B 1 180 ? -22.516 -3.805 -54.344 1 82.56 180 GLU B N 1
ATOM 6191 C CA . GLU B 1 180 ? -21.938 -2.811 -55.219 1 82.56 180 GLU B CA 1
ATOM 6192 C C . GLU B 1 180 ? -21.25 -3.473 -56.438 1 82.56 180 GLU B C 1
ATOM 6194 O O . GLU B 1 180 ? -20.656 -2.793 -57.25 1 82.56 180 GLU B O 1
ATOM 6199 N N . GLY B 1 181 ? -21.328 -4.84 -56.594 1 76.56 181 GLY B N 1
ATOM 6200 C CA . GLY B 1 181 ? -20.891 -5.574 -57.781 1 76.56 181 GLY B CA 1
ATOM 6201 C C . GLY B 1 181 ? -19.438 -6.008 -57.719 1 76.56 181 GLY B C 1
ATOM 6202 O O . GLY B 1 181 ? -18.828 -6.289 -58.719 1 76.56 181 GLY B O 1
ATOM 6203 N N . VAL B 1 182 ? -18.922 -5.859 -56.531 1 75.5 182 VAL B N 1
ATOM 6204 C CA . VAL B 1 182 ? -17.531 -6.297 -56.406 1 75.5 182 VAL B CA 1
ATOM 6205 C C . VAL B 1 182 ? -17.469 -7.824 -56.375 1 75.5 182 VAL B C 1
ATOM 6207 O O . VAL B 1 182 ? -18.25 -8.461 -55.656 1 75.5 182 VAL B O 1
ATOM 6210 N N . ASP B 1 183 ? -16.828 -8.414 -57.344 1 68.06 183 ASP B N 1
ATOM 6211 C CA . ASP B 1 183 ? -16.672 -9.867 -57.375 1 68.06 183 ASP B CA 1
ATOM 6212 C C . ASP B 1 183 ? -15.711 -10.352 -56.312 1 68.06 183 ASP B C 1
ATOM 6214 O O . ASP B 1 183 ? -14.508 -10.086 -56.375 1 68.06 183 ASP B O 1
ATOM 6218 N N . LEU B 1 184 ? -16.375 -10.891 -55.219 1 69.69 184 LEU B N 1
ATOM 6219 C CA . LEU B 1 184 ? -15.555 -11.305 -54.094 1 69.69 184 LEU B CA 1
ATOM 6220 C C . LEU B 1 184 ? -15.398 -12.828 -54.062 1 69.69 184 LEU B C 1
ATOM 6222 O O . LEU B 1 184 ? -16.391 -13.555 -54.125 1 69.69 184 LEU B O 1
ATOM 6226 N N . ALA B 1 185 ? -14.219 -13.438 -54.344 1 67.62 185 ALA B N 1
ATOM 6227 C CA . ALA B 1 185 ? -13.93 -14.867 -54.312 1 67.62 185 ALA B CA 1
ATOM 6228 C C . ALA B 1 185 ? -13.656 -15.328 -52.875 1 67.62 185 ALA B C 1
ATOM 6230 O O . ALA B 1 185 ? -12.805 -16.188 -52.656 1 67.62 185 ALA B O 1
ATOM 6231 N N . LEU B 1 186 ? -14.289 -14.664 -51.938 1 75.62 186 LEU B N 1
ATOM 6232 C CA . LEU B 1 186 ? -14.008 -15.031 -50.562 1 75.62 186 LEU B CA 1
ATOM 6233 C C . LEU B 1 186 ? -15.305 -15.328 -49.781 1 75.62 186 LEU B C 1
ATOM 6235 O O . LEU B 1 186 ? -16.328 -14.68 -50.031 1 75.62 186 LEU B O 1
ATOM 6239 N N . SER B 1 187 ? -15.281 -16.5 -49.094 1 76.44 187 SER B N 1
ATOM 6240 C CA . SER B 1 187 ? -16.438 -16.828 -48.25 1 76.44 187 SER B CA 1
ATOM 6241 C C . SER B 1 187 ? -16.5 -15.922 -47.031 1 76.44 187 SER B C 1
ATOM 6243 O O . SER B 1 187 ? -15.508 -15.312 -46.656 1 76.44 187 SER B O 1
ATOM 6245 N N . LYS B 1 188 ? -17.672 -15.75 -46.5 1 77.19 188 LYS B N 1
ATOM 6246 C CA . LYS B 1 188 ? -17.906 -14.945 -45.312 1 77.19 188 LYS B CA 1
ATOM 6247 C C . LYS B 1 188 ? -17.078 -15.461 -44.125 1 77.19 188 LYS B C 1
ATOM 6249 O O . LYS B 1 188 ? -16.609 -14.68 -43.312 1 77.19 188 LYS B O 1
ATOM 6254 N N . GLU B 1 189 ? -16.891 -16.703 -44.188 1 78.06 189 GLU B N 1
ATOM 6255 C CA . GLU B 1 189 ? -16.156 -17.328 -43.094 1 78.06 189 GLU B CA 1
ATOM 6256 C C . GLU B 1 189 ? -14.672 -16.984 -43.156 1 78.06 189 GLU B C 1
ATOM 6258 O O . GLU B 1 189 ? -14.023 -16.844 -42.125 1 78.06 189 GLU B O 1
ATOM 6263 N N . GLU B 1 190 ? -14.258 -16.766 -44.344 1 79.06 190 GLU B N 1
ATOM 6264 C CA . GLU B 1 190 ? -12.852 -16.438 -44.5 1 79.06 190 GLU B CA 1
ATOM 6265 C C . GLU B 1 190 ? -12.562 -15 -44.062 1 79.06 190 GLU B C 1
ATOM 6267 O O . GLU B 1 190 ? -11.422 -14.672 -43.719 1 79.06 190 GLU B O 1
ATOM 6272 N N . CYS B 1 191 ? -13.641 -14.234 -44.062 1 78.88 191 CYS B N 1
ATOM 6273 C CA . CYS B 1 191 ? -13.477 -12.82 -43.719 1 78.88 191 CYS B CA 1
ATOM 6274 C C . CYS B 1 191 ? -13.469 -12.633 -42.219 1 78.88 191 CYS B C 1
ATOM 6276 O O . CYS B 1 191 ? -13.422 -11.5 -41.719 1 78.88 191 CYS B O 1
ATOM 6278 N N . GLU B 1 192 ? -13.5 -13.711 -41.562 1 83.88 192 GLU B N 1
ATOM 6279 C CA . GLU B 1 192 ? -13.477 -13.617 -40.125 1 83.88 192 GLU B CA 1
ATOM 6280 C C . GLU B 1 192 ? -12.047 -13.578 -39.594 1 83.88 192 GLU B C 1
ATOM 6282 O O . GLU B 1 192 ? -11.812 -13.234 -38.438 1 83.88 192 GLU B O 1
ATOM 6287 N N . THR B 1 193 ? -11.156 -13.789 -40.531 1 86.69 193 THR B N 1
ATOM 6288 C CA . THR B 1 193 ? -9.742 -13.734 -40.156 1 86.69 193 THR B CA 1
ATOM 6289 C C . THR B 1 193 ? -9.086 -12.484 -40.719 1 86.69 193 THR B C 1
ATOM 6291 O O . THR B 1 193 ? -9.586 -11.891 -41.688 1 86.69 193 THR B O 1
ATOM 6294 N N . SER B 1 194 ? -8.008 -12.07 -40.062 1 89.56 194 SER B N 1
ATOM 6295 C CA . SER B 1 194 ? -7.289 -10.898 -40.562 1 89.56 194 SER B CA 1
ATOM 6296 C C . SER B 1 194 ? -6.758 -11.125 -41.969 1 89.56 194 SER B C 1
ATOM 6298 O O . SER B 1 194 ? -6.77 -10.211 -42.781 1 89.56 194 SER B O 1
ATOM 6300 N N . GLU B 1 195 ? -6.32 -12.32 -42.25 1 87.06 195 GLU B N 1
ATOM 6301 C CA . GLU B 1 195 ? -5.824 -12.664 -43.594 1 87.06 195 GLU B CA 1
ATOM 6302 C C . GLU B 1 195 ? -6.93 -12.562 -44.625 1 87.06 195 GLU B C 1
ATOM 6304 O O . GLU B 1 195 ? -6.695 -12.102 -45.75 1 87.06 195 GLU B O 1
ATOM 6309 N N . GLY B 1 196 ? -8.078 -13 -44.156 1 86.44 196 GLY B N 1
ATOM 6310 C CA . GLY B 1 196 ? -9.211 -12.898 -45.062 1 86.44 196 GLY B CA 1
ATOM 6311 C C . GLY B 1 196 ? -9.602 -11.469 -45.375 1 86.44 196 GLY B C 1
ATOM 6312 O O . GLY B 1 196 ? -9.969 -11.148 -46.5 1 86.44 196 GLY B O 1
ATOM 6313 N N . LEU B 1 197 ? -9.445 -10.648 -44.406 1 89.44 197 LEU B N 1
ATOM 6314 C CA . LEU B 1 197 ? -9.789 -9.242 -44.594 1 89.44 197 LEU B CA 1
ATOM 6315 C C . LEU B 1 197 ? -8.781 -8.547 -45.5 1 89.44 197 LEU B C 1
ATOM 6317 O O . LEU B 1 197 ? -9.133 -7.637 -46.25 1 89.44 197 LEU B O 1
ATOM 6321 N N . VAL B 1 198 ? -7.539 -8.961 -45.375 1 89.5 198 VAL B N 1
ATOM 6322 C CA . VAL B 1 198 ? -6.516 -8.398 -46.25 1 89.5 198 VAL B CA 1
ATOM 6323 C C . VAL B 1 198 ? -6.801 -8.781 -47.688 1 89.5 198 VAL B C 1
ATOM 6325 O O . VAL B 1 198 ? -6.633 -7.965 -48.625 1 89.5 198 VAL B O 1
ATOM 6328 N N . ARG B 1 199 ? -7.285 -9.977 -47.875 1 87.31 199 ARG B N 1
ATOM 6329 C CA . ARG B 1 199 ? -7.664 -10.422 -49.219 1 87.31 199 ARG B CA 1
ATOM 6330 C C . ARG B 1 199 ? -8.875 -9.641 -49.75 1 87.31 199 ARG B C 1
ATOM 6332 O O . ARG B 1 199 ? -8.945 -9.297 -50.906 1 87.31 199 ARG B O 1
ATOM 6339 N N . LEU B 1 200 ? -9.727 -9.438 -48.812 1 86.69 200 LEU B N 1
ATOM 6340 C CA . LEU B 1 200 ? -10.898 -8.641 -49.188 1 86.69 200 LEU B CA 1
ATOM 6341 C C . LEU B 1 200 ? -10.492 -7.234 -49.594 1 86.69 200 LEU B C 1
ATOM 6343 O O . LEU B 1 200 ? -11.07 -6.668 -50.531 1 86.69 200 LEU B O 1
ATOM 6347 N N . LEU B 1 201 ? -9.547 -6.707 -48.906 1 89.19 201 LEU B N 1
ATOM 6348 C CA . LEU B 1 201 ? -9.047 -5.375 -49.219 1 89.19 201 LEU B CA 1
ATOM 6349 C C . LEU B 1 201 ? -8.422 -5.359 -50.625 1 89.19 201 LEU B C 1
ATOM 6351 O O . LEU B 1 201 ? -8.641 -4.422 -51.406 1 89.19 201 LEU B O 1
ATOM 6355 N N . GLU B 1 202 ? -7.703 -6.383 -50.969 1 88.44 202 GLU B N 1
ATOM 6356 C CA . GLU B 1 202 ? -7.082 -6.484 -52.281 1 88.44 202 GLU B CA 1
ATOM 6357 C C . GLU B 1 202 ? -8.133 -6.562 -53.375 1 88.44 202 GLU B C 1
ATOM 6359 O O . GLU B 1 202 ? -8 -5.918 -54.438 1 88.44 202 GLU B O 1
ATOM 6364 N N . ASN B 1 203 ? -9.18 -7.332 -53.125 1 87.5 203 ASN B N 1
ATOM 6365 C CA . ASN B 1 203 ? -10.273 -7.441 -54.094 1 87.5 203 ASN B CA 1
ATOM 6366 C C . ASN B 1 203 ? -11 -6.113 -54.25 1 87.5 203 ASN B C 1
ATOM 6368 O O . ASN B 1 203 ? -11.406 -5.766 -55.375 1 87.5 203 ASN B O 1
ATOM 6372 N N . THR B 1 204 ? -11.117 -5.434 -53.125 1 88.44 204 THR B N 1
ATOM 6373 C CA . THR B 1 204 ? -11.797 -4.145 -53.188 1 88.44 204 THR B CA 1
ATOM 6374 C C . THR B 1 204 ? -10.961 -3.117 -53.938 1 88.44 204 THR B C 1
ATOM 6376 O O . THR B 1 204 ? -11.5 -2.299 -54.688 1 88.44 204 THR B O 1
ATOM 6379 N N . GLU B 1 205 ? -9.688 -3.209 -53.75 1 90.38 205 GLU B N 1
ATOM 6380 C CA . GLU B 1 205 ? -8.797 -2.293 -54.438 1 90.38 205 GLU B CA 1
ATOM 6381 C C . GLU B 1 205 ? -8.789 -2.582 -55.938 1 90.38 205 GLU B C 1
ATOM 6383 O O . GLU B 1 205 ? -8.727 -1.658 -56.75 1 90.38 205 GLU B O 1
ATOM 6388 N N . GLN B 1 206 ? -8.891 -3.828 -56.344 1 88.19 206 GLN B N 1
ATOM 6389 C CA . GLN B 1 206 ? -8.977 -4.203 -57.75 1 88.19 206 GLN B CA 1
ATOM 6390 C C . GLN B 1 206 ? -10.273 -3.707 -58.375 1 88.19 206 GLN B C 1
ATOM 6392 O O . GLN B 1 206 ? -10.273 -3.213 -59.5 1 88.19 206 GLN B O 1
ATOM 6397 N N . ALA B 1 207 ? -11.297 -3.854 -57.594 1 87.12 207 ALA B N 1
ATOM 6398 C CA . ALA B 1 207 ? -12.586 -3.371 -58.062 1 87.12 207 ALA B CA 1
ATOM 6399 C C . ALA B 1 207 ? -12.57 -1.856 -58.25 1 87.12 207 ALA B C 1
ATOM 6401 O O . ALA B 1 207 ? -13.172 -1.33 -59.188 1 87.12 207 ALA B O 1
ATOM 6402 N N . LEU B 1 208 ? -11.914 -1.243 -57.344 1 89.19 208 LEU B N 1
ATOM 6403 C CA . LEU B 1 208 ? -11.812 0.209 -57.406 1 89.19 208 LEU B CA 1
ATOM 6404 C C . LEU B 1 208 ? -11.008 0.625 -58.656 1 89.19 208 LEU B C 1
ATOM 6406 O O . LEU B 1 208 ? -11.344 1.605 -59.312 1 89.19 208 LEU B O 1
ATOM 6410 N N . ALA B 1 209 ? -9.969 -0.074 -58.969 1 88.75 209 ALA B N 1
ATOM 6411 C CA . ALA B 1 209 ? -9.148 0.198 -60.156 1 88.75 209 ALA B CA 1
ATOM 6412 C C . ALA B 1 209 ? -9.953 0.002 -61.438 1 88.75 209 ALA B C 1
ATOM 6414 O O . ALA B 1 209 ? -9.789 0.76 -62.406 1 88.75 209 ALA B O 1
ATOM 6415 N N . GLU B 1 210 ? -10.82 -1.009 -61.438 1 87 210 GLU B N 1
ATOM 6416 C CA . GLU B 1 210 ? -11.648 -1.282 -62.594 1 87 210 GLU B CA 1
ATOM 6417 C C . GLU B 1 210 ? -12.672 -0.169 -62.844 1 87 210 GLU B C 1
ATOM 6419 O O . GLU B 1 210 ? -12.914 0.242 -63.969 1 87 210 GLU B O 1
ATOM 6424 N N . VAL B 1 211 ? -13.219 0.26 -61.719 1 87.19 211 VAL B N 1
ATOM 6425 C CA . VAL B 1 211 ? -14.211 1.32 -61.812 1 87.19 211 VAL B CA 1
ATOM 6426 C C . VAL B 1 211 ? -13.547 2.613 -62.281 1 87.19 211 VAL B C 1
ATOM 6428 O O . VAL B 1 211 ? -14.125 3.371 -63.062 1 87.19 211 VAL B O 1
ATOM 6431 N N . GLU B 1 212 ? -12.359 2.855 -61.844 1 87.5 212 GLU B N 1
ATOM 6432 C CA . GLU B 1 212 ? -11.617 4.051 -62.25 1 87.5 212 GLU B CA 1
ATOM 6433 C C . GLU B 1 212 ? -11.258 4 -63.719 1 87.5 212 GLU B C 1
ATOM 6435 O O . GLU B 1 212 ? -11.258 5.027 -64.438 1 87.5 212 GLU B O 1
ATOM 6440 N N . LYS B 1 213 ? -11.008 2.83 -64.25 1 87.5 213 LYS B N 1
ATOM 6441 C CA . LYS B 1 213 ? -10.727 2.654 -65.688 1 87.5 213 LYS B CA 1
ATOM 6442 C C . LYS B 1 213 ? -11.961 2.953 -66.5 1 87.5 213 LYS B C 1
ATOM 6444 O O . LYS B 1 213 ? -11.859 3.594 -67.562 1 87.5 213 LYS B O 1
ATOM 6449 N N . VAL B 1 214 ? -13.055 2.525 -66 1 84.94 214 VAL B N 1
ATOM 6450 C CA . VAL B 1 214 ? -14.297 2.756 -66.75 1 84.94 214 VAL B CA 1
ATOM 6451 C C . VAL B 1 214 ? -14.625 4.246 -66.75 1 84.94 214 VAL B C 1
ATOM 6453 O O . VAL B 1 214 ? -15.117 4.777 -67.75 1 84.94 214 VAL B O 1
ATOM 6456 N N . ILE B 1 215 ? -14.344 4.863 -65.688 1 85.31 215 ILE B N 1
ATOM 6457 C CA . ILE B 1 215 ? -14.633 6.289 -65.562 1 85.31 215 ILE B CA 1
ATOM 6458 C C . ILE B 1 215 ? -13.727 7.078 -66.5 1 85.31 215 ILE B C 1
ATOM 6460 O O . ILE B 1 215 ? -14.148 8.07 -67.062 1 85.31 215 ILE B O 1
ATOM 6464 N N . SER B 1 216 ? -12.523 6.656 -66.625 1 82.44 216 SER B N 1
ATOM 6465 C CA . SER B 1 216 ? -11.586 7.344 -67.5 1 82.44 216 SER B CA 1
ATOM 6466 C C . SER B 1 216 ? -12.016 7.23 -69 1 82.44 216 SER B C 1
ATOM 6468 O O . SER B 1 216 ? -11.688 8.094 -69.812 1 82.44 216 SER B O 1
ATOM 6470 N N . GLU B 1 217 ? -12.75 6.227 -69.25 1 79.94 217 GLU B N 1
ATOM 6471 C CA . GLU B 1 217 ? -13.203 6.008 -70.625 1 79.94 217 GLU B CA 1
ATOM 6472 C C . GLU B 1 217 ? -14.547 6.672 -70.875 1 79.94 217 GLU B C 1
ATOM 6474 O O . GLU B 1 217 ? -15.023 6.727 -72.062 1 79.94 217 GLU B O 1
ATOM 6479 N N . GLU B 1 218 ? -15.117 7.008 -69.75 1 75.19 218 GLU B N 1
ATOM 6480 C CA . GLU B 1 218 ? -16.406 7.699 -69.938 1 75.19 218 GLU B CA 1
ATOM 6481 C C . GLU B 1 218 ? -16.203 9.125 -70.438 1 75.19 218 GLU B C 1
ATOM 6483 O O . GLU B 1 218 ? -15.188 9.758 -70.125 1 75.19 218 GLU B O 1
ATOM 6488 N N . PRO B 1 219 ? -17.125 9.578 -71.25 1 67.69 219 PRO B N 1
ATOM 6489 C CA . PRO B 1 219 ? -17 10.945 -71.75 1 67.69 219 PRO B CA 1
ATOM 6490 C C . PRO B 1 219 ? -17.156 12 -70.625 1 67.69 219 PRO B C 1
ATOM 6492 O O . PRO B 1 219 ? -17.797 11.75 -69.625 1 67.69 219 PRO B O 1
ATOM 6495 N N . LYS B 1 220 ? -16.266 12.883 -70.5 1 62.75 220 LYS B N 1
ATOM 6496 C CA . LYS B 1 220 ? -16.047 13.93 -69.562 1 62.75 220 LYS B CA 1
ATOM 6497 C C . LYS B 1 220 ? -17.359 14.531 -69.062 1 62.75 220 LYS B C 1
ATOM 6499 O O . LYS B 1 220 ? -17.5 14.898 -67.875 1 62.75 220 LYS B O 1
ATOM 6504 N N . VAL B 1 221 ? -18.453 14.93 -70 1 60.94 221 VAL B N 1
ATOM 6505 C CA . VAL B 1 221 ? -19.641 15.695 -69.625 1 60.94 221 VAL B CA 1
ATOM 6506 C C . VAL B 1 221 ? -20.844 14.758 -69.5 1 60.94 221 VAL B C 1
ATOM 6508 O O . VAL B 1 221 ? -21.234 14.125 -70.5 1 60.94 221 VAL B O 1
ATOM 6511 N N . ILE B 1 222 ? -21.031 13.969 -68.562 1 58.88 222 ILE B N 1
ATOM 6512 C CA . ILE B 1 222 ? -22.266 13.203 -68.5 1 58.88 222 ILE B CA 1
ATOM 6513 C C . ILE B 1 222 ? -23.297 13.977 -67.688 1 58.88 222 ILE B C 1
ATOM 6515 O O . ILE B 1 222 ? -23.031 14.375 -66.562 1 58.88 222 ILE B O 1
ATOM 6519 N N . LYS B 1 223 ? -24.328 14.398 -68.188 1 54.53 223 LYS B N 1
ATOM 6520 C CA . LYS B 1 223 ? -25.469 15.055 -67.625 1 54.53 223 LYS B CA 1
ATOM 6521 C C . LYS B 1 223 ? -26.078 14.203 -66.5 1 54.53 223 LYS B C 1
ATOM 6523 O O . LYS B 1 223 ? -26.391 13.031 -66.688 1 54.53 223 LYS B O 1
ATOM 6528 N N . GLY B 1 224 ? -26.141 14.594 -65.125 1 59.94 224 GLY B N 1
ATOM 6529 C CA . GLY B 1 224 ? -26.781 14.016 -63.969 1 59.94 224 GLY B CA 1
ATOM 6530 C C . GLY B 1 224 ? -25.812 13.328 -63.031 1 59.94 224 GLY B C 1
ATOM 6531 O O . GLY B 1 224 ? -26.219 12.75 -62 1 59.94 224 GLY B O 1
ATOM 6532 N N . GLY B 1 225 ? -24.625 13.344 -63.312 1 63.19 225 GLY B N 1
ATOM 6533 C CA . GLY B 1 225 ? -23.562 12.883 -62.438 1 63.19 225 GLY B CA 1
ATOM 6534 C C . GLY B 1 225 ? -23.141 11.453 -62.719 1 63.19 225 GLY B C 1
ATOM 6535 O O . GLY B 1 225 ? -23.922 10.664 -63.281 1 63.19 225 GLY B O 1
ATOM 6536 N N . SER B 1 226 ? -22.031 11.055 -63.031 1 71.81 226 SER B N 1
ATOM 6537 C CA . SER B 1 226 ? -21.484 9.75 -63.406 1 71.81 226 SER B CA 1
ATOM 6538 C C . SER B 1 226 ? -21.766 8.711 -62.344 1 71.81 226 SER B C 1
ATOM 6540 O O . SER B 1 226 ? -21.391 8.891 -61.188 1 71.81 226 SER B O 1
ATOM 6542 N N . ALA B 1 227 ? -22.766 7.656 -62.562 1 78.69 227 ALA B N 1
ATOM 6543 C CA . ALA B 1 227 ? -23.094 6.551 -61.656 1 78.69 227 ALA B CA 1
ATOM 6544 C C . ALA B 1 227 ? -21.828 5.828 -61.219 1 78.69 227 ALA B C 1
ATOM 6546 O O . ALA B 1 227 ? -21.734 5.375 -60.062 1 78.69 227 ALA B O 1
ATOM 6547 N N . ASN B 1 228 ? -20.906 5.836 -62.062 1 81.88 228 ASN B N 1
ATOM 6548 C CA . ASN B 1 228 ? -19.656 5.168 -61.75 1 81.88 228 ASN B CA 1
ATOM 6549 C C . ASN B 1 228 ? -18.812 5.973 -60.75 1 81.88 228 ASN B C 1
ATOM 6551 O O . ASN B 1 228 ? -18.094 5.402 -59.938 1 81.88 228 ASN B O 1
ATOM 6555 N N . LYS B 1 229 ? -18.922 7.234 -60.812 1 83.75 229 LYS B N 1
ATOM 6556 C CA . LYS B 1 229 ? -18.219 8.07 -59.844 1 83.75 229 LYS B CA 1
ATOM 6557 C C . LYS B 1 229 ? -18.797 7.883 -58.438 1 83.75 229 LYS B C 1
ATOM 6559 O O . LYS B 1 229 ? -18.062 7.883 -57.469 1 83.75 229 LYS B O 1
ATOM 6564 N N . GLN B 1 230 ? -20.156 7.703 -58.438 1 84.5 230 GLN B N 1
ATOM 6565 C CA . GLN B 1 230 ? -20.797 7.441 -57.156 1 84.5 230 GLN B CA 1
ATOM 6566 C C . GLN B 1 230 ? -20.391 6.074 -56.625 1 84.5 230 GLN B C 1
ATOM 6568 O O . GLN B 1 230 ? -20.141 5.926 -55.438 1 84.5 230 GLN B O 1
ATOM 6573 N N . LYS B 1 231 ? -20.391 5.164 -57.5 1 84.19 231 LYS B N 1
ATOM 6574 C CA . LYS B 1 231 ? -19.953 3.824 -57.125 1 84.19 231 LYS B CA 1
ATOM 6575 C C . LYS B 1 231 ? -18.531 3.838 -56.594 1 84.19 231 LYS B C 1
ATOM 6577 O O . LYS B 1 231 ? -18.203 3.178 -55.594 1 84.19 231 LYS B O 1
ATOM 6582 N N . ARG B 1 232 ? -17.703 4.625 -57.219 1 87.31 232 ARG B N 1
ATOM 6583 C CA . ARG B 1 232 ? -16.312 4.75 -56.812 1 87.31 232 ARG B CA 1
ATOM 6584 C C . ARG B 1 232 ? -16.203 5.328 -55.406 1 87.31 232 ARG B C 1
ATOM 6586 O O . ARG B 1 232 ? -15.414 4.852 -54.562 1 87.31 232 ARG B O 1
ATOM 6593 N N . ARG B 1 233 ? -17.031 6.285 -55.156 1 88.31 233 ARG B N 1
ATOM 6594 C CA . ARG B 1 233 ? -17 6.922 -53.844 1 88.31 233 ARG B CA 1
ATOM 6595 C C . ARG B 1 233 ? -17.422 5.941 -52.75 1 88.31 233 ARG B C 1
ATOM 6597 O O . ARG B 1 233 ? -16.844 5.922 -51.656 1 88.31 233 ARG B O 1
ATOM 6604 N N . ARG B 1 234 ? -18.391 5.156 -53 1 86.44 234 ARG B N 1
ATOM 6605 C CA . ARG B 1 234 ? -18.891 4.188 -52.031 1 86.44 234 ARG B CA 1
ATOM 6606 C C . ARG B 1 234 ? -17.859 3.094 -51.75 1 86.44 234 ARG B C 1
ATOM 6608 O O . ARG B 1 234 ? -17.594 2.738 -50.625 1 86.44 234 ARG B O 1
ATOM 6615 N N . ILE B 1 235 ? -17.266 2.615 -52.781 1 88.06 235 ILE B N 1
ATOM 6616 C CA . ILE B 1 235 ? -16.297 1.54 -52.656 1 88.06 235 ILE B CA 1
ATOM 6617 C C . ILE B 1 235 ? -15.039 2.064 -51.969 1 88.06 235 ILE B C 1
ATOM 6619 O O . ILE B 1 235 ? -14.406 1.353 -51.188 1 88.06 235 ILE B O 1
ATOM 6623 N N . LYS B 1 236 ? -14.734 3.307 -52.281 1 89.44 236 LYS B N 1
ATOM 6624 C CA . LYS B 1 236 ? -13.562 3.916 -51.656 1 89.44 236 LYS B CA 1
ATOM 6625 C C . LYS B 1 236 ? -13.773 4.07 -50.156 1 89.44 236 LYS B C 1
ATOM 6627 O O . LYS B 1 236 ? -12.844 3.869 -49.344 1 89.44 236 LYS B O 1
ATOM 6632 N N . LYS B 1 237 ? -14.953 4.43 -49.781 1 90.06 237 LYS B N 1
ATOM 6633 C CA . LYS B 1 237 ? -15.281 4.543 -48.375 1 90.06 237 LYS B CA 1
ATOM 6634 C C . LYS B 1 237 ? -15.156 3.197 -47.656 1 90.06 237 LYS B C 1
ATOM 6636 O O . LYS B 1 237 ? -14.602 3.115 -46.562 1 90.06 237 LYS B O 1
ATOM 6641 N N . LEU B 1 238 ? -15.648 2.244 -48.281 1 88.94 238 LEU B N 1
ATOM 6642 C CA . LEU B 1 238 ? -15.586 0.903 -47.719 1 88.94 238 LEU B CA 1
ATOM 6643 C C . LEU B 1 238 ? -14.148 0.406 -47.656 1 88.94 238 LEU B C 1
ATOM 6645 O O . LEU B 1 238 ? -13.758 -0.256 -46.688 1 88.94 238 LEU B O 1
ATOM 6649 N N . ARG B 1 239 ? -13.422 0.724 -48.656 1 89.56 239 ARG B N 1
ATOM 6650 C CA . ARG B 1 239 ? -12.008 0.36 -48.688 1 89.56 239 ARG B CA 1
ATOM 6651 C C . ARG B 1 239 ? -11.25 1.02 -47.531 1 89.56 239 ARG B C 1
ATOM 6653 O O . ARG B 1 239 ? -10.422 0.379 -46.875 1 89.56 239 ARG B O 1
ATOM 6660 N N . ASN B 1 240 ? -11.555 2.252 -47.281 1 90.12 240 ASN B N 1
ATOM 6661 C CA . ASN B 1 240 ? -10.883 2.975 -46.188 1 90.12 240 ASN B CA 1
ATOM 6662 C C . ASN B 1 240 ? -11.266 2.418 -44.844 1 90.12 240 ASN B C 1
ATOM 6664 O O . ASN B 1 240 ? -10.422 2.34 -43.938 1 90.12 240 ASN B O 1
ATOM 6668 N N . GLN B 1 241 ? -12.484 2.064 -44.688 1 90.38 241 GLN B N 1
ATOM 6669 C CA . GLN B 1 241 ? -12.945 1.472 -43.438 1 90.38 241 GLN B CA 1
ATOM 6670 C C . GLN B 1 241 ? -12.266 0.128 -43.188 1 90.38 241 GLN B C 1
ATOM 6672 O O . GLN B 1 241 ? -11.898 -0.18 -42.062 1 90.38 241 GLN B O 1
ATOM 6677 N N . LEU B 1 242 ? -12.117 -0.571 -44.188 1 89.31 242 LEU B N 1
ATOM 6678 C CA . LEU B 1 242 ? -11.461 -1.869 -44.094 1 89.31 242 LEU B CA 1
ATOM 6679 C C . LEU B 1 242 ? -9.977 -1.705 -43.75 1 89.31 242 LEU B C 1
ATOM 6681 O O . LEU B 1 242 ? -9.453 -2.373 -42.875 1 89.31 242 LEU B O 1
ATOM 6685 N N . ARG B 1 243 ? -9.359 -0.828 -44.406 1 88.94 243 ARG B N 1
ATOM 6686 C CA . ARG B 1 243 ? -7.91 -0.663 -44.312 1 88.94 243 ARG B CA 1
ATOM 6687 C C . ARG B 1 243 ? -7.531 0.018 -43 1 88.94 243 ARG B C 1
ATOM 6689 O O . ARG B 1 243 ? -6.598 -0.412 -42.312 1 88.94 243 ARG B O 1
ATOM 6696 N N . LYS B 1 244 ? -8.273 1.024 -42.625 1 89.19 244 LYS B N 1
ATOM 6697 C CA . LYS B 1 244 ? -7.848 1.874 -41.5 1 89.19 244 LYS B CA 1
ATOM 6698 C C . LYS B 1 244 ? -8.43 1.388 -40.188 1 89.19 244 LYS B C 1
ATOM 6700 O O . LYS B 1 244 ? -7.852 1.624 -39.125 1 89.19 244 LYS B O 1
ATOM 6705 N N . ASP B 1 245 ? -9.492 0.624 -40.188 1 88.69 245 ASP B N 1
ATOM 6706 C CA . ASP B 1 245 ? -10.172 0.334 -38.938 1 88.69 245 ASP B CA 1
ATOM 6707 C C . ASP B 1 245 ? -10.305 -1.171 -38.719 1 88.69 245 ASP B C 1
ATOM 6709 O O . ASP B 1 245 ? -9.727 -1.72 -37.781 1 88.69 245 ASP B O 1
ATOM 6713 N N . TYR B 1 246 ? -10.953 -1.879 -39.719 1 90.44 246 TYR B N 1
ATOM 6714 C CA . TYR B 1 246 ? -11.336 -3.266 -39.469 1 90.44 246 TYR B CA 1
ATOM 6715 C C . TYR B 1 246 ? -10.109 -4.168 -39.438 1 90.44 246 TYR B C 1
ATOM 6717 O O . TYR B 1 246 ? -9.984 -5.008 -38.531 1 90.44 246 TYR B O 1
ATOM 6725 N N . ILE B 1 247 ? -9.188 -3.967 -40.281 1 90.12 247 ILE B N 1
ATOM 6726 C CA . ILE B 1 247 ? -8.031 -4.848 -40.375 1 90.12 247 ILE B CA 1
ATOM 6727 C C . ILE B 1 247 ? -7.148 -4.664 -39.156 1 90.12 247 ILE B C 1
ATOM 6729 O O . ILE B 1 247 ? -6.809 -5.637 -38.469 1 90.12 247 ILE B O 1
ATOM 6733 N N . PRO B 1 248 ? -6.812 -3.443 -38.844 1 91.12 248 PRO B N 1
ATOM 6734 C CA . PRO B 1 248 ? -5.98 -3.277 -37.656 1 91.12 248 PRO B CA 1
ATOM 6735 C C . PRO B 1 248 ? -6.656 -3.793 -36.375 1 91.12 248 PRO B C 1
ATOM 6737 O O . PRO B 1 248 ? -5.992 -4.355 -35.5 1 91.12 248 PRO B O 1
ATOM 6740 N N . ARG B 1 249 ? -7.875 -3.664 -36.188 1 90.62 249 ARG B N 1
ATOM 6741 C CA . ARG B 1 249 ? -8.602 -4.137 -35.031 1 90.62 249 ARG B CA 1
ATOM 6742 C C . ARG B 1 249 ? -8.594 -5.66 -34.938 1 90.62 249 ARG B C 1
ATOM 6744 O O . ARG B 1 249 ? -8.391 -6.234 -33.875 1 90.62 249 ARG B O 1
ATOM 6751 N N . LYS B 1 250 ? -8.867 -6.191 -36.031 1 90.94 250 LYS B N 1
ATOM 6752 C CA . LYS B 1 250 ? -8.875 -7.648 -36.094 1 90.94 250 LYS B CA 1
ATOM 6753 C C . LYS B 1 250 ? -7.5 -8.219 -35.719 1 90.94 250 LYS B C 1
ATOM 6755 O O . LYS B 1 250 ? -7.402 -9.219 -35.031 1 90.94 250 LYS B O 1
ATOM 6760 N N . GLN B 1 251 ? -6.551 -7.613 -36.281 1 90.75 251 GLN B N 1
ATOM 6761 C CA . GLN B 1 251 ? -5.191 -8.047 -35.969 1 90.75 251 GLN B CA 1
ATOM 6762 C C . GLN B 1 251 ? -4.891 -7.918 -34.469 1 90.75 251 GLN B C 1
ATOM 6764 O O . GLN B 1 251 ? -4.23 -8.781 -33.906 1 90.75 251 GLN B O 1
ATOM 6769 N N . ARG B 1 252 ? -5.316 -6.887 -33.906 1 90.38 252 ARG B N 1
ATOM 6770 C CA . ARG B 1 252 ? -5.117 -6.684 -32.469 1 90.38 252 ARG B CA 1
ATOM 6771 C C . ARG B 1 252 ? -5.809 -7.773 -31.656 1 90.38 252 ARG B C 1
ATOM 6773 O O . ARG B 1 252 ? -5.277 -8.242 -30.656 1 90.38 252 ARG B O 1
ATOM 6780 N N . TYR B 1 253 ? -6.938 -8.133 -32.094 1 91.12 253 TYR B N 1
ATOM 6781 C CA . TYR B 1 253 ? -7.676 -9.164 -31.375 1 91.12 253 TYR B CA 1
ATOM 6782 C C . TYR B 1 253 ? -6.996 -10.523 -31.531 1 91.12 253 TYR B C 1
ATOM 6784 O O . TYR B 1 253 ? -6.949 -11.305 -30.578 1 91.12 253 TYR B O 1
ATOM 6792 N N . GLU B 1 254 ? -6.508 -10.75 -32.656 1 90.56 254 GLU B N 1
ATOM 6793 C CA . GLU B 1 254 ? -5.781 -12 -32.875 1 90.56 254 GLU B CA 1
ATOM 6794 C C . GLU B 1 254 ? -4.508 -12.047 -32.031 1 90.56 254 GLU B C 1
ATOM 6796 O O . GLU B 1 254 ? -4.172 -13.086 -31.469 1 90.56 254 GLU B O 1
ATOM 6801 N N . GLU B 1 255 ? -3.889 -10.977 -31.953 1 90.44 255 GLU B N 1
ATOM 6802 C CA . GLU B 1 255 ? -2.695 -10.891 -31.125 1 90.44 255 GLU B CA 1
ATOM 6803 C C . GLU B 1 255 ? -3.041 -11.062 -29.641 1 90.44 255 GLU B C 1
ATOM 6805 O O . GLU B 1 255 ? -2.309 -11.727 -28.906 1 90.44 255 GLU B O 1
ATOM 6810 N N . ALA B 1 256 ? -4.023 -10.445 -29.25 1 90.62 256 ALA B N 1
ATOM 6811 C CA . ALA B 1 256 ? -4.469 -10.555 -27.875 1 90.62 256 ALA B CA 1
ATOM 6812 C C . ALA B 1 256 ? -4.816 -12 -27.516 1 90.62 256 ALA B C 1
ATOM 6814 O O . ALA B 1 256 ? -4.508 -12.469 -26.422 1 90.62 256 ALA B O 1
ATOM 6815 N N . ARG B 1 257 ? -5.406 -12.648 -28.422 1 89.81 257 ARG B N 1
ATOM 6816 C CA . ARG B 1 257 ? -5.773 -14.039 -28.188 1 89.81 257 ARG B CA 1
ATOM 6817 C C . ARG B 1 257 ? -4.531 -14.922 -28.062 1 89.81 257 ARG B C 1
ATOM 6819 O O . ARG B 1 257 ? -4.523 -15.883 -27.281 1 89.81 257 ARG B O 1
ATOM 6826 N N . GLU B 1 258 ? -3.607 -14.586 -28.781 1 90 258 GLU B N 1
ATOM 6827 C CA . GLU B 1 258 ? -2.361 -15.344 -28.719 1 90 258 GLU B CA 1
ATOM 6828 C C . GLU B 1 258 ? -1.668 -15.133 -27.375 1 90 258 GLU B C 1
ATOM 6830 O O . GLU B 1 258 ? -1.1 -16.062 -26.797 1 90 258 GLU B O 1
ATOM 6835 N N . ILE B 1 259 ? -1.731 -13.953 -26.891 1 90.19 259 ILE B N 1
ATOM 6836 C CA . ILE B 1 259 ? -1.09 -13.617 -25.625 1 90.19 259 ILE B CA 1
ATOM 6837 C C . ILE B 1 259 ? -1.869 -14.242 -24.469 1 90.19 259 ILE B C 1
ATOM 6839 O O . ILE B 1 259 ? -1.277 -14.734 -23.5 1 90.19 259 ILE B O 1
ATOM 6843 N N . LEU B 1 260 ? -3.174 -14.203 -24.516 1 89.38 260 LEU B N 1
ATOM 6844 C CA . LEU B 1 260 ? -4.051 -14.695 -23.453 1 89.38 260 LEU B CA 1
ATOM 6845 C C . LEU B 1 260 ? -3.893 -16.203 -23.266 1 89.38 260 LEU B C 1
ATOM 6847 O O . LEU B 1 260 ? -3.865 -16.703 -22.141 1 89.38 260 LEU B O 1
ATOM 6851 N N . GLN B 1 261 ? -3.756 -16.969 -24.359 1 85.06 261 GLN B N 1
ATOM 6852 C CA . GLN B 1 261 ? -3.736 -18.422 -24.312 1 85.06 261 GLN B CA 1
ATOM 6853 C C . GLN B 1 261 ? -4.895 -18.969 -23.469 1 85.06 261 GLN B C 1
ATOM 6855 O O . GLN B 1 261 ? -6.059 -18.672 -23.766 1 85.06 261 GLN B O 1
ATOM 6860 N N . GLU B 1 262 ? -4.637 -19.516 -22.328 1 83.62 262 GLU B N 1
ATOM 6861 C CA . GLU B 1 262 ? -5.703 -20.094 -21.516 1 83.62 262 GLU B CA 1
ATOM 6862 C C . GLU B 1 262 ? -6.117 -19.156 -20.391 1 83.62 262 GLU B C 1
ATOM 6864 O O . GLU B 1 262 ? -7.062 -19.438 -19.656 1 83.62 262 GLU B O 1
ATOM 6869 N N . ARG B 1 263 ? -5.605 -18 -20.391 1 89.81 263 ARG B N 1
ATOM 6870 C CA . ARG B 1 263 ? -5.887 -17.047 -19.297 1 89.81 263 ARG B CA 1
ATOM 6871 C C . ARG B 1 263 ? -7.094 -16.188 -19.641 1 89.81 263 ARG B C 1
ATOM 6873 O O . ARG B 1 263 ? -7.496 -16.094 -20.797 1 89.81 263 ARG B O 1
ATOM 6880 N N . ASN B 1 264 ? -7.637 -15.555 -18.625 1 88.19 264 ASN B N 1
ATOM 6881 C CA . ASN B 1 264 ? -8.82 -14.727 -18.812 1 88.19 264 ASN B CA 1
ATOM 6882 C C . ASN B 1 264 ? -8.453 -13.25 -18.969 1 88.19 264 ASN B C 1
ATOM 6884 O O . ASN B 1 264 ? -9.289 -12.438 -19.359 1 88.19 264 ASN B O 1
ATOM 6888 N N . SER B 1 265 ? -7.191 -12.953 -18.656 1 90.44 265 SER B N 1
ATOM 6889 C CA . SER B 1 265 ? -6.789 -11.547 -18.734 1 90.44 265 SER B CA 1
ATOM 6890 C C . SER B 1 265 ? -5.273 -11.414 -18.781 1 90.44 265 SER B C 1
ATOM 6892 O O . SER B 1 265 ? -4.547 -12.367 -18.516 1 90.44 265 SER B O 1
ATOM 6894 N N . PHE B 1 266 ? -4.824 -10.258 -19.281 1 90 266 PHE B N 1
ATOM 6895 C CA . PHE B 1 266 ? -3.402 -9.938 -19.234 1 90 266 PHE B CA 1
ATOM 6896 C C . PHE B 1 266 ? -3.186 -8.43 -19.219 1 90 266 PHE B C 1
ATOM 6898 O O . PHE B 1 266 ? -4.109 -7.664 -19.484 1 90 266 PHE B O 1
ATOM 6905 N N . SER B 1 267 ? -2 -8.055 -18.812 1 89.44 267 SER B N 1
ATOM 6906 C CA . SER B 1 267 ? -1.621 -6.645 -18.797 1 89.44 267 SER B CA 1
ATOM 6907 C C . SER B 1 267 ? -0.965 -6.246 -20.125 1 89.44 267 SER B C 1
ATOM 6909 O O . SER B 1 267 ? -0.215 -7.027 -20.703 1 89.44 267 SER B O 1
ATOM 6911 N N . LYS B 1 268 ? -1.176 -5.008 -20.562 1 87.31 268 LYS B N 1
ATOM 6912 C CA . LYS B 1 268 ? -0.603 -4.508 -21.812 1 87.31 268 LYS B CA 1
ATOM 6913 C C . LYS B 1 268 ? 0.893 -4.238 -21.656 1 87.31 268 LYS B C 1
ATOM 6915 O O . LYS B 1 268 ? 1.641 -4.301 -22.641 1 87.31 268 LYS B O 1
ATOM 6920 N N . THR B 1 269 ? 1.324 -4.004 -20.469 1 86.75 269 THR B N 1
ATOM 6921 C CA . THR B 1 269 ? 2.719 -3.664 -20.219 1 86.75 269 THR B CA 1
ATOM 6922 C C . THR B 1 269 ? 3.529 -4.914 -19.891 1 86.75 269 THR B C 1
ATOM 6924 O O . THR B 1 269 ? 4.691 -5.027 -20.281 1 86.75 269 THR B O 1
ATOM 6927 N N . ASP B 1 270 ? 2.979 -5.738 -19.141 1 90.5 270 ASP B N 1
ATOM 6928 C CA . ASP B 1 270 ? 3.537 -7.051 -18.828 1 90.5 270 ASP B CA 1
ATOM 6929 C C . ASP B 1 270 ? 2.588 -8.164 -19.25 1 90.5 270 ASP B C 1
ATOM 6931 O O . ASP B 1 270 ? 1.731 -8.594 -18.484 1 90.5 270 ASP B O 1
ATOM 6935 N N . HIS B 1 271 ? 2.855 -8.719 -20.312 1 90.81 271 HIS B N 1
ATOM 6936 C CA . HIS B 1 271 ? 1.925 -9.641 -20.953 1 90.81 271 HIS B CA 1
ATOM 6937 C C . HIS B 1 271 ? 1.777 -10.93 -20.141 1 90.81 271 HIS B C 1
ATOM 6939 O O . HIS B 1 271 ? 0.8 -11.664 -20.312 1 90.81 271 HIS B O 1
ATOM 6945 N N . ASP B 1 272 ? 2.658 -11.156 -19.312 1 90.75 272 ASP B N 1
ATOM 6946 C CA . ASP B 1 272 ? 2.602 -12.406 -18.578 1 90.75 272 ASP B CA 1
ATOM 6947 C C . ASP B 1 272 ? 1.841 -12.227 -17.266 1 90.75 272 ASP B C 1
ATOM 6949 O O . ASP B 1 272 ? 1.506 -13.211 -16.594 1 90.75 272 ASP B O 1
ATOM 6953 N N . ALA B 1 273 ? 1.608 -11.055 -16.891 1 91.19 273 ALA B N 1
ATOM 6954 C CA . ALA B 1 273 ? 0.887 -10.773 -15.656 1 91.19 273 ALA B CA 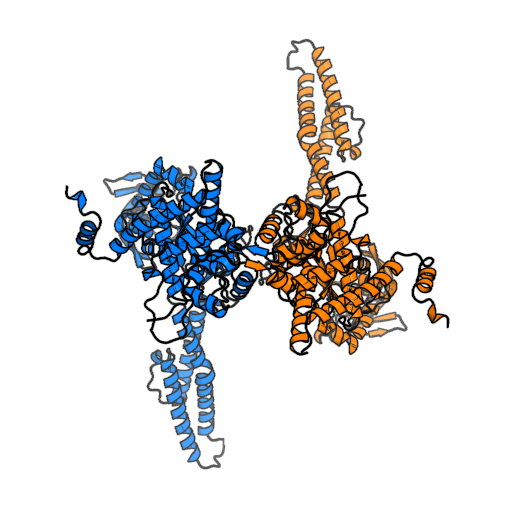1
ATOM 6955 C C . ALA B 1 273 ? -0.619 -10.922 -15.852 1 91.19 273 ALA B C 1
ATOM 6957 O O . ALA B 1 273 ? -1.154 -10.562 -16.906 1 91.19 273 ALA B O 1
ATOM 6958 N N . THR B 1 274 ? -1.292 -11.516 -14.875 1 91.25 274 THR B N 1
ATOM 6959 C CA . THR B 1 274 ? -2.736 -11.719 -14.898 1 91.25 274 THR B CA 1
ATOM 6960 C C . THR B 1 274 ? -3.41 -10.898 -13.797 1 91.25 274 THR B C 1
ATOM 6962 O O . THR B 1 274 ? -2.807 -10.633 -12.75 1 91.25 274 THR B O 1
ATOM 6965 N N . PHE B 1 275 ? -4.609 -10.516 -14.062 1 86 275 PHE B N 1
ATOM 6966 C CA . PHE B 1 275 ? -5.328 -9.719 -13.078 1 86 275 PHE B CA 1
ATOM 6967 C C . PHE B 1 275 ? -5.871 -10.602 -11.961 1 86 275 PHE B C 1
ATOM 6969 O O . PHE B 1 275 ? -6.559 -11.594 -12.227 1 86 275 PHE B O 1
ATOM 6976 N N . MET B 1 276 ? -5.5 -10.227 -10.781 1 87.94 276 MET B N 1
ATOM 6977 C CA . MET B 1 276 ? -5.898 -10.992 -9.602 1 87.94 276 MET B CA 1
ATOM 6978 C C . MET B 1 276 ? -6.293 -10.055 -8.461 1 87.94 276 MET B C 1
ATOM 6980 O O . MET B 1 276 ? -5.852 -8.906 -8.414 1 87.94 276 MET B O 1
ATOM 6984 N N . ARG B 1 277 ? -7.164 -10.594 -7.664 1 81.31 277 ARG B N 1
ATOM 6985 C CA . ARG B 1 277 ? -7.562 -9.82 -6.492 1 81.31 277 ARG B CA 1
ATOM 6986 C C . ARG B 1 277 ? -6.473 -9.844 -5.426 1 81.31 277 ARG B C 1
ATOM 6988 O O . ARG B 1 277 ? -6.086 -10.906 -4.949 1 81.31 277 ARG B O 1
ATOM 6995 N N . MET B 1 278 ? -5.945 -8.695 -5.16 1 78.94 278 MET B N 1
ATOM 6996 C CA . MET B 1 278 ? -4.879 -8.602 -4.168 1 78.94 278 MET B CA 1
ATOM 6997 C C . MET B 1 278 ? -5.414 -8.094 -2.836 1 78.94 278 MET B C 1
ATOM 6999 O O . MET B 1 278 ? -6.297 -7.238 -2.803 1 78.94 278 MET B O 1
ATOM 7003 N N . LYS B 1 279 ? -5.004 -8.805 -1.786 1 61.09 279 LYS B N 1
ATOM 7004 C CA . LYS B 1 279 ? -5.461 -8.445 -0.448 1 61.09 279 LYS B CA 1
ATOM 7005 C C . LYS B 1 279 ? -4.758 -7.184 0.049 1 61.09 279 LYS B C 1
ATOM 7007 O O . LYS B 1 279 ? -3.535 -7.164 0.191 1 61.09 279 LYS B O 1
ATOM 7012 N N . GLU B 1 280 ? -5.094 -5.953 -0.317 1 56.06 280 GLU B N 1
ATOM 7013 C CA . GLU B 1 280 ? -4.371 -4.789 0.187 1 56.06 280 GLU B CA 1
ATOM 7014 C C . GLU B 1 280 ? -4.785 -4.461 1.62 1 56.06 280 GLU B C 1
ATOM 7016 O O . GLU B 1 280 ? -3.959 -4.023 2.424 1 56.06 280 GLU B O 1
ATOM 7021 N N . ASP B 1 281 ? -6.18 -4.246 1.819 1 53.25 281 ASP B N 1
ATOM 7022 C CA . ASP B 1 281 ? -6.543 -3.688 3.117 1 53.25 281 ASP B CA 1
ATOM 7023 C C . ASP B 1 281 ? -7.266 -4.723 3.979 1 53.25 281 ASP B C 1
ATOM 7025 O O . ASP B 1 281 ? -7.797 -5.703 3.459 1 53.25 281 ASP B O 1
ATOM 7029 N N . HIS B 1 282 ? -6.871 -4.734 5.184 1 47 282 HIS B N 1
ATOM 7030 C CA . HIS B 1 282 ? -7.512 -5.57 6.195 1 47 282 HIS B CA 1
ATOM 7031 C C . HIS B 1 282 ? -9.023 -5.582 6.023 1 47 282 HIS B C 1
ATOM 7033 O O . HIS B 1 282 ? -9.695 -6.516 6.473 1 47 282 HIS B O 1
ATOM 7039 N N . MET B 1 283 ? -9.539 -4.477 5.492 1 46.81 283 MET B N 1
ATOM 7040 C CA . MET B 1 283 ? -11 -4.434 5.406 1 46.81 283 MET B CA 1
ATOM 7041 C C . MET B 1 283 ? -11.484 -5.105 4.125 1 46.81 283 MET B C 1
ATOM 7043 O O . MET B 1 283 ? -12.617 -4.879 3.693 1 46.81 283 MET B O 1
ATOM 7047 N N . MET B 1 284 ? -10.758 -5.949 3.588 1 50.84 284 MET B N 1
ATOM 7048 C CA . MET B 1 284 ? -11.109 -6.883 2.523 1 50.84 284 MET B CA 1
ATOM 7049 C C . MET B 1 284 ? -11.32 -6.152 1.202 1 50.84 284 MET B C 1
ATOM 7051 O O . MET B 1 284 ? -11.961 -6.68 0.291 1 50.84 284 MET B O 1
ATOM 7055 N N . ASN B 1 285 ? -11.023 -4.852 1.257 1 52.5 285 ASN B N 1
ATOM 7056 C CA . ASN B 1 285 ? -11.227 -4.242 -0.053 1 52.5 285 ASN B CA 1
ATOM 7057 C C . ASN B 1 285 ? -10.094 -4.594 -1.016 1 52.5 285 ASN B C 1
ATOM 7059 O O . ASN B 1 285 ? -8.922 -4.348 -0.722 1 52.5 285 ASN B O 1
ATOM 7063 N N . GLY B 1 286 ? -10.273 -5.785 -1.629 1 62.56 286 GLY B N 1
ATOM 7064 C CA . GLY B 1 286 ? -9.312 -6.266 -2.605 1 62.56 286 GLY B CA 1
ATOM 7065 C C . GLY B 1 286 ? -9.422 -5.566 -3.947 1 62.56 286 GLY B C 1
ATOM 7066 O O . GLY B 1 286 ? -10.5 -5.094 -4.32 1 62.56 286 GLY B O 1
ATOM 7067 N N . GLN B 1 287 ? -8.281 -5.027 -4.391 1 70.44 287 GLN B N 1
ATOM 7068 C CA . GLN B 1 287 ? -8.242 -4.438 -5.727 1 70.44 287 GLN B CA 1
ATOM 7069 C C . GLN B 1 287 ? -7.699 -5.43 -6.75 1 70.44 287 GLN B C 1
ATOM 7071 O O . GLN B 1 287 ? -6.852 -6.262 -6.426 1 70.44 287 GLN B O 1
ATOM 7076 N N . LEU B 1 288 ? -8.398 -5.445 -7.832 1 80.38 288 LEU B N 1
ATOM 7077 C CA . LEU B 1 288 ? -7.926 -6.238 -8.961 1 80.38 288 LEU B CA 1
ATOM 7078 C C . LEU B 1 288 ? -6.707 -5.594 -9.609 1 80.38 288 LEU B C 1
ATOM 7080 O O . LEU B 1 288 ? -6.781 -4.457 -10.086 1 80.38 288 LEU B O 1
ATOM 7084 N N . LYS B 1 289 ? -5.543 -6.176 -9.523 1 84.81 289 LYS B N 1
ATOM 7085 C CA . LYS B 1 289 ? -4.289 -5.68 -10.086 1 84.81 289 LYS B CA 1
ATOM 7086 C C . LYS B 1 289 ? -3.564 -6.777 -10.859 1 84.81 289 LYS B C 1
ATOM 7088 O O . LYS B 1 289 ? -3.795 -7.969 -10.625 1 84.81 289 LYS B O 1
ATOM 7093 N N . PRO B 1 290 ? -2.83 -6.316 -11.852 1 89.06 290 PRO B N 1
ATOM 7094 C CA . PRO B 1 290 ? -1.995 -7.328 -12.5 1 89.06 290 PRO B CA 1
ATOM 7095 C C . PRO B 1 290 ? -0.923 -7.895 -11.57 1 89.06 290 PRO B C 1
ATOM 7097 O O . PRO B 1 290 ? -0.255 -7.141 -10.859 1 89.06 290 PRO B O 1
ATOM 7100 N N . GLY B 1 291 ? -0.836 -9.148 -11.562 1 92.12 291 GLY B N 1
ATOM 7101 C CA . GLY B 1 291 ? 0.136 -9.75 -10.656 1 92.12 291 GLY B CA 1
ATOM 7102 C C . GLY B 1 291 ? 0.445 -11.195 -10.984 1 92.12 291 GLY B C 1
ATOM 7103 O O . GLY B 1 291 ? 0.106 -11.68 -12.07 1 92.12 291 GLY B O 1
ATOM 7104 N N . TYR B 1 292 ? 1.264 -11.773 -10.195 1 94.06 292 TYR B N 1
ATOM 7105 C CA . TYR B 1 292 ? 1.701 -13.156 -10.289 1 94.06 292 TYR B CA 1
ATOM 7106 C C . TYR B 1 292 ? 1.351 -13.93 -9.023 1 94.06 292 TYR B C 1
ATOM 7108 O O . TYR B 1 292 ? 1.445 -13.398 -7.918 1 94.06 292 TYR B O 1
ATOM 7116 N N . ASN B 1 293 ? 0.857 -15.141 -9.219 1 95.44 293 ASN B N 1
ATOM 7117 C CA . ASN B 1 293 ? 0.634 -16.062 -8.109 1 95.44 293 ASN B CA 1
ATOM 7118 C C . ASN B 1 293 ? 1.879 -16.891 -7.809 1 95.44 293 ASN B C 1
ATOM 7120 O O . ASN B 1 293 ? 2.229 -17.797 -8.57 1 95.44 293 ASN B O 1
ATOM 7124 N N . VAL B 1 294 ? 2.498 -16.547 -6.703 1 96.38 294 VAL B N 1
ATOM 7125 C CA . VAL B 1 294 ? 3.732 -17.219 -6.32 1 96.38 294 VAL B CA 1
ATOM 7126 C C . VAL B 1 294 ? 3.418 -18.375 -5.367 1 96.38 294 VAL B C 1
ATOM 7128 O O . VAL B 1 294 ? 2.781 -18.172 -4.332 1 96.38 294 VAL B O 1
ATOM 7131 N N . GLN B 1 295 ? 3.789 -19.531 -5.77 1 97.38 295 GLN B N 1
ATOM 7132 C CA . GLN B 1 295 ? 3.678 -20.703 -4.918 1 97.38 295 GLN B CA 1
ATOM 7133 C C . GLN B 1 295 ? 5.027 -21.078 -4.309 1 97.38 295 GLN B C 1
ATOM 7135 O O . GLN B 1 295 ? 6.051 -21.062 -4.992 1 97.38 295 GLN B O 1
ATOM 7140 N N . ALA B 1 296 ? 5.074 -21.312 -3.076 1 97.38 296 ALA B N 1
ATOM 7141 C CA . ALA B 1 296 ? 6.312 -21.672 -2.395 1 97.38 296 ALA B CA 1
ATOM 7142 C C . ALA B 1 296 ? 6.133 -22.922 -1.542 1 97.38 296 ALA B C 1
ATOM 7144 O O . ALA B 1 296 ? 5.059 -23.156 -0.98 1 97.38 296 ALA B O 1
ATOM 7145 N N . ALA B 1 297 ? 7.07 -23.734 -1.561 1 97.56 297 ALA B N 1
ATOM 7146 C CA . ALA B 1 297 ? 7.18 -24.906 -0.686 1 97.56 297 ALA B CA 1
ATOM 7147 C C . ALA B 1 297 ? 8.227 -24.672 0.403 1 97.56 297 ALA B C 1
ATOM 7149 O O . ALA B 1 297 ? 9.359 -24.297 0.112 1 97.56 297 ALA B O 1
ATOM 7150 N N . THR B 1 298 ? 7.824 -24.859 1.599 1 97.25 298 THR B N 1
ATOM 7151 C CA . THR B 1 298 ? 8.719 -24.516 2.695 1 97.25 298 THR B CA 1
ATOM 7152 C C . THR B 1 298 ? 8.836 -25.672 3.686 1 97.25 298 THR B C 1
ATOM 7154 O O . THR B 1 298 ? 8.047 -26.609 3.641 1 97.25 298 THR B O 1
ATOM 7157 N N . ASN B 1 299 ? 9.805 -25.688 4.457 1 96.62 299 ASN B N 1
ATOM 7158 C CA . ASN B 1 299 ? 10.031 -26.516 5.637 1 96.62 299 ASN B CA 1
ATOM 7159 C C . ASN B 1 299 ? 10.875 -25.781 6.676 1 96.62 299 ASN B C 1
ATOM 7161 O O . ASN B 1 299 ? 11.93 -25.234 6.352 1 96.62 299 ASN B O 1
ATOM 7165 N N . SER B 1 300 ? 10.398 -25.641 7.902 1 94 300 SER B N 1
ATOM 7166 C CA . SER B 1 300 ? 11.078 -24.953 8.992 1 94 300 SER B CA 1
ATOM 7167 C C . SER B 1 300 ? 11.32 -23.484 8.648 1 94 300 SER B C 1
ATOM 7169 O O . SER B 1 300 ? 12.391 -22.938 8.914 1 94 300 SER B O 1
ATOM 7171 N N . GLN B 1 301 ? 10.477 -22.969 7.84 1 94.44 301 GLN B N 1
ATOM 7172 C CA . GLN B 1 301 ? 10.445 -21.562 7.477 1 94.44 301 GLN B CA 1
ATOM 7173 C C . GLN B 1 301 ? 11.523 -21.234 6.445 1 94.44 301 GLN B C 1
ATOM 7175 O O . GLN B 1 301 ? 11.969 -20.078 6.344 1 94.44 301 GLN B O 1
ATOM 7180 N N . TYR B 1 302 ? 12.102 -22.281 5.844 1 96.19 302 TYR B N 1
ATOM 7181 C CA . TYR B 1 302 ? 12.977 -22.094 4.691 1 96.19 302 TYR B CA 1
ATOM 7182 C C . TYR B 1 302 ? 12.242 -22.422 3.395 1 96.19 302 TYR B C 1
ATOM 7184 O O . TYR B 1 302 ? 11.477 -23.375 3.33 1 96.19 302 TYR B O 1
ATOM 7192 N N . VAL B 1 303 ? 12.43 -21.625 2.412 1 97.38 303 VAL B N 1
ATOM 7193 C CA . VAL B 1 303 ? 11.836 -21.891 1.105 1 97.38 303 VAL B CA 1
ATOM 7194 C C . VAL B 1 303 ? 12.695 -22.891 0.34 1 97.38 303 VAL B C 1
ATOM 7196 O O . VAL B 1 303 ? 13.883 -22.641 0.105 1 97.38 303 VAL B O 1
ATOM 7199 N N . LEU B 1 304 ? 12.125 -23.969 -0.055 1 96.81 304 LEU B N 1
ATOM 7200 C CA . LEU B 1 304 ? 12.875 -25.031 -0.71 1 96.81 304 LEU B CA 1
ATOM 7201 C C . LEU B 1 304 ? 12.578 -25.062 -2.207 1 96.81 304 LEU B C 1
ATOM 7203 O O . LEU B 1 304 ? 13.406 -25.531 -2.996 1 96.81 304 LEU B O 1
ATOM 7207 N N . ALA B 1 305 ? 11.445 -24.641 -2.543 1 96.5 305 ALA B N 1
ATOM 7208 C CA . ALA B 1 305 ? 11.039 -24.562 -3.941 1 96.5 305 ALA B CA 1
ATOM 7209 C C . ALA B 1 305 ? 9.992 -23.469 -4.148 1 96.5 305 ALA B C 1
ATOM 7211 O O . ALA B 1 305 ? 9.32 -23.062 -3.197 1 96.5 305 ALA B O 1
ATOM 7212 N N . TYR B 1 306 ? 9.969 -22.984 -5.355 1 97.31 306 TYR B N 1
ATOM 7213 C CA . TYR B 1 306 ? 9 -21.953 -5.695 1 97.31 306 TYR B CA 1
ATOM 7214 C C . TYR B 1 306 ? 8.664 -21.984 -7.18 1 97.31 306 TYR B C 1
ATOM 7216 O O . TYR B 1 306 ? 9.406 -22.578 -7.977 1 97.31 306 TYR B O 1
ATOM 7224 N N . ASP B 1 307 ? 7.516 -21.453 -7.473 1 96.25 307 ASP B N 1
ATOM 7225 C CA . ASP B 1 307 ? 7.113 -21.312 -8.867 1 96.25 307 ASP B CA 1
ATOM 7226 C C . ASP B 1 307 ? 6.07 -20.219 -9.023 1 96.25 307 ASP B C 1
ATOM 7228 O O . ASP B 1 307 ? 5.539 -19.703 -8.039 1 96.25 307 ASP B O 1
ATOM 7232 N N . LEU B 1 308 ? 5.953 -19.812 -10.297 1 95.56 308 LEU B N 1
ATOM 7233 C CA . LEU B 1 308 ? 5.016 -18.734 -10.633 1 95.56 308 LEU B CA 1
ATOM 7234 C C . LEU B 1 308 ? 3.885 -19.266 -11.508 1 95.56 308 LEU B C 1
ATOM 7236 O O . LEU B 1 308 ? 4.121 -20.031 -12.438 1 95.56 308 LEU B O 1
ATOM 7240 N N . PHE B 1 309 ? 2.666 -18.812 -11.148 1 94.81 309 PHE B N 1
ATOM 7241 C CA . PHE B 1 309 ? 1.511 -19.234 -11.93 1 94.81 309 PHE B CA 1
ATOM 7242 C C . PHE B 1 309 ? 0.601 -18.047 -12.234 1 94.81 309 PHE B C 1
ATOM 7244 O O . PHE B 1 309 ? 0.518 -17.109 -11.445 1 94.81 309 PHE B O 1
ATOM 7251 N N . PRO B 1 310 ? -0.02 -18.078 -13.32 1 91.62 310 PRO B N 1
ATOM 7252 C CA . PRO B 1 310 ? -0.95 -17 -13.688 1 91.62 310 PRO B CA 1
ATOM 7253 C C . PRO B 1 310 ? -2.334 -17.188 -13.07 1 91.62 310 PRO B C 1
ATOM 7255 O O . PRO B 1 310 ? -3.176 -16.297 -13.156 1 91.62 310 PRO B O 1
ATOM 7258 N N . ASN B 1 311 ? -2.605 -18.234 -12.367 1 90.81 311 ASN B N 1
ATOM 7259 C CA . ASN B 1 311 ? -3.916 -18.562 -11.812 1 90.81 311 ASN B CA 1
ATOM 7260 C C . ASN B 1 311 ? -4.262 -17.656 -10.625 1 90.81 311 ASN B C 1
ATOM 7262 O O . ASN B 1 311 ? -3.471 -17.531 -9.688 1 90.81 311 ASN B O 1
ATOM 7266 N N . PRO B 1 312 ? -5.43 -17.156 -10.656 1 87.88 312 PRO B N 1
ATOM 7267 C CA . PRO B 1 312 ? -5.848 -16.344 -9.508 1 87.88 312 PRO B CA 1
ATOM 7268 C C . PRO B 1 312 ? -6.141 -17.203 -8.273 1 87.88 312 PRO B C 1
ATOM 7270 O O . PRO B 1 312 ? -6.102 -16.703 -7.148 1 87.88 312 PRO B O 1
ATOM 7273 N N . THR B 1 313 ? -6.496 -18.469 -8.531 1 89.25 313 THR B N 1
ATOM 7274 C CA . THR B 1 313 ? -6.762 -19.375 -7.43 1 89.25 313 THR B CA 1
ATOM 7275 C C . THR B 1 313 ? -5.656 -20.422 -7.32 1 89.25 313 THR B C 1
ATOM 7277 O O . THR B 1 313 ? -5.023 -20.781 -8.32 1 89.25 313 THR B O 1
ATOM 7280 N N . ASP B 1 314 ? -5.531 -21 -6.219 1 92.06 314 ASP B N 1
ATOM 7281 C CA . ASP B 1 314 ? -4.359 -21.828 -5.926 1 92.06 314 ASP B CA 1
ATOM 7282 C C . ASP B 1 314 ? -4.621 -23.281 -6.258 1 92.06 314 ASP B C 1
ATOM 7284 O O . ASP B 1 314 ? -3.682 -24.078 -6.383 1 92.06 314 ASP B O 1
ATOM 7288 N N . THR B 1 315 ? -5.805 -23.703 -6.422 1 92.44 315 THR B N 1
ATOM 7289 C CA . THR B 1 315 ? -6.168 -25.109 -6.496 1 92.44 315 THR B CA 1
ATOM 7290 C C . THR B 1 315 ? -5.445 -25.797 -7.656 1 92.44 315 THR B C 1
ATOM 7292 O O . THR B 1 315 ? -4.848 -26.859 -7.477 1 92.44 315 THR B O 1
ATOM 7295 N N . ARG B 1 316 ? -5.406 -25.188 -8.766 1 91.62 316 ARG B N 1
ATOM 7296 C CA . ARG B 1 316 ? -4.902 -25.828 -9.977 1 91.62 316 ARG B CA 1
ATOM 7297 C C . ARG B 1 316 ? -3.391 -25.656 -10.102 1 91.62 316 ARG B C 1
ATOM 7299 O O . ARG B 1 316 ? -2.771 -26.188 -11.023 1 91.62 316 ARG B O 1
ATOM 7306 N N . THR B 1 317 ? -2.826 -24.969 -9.242 1 95.25 317 THR B N 1
ATOM 7307 C CA . THR B 1 317 ? -1.391 -24.719 -9.305 1 95.25 317 THR B CA 1
ATOM 7308 C C . THR B 1 317 ? -0.611 -25.844 -8.648 1 95.25 317 THR B C 1
ATOM 7310 O O . THR B 1 317 ? 0.583 -26.016 -8.898 1 95.25 317 THR B O 1
ATOM 7313 N N . LEU B 1 318 ? -1.242 -26.656 -7.879 1 96.88 318 LEU B N 1
ATOM 7314 C CA . LEU B 1 318 ? -0.554 -27.625 -7.035 1 96.88 318 LEU B CA 1
ATOM 7315 C C . LEU B 1 318 ? 0.125 -28.703 -7.883 1 96.88 318 LEU B C 1
ATOM 7317 O O . LEU B 1 318 ? 1.305 -29 -7.684 1 96.88 318 LEU B O 1
ATOM 7321 N N . LYS B 1 319 ? -0.576 -29.266 -8.836 1 95.25 319 LYS B N 1
ATOM 7322 C CA . LYS B 1 319 ? -0.052 -30.359 -9.648 1 95.25 319 LYS B CA 1
ATOM 7323 C C . LYS B 1 319 ? 1.184 -29.922 -10.43 1 95.25 319 LYS B C 1
ATOM 7325 O O . LYS B 1 319 ? 2.26 -30.5 -10.273 1 95.25 319 LYS B O 1
ATOM 7330 N N . PRO B 1 320 ? 1.022 -28.844 -11.211 1 95.06 320 PRO B N 1
ATOM 7331 C CA . PRO B 1 320 ? 2.221 -28.406 -11.938 1 95.06 320 PRO B CA 1
ATOM 7332 C C . PRO B 1 320 ? 3.359 -28 -11.008 1 95.06 320 PRO B C 1
ATOM 7334 O O . PRO B 1 320 ? 4.531 -28.172 -11.352 1 95.06 320 PRO B O 1
ATOM 7337 N N . PHE B 1 321 ? 3.08 -27.5 -9.891 1 96.94 321 PHE B N 1
ATOM 7338 C CA . PHE B 1 321 ? 4.105 -27.078 -8.945 1 96.94 321 PHE B CA 1
ATOM 7339 C C . PHE B 1 321 ? 4.871 -28.266 -8.398 1 96.94 321 PHE B C 1
ATOM 7341 O O . PHE B 1 321 ? 6.102 -28.281 -8.391 1 96.94 321 PHE B O 1
ATOM 7348 N N . LEU B 1 322 ? 4.156 -29.281 -7.926 1 96.75 322 LEU B N 1
ATOM 7349 C CA . LEU B 1 322 ? 4.797 -30.484 -7.395 1 96.75 322 LEU B CA 1
ATOM 7350 C C . LEU B 1 322 ? 5.652 -31.156 -8.461 1 96.75 322 LEU B C 1
ATOM 7352 O O . LEU B 1 322 ? 6.727 -31.672 -8.156 1 96.75 322 LEU B O 1
ATOM 7356 N N . GLN B 1 323 ? 5.203 -31.078 -9.688 1 94.5 323 GLN B N 1
ATOM 7357 C CA . GLN B 1 323 ? 5.941 -31.688 -10.781 1 94.5 323 GLN B CA 1
ATOM 7358 C C . GLN B 1 323 ? 7.234 -30.938 -11.07 1 94.5 323 GLN B C 1
ATOM 7360 O O . GLN B 1 323 ? 8.203 -31.516 -11.562 1 94.5 323 GLN B O 1
ATOM 7365 N N . SER B 1 324 ? 7.234 -29.703 -10.711 1 93.19 324 SER B N 1
ATOM 7366 C CA . SER B 1 324 ? 8.391 -28.875 -11.008 1 93.19 324 SER B CA 1
ATOM 7367 C C . SER B 1 324 ? 9.469 -29.016 -9.93 1 93.19 324 SER B C 1
ATOM 7369 O O . SER B 1 324 ? 10.602 -28.578 -10.125 1 93.19 324 SER B O 1
ATOM 7371 N N . ILE B 1 325 ? 9.141 -29.625 -8.828 1 94.38 325 ILE B N 1
ATOM 7372 C CA . ILE B 1 325 ? 10.086 -29.75 -7.723 1 94.38 325 ILE B CA 1
ATOM 7373 C C . ILE B 1 325 ? 10.984 -30.969 -7.945 1 94.38 325 ILE B C 1
ATOM 7375 O O . ILE B 1 325 ? 10.531 -32.125 -7.84 1 94.38 325 ILE B O 1
ATOM 7379 N N . GLN B 1 326 ? 12.195 -30.75 -8.141 1 87.31 326 GLN B N 1
ATOM 7380 C CA . GLN B 1 326 ? 13.148 -31.812 -8.422 1 87.31 326 GLN B CA 1
ATOM 7381 C C . GLN B 1 326 ? 13.477 -32.625 -7.168 1 87.31 326 GLN B C 1
ATOM 7383 O O . GLN B 1 326 ? 13.766 -33.812 -7.246 1 87.31 326 GLN B O 1
ATOM 7388 N N . THR B 1 327 ? 13.344 -32.031 -6.066 1 90.06 327 THR B N 1
ATOM 7389 C CA . THR B 1 327 ? 13.711 -32.656 -4.809 1 90.06 327 THR B CA 1
ATOM 7390 C C . THR B 1 327 ? 12.469 -33.219 -4.109 1 90.06 327 THR B C 1
ATOM 7392 O O . THR B 1 327 ? 12.484 -33.469 -2.9 1 90.06 327 THR B O 1
ATOM 7395 N N . LEU B 1 328 ? 11.422 -33.406 -4.809 1 92.25 328 LEU B N 1
ATOM 7396 C CA . LEU B 1 328 ? 10.148 -33.812 -4.227 1 92.25 328 LEU B CA 1
ATOM 7397 C C . LEU B 1 328 ? 10.258 -35.188 -3.561 1 92.25 328 LEU B C 1
ATOM 7399 O O . LEU B 1 328 ? 9.547 -35.469 -2.59 1 92.25 328 LEU B O 1
ATOM 7403 N N . ASP B 1 329 ? 11.141 -36 -4.051 1 90 329 ASP B N 1
ATOM 7404 C CA . ASP B 1 329 ? 11.273 -37.375 -3.57 1 90 329 ASP B CA 1
ATOM 7405 C C . ASP B 1 329 ? 11.773 -37.406 -2.127 1 90 329 ASP B C 1
ATOM 7407 O O . ASP B 1 329 ? 11.617 -38.406 -1.429 1 90 329 ASP B O 1
ATOM 7411 N N . LEU B 1 330 ? 12.289 -36.312 -1.679 1 89.75 330 LEU B N 1
ATOM 7412 C CA . LEU B 1 330 ? 12.828 -36.219 -0.326 1 89.75 330 LEU B CA 1
ATOM 7413 C C . LEU B 1 330 ? 11.711 -36.094 0.699 1 89.75 330 LEU B C 1
ATOM 7415 O O . LEU B 1 330 ? 11.93 -36.281 1.897 1 89.75 330 LEU B O 1
ATOM 7419 N N . PHE B 1 331 ? 10.523 -35.906 0.198 1 94.69 331 PHE B N 1
ATOM 7420 C CA . PHE B 1 331 ? 9.43 -35.594 1.109 1 94.69 331 PHE B CA 1
ATOM 7421 C C . PHE B 1 331 ? 8.297 -36.594 0.945 1 94.69 331 PHE B C 1
ATOM 7423 O O . PHE B 1 331 ? 7.992 -37.031 -0.171 1 94.69 331 PHE B O 1
ATOM 7430 N N . GLN B 1 332 ? 7.695 -36.906 2.033 1 95.19 332 GLN B N 1
ATOM 7431 C CA . GLN B 1 332 ? 6.613 -37.875 2.012 1 95.19 332 GLN B CA 1
ATOM 7432 C C . GLN B 1 332 ? 5.254 -37.219 2.199 1 95.19 332 GLN B C 1
ATOM 7434 O O . GLN B 1 332 ? 4.262 -37.625 1.599 1 95.19 332 GLN B O 1
ATOM 7439 N N . HIS B 1 333 ? 5.227 -36.25 3.01 1 96.75 333 HIS B N 1
ATOM 7440 C CA . HIS B 1 333 ? 3.967 -35.562 3.318 1 96.75 333 HIS B CA 1
ATOM 7441 C C . HIS B 1 333 ? 3.854 -34.25 2.578 1 96.75 333 HIS B C 1
ATOM 7443 O O . HIS B 1 333 ? 4.785 -33.438 2.59 1 96.75 333 HIS B O 1
ATOM 7449 N N . ILE B 1 334 ? 2.801 -34.094 1.892 1 97.5 334 ILE B N 1
ATOM 7450 C CA . ILE B 1 334 ? 2.5 -32.812 1.224 1 97.5 334 ILE B CA 1
ATOM 7451 C C . ILE B 1 334 ? 1.398 -32.094 1.983 1 97.5 334 ILE B C 1
ATOM 7453 O O . ILE B 1 334 ? 0.268 -32.562 2.074 1 97.5 334 ILE B O 1
ATOM 7457 N N . VAL B 1 335 ? 1.7 -30.953 2.512 1 97.62 335 VAL B N 1
ATOM 7458 C CA . VAL B 1 335 ? 0.776 -30.234 3.385 1 97.62 335 VAL B CA 1
ATOM 7459 C C . VAL B 1 335 ? 0.363 -28.922 2.732 1 97.62 335 VAL B C 1
ATOM 7461 O O . VAL B 1 335 ? 1.215 -28.125 2.334 1 97.62 335 VAL B O 1
ATOM 7464 N N . ALA B 1 336 ? -0.883 -28.641 2.553 1 96.75 336 ALA B N 1
ATOM 7465 C CA . ALA B 1 336 ? -1.408 -27.406 1.978 1 96.75 336 ALA B CA 1
ATOM 7466 C C . ALA B 1 336 ? -2.75 -27.047 2.602 1 96.75 336 ALA B C 1
ATOM 7468 O O . ALA B 1 336 ? -3.299 -27.797 3.404 1 96.75 336 ALA B O 1
ATOM 7469 N N . ASP B 1 337 ? -3.24 -25.906 2.34 1 94.62 337 ASP B N 1
ATOM 7470 C CA . ASP B 1 337 ? -4.496 -25.453 2.926 1 94.62 337 ASP B CA 1
ATOM 7471 C C . ASP B 1 337 ? -5.695 -26.031 2.188 1 94.62 337 ASP B C 1
ATOM 7473 O O . ASP B 1 337 ? -5.527 -26.797 1.227 1 94.62 337 ASP B O 1
ATOM 7477 N N . ALA B 1 338 ? -6.867 -25.75 2.621 1 93.38 338 ALA B N 1
ATOM 7478 C CA . ALA B 1 338 ? -8.094 -26.344 2.1 1 93.38 338 ALA B CA 1
ATOM 7479 C C . ALA B 1 338 ? -8.359 -25.875 0.669 1 93.38 338 ALA B C 1
ATOM 7481 O O . ALA B 1 338 ? -9.07 -26.547 -0.083 1 93.38 338 ALA B O 1
ATOM 7482 N N . GLY B 1 339 ? -7.746 -24.812 0.305 1 91.69 339 GLY B N 1
ATOM 7483 C CA . GLY B 1 339 ? -7.922 -24.297 -1.044 1 91.69 339 GLY B CA 1
ATOM 7484 C C . GLY B 1 339 ? -7.344 -25.203 -2.111 1 91.69 339 GLY B C 1
ATOM 7485 O O . GLY B 1 339 ? -7.762 -25.156 -3.27 1 91.69 339 GLY B O 1
ATOM 7486 N N . TYR B 1 340 ? -6.461 -26.031 -1.686 1 96 340 TYR B N 1
ATOM 7487 C CA . TYR B 1 340 ? -5.816 -26.953 -2.621 1 96 340 TYR B CA 1
ATOM 7488 C C . TYR B 1 340 ? -6.555 -28.281 -2.672 1 96 340 TYR B C 1
ATOM 7490 O O . TYR B 1 340 ? -6.227 -29.156 -3.488 1 96 340 TYR B O 1
ATOM 7498 N N . GLY B 1 341 ? -7.516 -28.438 -1.826 1 93.56 341 GLY B N 1
ATOM 7499 C CA . GLY B 1 341 ? -8.203 -29.719 -1.723 1 93.56 341 GLY B CA 1
ATOM 7500 C C . GLY B 1 341 ? -9.164 -29.984 -2.869 1 93.56 341 GLY B C 1
ATOM 7501 O O . GLY B 1 341 ? -10.211 -29.344 -2.957 1 93.56 341 GLY B O 1
ATOM 7502 N N . SER B 1 342 ? -8.805 -30.875 -3.748 1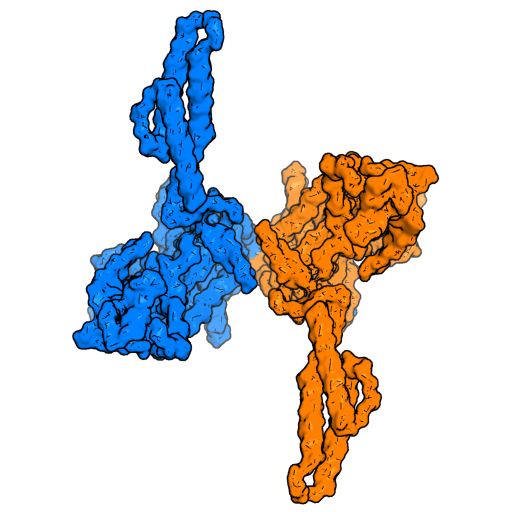 92.81 342 SER B N 1
ATOM 7503 C CA . SER B 1 342 ? -9.625 -31.266 -4.887 1 92.81 342 SER B CA 1
ATOM 7504 C C . SER B 1 342 ? -9.391 -32.75 -5.25 1 92.81 342 SER B C 1
ATOM 7506 O O . SER B 1 342 ? -8.367 -33.312 -4.875 1 92.81 342 SER B O 1
ATOM 7508 N N . GLU B 1 343 ? -10.414 -33.281 -5.883 1 92.5 343 GLU B N 1
ATOM 7509 C CA . GLU B 1 343 ? -10.305 -34.688 -6.305 1 92.5 343 GLU B CA 1
ATOM 7510 C C . GLU B 1 343 ? -9.086 -34.906 -7.199 1 92.5 343 GLU B C 1
ATOM 7512 O O . GLU B 1 343 ? -8.336 -35.844 -7.012 1 92.5 343 GLU B O 1
ATOM 7517 N N . GLU B 1 344 ? -8.914 -34.031 -8.039 1 92.12 344 GLU B N 1
ATOM 7518 C CA . GLU B 1 344 ? -7.797 -34.125 -8.977 1 92.12 344 GLU B CA 1
ATOM 7519 C C . GLU B 1 344 ? -6.461 -34.125 -8.242 1 92.12 344 GLU B C 1
ATOM 7521 O O . GLU B 1 344 ? -5.57 -34.906 -8.562 1 92.12 344 GLU B O 1
ATOM 7526 N N . ASN B 1 345 ? -6.297 -33.281 -7.305 1 95.69 345 ASN B N 1
ATOM 7527 C CA . ASN B 1 345 ? -5.047 -33.156 -6.559 1 95.69 345 ASN B CA 1
ATOM 7528 C C . ASN B 1 345 ? -4.801 -34.375 -5.688 1 95.69 345 ASN B C 1
ATOM 7530 O O . ASN B 1 345 ? -3.662 -34.844 -5.562 1 95.69 345 ASN B O 1
ATOM 7534 N N . TYR B 1 346 ? -5.855 -34.938 -5.102 1 95.5 346 TYR B N 1
ATOM 7535 C CA . TYR B 1 346 ? -5.707 -36.156 -4.273 1 95.5 346 TYR B CA 1
ATOM 7536 C C . TYR B 1 346 ? -5.254 -37.344 -5.109 1 95.5 346 TYR B C 1
ATOM 7538 O O . TYR B 1 346 ? -4.336 -38.062 -4.727 1 95.5 346 TYR B O 1
ATOM 7546 N N . VAL B 1 347 ? -5.969 -37.469 -6.262 1 93.56 347 VAL B N 1
ATOM 7547 C CA . VAL B 1 347 ? -5.629 -38.562 -7.152 1 93.56 347 VAL B CA 1
ATOM 7548 C C . VAL B 1 347 ? -4.172 -38.469 -7.594 1 93.56 347 VAL B C 1
ATOM 7550 O O . VAL B 1 347 ? -3.436 -39.438 -7.602 1 93.56 347 VAL B O 1
ATOM 7553 N N . PHE B 1 348 ? -3.756 -37.344 -7.871 1 94.62 348 PHE B N 1
ATOM 7554 C CA . PHE B 1 348 ? -2.408 -37.094 -8.367 1 94.62 348 PHE B CA 1
ATOM 7555 C C . PHE B 1 348 ? -1.371 -37.406 -7.289 1 94.62 348 PHE B C 1
ATOM 7557 O O . PHE B 1 348 ? -0.388 -38.094 -7.551 1 94.62 348 PHE B O 1
ATOM 7564 N N . ILE B 1 349 ? -1.555 -36.906 -6.055 1 96.5 349 ILE B N 1
ATOM 7565 C CA . ILE B 1 349 ? -0.58 -37.031 -4.977 1 96.5 349 ILE B CA 1
ATOM 7566 C C . ILE B 1 349 ? -0.504 -38.5 -4.52 1 96.5 349 ILE B C 1
ATOM 7568 O O . ILE B 1 349 ? 0.586 -39.031 -4.309 1 96.5 349 ILE B O 1
ATOM 7572 N N . ILE B 1 350 ? -1.638 -39.156 -4.41 1 94.69 350 ILE B N 1
ATOM 7573 C CA . ILE B 1 350 ? -1.699 -40.5 -3.826 1 94.69 350 ILE B CA 1
ATOM 7574 C C . ILE B 1 350 ? -1.352 -41.531 -4.887 1 94.69 350 ILE B C 1
ATOM 7576 O O . ILE B 1 350 ? -0.509 -42.406 -4.656 1 94.69 350 ILE B O 1
ATOM 7580 N N . ASP B 1 351 ? -1.956 -41.406 -6.047 1 92.94 351 ASP B N 1
ATOM 7581 C CA . ASP B 1 351 ? -1.844 -42.469 -7.047 1 92.94 351 ASP B CA 1
ATOM 7582 C C . ASP B 1 351 ? -0.597 -42.281 -7.91 1 92.94 351 ASP B C 1
ATOM 7584 O O . ASP B 1 351 ? 0.081 -43.25 -8.25 1 92.94 351 ASP B O 1
ATOM 7588 N N . GLU B 1 352 ? -0.338 -41.094 -8.242 1 92.81 352 GLU B N 1
ATOM 7589 C CA . GLU B 1 352 ? 0.772 -40.844 -9.156 1 92.81 352 GLU B CA 1
ATOM 7590 C C . GLU B 1 352 ? 2.078 -40.625 -8.398 1 92.81 352 GLU B C 1
ATOM 7592 O O . GLU B 1 352 ? 3.111 -41.219 -8.75 1 92.81 352 GLU B O 1
ATOM 7597 N N . LEU B 1 353 ? 2.082 -39.844 -7.371 1 95 353 LEU B N 1
ATOM 7598 C CA . LEU B 1 353 ? 3.307 -39.531 -6.652 1 95 353 LEU B CA 1
ATOM 7599 C C . LEU B 1 353 ? 3.535 -40.469 -5.492 1 95 353 LEU B C 1
ATOM 7601 O O . LEU B 1 353 ? 4.641 -40.562 -4.949 1 95 353 LEU B O 1
ATOM 7605 N N . GLU B 1 354 ? 2.527 -41.219 -5.082 1 94.81 354 GLU B N 1
ATOM 7606 C CA . GLU B 1 354 ? 2.602 -42.156 -3.969 1 94.81 354 GLU B CA 1
ATOM 7607 C C . GLU B 1 354 ? 3.066 -41.469 -2.691 1 94.81 354 GLU B C 1
ATOM 7609 O O . GLU B 1 354 ? 3.994 -41.938 -2.027 1 94.81 354 GLU B O 1
ATOM 7614 N N . LYS B 1 355 ? 2.467 -40.344 -2.43 1 96.44 355 LYS B N 1
ATOM 7615 C CA . LYS B 1 355 ? 2.748 -39.562 -1.23 1 96.44 355 LYS B CA 1
ATOM 7616 C C . LYS B 1 355 ? 1.48 -39.344 -0.409 1 96.44 355 LYS B C 1
ATOM 7618 O O . LYS B 1 355 ? 0.388 -39.75 -0.826 1 96.44 355 LYS B O 1
ATOM 7623 N N . THR B 1 356 ? 1.615 -38.812 0.742 1 95.88 356 THR B N 1
ATOM 7624 C CA . THR B 1 356 ? 0.487 -38.625 1.646 1 95.88 356 THR B CA 1
ATOM 7625 C C . THR B 1 356 ? 0.079 -37.156 1.712 1 95.88 356 THR B C 1
ATOM 7627 O O . THR B 1 356 ? 0.796 -36.312 2.283 1 95.88 356 THR B O 1
ATOM 7630 N N . PRO B 1 357 ? -1.059 -36.844 1.162 1 96.75 357 PRO B N 1
ATOM 7631 C CA . PRO B 1 357 ? -1.529 -35.438 1.229 1 96.75 357 PRO B CA 1
ATOM 7632 C C . PRO B 1 357 ? -2.176 -35.125 2.57 1 96.75 357 PRO B C 1
ATOM 7634 O O . PRO B 1 357 ? -3.002 -35.875 3.072 1 96.75 357 PRO B O 1
ATOM 7637 N N . LEU B 1 358 ? -1.746 -34.125 3.182 1 96.81 358 LEU B N 1
ATOM 7638 C CA . LEU B 1 358 ? -2.416 -33.531 4.332 1 96.81 358 LEU B CA 1
ATOM 7639 C C . LEU B 1 358 ? -3.055 -32.188 3.959 1 96.81 358 LEU B C 1
ATOM 7641 O O . LEU B 1 358 ? -2.578 -31.125 4.371 1 96.81 358 LEU B O 1
ATOM 7645 N N . ILE B 1 359 ? -4.129 -32.281 3.184 1 96.81 359 ILE B N 1
ATOM 7646 C CA . ILE B 1 359 ? -4.852 -31.141 2.625 1 96.81 359 ILE B CA 1
ATOM 7647 C C . ILE B 1 359 ? -6.348 -31.297 2.895 1 96.81 359 ILE B C 1
ATOM 7649 O O . ILE B 1 359 ? -7.004 -32.156 2.305 1 96.81 359 ILE B O 1
ATOM 7653 N N . PRO B 1 360 ? -6.836 -30.422 3.682 1 94.88 360 PRO B N 1
ATOM 7654 C CA . PRO B 1 360 ? -8.289 -30.516 3.873 1 94.88 360 PRO B CA 1
ATOM 7655 C C . PRO B 1 360 ? -9.07 -30.094 2.629 1 94.88 360 PRO B C 1
ATOM 7657 O O . PRO B 1 360 ? -8.508 -29.5 1.711 1 94.88 360 PRO B O 1
ATOM 7660 N N . TYR B 1 361 ? -10.258 -30.578 2.604 1 92.38 361 TYR B N 1
ATOM 7661 C CA . TYR B 1 361 ? -11.133 -30.141 1.525 1 92.38 361 TYR B CA 1
ATOM 7662 C C . TYR B 1 361 ? -12.062 -29.031 1.996 1 92.38 361 TYR B C 1
ATOM 7664 O O . TYR B 1 361 ? -12.094 -28.703 3.186 1 92.38 361 TYR B O 1
ATOM 7672 N N . GLY B 1 362 ? -12.703 -28.281 1.168 1 87 362 GLY B N 1
ATOM 7673 C CA . GLY B 1 362 ? -13.453 -27.062 1.442 1 87 362 GLY B CA 1
ATOM 7674 C C . GLY B 1 362 ? -14.477 -27.234 2.551 1 87 362 GLY B C 1
ATOM 7675 O O . GLY B 1 362 ? -14.586 -26.391 3.436 1 87 362 GLY B O 1
ATOM 7676 N N . MET B 1 363 ? -15.172 -28.375 2.631 1 86.94 363 MET B N 1
ATOM 7677 C CA . MET B 1 363 ? -16.266 -28.578 3.58 1 86.94 363 MET B CA 1
ATOM 7678 C C . MET B 1 363 ? -15.773 -29.297 4.828 1 86.94 363 MET B C 1
ATOM 7680 O O . MET B 1 363 ? -16.562 -29.672 5.691 1 86.94 363 MET B O 1
ATOM 7684 N N . TYR B 1 364 ? -14.508 -29.406 4.922 1 88.69 364 TYR B N 1
ATOM 7685 C CA . TYR B 1 364 ? -13.922 -30.219 5.98 1 88.69 364 TYR B CA 1
ATOM 7686 C C . TYR B 1 364 ? -14.328 -29.719 7.355 1 88.69 364 TYR B C 1
ATOM 7688 O O . TYR B 1 364 ? -14.844 -30.469 8.18 1 88.69 364 TYR B O 1
ATOM 7696 N N . GLN B 1 365 ? -14.18 -28.422 7.586 1 86.25 365 GLN B N 1
ATOM 7697 C CA . GLN B 1 365 ? -14.484 -27.859 8.891 1 86.25 365 GLN B CA 1
ATOM 7698 C C . GLN B 1 365 ? -15.984 -27.891 9.164 1 86.25 365 GLN B C 1
ATOM 7700 O O . GLN B 1 365 ? -16.422 -28.172 10.289 1 86.25 365 GLN B O 1
ATOM 7705 N N . LYS B 1 366 ? -16.703 -27.625 8.141 1 86.44 366 LYS B N 1
ATOM 7706 C CA . LYS B 1 366 ? -18.156 -27.625 8.281 1 86.44 366 LYS B CA 1
ATOM 7707 C C . LYS B 1 366 ? -18.688 -29.016 8.602 1 86.44 366 LYS B C 1
ATOM 7709 O O . LYS B 1 366 ? -19.625 -29.156 9.383 1 86.44 366 LYS B O 1
ATOM 7714 N N . GLU B 1 367 ? -18.141 -30.016 8.062 1 86.81 367 GLU B N 1
ATOM 7715 C CA . GLU B 1 367 ? -18.578 -31.391 8.242 1 86.81 367 GLU B CA 1
ATOM 7716 C C . GLU B 1 367 ? -18.312 -31.875 9.664 1 86.81 367 GLU B C 1
ATOM 7718 O O . GLU B 1 367 ? -18.922 -32.844 10.125 1 86.81 367 GLU B O 1
ATOM 7723 N N . LEU B 1 368 ? -17.391 -31.125 10.352 1 83.06 368 LEU B N 1
ATOM 7724 C CA . LEU B 1 368 ? -17.047 -31.516 11.711 1 83.06 368 LEU B CA 1
ATOM 7725 C C . LEU B 1 368 ? -18.016 -30.906 12.719 1 83.06 368 LEU B C 1
ATOM 7727 O O . LEU B 1 368 ? -18.078 -31.344 13.867 1 83.06 368 LEU B O 1
ATOM 7731 N N . THR B 1 369 ? -18.766 -29.969 12.195 1 87.19 369 THR B N 1
ATOM 7732 C CA . THR B 1 369 ? -19.703 -29.297 13.094 1 87.19 369 THR B CA 1
ATOM 7733 C C . THR B 1 369 ? -20.891 -30.219 13.414 1 87.19 369 THR B C 1
ATOM 7735 O O . THR B 1 369 ? -21.25 -31.062 12.594 1 87.19 369 THR B O 1
ATOM 7738 N N . LYS B 1 370 ? -21.484 -29.953 14.578 1 85.19 370 LYS B N 1
ATOM 7739 C CA . LYS B 1 370 ? -22.641 -30.75 15.016 1 85.19 370 LYS B CA 1
ATOM 7740 C C . LYS B 1 370 ? -23.844 -30.5 14.125 1 85.19 370 LYS B C 1
ATOM 7742 O O . LYS B 1 370 ? -24.594 -31.422 13.805 1 85.19 370 LYS B O 1
ATOM 7747 N N . LYS B 1 371 ? -24.031 -29.391 13.719 1 84.5 371 LYS B N 1
ATOM 7748 C CA . LYS B 1 371 ? -25.156 -29.047 12.867 1 84.5 371 LYS B CA 1
ATOM 7749 C C . LYS B 1 371 ? -25.109 -29.828 11.555 1 84.5 371 LYS B C 1
ATOM 7751 O O . LYS B 1 371 ? -26.141 -30.281 11.07 1 84.5 371 LYS B O 1
ATOM 7756 N N . TYR B 1 372 ? -23.969 -30.031 11.016 1 86.44 372 TYR B N 1
ATOM 7757 C CA . TYR B 1 372 ? -23.828 -30.766 9.766 1 86.44 372 TYR B CA 1
ATOM 7758 C C . TYR B 1 372 ? -24.047 -32.25 9.984 1 86.44 372 TYR B C 1
ATOM 7760 O O . TYR B 1 372 ? -24.703 -32.938 9.172 1 86.44 372 TYR B O 1
ATOM 7768 N N . LYS B 1 373 ? -23.609 -32.75 11.023 1 83.31 373 LYS B N 1
ATOM 7769 C CA . LYS B 1 373 ? -23.703 -34.156 11.32 1 83.31 373 LYS B CA 1
ATOM 7770 C C . LYS B 1 373 ? -25.141 -34.594 11.625 1 83.31 373 LYS B C 1
ATOM 7772 O O . LYS B 1 373 ? -25.531 -35.719 11.367 1 83.31 373 LYS B O 1
ATOM 7777 N N . ASN B 1 374 ? -25.891 -33.531 12.07 1 84.12 374 ASN B N 1
ATOM 7778 C CA . ASN B 1 374 ? -27.25 -33.875 12.461 1 84.12 374 ASN B CA 1
ATOM 7779 C C . ASN B 1 374 ? -28.266 -33.375 11.438 1 84.12 374 ASN B C 1
ATOM 7781 O O . ASN B 1 374 ? -29.469 -33.562 11.609 1 84.12 374 ASN B O 1
ATOM 7785 N N . SER B 1 375 ? -27.734 -32.906 10.367 1 84.69 375 SER B N 1
ATOM 7786 C CA . SER B 1 375 ? -28.656 -32.344 9.383 1 84.69 375 SER B CA 1
ATOM 7787 C C . SER B 1 375 ? -29.328 -33.438 8.562 1 84.69 375 SER B C 1
ATOM 7789 O O . SER B 1 375 ? -28.672 -34.312 7.988 1 84.69 375 SER B O 1
ATOM 7791 N N . PRO B 1 376 ? -30.656 -33.438 8.438 1 81.06 376 PRO B N 1
ATOM 7792 C CA . PRO B 1 376 ? -31.391 -34.438 7.66 1 81.06 376 PRO B CA 1
ATOM 7793 C C . PRO B 1 376 ? -31.281 -34.219 6.156 1 81.06 376 PRO B C 1
ATOM 7795 O O . PRO B 1 376 ? -31.625 -35.125 5.371 1 81.06 376 PRO B O 1
ATOM 7798 N N . THR B 1 377 ? -30.75 -33.156 5.75 1 81.25 377 THR B N 1
ATOM 7799 C CA . THR B 1 377 ? -30.703 -32.812 4.332 1 81.25 377 THR B CA 1
ATOM 7800 C C . THR B 1 377 ? -29.438 -33.375 3.682 1 81.25 377 THR B C 1
ATOM 7802 O O . THR B 1 377 ? -29.391 -33.531 2.461 1 81.25 377 THR B O 1
ATOM 7805 N N . ASN B 1 378 ? -28.547 -33.75 4.527 1 84.06 378 ASN B N 1
ATOM 7806 C CA . ASN B 1 378 ? -27.281 -34.25 3.998 1 84.06 378 ASN B CA 1
ATOM 7807 C C . ASN B 1 378 ? -27.344 -35.75 3.738 1 84.06 378 ASN B C 1
ATOM 7809 O O . ASN B 1 378 ? -27.578 -36.531 4.66 1 84.06 378 ASN B O 1
ATOM 7813 N N . PRO B 1 379 ? -27.047 -36.094 2.561 1 83.19 379 PRO B N 1
ATOM 7814 C CA . PRO B 1 379 ? -27.141 -37.531 2.205 1 83.19 379 PRO B CA 1
ATOM 7815 C C . PRO B 1 379 ? -26.188 -38.375 3.01 1 83.19 379 PRO B C 1
ATOM 7817 O O . PRO B 1 379 ? -26.422 -39.594 3.156 1 83.19 379 PRO B O 1
ATOM 7820 N N . SER B 1 380 ? -25.188 -37.781 3.535 1 80.19 380 SER B N 1
ATOM 7821 C CA . SER B 1 380 ? -24.234 -38.531 4.312 1 80.19 380 SER B CA 1
ATOM 7822 C C . SER B 1 380 ? -24.844 -39.062 5.609 1 80.19 380 SER B C 1
ATOM 7824 O O . SER B 1 380 ? -24.344 -40 6.207 1 80.19 380 SER B O 1
ATOM 7826 N N . ASN B 1 381 ? -25.906 -38.469 5.922 1 83.25 381 ASN B N 1
ATOM 7827 C CA . ASN B 1 381 ? -26.562 -38.875 7.164 1 83.25 381 ASN B CA 1
ATOM 7828 C C . ASN B 1 381 ? -27.766 -39.781 6.902 1 83.25 381 ASN B C 1
ATOM 7830 O O . ASN B 1 381 ? -28.484 -40.156 7.832 1 83.25 381 ASN B O 1
ATOM 7834 N N . TRP B 1 382 ? -27.984 -40.156 5.68 1 87.19 382 TRP B N 1
ATOM 7835 C CA . TRP B 1 382 ? -29.109 -41.031 5.316 1 87.19 382 TRP B CA 1
ATOM 7836 C C . TRP B 1 382 ? -28.734 -42.5 5.508 1 87.19 382 TRP B C 1
ATOM 7838 O O . TRP B 1 382 ? -27.562 -42.844 5.598 1 87.19 382 TRP B O 1
ATOM 7848 N N . ASP B 1 383 ? -29.797 -43.312 5.648 1 86.75 383 ASP B N 1
ATOM 7849 C CA . ASP B 1 383 ? -29.562 -44.75 5.762 1 86.75 383 ASP B CA 1
ATOM 7850 C C . ASP B 1 383 ? -29.359 -45.375 4.391 1 86.75 383 ASP B C 1
ATOM 7852 O O . ASP B 1 383 ? -30.109 -45.125 3.455 1 86.75 383 ASP B O 1
ATOM 7856 N N . TYR B 1 384 ? -28.203 -46.031 4.293 1 89.31 384 TYR B N 1
ATOM 7857 C CA . TYR B 1 384 ? -27.875 -46.688 3.041 1 89.31 384 TYR B CA 1
ATOM 7858 C C . TYR B 1 384 ? -28.047 -48.188 3.164 1 89.31 384 TYR B C 1
ATOM 7860 O O . TYR B 1 384 ? -27.453 -48.844 4.035 1 89.31 384 TYR B O 1
ATOM 7868 N N . LEU B 1 385 ? -28.891 -48.719 2.32 1 88.12 385 LEU B N 1
ATOM 7869 C CA . LEU B 1 385 ? -29.094 -50.156 2.256 1 88.12 385 LEU B CA 1
ATOM 7870 C C . LEU B 1 385 ? -28.219 -50.781 1.172 1 88.12 385 LEU B C 1
ATOM 7872 O O . LEU B 1 385 ? -28.531 -50.688 -0.017 1 88.12 385 LEU B O 1
ATOM 7876 N N . ALA B 1 386 ? -27.234 -51.5 1.499 1 86.06 386 ALA B N 1
ATOM 7877 C CA . ALA B 1 386 ? -26.234 -52.062 0.584 1 86.06 386 ALA B CA 1
ATOM 7878 C C . ALA B 1 386 ? -26.828 -53.188 -0.268 1 86.06 386 ALA B C 1
ATOM 7880 O O . ALA B 1 386 ? -26.453 -53.344 -1.427 1 86.06 386 ALA B O 1
ATOM 7881 N N . GLU B 1 387 ? -27.766 -53.875 0.316 1 86.31 387 GLU B N 1
ATOM 7882 C CA . GLU B 1 387 ? -28.328 -55 -0.382 1 86.31 387 GLU B CA 1
ATOM 7883 C C . GLU B 1 387 ? -29.156 -54.562 -1.591 1 86.31 387 GLU B C 1
ATOM 7885 O O . GLU B 1 387 ? -29.047 -55.156 -2.67 1 86.31 387 GLU B O 1
ATOM 7890 N N . THR B 1 388 ? -29.906 -53.562 -1.408 1 86.62 388 THR B N 1
ATOM 7891 C CA . THR B 1 388 ? -30.766 -53.094 -2.486 1 86.62 388 THR B CA 1
ATOM 7892 C C . THR B 1 388 ? -30.203 -51.844 -3.141 1 86.62 388 THR B C 1
ATOM 7894 O O . THR B 1 388 ? -30.766 -51.344 -4.125 1 86.62 388 THR B O 1
ATOM 7897 N N . ASP B 1 389 ? -29.016 -51.406 -2.652 1 88.06 389 ASP B N 1
ATOM 7898 C CA . ASP B 1 389 ? -28.391 -50.188 -3.17 1 88.06 389 ASP B CA 1
ATOM 7899 C C . ASP B 1 389 ? -29.375 -49.031 -3.18 1 88.06 389 ASP B C 1
ATOM 7901 O O . ASP B 1 389 ? -29.609 -48.406 -4.223 1 88.06 389 ASP B O 1
ATOM 7905 N N . GLN B 1 390 ? -29.969 -48.781 -2.021 1 90 390 GLN B N 1
ATOM 7906 C CA . GLN B 1 390 ? -30.984 -47.719 -1.867 1 90 390 GLN B CA 1
ATOM 7907 C C . GLN B 1 390 ? -30.625 -46.812 -0.7 1 90 390 GLN B C 1
ATOM 7909 O O . GLN B 1 390 ? -29.984 -47.219 0.262 1 90 390 GLN B O 1
ATOM 7914 N N . PHE B 1 391 ? -30.969 -45.531 -0.905 1 91.19 391 PHE B N 1
ATOM 7915 C CA . PHE B 1 391 ? -30.875 -44.562 0.172 1 91.19 391 PHE B CA 1
ATOM 7916 C C . PHE B 1 391 ? -32.25 -44.25 0.74 1 91.19 391 PHE B C 1
ATOM 7918 O O . PHE B 1 391 ? -33.219 -44.125 -0.007 1 91.19 391 PHE B O 1
ATOM 7925 N N . ILE B 1 392 ? -32.281 -44.156 2.031 1 89.56 392 ILE B N 1
ATOM 7926 C CA . ILE B 1 392 ? -33.562 -43.812 2.68 1 89.56 392 ILE B CA 1
ATOM 7927 C C . ILE B 1 392 ? -33.375 -42.5 3.449 1 89.56 392 ILE B C 1
ATOM 7929 O O . ILE B 1 392 ? -32.625 -42.438 4.414 1 89.56 392 ILE B O 1
ATOM 7933 N N . LYS B 1 393 ? -34.031 -41.5 3.016 1 89.44 393 LYS B N 1
ATOM 7934 C CA . LYS B 1 393 ? -34.031 -40.219 3.697 1 89.44 393 LYS B CA 1
ATOM 7935 C C . LYS B 1 393 ? -34.781 -40.312 5.027 1 89.44 393 LYS B C 1
ATOM 7937 O O . LYS B 1 393 ? -35.656 -41.125 5.199 1 89.44 393 LYS B O 1
ATOM 7942 N N . PRO B 1 394 ? -34.344 -39.438 5.93 1 85.88 394 PRO B N 1
ATOM 7943 C CA . PRO B 1 394 ? -35 -39.5 7.238 1 85.88 394 PRO B CA 1
ATOM 7944 C C . PRO B 1 394 ? -36.5 -39.25 7.16 1 85.88 394 PRO B C 1
ATOM 7946 O O . PRO B 1 394 ? -37.25 -39.656 8.039 1 85.88 394 PRO B O 1
ATOM 7949 N N . ASP B 1 395 ? -36.938 -38.594 6.168 1 84.38 395 ASP B N 1
ATOM 7950 C CA . ASP B 1 395 ? -38.375 -38.375 6.008 1 84.38 395 ASP B CA 1
ATOM 7951 C C . ASP B 1 395 ? -39.062 -39.594 5.43 1 84.38 395 ASP B C 1
ATOM 7953 O O . ASP B 1 395 ? -40.312 -39.656 5.383 1 84.38 395 ASP B O 1
ATOM 7957 N N . GLY B 1 396 ? -38.312 -40.562 5.016 1 85.12 396 GLY B N 1
ATOM 7958 C CA . GLY B 1 396 ? -38.875 -41.812 4.566 1 85.12 396 GLY B CA 1
ATOM 7959 C C . GLY B 1 396 ? -38.781 -42 3.066 1 85.12 396 GLY B C 1
ATOM 7960 O O . GLY B 1 396 ? -39.125 -43.062 2.555 1 85.12 396 GLY B O 1
ATOM 7961 N N . VAL B 1 397 ? -38.375 -41.031 2.375 1 90.44 397 VAL B N 1
ATOM 7962 C CA . VAL B 1 397 ? -38.312 -41.125 0.92 1 90.44 397 VAL B CA 1
ATOM 7963 C C . VAL B 1 397 ? -37.188 -42.062 0.512 1 90.44 397 VAL B C 1
ATOM 7965 O O . VAL B 1 397 ? -36.062 -41.969 1.036 1 90.44 397 VAL B O 1
ATOM 7968 N N . VAL B 1 398 ? -37.531 -42.938 -0.388 1 91.38 398 VAL B N 1
ATOM 7969 C CA . VAL B 1 398 ? -36.562 -43.938 -0.817 1 91.38 398 VAL B CA 1
ATOM 7970 C C . VAL B 1 398 ? -35.969 -43.562 -2.176 1 91.38 398 VAL B C 1
ATOM 7972 O O . VAL B 1 398 ? -36.719 -43.188 -3.092 1 91.38 398 VAL B O 1
ATOM 7975 N N . TYR B 1 399 ? -34.656 -43.594 -2.26 1 92.75 399 TYR B N 1
ATOM 7976 C CA . TYR B 1 399 ? -33.906 -43.312 -3.49 1 92.75 399 TYR B CA 1
ATOM 7977 C C . TYR B 1 399 ? -33.25 -44.594 -4.02 1 92.75 399 TYR B C 1
ATOM 7979 O O . TYR B 1 399 ? -32.5 -45.25 -3.293 1 92.75 399 TYR B O 1
ATOM 7987 N N . SER B 1 400 ? -33.5 -44.906 -5.262 1 91.69 400 SER B N 1
ATOM 7988 C CA . SER B 1 400 ? -32.875 -46.094 -5.863 1 91.69 400 SER B CA 1
ATOM 7989 C C . SER B 1 400 ? -31.875 -45.688 -6.941 1 91.69 400 SER B C 1
ATOM 7991 O O . SER B 1 400 ? -31.922 -44.594 -7.469 1 91.69 400 SER B O 1
ATOM 7993 N N . PHE B 1 401 ? -30.969 -46.688 -7.215 1 91.88 401 PHE B N 1
ATOM 7994 C CA . PHE B 1 401 ? -29.906 -46.469 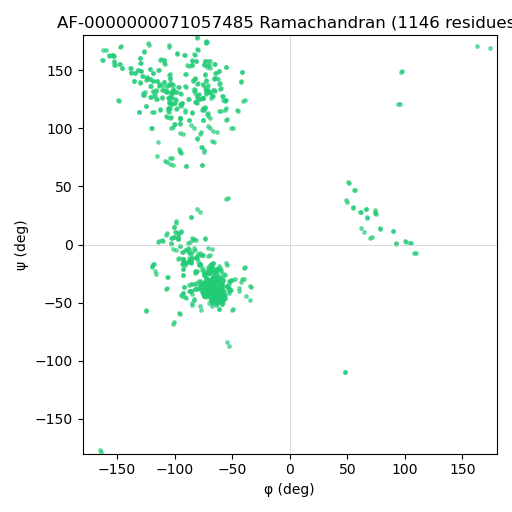-8.188 1 91.88 401 PHE B CA 1
ATOM 7995 C C . PHE B 1 401 ? -30.484 -46.344 -9.594 1 91.88 401 PHE B C 1
ATOM 7997 O O . PHE B 1 401 ? -31.297 -47.156 -10.023 1 91.88 401 PHE B O 1
ATOM 8004 N N . LYS B 1 402 ? -30.125 -45.281 -10.195 1 90.06 402 LYS B N 1
ATOM 8005 C CA . LYS B 1 402 ? -30.609 -45.031 -11.547 1 90.06 402 LYS B CA 1
ATOM 8006 C C . LYS B 1 402 ? -29.547 -45.375 -12.586 1 90.06 402 LYS B C 1
ATOM 8008 O O . LYS B 1 402 ? -29.734 -46.312 -13.383 1 90.06 402 LYS B O 1
ATOM 8013 N N . ASN B 1 403 ? -28.359 -44.594 -12.625 1 90.12 403 ASN B N 1
ATOM 8014 C CA . ASN B 1 403 ? -27.312 -44.844 -13.602 1 90.12 403 ASN B CA 1
ATOM 8015 C C . ASN B 1 403 ? -25.984 -44.188 -13.172 1 90.12 403 ASN B C 1
ATOM 8017 O O . ASN B 1 403 ? -25.938 -43.531 -12.141 1 90.12 403 ASN B O 1
ATOM 8021 N N . TYR B 1 404 ? -24.953 -44.656 -13.953 1 89 404 TYR B N 1
ATOM 8022 C CA . TYR B 1 404 ? -23.656 -44.031 -13.805 1 89 404 TYR B CA 1
ATOM 8023 C C . TYR B 1 404 ? -23.5 -42.844 -14.773 1 89 404 TYR B C 1
ATOM 8025 O O . TYR B 1 404 ? -24 -42.906 -15.898 1 89 404 TYR B O 1
ATOM 8033 N N . SER B 1 405 ? -22.953 -41.719 -14.258 1 90.44 405 SER B N 1
ATOM 8034 C CA . SER B 1 405 ? -22.734 -40.562 -15.109 1 90.44 405 SER B CA 1
ATOM 8035 C C . SER B 1 405 ? -21.297 -40.062 -15.023 1 90.44 405 SER B C 1
ATOM 8037 O O . SER B 1 405 ? -20.734 -39.969 -13.938 1 90.44 405 SER B O 1
ATOM 8039 N N . ARG B 1 406 ? -20.641 -39.875 -16.234 1 89.25 406 ARG B N 1
ATOM 8040 C CA . ARG B 1 406 ? -19.281 -39.344 -16.312 1 89.25 406 ARG B CA 1
ATOM 8041 C C . ARG B 1 406 ? -19.297 -37.875 -16.766 1 89.25 406 ARG B C 1
ATOM 8043 O O . ARG B 1 406 ? -19.906 -37.562 -17.781 1 89.25 406 ARG B O 1
ATOM 8050 N N . ARG B 1 407 ? -18.703 -37.031 -15.898 1 88.69 407 ARG B N 1
ATOM 8051 C CA . ARG B 1 407 ? -18.688 -35.625 -16.203 1 88.69 407 ARG B CA 1
ATOM 8052 C C . ARG B 1 407 ? -17.266 -35.094 -16.344 1 88.69 407 ARG B C 1
ATOM 8054 O O . ARG B 1 407 ? -16.375 -35.5 -15.578 1 88.69 407 ARG B O 1
ATOM 8061 N N . THR B 1 408 ? -17 -34.375 -17.391 1 85.75 408 THR B N 1
ATOM 8062 C CA . THR B 1 408 ? -15.695 -33.781 -17.625 1 85.75 408 THR B CA 1
ATOM 8063 C C . THR B 1 408 ? -15.719 -32.281 -17.328 1 85.75 408 THR B C 1
ATOM 8065 O O . THR B 1 408 ? -16.594 -31.562 -17.797 1 85.75 408 THR B O 1
ATOM 8068 N N . ASP B 1 409 ? -14.844 -31.859 -16.531 1 81.38 409 ASP B N 1
ATOM 8069 C CA . ASP B 1 409 ? -14.82 -30.453 -16.172 1 81.38 409 ASP B CA 1
ATOM 8070 C C . ASP B 1 409 ? -14.133 -29.609 -17.25 1 81.38 409 ASP B C 1
ATOM 8072 O O . ASP B 1 409 ? -13.648 -30.156 -18.234 1 81.38 409 ASP B O 1
ATOM 8076 N N . LYS B 1 410 ? -14.273 -28.312 -17.141 1 76.75 410 LYS B N 1
ATOM 8077 C CA . LYS B 1 410 ? -13.758 -27.359 -18.109 1 76.75 410 LYS B CA 1
ATOM 8078 C C . LYS B 1 410 ? -12.258 -27.547 -18.328 1 76.75 410 LYS B C 1
ATOM 8080 O O . LYS B 1 410 ? -11.734 -27.203 -19.391 1 76.75 410 LYS B O 1
ATOM 8085 N N . TYR B 1 411 ? -11.641 -28.25 -17.453 1 78.75 411 TYR B N 1
ATOM 8086 C CA . TYR B 1 411 ? -10.188 -28.375 -17.547 1 78.75 411 TYR B CA 1
ATOM 8087 C C . TYR B 1 411 ? -9.789 -29.797 -17.922 1 78.75 411 TYR B C 1
ATOM 8089 O O . TYR B 1 411 ? -8.609 -30.141 -17.891 1 78.75 411 TYR B O 1
ATOM 8097 N N . GLY B 1 412 ? -10.766 -30.688 -18.188 1 77.12 412 GLY B N 1
ATOM 8098 C CA . GLY B 1 412 ? -10.5 -31.984 -18.766 1 77.12 412 GLY B CA 1
ATOM 8099 C C . GLY B 1 412 ? -10.484 -33.094 -17.75 1 77.12 412 GLY B C 1
ATOM 8100 O O . GLY B 1 412 ? -10.227 -34.25 -18.094 1 77.12 412 GLY B O 1
ATOM 8101 N N . PHE B 1 413 ? -10.758 -32.812 -16.5 1 87 413 PHE B N 1
ATOM 8102 C CA . PHE B 1 413 ? -10.781 -33.875 -15.484 1 87 413 PHE B CA 1
ATOM 8103 C C . PHE B 1 413 ? -12.117 -34.594 -15.477 1 87 413 PHE B C 1
ATOM 8105 O O . PHE B 1 413 ? -13.172 -33.969 -15.484 1 87 413 PHE B O 1
ATOM 8112 N N . LYS B 1 414 ? -12.008 -35.844 -15.484 1 88.12 414 LYS B N 1
ATOM 8113 C CA . LYS B 1 414 ? -13.203 -36.688 -15.555 1 88.12 414 LYS B CA 1
ATOM 8114 C C . LYS B 1 414 ? -13.602 -37.188 -14.172 1 88.12 414 LYS B C 1
ATOM 8116 O O . LYS B 1 414 ? -12.766 -37.656 -13.414 1 88.12 414 LYS B O 1
ATOM 8121 N N . ARG B 1 415 ? -14.844 -37.031 -13.883 1 88.94 415 ARG B N 1
ATOM 8122 C CA . ARG B 1 415 ? -15.406 -37.5 -12.625 1 88.94 415 ARG B CA 1
ATOM 8123 C C . ARG B 1 415 ? -16.547 -38.5 -12.875 1 88.94 415 ARG B C 1
ATOM 8125 O O . ARG B 1 415 ? -17.328 -38.344 -13.812 1 88.94 415 ARG B O 1
ATOM 8132 N N . ASP B 1 416 ? -16.531 -39.406 -12.023 1 88.25 416 ASP B N 1
ATOM 8133 C CA . ASP B 1 416 ? -17.578 -40.438 -12.109 1 88.25 416 ASP B CA 1
ATOM 8134 C C . ASP B 1 416 ? -18.594 -40.25 -10.984 1 88.25 416 ASP B C 1
ATOM 8136 O O . ASP B 1 416 ? -18.219 -40.125 -9.82 1 88.25 416 ASP B O 1
ATOM 8140 N N . PHE B 1 417 ? -19.859 -40.312 -11.445 1 91.25 417 PHE B N 1
ATOM 8141 C CA . PHE B 1 417 ? -20.938 -40.125 -10.477 1 91.25 417 PHE B CA 1
ATOM 8142 C C . PHE B 1 417 ? -21.891 -41.312 -10.516 1 91.25 417 PHE B C 1
ATOM 8144 O O . PHE B 1 417 ? -22.125 -41.906 -11.578 1 91.25 417 PHE B O 1
ATOM 8151 N N . LYS B 1 418 ? -22.328 -41.656 -9.344 1 89.5 418 LYS B N 1
ATOM 8152 C CA . LYS B 1 418 ? -23.469 -42.562 -9.195 1 89.5 418 LYS B CA 1
ATOM 8153 C C . LYS B 1 418 ? -24.75 -41.812 -8.922 1 89.5 418 LYS B C 1
ATOM 8155 O O . LYS B 1 418 ? -24.875 -41.125 -7.891 1 89.5 418 LYS B O 1
ATOM 8160 N N . ILE B 1 419 ? -25.703 -41.906 -9.812 1 91.69 419 ILE B N 1
ATOM 8161 C CA . ILE B 1 419 ? -26.922 -41.125 -9.695 1 91.69 419 ILE B CA 1
ATOM 8162 C C . ILE B 1 419 ? -28.031 -42 -9.086 1 91.69 419 ILE B C 1
ATOM 8164 O O . ILE B 1 419 ? -28.281 -43.125 -9.531 1 91.69 419 ILE B O 1
ATOM 8168 N N . TYR B 1 420 ? -28.594 -41.5 -7.996 1 91.56 420 TYR B N 1
ATOM 8169 C CA . TYR B 1 420 ? -29.766 -42.094 -7.367 1 91.56 420 TYR B CA 1
ATOM 8170 C C . TYR B 1 420 ? -31 -41.219 -7.547 1 91.56 420 TYR B C 1
ATOM 8172 O O . TYR B 1 420 ? -30.906 -40 -7.465 1 91.56 420 TYR B O 1
ATOM 8180 N N . GLU B 1 421 ? -32 -41.75 -7.902 1 92.5 421 GLU B N 1
ATOM 8181 C CA . GLU B 1 421 ? -33.25 -41 -8.109 1 92.5 421 GLU B CA 1
ATOM 8182 C C . GLU B 1 421 ? -34.344 -41.5 -7.168 1 92.5 421 GLU B C 1
ATOM 8184 O O . GLU B 1 421 ? -34.438 -42.719 -6.887 1 92.5 421 GLU B O 1
ATOM 8189 N N . ALA B 1 422 ? -35.094 -40.531 -6.672 1 92.19 422 ALA B N 1
ATOM 8190 C CA . ALA B 1 422 ? -36.25 -40.906 -5.836 1 92.19 422 ALA B CA 1
ATOM 8191 C C . ALA B 1 422 ? -37.219 -41.781 -6.609 1 92.19 422 ALA B C 1
ATOM 8193 O O . ALA B 1 422 ? -37.562 -41.469 -7.754 1 92.19 422 ALA B O 1
ATOM 8194 N N . ASP B 1 423 ? -37.625 -42.844 -5.875 1 89.75 423 ASP B N 1
ATOM 8195 C CA . ASP B 1 423 ? -38.531 -43.812 -6.531 1 89.75 423 ASP B CA 1
ATOM 8196 C C . ASP B 1 423 ? -39.875 -43.156 -6.848 1 89.75 423 ASP B C 1
ATOM 8198 O O . ASP B 1 423 ? -40.375 -42.312 -6.078 1 89.75 423 ASP B O 1
ATOM 8202 N N . ASN B 1 424 ? -40.469 -43.531 -8.039 1 84.75 424 ASN B N 1
ATOM 8203 C CA . ASN B 1 424 ? -41.75 -43 -8.438 1 84.75 424 ASN B CA 1
ATOM 8204 C C . ASN B 1 424 ? -42.844 -43.406 -7.473 1 84.75 424 ASN B C 1
ATOM 8206 O O . ASN B 1 424 ? -43.75 -42.625 -7.156 1 84.75 424 ASN B O 1
ATOM 8210 N N . ILE B 1 425 ? -42.75 -44.719 -7.051 1 84.38 425 ILE B N 1
ATOM 8211 C CA . ILE B 1 425 ? -43.75 -45.219 -6.133 1 84.38 425 ILE B CA 1
ATOM 8212 C C . ILE B 1 425 ? -43.156 -45.344 -4.73 1 84.38 425 ILE B C 1
ATOM 8214 O O . ILE B 1 425 ? -42.188 -46.094 -4.52 1 84.38 425 ILE B O 1
ATOM 8218 N N . GLN B 1 426 ? -43.75 -44.5 -3.863 1 88.19 426 GLN B N 1
ATOM 8219 C CA . GLN B 1 426 ? -43.312 -44.531 -2.471 1 88.19 426 GLN B CA 1
ATOM 8220 C C . GLN B 1 426 ? -44.344 -45.25 -1.584 1 88.19 426 GLN B C 1
ATOM 8222 O O . GLN B 1 426 ? -45.406 -45.625 -2.057 1 88.19 426 GLN B O 1
ATOM 8227 N N . ASP B 1 427 ? -44 -45.5 -0.322 1 83.56 427 ASP B N 1
ATOM 8228 C CA . ASP B 1 427 ? -44.875 -46.219 0.602 1 83.56 427 ASP B CA 1
ATOM 8229 C C . ASP B 1 427 ? -46.156 -45.438 0.853 1 83.56 427 ASP B C 1
ATOM 8231 O O . ASP B 1 427 ? -47.219 -46.031 1.06 1 83.56 427 ASP B O 1
ATOM 8235 N N . THR B 1 428 ? -46.062 -44.062 0.914 1 86.5 428 THR B N 1
ATOM 8236 C CA . THR B 1 428 ? -47.25 -43.25 1.155 1 86.5 428 THR B CA 1
ATOM 8237 C C . THR B 1 428 ? -47.344 -42.125 0.109 1 86.5 428 THR B C 1
ATOM 8239 O O . THR B 1 428 ? -46.344 -41.781 -0.534 1 86.5 428 THR B O 1
ATOM 8242 N N . ALA B 1 429 ? -48.562 -41.656 -0.081 1 84.88 429 ALA B N 1
ATOM 8243 C CA . ALA B 1 429 ? -48.812 -40.594 -1.042 1 84.88 429 ALA B CA 1
ATOM 8244 C C . ALA B 1 429 ? -48.062 -39.312 -0.645 1 84.88 429 ALA B C 1
ATOM 8246 O O . ALA B 1 429 ? -47.625 -38.531 -1.507 1 84.88 429 ALA B O 1
ATOM 8247 N N . GLU B 1 430 ? -47.938 -39.156 0.621 1 86.56 430 GLU B N 1
ATOM 8248 C CA . GLU B 1 430 ? -47.219 -37.969 1.102 1 86.56 430 GLU B CA 1
ATOM 8249 C C . GLU B 1 430 ? -45.719 -38.031 0.727 1 86.56 430 GLU B C 1
ATOM 8251 O O . GLU B 1 430 ? -45.125 -37.031 0.361 1 86.56 430 GLU B O 1
ATOM 8256 N N . LEU B 1 431 ? -45.25 -39.156 0.777 1 89.06 431 LEU B N 1
ATOM 8257 C CA . LEU B 1 431 ? -43.844 -39.375 0.446 1 89.06 431 LEU B CA 1
ATOM 8258 C C . LEU B 1 431 ? -43.594 -39.188 -1.05 1 89.06 431 LEU B C 1
ATOM 8260 O O . LEU B 1 431 ? -42.531 -38.781 -1.467 1 89.06 431 LEU B O 1
ATOM 8264 N N . GLU B 1 432 ? -44.625 -39.5 -1.854 1 86.75 432 GLU B N 1
ATOM 8265 C CA . GLU B 1 432 ? -44.5 -39.312 -3.297 1 86.75 432 GLU B CA 1
ATOM 8266 C C . GLU B 1 432 ? -44.406 -37.844 -3.658 1 86.75 432 GLU B C 1
ATOM 8268 O O . GLU B 1 432 ? -43.688 -37.469 -4.605 1 86.75 432 GLU B O 1
ATOM 8273 N N . LYS B 1 433 ? -45.031 -37.062 -2.861 1 86.5 433 LYS B N 1
ATOM 8274 C CA . LYS B 1 433 ? -44.938 -35.625 -3.08 1 86.5 433 LYS B CA 1
ATOM 8275 C C . LYS B 1 433 ? -43.594 -35.094 -2.666 1 86.5 433 LYS B C 1
ATOM 8277 O O . LYS B 1 433 ? -43.031 -34.219 -3.326 1 86.5 433 LYS B O 1
ATOM 8282 N N . LEU B 1 434 ? -43 -35.656 -1.689 1 87.81 434 LEU B N 1
ATOM 8283 C CA . LEU B 1 434 ? -41.719 -35.188 -1.175 1 87.81 434 LEU B CA 1
ATOM 8284 C C . LEU B 1 434 ? -40.594 -35.656 -2.08 1 87.81 434 LEU B C 1
ATOM 8286 O O . LEU B 1 434 ? -39.469 -35.094 -2.023 1 87.81 434 LEU B O 1
ATOM 8290 N N . ALA B 1 435 ? -40.906 -36.625 -2.893 1 89.12 435 ALA B N 1
ATOM 8291 C CA . ALA B 1 435 ? -39.906 -37.188 -3.775 1 89.12 435 ALA B CA 1
ATOM 8292 C C . ALA B 1 435 ? -39.688 -36.312 -5.004 1 89.12 435 ALA B C 1
ATOM 8294 O O . ALA B 1 435 ? -38.719 -36.5 -5.75 1 89.12 435 ALA B O 1
ATOM 8295 N N . LYS B 1 436 ? -40.562 -35.438 -5.191 1 87 436 LYS B N 1
ATOM 8296 C CA . LYS B 1 436 ? -40.5 -34.594 -6.383 1 87 436 LYS B CA 1
ATOM 8297 C C . LYS B 1 436 ? -40 -33.188 -6.035 1 87 436 LYS B C 1
ATOM 8299 O O . LYS B 1 436 ? -40.156 -32.719 -4.898 1 87 436 LYS B O 1
ATOM 8304 N N . THR B 1 437 ? -39.25 -32.594 -7.008 1 88.19 437 THR B N 1
ATOM 8305 C CA . THR B 1 437 ? -38.812 -31.203 -6.859 1 88.19 437 THR B CA 1
ATOM 8306 C C . THR B 1 437 ? -39.969 -30.234 -7.043 1 88.19 437 THR B C 1
ATOM 8308 O O . THR B 1 437 ? -41.094 -30.641 -7.379 1 88.19 437 THR B O 1
ATOM 8311 N N . GLU B 1 438 ? -39.688 -29 -6.805 1 83.19 438 GLU B N 1
ATOM 8312 C CA . GLU B 1 438 ? -40.719 -27.984 -6.965 1 83.19 438 GLU B CA 1
ATOM 8313 C C . GLU B 1 438 ? -41.188 -27.906 -8.414 1 83.19 438 GLU B C 1
ATOM 8315 O O . GLU B 1 438 ? -42.375 -27.594 -8.664 1 83.19 438 GLU B O 1
ATOM 8320 N N . SER B 1 439 ? -40.312 -28.297 -9.297 1 85 439 SER B N 1
ATOM 8321 C CA . SER B 1 439 ? -40.656 -28.25 -10.711 1 85 439 SER B CA 1
ATOM 8322 C C . SER B 1 439 ? -41.344 -29.547 -11.156 1 85 439 SER B C 1
ATOM 8324 O O . SER B 1 439 ? -41.75 -29.672 -12.305 1 85 439 SER B O 1
ATOM 8326 N N . GLY B 1 440 ? -41.562 -30.484 -10.258 1 80.75 440 GLY B N 1
ATOM 8327 C CA . GLY B 1 440 ? -42.281 -31.719 -10.539 1 80.75 440 GLY B CA 1
ATOM 8328 C C . GLY B 1 440 ? -41.375 -32.844 -10.953 1 80.75 440 GLY B C 1
ATOM 8329 O O . GLY B 1 440 ? -41.844 -33.938 -11.281 1 80.75 440 GLY B O 1
ATOM 8330 N N . ARG B 1 441 ? -40.156 -32.625 -10.984 1 83.56 441 ARG B N 1
ATOM 8331 C CA . ARG B 1 441 ? -39.25 -33.688 -11.359 1 83.56 441 ARG B CA 1
ATOM 8332 C C . ARG B 1 441 ? -38.812 -34.5 -10.148 1 83.56 441 ARG B C 1
ATOM 8334 O O . ARG B 1 441 ? -38.844 -34 -9.016 1 83.56 441 ARG B O 1
ATOM 8341 N N . GLN B 1 442 ? -38.469 -35.719 -10.453 1 89.5 442 GLN B N 1
ATOM 8342 C CA . GLN B 1 442 ? -38 -36.562 -9.359 1 89.5 442 GLN B CA 1
ATOM 8343 C C . GLN B 1 442 ? -36.688 -36.062 -8.812 1 89.5 442 GLN B C 1
ATOM 8345 O O . GLN B 1 442 ? -35.781 -35.719 -9.578 1 89.5 442 GLN B O 1
ATOM 8350 N N . LYS B 1 443 ? -36.594 -35.969 -7.539 1 90.31 443 LYS B N 1
ATOM 8351 C CA . LYS B 1 443 ? -35.344 -35.531 -6.895 1 90.31 443 LYS B CA 1
ATOM 8352 C C . LYS B 1 443 ? -34.219 -36.562 -7.137 1 90.31 443 LYS B C 1
ATOM 8354 O O . LYS B 1 443 ? -34.469 -37.75 -7.211 1 90.31 443 LYS B O 1
ATOM 8359 N N . GLN B 1 444 ? -33.062 -36.031 -7.309 1 89.62 444 GLN B N 1
ATOM 8360 C CA . GLN B 1 444 ? -31.891 -36.906 -7.586 1 89.62 444 GLN B CA 1
ATOM 8361 C C . GLN B 1 444 ? -30.734 -36.562 -6.645 1 89.62 444 GLN B C 1
ATOM 8363 O O . GLN B 1 444 ? -30.641 -35.469 -6.121 1 89.62 444 GLN B O 1
ATOM 8368 N N . ILE B 1 445 ? -29.953 -37.625 -6.367 1 88 445 ILE B N 1
ATOM 8369 C CA . ILE B 1 445 ? -28.703 -37.469 -5.613 1 88 445 ILE B CA 1
ATOM 8370 C C . ILE B 1 445 ? -27.516 -37.875 -6.484 1 88 445 ILE B C 1
ATOM 8372 O O . ILE B 1 445 ? -27.578 -38.906 -7.172 1 88 445 ILE B O 1
ATOM 8376 N N . HIS B 1 446 ? -26.625 -37.031 -6.531 1 88.19 446 HIS B N 1
ATOM 8377 C CA . HIS B 1 446 ? -25.406 -37.312 -7.266 1 88.19 446 HIS B CA 1
ATOM 8378 C C . HIS B 1 446 ? -24.266 -37.719 -6.324 1 88.19 446 HIS B C 1
ATOM 8380 O O . HIS B 1 446 ? -23.703 -36.875 -5.637 1 88.19 446 HIS B O 1
ATOM 8386 N N . TYR B 1 447 ? -23.984 -38.969 -6.293 1 85.81 447 TYR B N 1
ATOM 8387 C CA . TYR B 1 447 ? -22.984 -39.531 -5.387 1 85.81 447 TYR B CA 1
ATOM 8388 C C . TYR B 1 447 ? -21.656 -39.75 -6.109 1 85.81 447 TYR B C 1
ATOM 8390 O O . TYR B 1 447 ? -21.625 -40.438 -7.141 1 85.81 447 TYR B O 1
ATOM 8398 N N . ASN B 1 448 ? -20.594 -39.156 -5.633 1 89.06 448 ASN B N 1
ATOM 8399 C CA . ASN B 1 448 ? -19.25 -39.375 -6.156 1 89.06 448 ASN B CA 1
ATOM 8400 C C . ASN B 1 448 ? -18.422 -40.281 -5.254 1 89.06 448 ASN B C 1
ATOM 8402 O O . ASN B 1 448 ? -17.859 -39.844 -4.254 1 89.06 448 ASN B O 1
ATOM 8406 N N . PRO B 1 449 ? -18.312 -41.562 -5.605 1 86.44 449 PRO B N 1
ATOM 8407 C CA . PRO B 1 449 ? -17.656 -42.531 -4.73 1 86.44 449 PRO B CA 1
ATOM 8408 C C . PRO B 1 449 ? -16.156 -42.219 -4.547 1 86.44 449 PRO B C 1
ATOM 8410 O O . PRO B 1 449 ? -15.633 -42.375 -3.441 1 86.44 449 PRO B O 1
ATOM 8413 N N . THR B 1 450 ? -15.508 -41.875 -5.637 1 88.69 450 THR B N 1
ATOM 8414 C CA . THR B 1 450 ? -14.078 -41.594 -5.566 1 88.69 450 THR B CA 1
ATOM 8415 C C . THR B 1 450 ? -13.805 -40.406 -4.633 1 88.69 450 THR B C 1
ATOM 8417 O O . THR B 1 450 ? -12.914 -40.469 -3.785 1 88.69 450 THR B O 1
ATOM 8420 N N . TRP B 1 451 ? -14.531 -39.375 -4.816 1 90 451 TRP B N 1
ATOM 8421 C CA . TRP B 1 451 ? -14.398 -38.188 -3.988 1 90 451 TRP B CA 1
ATOM 8422 C C . TRP B 1 451 ? -14.633 -38.5 -2.518 1 90 451 TRP B C 1
ATOM 8424 O O . TRP B 1 451 ? -13.891 -38.062 -1.646 1 90 451 TRP B O 1
ATOM 8434 N N . ASN B 1 452 ? -15.641 -39.312 -2.23 1 87.75 452 ASN B N 1
ATOM 8435 C CA . ASN B 1 452 ? -15.953 -39.688 -0.856 1 87.75 452 ASN B CA 1
ATOM 8436 C C . ASN B 1 452 ? -14.875 -40.594 -0.254 1 87.75 452 ASN B C 1
ATOM 8438 O O . ASN B 1 452 ? -14.594 -40.5 0.942 1 87.75 452 ASN B O 1
ATOM 8442 N N . TYR B 1 453 ? -14.438 -41.406 -1.135 1 89.81 453 TYR B N 1
ATOM 8443 C CA . TYR B 1 453 ? -13.336 -42.25 -0.693 1 89.81 453 TYR B CA 1
ATOM 8444 C C . TYR B 1 453 ? -12.148 -41.406 -0.235 1 89.81 453 TYR B C 1
ATOM 8446 O O . TYR B 1 453 ? -11.609 -41.625 0.854 1 89.81 453 TYR B O 1
ATOM 8454 N N . PHE B 1 454 ? -11.742 -40.5 -1.041 1 92.19 454 PHE B N 1
ATOM 8455 C CA . PHE B 1 454 ? -10.602 -39.656 -0.713 1 92.19 454 PHE B CA 1
ATOM 8456 C C . PHE B 1 454 ? -10.898 -38.781 0.499 1 92.19 454 PHE B C 1
ATOM 8458 O O . PHE B 1 454 ? -10.016 -38.531 1.322 1 92.19 454 PHE B O 1
ATOM 8465 N N . LYS B 1 455 ? -12.102 -38.312 0.619 1 90.88 455 LYS B N 1
ATOM 8466 C CA . LYS B 1 455 ? -12.484 -37.5 1.777 1 90.88 455 LYS B CA 1
ATOM 8467 C C . LYS B 1 455 ? -12.266 -38.281 3.076 1 90.88 455 LYS B C 1
ATOM 8469 O O . LYS B 1 455 ? -11.742 -37.719 4.047 1 90.88 455 LYS B O 1
ATOM 8474 N N . GLU B 1 456 ? -12.688 -39.5 3.064 1 91 456 GLU B N 1
ATOM 8475 C CA . GLU B 1 456 ? -12.547 -40.312 4.258 1 91 456 GLU B CA 1
ATOM 8476 C C . GLU B 1 456 ? -11.078 -40.594 4.562 1 91 456 GLU B C 1
ATOM 8478 O O . GLU B 1 456 ? -10.664 -40.594 5.723 1 91 456 GLU B O 1
ATOM 8483 N N . LEU B 1 457 ? -10.398 -40.844 3.508 1 92.75 457 LEU B N 1
ATOM 8484 C CA . LEU B 1 457 ? -8.969 -41.094 3.668 1 92.75 457 LEU B CA 1
ATOM 8485 C C . LEU B 1 457 ? -8.266 -39.875 4.273 1 92.75 457 LEU B C 1
ATOM 8487 O O . LEU B 1 457 ? -7.441 -40.031 5.176 1 92.75 457 LEU B O 1
ATOM 8491 N N . ILE B 1 458 ? -8.562 -38.75 3.793 1 93.75 458 ILE B N 1
ATOM 8492 C CA . ILE B 1 458 ? -7.938 -37.5 4.246 1 93.75 458 ILE B CA 1
ATOM 8493 C C . ILE B 1 458 ? -8.352 -37.219 5.684 1 93.75 458 ILE B C 1
ATOM 8495 O O . ILE B 1 458 ? -7.543 -36.75 6.488 1 93.75 458 ILE B O 1
ATOM 8499 N N . LYS B 1 459 ? -9.578 -37.469 5.992 1 92.56 459 LYS B N 1
ATOM 8500 C CA . LYS B 1 459 ? -10.047 -37.281 7.363 1 92.56 459 LYS B CA 1
ATOM 8501 C C . LYS B 1 459 ? -9.258 -38.156 8.336 1 92.56 459 LYS B C 1
ATOM 8503 O O . LYS B 1 459 ? -8.867 -37.688 9.406 1 92.56 459 LYS B O 1
ATOM 8508 N N . GLU B 1 460 ? -9.07 -39.344 7.938 1 93.44 460 GLU B N 1
ATOM 8509 C CA . GLU B 1 460 ? -8.32 -40.281 8.781 1 93.44 460 GLU B CA 1
ATOM 8510 C C . GLU B 1 460 ? -6.879 -39.812 8.961 1 93.44 460 GLU B C 1
ATOM 8512 O O . GLU B 1 460 ? -6.34 -39.875 10.07 1 93.44 460 GLU B O 1
ATOM 8517 N N . GLU B 1 461 ? -6.309 -39.406 7.906 1 94.06 461 GLU B N 1
ATOM 8518 C CA . GLU B 1 461 ? -4.926 -38.938 7.953 1 94.06 461 GLU B CA 1
ATOM 8519 C C . GLU B 1 461 ? -4.785 -37.688 8.805 1 94.06 461 GLU B C 1
ATOM 8521 O O . GLU B 1 461 ? -3.848 -37.562 9.594 1 94.06 461 GLU B O 1
ATOM 8526 N N . LEU B 1 462 ? -5.684 -36.75 8.688 1 94 462 LEU B N 1
ATOM 8527 C CA . LEU B 1 462 ? -5.629 -35.469 9.398 1 94 462 LEU B CA 1
ATOM 8528 C C . LEU B 1 462 ? -5.945 -35.656 10.883 1 94 462 LEU B C 1
ATOM 8530 O O . LEU B 1 462 ? -5.512 -34.875 11.719 1 94 462 LEU B O 1
ATOM 8534 N N . HIS B 1 463 ? -6.664 -36.75 11.164 1 92.69 463 HIS B N 1
ATOM 8535 C CA . HIS B 1 463 ? -7.039 -37 12.555 1 92.69 463 HIS B CA 1
ATOM 8536 C C . HIS B 1 463 ? -6.016 -37.875 13.242 1 92.69 463 HIS B C 1
ATOM 8538 O O . HIS B 1 463 ? -6.035 -38.031 14.461 1 92.69 463 HIS B O 1
ATOM 8544 N N . SER B 1 464 ? -5.16 -38.438 12.445 1 94 464 SER B N 1
ATOM 8545 C CA . SER B 1 464 ? -4.094 -39.25 13.039 1 94 464 SER B CA 1
ATOM 8546 C C . SER B 1 464 ? -3.158 -38.375 13.883 1 94 464 SER B C 1
ATOM 8548 O O . SER B 1 464 ? -3.076 -37.188 13.688 1 94 464 SER B O 1
ATOM 8550 N N . GLU B 1 465 ? -2.48 -38.938 14.836 1 93.31 465 GLU B N 1
ATOM 8551 C CA . GLU B 1 465 ? -1.579 -38.188 15.711 1 93.31 465 GLU B CA 1
ATOM 8552 C C . GLU B 1 465 ? -0.461 -37.531 14.922 1 93.31 465 GLU B C 1
ATOM 8554 O O . GLU B 1 465 ? -0.176 -36.344 15.125 1 93.31 465 GLU B O 1
ATOM 8559 N N . GLU B 1 466 ? 0.083 -38.281 14.07 1 93.06 466 GLU B N 1
ATOM 8560 C CA . GLU B 1 466 ? 1.175 -37.75 13.258 1 93.06 466 GLU B CA 1
ATOM 8561 C C . GLU B 1 466 ? 0.672 -36.719 12.273 1 93.06 466 GLU B C 1
ATOM 8563 O O . GLU B 1 466 ? 1.271 -35.625 12.141 1 93.06 466 GLU B O 1
ATOM 8568 N N . GLY B 1 467 ? -0.383 -37 11.594 1 93.38 467 GLY B N 1
ATOM 8569 C CA . GLY B 1 467 ? -0.931 -36.094 10.602 1 93.38 467 GLY B CA 1
ATOM 8570 C C . GLY B 1 467 ? -1.396 -34.781 11.195 1 93.38 467 GLY B C 1
ATOM 8571 O O . GLY B 1 467 ? -1.161 -33.719 10.617 1 93.38 467 GLY B O 1
ATOM 8572 N N . SER B 1 468 ? -1.977 -34.844 12.336 1 93.88 468 SER B N 1
ATOM 8573 C CA . SER B 1 468 ? -2.467 -33.656 13.008 1 93.88 468 SER B CA 1
ATOM 8574 C C . SER B 1 468 ? -1.312 -32.781 13.492 1 93.88 468 SER B C 1
ATOM 8576 O O . SER B 1 468 ? -1.383 -31.562 13.414 1 93.88 468 SER B O 1
ATOM 8578 N N . ARG B 1 469 ? -0.334 -33.406 13.961 1 94.06 469 ARG B N 1
ATOM 8579 C CA . ARG B 1 469 ? 0.848 -32.688 14.422 1 94.06 469 ARG B CA 1
ATOM 8580 C C . ARG B 1 469 ? 1.531 -31.969 13.266 1 94.06 469 ARG B C 1
ATOM 8582 O O . ARG B 1 469 ? 1.894 -30.797 13.383 1 94.06 469 ARG B O 1
ATOM 8589 N N . ILE B 1 470 ? 1.682 -32.625 12.18 1 94.81 470 ILE B N 1
ATOM 8590 C CA . ILE B 1 470 ? 2.354 -32.062 11.016 1 94.81 470 ILE B CA 1
ATOM 8591 C C . ILE B 1 470 ? 1.516 -30.922 10.445 1 94.81 470 ILE B C 1
ATOM 8593 O O . ILE B 1 470 ? 2.049 -29.859 10.102 1 94.81 470 ILE B O 1
ATOM 8597 N N . TYR B 1 471 ? 0.227 -31.094 10.414 1 95.06 471 TYR B N 1
ATOM 8598 C CA . TYR B 1 471 ? -0.647 -30.078 9.836 1 95.06 471 TYR B CA 1
ATOM 8599 C C . TYR B 1 471 ? -0.658 -28.812 10.688 1 95.06 471 TYR B C 1
ATOM 8601 O O . TYR B 1 471 ? -0.749 -27.703 10.164 1 95.06 471 TYR B O 1
ATOM 8609 N N . ALA B 1 472 ? -0.557 -28.953 11.961 1 92.81 472 ALA B N 1
ATOM 8610 C CA . ALA B 1 472 ? -0.552 -27.828 12.883 1 92.81 472 ALA B CA 1
ATOM 8611 C C . ALA B 1 472 ? 0.664 -26.938 12.648 1 92.81 472 ALA B C 1
ATOM 8613 O O . ALA B 1 472 ? 0.619 -25.734 12.914 1 92.81 472 ALA B O 1
ATOM 8614 N N . LYS B 1 473 ? 1.667 -27.453 12.094 1 93.31 473 LYS B N 1
ATOM 8615 C CA . LYS B 1 473 ? 2.908 -26.719 11.867 1 93.31 473 LYS B CA 1
ATOM 8616 C C . LYS B 1 473 ? 2.809 -25.859 10.609 1 93.31 473 LYS B C 1
ATOM 8618 O O . LYS B 1 473 ? 3.646 -24.984 10.383 1 93.31 473 LYS B O 1
ATOM 8623 N N . ARG B 1 474 ? 1.791 -26.078 9.859 1 91.44 474 ARG B N 1
ATOM 8624 C CA . ARG B 1 474 ? 1.664 -25.375 8.586 1 91.44 474 ARG B CA 1
ATOM 8625 C C . ARG B 1 474 ? 1.63 -23.875 8.797 1 91.44 474 ARG B C 1
ATOM 8627 O O . ARG B 1 474 ? 2.367 -23.125 8.141 1 91.44 474 ARG B O 1
ATOM 8634 N N . LYS B 1 475 ? 0.783 -23.469 9.734 1 88.56 475 LYS B N 1
ATOM 8635 C CA . LYS B 1 475 ? 0.594 -22.031 9.969 1 88.56 475 LYS B CA 1
ATOM 8636 C C . LYS B 1 475 ? 1.884 -21.391 10.461 1 88.56 475 LYS B C 1
ATOM 8638 O O . LYS B 1 475 ? 2.199 -20.25 10.086 1 88.56 475 LYS B O 1
ATOM 8643 N N . ILE B 1 476 ? 2.637 -22.047 11.148 1 91.44 476 ILE B N 1
ATOM 8644 C CA . ILE B 1 476 ? 3.842 -21.5 11.766 1 91.44 476 ILE B CA 1
ATOM 8645 C C . ILE B 1 476 ? 5.004 -21.578 10.781 1 91.44 476 ILE B C 1
ATOM 8647 O O . ILE B 1 476 ? 6.023 -20.906 10.961 1 91.44 476 ILE B O 1
ATOM 8651 N N . ASP B 1 477 ? 4.836 -22.328 9.742 1 93.62 477 ASP B N 1
ATOM 8652 C CA . ASP B 1 477 ? 5.945 -22.531 8.82 1 93.62 477 ASP B CA 1
ATOM 8653 C C . ASP B 1 477 ? 5.863 -21.578 7.633 1 93.62 477 ASP B C 1
ATOM 8655 O O . ASP B 1 477 ? 6.711 -20.703 7.48 1 93.62 477 ASP B O 1
ATOM 8659 N N . VAL B 1 478 ? 4.777 -21.641 6.895 1 92 478 VAL B N 1
ATOM 8660 C CA . VAL B 1 478 ? 4.711 -20.953 5.609 1 92 478 VAL B CA 1
ATOM 8661 C C . VAL B 1 478 ? 4.277 -19.516 5.82 1 92 478 VAL B C 1
ATOM 8663 O O . VAL B 1 478 ? 4.723 -18.609 5.105 1 92 478 VAL B O 1
ATOM 8666 N N . GLU B 1 479 ? 3.432 -19.172 6.766 1 88.75 479 GLU B N 1
ATOM 8667 C CA . GLU B 1 479 ? 2.879 -17.828 6.961 1 88.75 479 GLU B CA 1
ATOM 8668 C C . GLU B 1 479 ? 3.967 -16.828 7.344 1 88.75 479 GLU B C 1
ATOM 8670 O O . GLU B 1 479 ? 4.031 -15.734 6.793 1 88.75 479 GLU B O 1
ATOM 8675 N N . PRO B 1 480 ? 4.906 -17.25 8.195 1 92.19 480 PRO B N 1
ATOM 8676 C CA . PRO B 1 480 ? 5.988 -16.328 8.523 1 92.19 480 PRO B CA 1
ATOM 8677 C C . PRO B 1 480 ? 6.891 -16.016 7.328 1 92.19 480 PRO B C 1
ATOM 8679 O O . PRO B 1 480 ? 7.473 -14.938 7.242 1 92.19 480 PRO B O 1
ATOM 8682 N N . VAL B 1 481 ? 7.008 -16.938 6.465 1 94.75 481 VAL B N 1
ATOM 8683 C CA . VAL B 1 481 ? 7.848 -16.75 5.285 1 94.75 481 VAL B CA 1
ATOM 8684 C C . VAL B 1 481 ? 7.266 -15.633 4.418 1 94.75 481 VAL B C 1
ATOM 8686 O O . VAL B 1 481 ? 7.98 -14.719 4.008 1 94.75 481 VAL B O 1
ATOM 8689 N N . PHE B 1 482 ? 5.98 -15.711 4.199 1 93.19 482 PHE B N 1
ATOM 8690 C CA . PHE B 1 482 ? 5.34 -14.672 3.395 1 93.19 482 PHE B CA 1
ATOM 8691 C C . PHE B 1 482 ? 5.273 -13.359 4.16 1 93.19 482 PHE B C 1
ATOM 8693 O O . PHE B 1 482 ? 5.348 -12.281 3.562 1 93.19 482 PHE B O 1
ATOM 8700 N N . GLY B 1 483 ? 5.148 -13.469 5.477 1 89.88 483 GLY B N 1
ATOM 8701 C CA . GLY B 1 483 ? 5.23 -12.266 6.293 1 89.88 483 GLY B CA 1
ATOM 8702 C C . GLY B 1 483 ? 6.57 -11.562 6.191 1 89.88 483 GLY B C 1
ATOM 8703 O O . GLY B 1 483 ? 6.625 -10.336 6.09 1 89.88 483 GLY B O 1
ATOM 8704 N N . ARG B 1 484 ? 7.559 -12.312 6.199 1 92.19 484 ARG B N 1
ATOM 8705 C CA . ARG B 1 484 ? 8.906 -11.758 6.074 1 92.19 484 ARG B CA 1
ATOM 8706 C C . ARG B 1 484 ? 9.109 -11.133 4.699 1 92.19 484 ARG B C 1
ATOM 8708 O O . ARG B 1 484 ? 9.695 -10.055 4.582 1 92.19 484 ARG B O 1
ATOM 8715 N N . LEU B 1 485 ? 8.641 -11.812 3.73 1 93.31 485 LEU B N 1
ATOM 8716 C CA . LEU B 1 485 ? 8.758 -11.32 2.363 1 93.31 485 LEU B CA 1
ATOM 8717 C C . LEU B 1 485 ? 8.086 -9.961 2.217 1 93.31 485 LEU B C 1
ATOM 8719 O O . LEU B 1 485 ? 8.672 -9.023 1.676 1 93.31 485 LEU B O 1
ATOM 8723 N N . LYS B 1 486 ? 6.934 -9.82 2.783 1 87.19 486 LYS B N 1
ATOM 8724 C CA . LYS B 1 486 ? 6.125 -8.633 2.545 1 87.19 486 LYS B CA 1
ATOM 8725 C C . LYS B 1 486 ? 6.406 -7.555 3.59 1 87.19 486 LYS B C 1
ATOM 8727 O O . LYS B 1 486 ? 6.398 -6.363 3.279 1 87.19 486 LYS B O 1
ATOM 8732 N N . SER B 1 487 ? 6.648 -7.898 4.809 1 82.12 487 SER B N 1
ATOM 8733 C CA . SER B 1 487 ? 6.785 -6.914 5.879 1 82.12 487 SER B CA 1
ATOM 8734 C C . SER B 1 487 ? 8.242 -6.535 6.102 1 82.12 487 SER B C 1
ATOM 8736 O O . SER B 1 487 ? 8.57 -5.352 6.23 1 82.12 487 SER B O 1
ATOM 8738 N N . VAL B 1 488 ? 9.062 -7.527 6.105 1 82.06 488 VAL B N 1
ATOM 8739 C CA . VAL B 1 488 ? 10.461 -7.262 6.41 1 82.06 488 VAL B CA 1
ATOM 8740 C C . VAL B 1 488 ? 11.195 -6.828 5.145 1 82.06 488 VAL B C 1
ATOM 8742 O O . VAL B 1 488 ? 11.828 -5.77 5.117 1 82.06 488 VAL B O 1
ATOM 8745 N N . PHE B 1 489 ? 11.055 -7.59 4.152 1 86.38 489 PHE B N 1
ATOM 8746 C CA . PHE B 1 489 ? 11.727 -7.254 2.902 1 86.38 489 PHE B CA 1
ATOM 8747 C C . PHE B 1 489 ? 10.938 -6.207 2.127 1 86.38 489 PHE B C 1
ATOM 8749 O O . PHE B 1 489 ? 11.477 -5.559 1.226 1 86.38 489 PHE B O 1
ATOM 8756 N N . GLY B 1 490 ? 9.672 -6.113 2.402 1 79.75 490 GLY B N 1
ATOM 8757 C CA . GLY B 1 490 ? 8.828 -5.066 1.84 1 79.75 490 GLY B CA 1
ATOM 8758 C C . GLY B 1 490 ? 8.5 -5.289 0.378 1 79.75 490 GLY B C 1
ATOM 8759 O O . GLY B 1 490 ? 8.297 -4.332 -0.373 1 79.75 490 GLY B O 1
ATOM 8760 N N . VAL B 1 491 ? 8.5 -6.508 -0.012 1 86.5 491 VAL B N 1
ATOM 8761 C CA . VAL B 1 491 ? 8.273 -6.777 -1.429 1 86.5 491 VAL B CA 1
ATOM 8762 C C . VAL B 1 491 ? 6.801 -7.09 -1.668 1 86.5 491 VAL B C 1
ATOM 8764 O O . VAL B 1 491 ? 6.32 -8.164 -1.295 1 86.5 491 VAL B O 1
ATOM 8767 N N . ARG B 1 492 ? 6.152 -6.199 -2.277 1 84.5 492 ARG B N 1
ATOM 8768 C CA . ARG B 1 492 ? 4.762 -6.398 -2.662 1 84.5 492 ARG B CA 1
ATOM 8769 C C . ARG B 1 492 ? 4.594 -6.328 -4.176 1 84.5 492 ARG B C 1
ATOM 8771 O O . ARG B 1 492 ? 3.58 -6.77 -4.715 1 84.5 492 ARG B O 1
ATOM 8778 N N . ARG B 1 493 ? 5.57 -5.805 -4.719 1 86.62 493 ARG B N 1
ATOM 8779 C CA . ARG B 1 493 ? 5.613 -5.66 -6.168 1 86.62 493 ARG B CA 1
ATOM 8780 C C . ARG B 1 493 ? 6.973 -6.066 -6.723 1 86.62 493 ARG B C 1
ATOM 8782 O O . ARG B 1 493 ? 8 -5.828 -6.086 1 86.62 493 ARG B O 1
ATOM 8789 N N . VAL B 1 494 ? 6.906 -6.727 -7.848 1 88.19 494 VAL B N 1
ATOM 8790 C CA . VAL B 1 494 ? 8.156 -7.145 -8.469 1 88.19 494 VAL B CA 1
ATOM 8791 C C . VAL B 1 494 ? 8.75 -5.984 -9.273 1 88.19 494 VAL B C 1
ATOM 8793 O O . VAL B 1 494 ? 8.039 -5.035 -9.609 1 88.19 494 VAL B O 1
ATOM 8796 N N . HIS B 1 495 ? 10.047 -6.102 -9.609 1 84.69 495 HIS B N 1
ATOM 8797 C CA . HIS B 1 495 ? 10.734 -4.98 -10.242 1 84.69 495 HIS B CA 1
ATOM 8798 C C . HIS B 1 495 ? 11.133 -5.32 -11.68 1 84.69 495 HI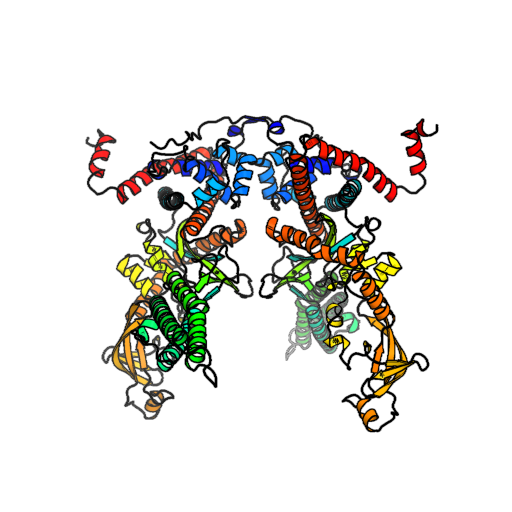S B C 1
ATOM 8800 O O . HIS B 1 495 ? 11.852 -4.555 -12.32 1 84.69 495 HIS B O 1
ATOM 8806 N N . VAL B 1 496 ? 10.766 -6.449 -12.078 1 85 496 VAL B N 1
ATOM 8807 C CA . VAL B 1 496 ? 11.094 -6.879 -13.43 1 85 496 VAL B CA 1
ATOM 8808 C C . VAL B 1 496 ? 9.82 -7.324 -14.148 1 85 496 VAL B C 1
ATOM 8810 O O . VAL B 1 496 ? 8.766 -7.473 -13.523 1 85 496 VAL B O 1
ATOM 8813 N N . ARG B 1 497 ? 9.992 -7.453 -15.477 1 87.31 497 ARG B N 1
ATOM 8814 C CA . ARG B 1 497 ? 8.836 -7.84 -16.281 1 87.31 497 ARG B CA 1
ATOM 8815 C C . ARG B 1 497 ? 9.086 -9.156 -17 1 87.31 497 ARG B C 1
ATOM 8817 O O . ARG B 1 497 ? 10.219 -9.461 -17.375 1 87.31 497 ARG B O 1
ATOM 8824 N N . GLY B 1 498 ? 7.977 -9.859 -17.141 1 90.5 498 GLY B N 1
ATOM 8825 C CA . GLY B 1 498 ? 8.07 -11.148 -17.797 1 90.5 498 GLY B CA 1
ATOM 8826 C C . GLY B 1 498 ? 8.172 -12.312 -16.844 1 90.5 498 GLY B C 1
ATOM 8827 O O . GLY B 1 498 ? 8.781 -12.195 -15.773 1 90.5 498 GLY B O 1
ATOM 8828 N N . ASN B 1 499 ? 7.656 -13.352 -17.266 1 92.19 499 ASN B N 1
ATOM 8829 C CA . ASN B 1 499 ? 7.559 -14.523 -16.391 1 92.19 499 ASN B CA 1
ATOM 8830 C C . ASN B 1 499 ? 8.938 -15.016 -15.961 1 92.19 499 ASN B C 1
ATOM 8832 O O . ASN B 1 499 ? 9.164 -15.266 -14.773 1 92.19 499 ASN B O 1
ATOM 8836 N N . GLN B 1 500 ? 9.797 -15.156 -16.891 1 92 500 GLN B N 1
ATOM 8837 C CA . GLN B 1 500 ? 11.117 -15.695 -16.578 1 92 500 GLN B CA 1
ATOM 8838 C C . GLN B 1 500 ? 11.875 -14.758 -15.641 1 92 500 GLN B C 1
ATOM 8840 O O . GLN B 1 500 ? 12.484 -15.203 -14.664 1 92 500 GLN B O 1
ATOM 8845 N N . ALA B 1 501 ? 11.891 -13.531 -15.961 1 91.56 501 ALA B N 1
ATOM 8846 C CA . ALA B 1 501 ? 12.602 -12.547 -15.156 1 91.56 501 ALA B CA 1
ATOM 8847 C C . ALA B 1 501 ? 12.008 -12.461 -13.75 1 91.56 501 ALA B C 1
ATOM 8849 O O . ALA B 1 501 ? 12.742 -12.336 -12.766 1 91.56 501 ALA B O 1
ATOM 8850 N N . VAL B 1 502 ? 10.695 -12.5 -13.703 1 94.19 502 VAL B N 1
ATOM 8851 C CA . VAL B 1 502 ? 10.031 -12.422 -12.406 1 94.19 502 VAL B CA 1
ATOM 8852 C C . VAL B 1 502 ? 10.336 -13.672 -11.594 1 94.19 502 VAL B C 1
ATOM 8854 O O . VAL B 1 502 ? 10.539 -13.602 -10.375 1 94.19 502 VAL B O 1
ATOM 8857 N N . GLN B 1 503 ? 10.312 -14.766 -12.258 1 95.62 503 GLN B N 1
ATOM 8858 C CA . GLN B 1 503 ? 10.656 -16.016 -11.586 1 95.62 503 GLN B CA 1
ATOM 8859 C C . GLN B 1 503 ? 12.062 -15.953 -10.992 1 95.62 503 GLN B C 1
ATOM 8861 O O . GLN B 1 503 ? 12.289 -16.406 -9.875 1 95.62 503 GLN B O 1
ATOM 8866 N N . THR B 1 504 ? 12.953 -15.414 -11.727 1 95.19 504 THR B N 1
ATOM 8867 C CA . THR B 1 504 ? 14.336 -15.273 -11.266 1 95.19 504 THR B CA 1
ATOM 8868 C C . THR B 1 504 ? 14.406 -14.328 -10.07 1 95.19 504 THR B C 1
ATOM 8870 O O . THR B 1 504 ? 15.102 -14.617 -9.086 1 95.19 504 THR B O 1
ATOM 8873 N N . GLU B 1 505 ? 13.727 -13.258 -10.164 1 94.88 505 GLU B N 1
ATOM 8874 C CA . GLU B 1 505 ? 13.727 -12.281 -9.086 1 94.88 505 GLU B CA 1
ATOM 8875 C C . GLU B 1 505 ? 13.172 -12.875 -7.793 1 94.88 505 GLU B C 1
ATOM 8877 O O . GLU B 1 505 ? 13.727 -12.664 -6.715 1 94.88 505 GLU B O 1
ATOM 8882 N N . VAL B 1 506 ? 12.102 -13.586 -7.957 1 96 506 VAL B N 1
ATOM 8883 C CA . VAL B 1 506 ? 11.492 -14.219 -6.797 1 96 506 VAL B CA 1
ATOM 8884 C C . VAL B 1 506 ? 12.453 -15.242 -6.199 1 96 506 VAL B C 1
ATOM 8886 O O . VAL B 1 506 ? 12.531 -15.391 -4.98 1 96 506 VAL B O 1
ATOM 8889 N N . GLY B 1 507 ? 13.117 -15.891 -7.066 1 96.88 507 GLY B N 1
ATOM 8890 C CA . GLY B 1 507 ? 14.141 -16.812 -6.602 1 96.88 507 GLY B CA 1
ATOM 8891 C C . GLY B 1 507 ? 15.227 -16.141 -5.785 1 96.88 507 GLY B C 1
ATOM 8892 O O . GLY B 1 507 ? 15.617 -16.641 -4.727 1 96.88 507 GLY B O 1
ATOM 8893 N N . PHE B 1 508 ? 15.703 -15.039 -6.27 1 96.06 508 PHE B N 1
ATOM 8894 C CA . PHE B 1 508 ? 16.719 -14.273 -5.543 1 96.06 508 PHE B CA 1
ATOM 8895 C C . PHE B 1 508 ? 16.188 -13.836 -4.184 1 96.06 508 PHE B C 1
ATOM 8897 O O . PHE B 1 508 ? 16.906 -13.898 -3.182 1 96.06 508 PHE B O 1
ATOM 8904 N N . LEU B 1 509 ? 14.992 -13.43 -4.164 1 96.12 509 LEU B N 1
ATOM 8905 C CA . LEU B 1 509 ? 14.375 -12.961 -2.928 1 96.12 509 LEU B CA 1
ATOM 8906 C C . LEU B 1 509 ? 14.289 -14.086 -1.903 1 96.12 509 LEU B C 1
ATOM 8908 O O . LEU B 1 509 ? 14.75 -13.938 -0.769 1 96.12 509 LEU B O 1
ATOM 8912 N N . PHE B 1 510 ? 13.742 -15.195 -2.338 1 97.5 510 PHE B N 1
ATOM 8913 C CA . PHE B 1 510 ? 13.555 -16.312 -1.424 1 97.5 510 PHE B CA 1
ATOM 8914 C C . PHE B 1 510 ? 14.891 -16.859 -0.955 1 97.5 510 PHE B C 1
ATOM 8916 O O . PHE B 1 510 ? 15.047 -17.234 0.213 1 97.5 510 PHE B O 1
ATOM 8923 N N . MET B 1 511 ? 15.852 -16.922 -1.844 1 96.62 511 MET B N 1
ATOM 8924 C CA . MET B 1 511 ? 17.156 -17.438 -1.457 1 96.62 511 MET B CA 1
ATOM 8925 C C . MET B 1 511 ? 17.844 -16.5 -0.471 1 96.62 511 MET B C 1
ATOM 8927 O O . MET B 1 511 ? 18.469 -16.953 0.491 1 96.62 511 MET B O 1
ATOM 8931 N N . SER B 1 512 ? 17.734 -15.25 -0.782 1 95.81 512 SER B N 1
ATOM 8932 C CA . SER B 1 512 ? 18.297 -14.273 0.149 1 95.81 512 SER B CA 1
ATOM 8933 C C . SER B 1 512 ? 17.672 -14.398 1.528 1 95.81 512 SER B C 1
ATOM 8935 O O . SER B 1 512 ? 18.359 -14.312 2.547 1 95.81 512 SER B O 1
ATOM 8937 N N . MET B 1 513 ? 16.422 -14.578 1.585 1 95.94 513 MET B N 1
ATOM 8938 C CA . MET B 1 513 ? 15.719 -14.766 2.846 1 95.94 513 MET B CA 1
ATOM 8939 C C . MET B 1 513 ? 16.203 -16.016 3.562 1 95.94 513 MET B C 1
ATOM 8941 O O . MET B 1 513 ? 16.391 -16.016 4.781 1 95.94 513 MET B O 1
ATOM 8945 N N . ASN B 1 514 ? 16.359 -17.078 2.799 1 95.69 514 ASN B N 1
ATOM 8946 C CA . ASN B 1 514 ? 16.859 -18.328 3.354 1 95.69 514 ASN B CA 1
ATOM 8947 C C . ASN B 1 514 ? 18.234 -18.141 3.994 1 95.69 514 ASN B C 1
ATOM 8949 O O . ASN B 1 514 ? 18.453 -18.578 5.125 1 95.69 514 ASN B O 1
ATOM 8953 N N . LEU B 1 515 ? 19.094 -17.469 3.27 1 93.25 515 LEU B N 1
ATOM 8954 C CA . LEU B 1 515 ? 20.484 -17.328 3.719 1 93.25 515 LEU B CA 1
ATOM 8955 C C . LEU B 1 515 ? 20.562 -16.391 4.93 1 93.25 515 LEU B C 1
ATOM 8957 O O . LEU B 1 515 ? 21.359 -16.625 5.844 1 93.25 515 LEU B O 1
ATOM 8961 N N . THR B 1 516 ? 19.781 -15.359 4.922 1 91.31 516 THR B N 1
ATOM 8962 C CA . THR B 1 516 ? 19.75 -14.445 6.062 1 91.31 516 THR B CA 1
ATOM 8963 C C . THR B 1 516 ? 19.266 -15.172 7.316 1 91.31 516 THR B C 1
ATOM 8965 O O . THR B 1 516 ? 19.812 -14.977 8.406 1 91.31 516 THR B O 1
ATOM 8968 N N . LYS B 1 517 ? 18.219 -15.938 7.164 1 91.19 517 LYS B N 1
ATOM 8969 C CA . LYS B 1 517 ? 17.703 -16.703 8.297 1 91.19 517 LYS B CA 1
ATOM 8970 C C . LYS B 1 517 ? 18.719 -17.734 8.773 1 91.19 517 LYS B C 1
ATOM 8972 O O . LYS B 1 517 ? 18.906 -17.922 9.984 1 91.19 517 LYS B O 1
ATOM 8977 N N . LEU B 1 518 ? 19.281 -18.406 7.848 1 89.88 518 LEU B N 1
ATOM 8978 C CA . LEU B 1 518 ? 20.297 -19.422 8.188 1 89.88 518 LEU B CA 1
ATOM 8979 C C . LEU B 1 518 ? 21.453 -18.781 8.945 1 89.88 518 LEU B C 1
ATOM 8981 O O . LEU B 1 518 ? 21.953 -19.359 9.914 1 89.88 518 LEU B O 1
ATOM 8985 N N . ALA B 1 519 ? 21.875 -17.609 8.492 1 86.25 519 ALA B N 1
ATOM 8986 C CA . ALA B 1 519 ? 22.969 -16.891 9.148 1 86.25 519 ALA B CA 1
ATOM 8987 C C . ALA B 1 519 ? 22.609 -16.531 10.586 1 86.25 519 ALA B C 1
ATOM 8989 O O . ALA B 1 519 ? 23.438 -16.672 11.492 1 86.25 519 ALA B O 1
ATOM 8990 N N . LYS B 1 520 ? 21.453 -16.125 10.789 1 84.56 520 LYS B N 1
ATOM 8991 C CA . LYS B 1 520 ? 20.984 -15.766 12.125 1 84.56 520 LYS B CA 1
ATOM 8992 C C . LYS B 1 520 ? 20.906 -17 13.031 1 84.56 520 LYS B C 1
ATOM 8994 O O . LYS B 1 520 ? 21.25 -16.922 14.211 1 84.56 520 LYS B O 1
ATOM 8999 N N . ASN B 1 521 ? 20.453 -18.062 12.5 1 83.25 521 ASN B N 1
ATOM 9000 C CA . ASN B 1 521 ? 20.312 -19.297 13.266 1 83.25 521 ASN B CA 1
ATOM 9001 C C . ASN B 1 521 ? 21.672 -19.859 13.656 1 83.25 521 ASN B C 1
ATOM 9003 O O . ASN B 1 521 ? 21.828 -20.406 14.75 1 83.25 521 ASN B O 1
ATOM 9007 N N . LEU B 1 522 ? 22.594 -19.75 12.773 1 78.5 522 LEU B N 1
ATOM 9008 C CA . LEU B 1 522 ? 23.938 -20.234 13.047 1 78.5 522 LEU B CA 1
ATOM 9009 C C . LEU B 1 522 ? 24.641 -19.359 14.078 1 78.5 522 LEU B C 1
ATOM 9011 O O . LEU B 1 522 ? 25.391 -19.875 14.914 1 78.5 522 LEU B O 1
ATOM 9015 N N . GLY B 1 523 ? 24.359 -18.094 14.016 1 65.62 523 GLY B N 1
ATOM 9016 C CA . GLY B 1 523 ? 24.938 -17.188 15 1 65.62 523 GLY B CA 1
ATOM 9017 C C . GLY B 1 523 ? 24.391 -17.406 16.406 1 65.62 523 GLY B C 1
ATOM 9018 O O . GLY B 1 523 ? 25.141 -17.297 17.375 1 65.62 523 GLY B O 1
ATOM 9019 N N . SER B 1 524 ? 23.188 -17.688 16.5 1 62.56 524 SER B N 1
ATOM 9020 C CA . SER B 1 524 ? 22.562 -17.891 17.797 1 62.56 524 SER B CA 1
ATOM 9021 C C . SER B 1 524 ? 23 -19.219 18.406 1 62.56 524 SER B C 1
ATOM 9023 O O . SER B 1 524 ? 23.125 -19.328 19.641 1 62.56 524 SER B O 1
ATOM 9025 N N . LYS B 1 525 ? 23.25 -20.266 17.625 1 59.06 525 LYS B N 1
ATOM 9026 C CA . LYS B 1 525 ? 23.656 -21.562 18.156 1 59.06 525 LYS B CA 1
ATOM 9027 C C . LYS B 1 525 ? 25.094 -21.516 18.688 1 59.06 525 LYS B C 1
ATOM 9029 O O . LYS B 1 525 ? 25.422 -22.188 19.656 1 59.06 525 LYS B O 1
ATOM 9034 N N . THR B 1 526 ? 25.859 -20.75 17.969 1 52.25 526 THR B N 1
ATOM 9035 C CA . THR B 1 526 ? 27.266 -20.688 18.375 1 52.25 526 THR B CA 1
ATOM 9036 C C . THR B 1 526 ? 27.422 -19.812 19.625 1 52.25 526 THR B C 1
ATOM 9038 O O . THR B 1 526 ? 28.453 -19.859 20.281 1 52.25 526 THR B O 1
ATOM 9041 N N . SER B 1 527 ? 26.625 -18.781 19.75 1 48.44 527 SER B N 1
ATOM 9042 C CA . SER B 1 527 ? 26.812 -18 20.969 1 48.44 527 SER B CA 1
ATOM 9043 C C . SER B 1 527 ? 26.766 -18.875 22.203 1 48.44 527 SER B C 1
ATOM 9045 O O . SER B 1 527 ? 27.391 -18.562 23.219 1 48.44 527 SER B O 1
ATOM 9047 N N . HIS B 1 528 ? 26.016 -19.906 22.141 1 44.25 528 HIS B N 1
ATOM 9048 C CA . HIS B 1 528 ? 26.047 -20.781 23.312 1 44.25 528 HIS B CA 1
ATOM 9049 C C . HIS B 1 528 ? 27.266 -21.703 23.281 1 44.25 528 HIS B C 1
ATOM 9051 O O . HIS B 1 528 ? 27.609 -22.297 24.297 1 44.25 528 HIS B O 1
ATOM 9057 N N . THR B 1 529 ? 27.688 -22.203 22.188 1 42.47 529 THR B N 1
ATOM 9058 C CA . THR B 1 529 ? 28.891 -23.031 22.219 1 42.47 529 THR B CA 1
ATOM 9059 C C . THR B 1 529 ? 30.125 -22.203 21.891 1 42.47 529 THR B C 1
ATOM 9061 O O . THR B 1 529 ? 30.062 -21.25 21.109 1 42.47 529 THR B O 1
ATOM 9064 N N . GLN B 1 530 ? 31.203 -22.109 22.828 1 40.09 530 GLN B N 1
ATOM 9065 C CA . GLN B 1 530 ? 32.469 -21.359 22.812 1 40.09 530 GLN B CA 1
ATOM 9066 C C . GLN B 1 530 ? 33.094 -21.375 21.422 1 40.09 530 GLN B C 1
ATOM 9068 O O . GLN B 1 530 ? 34.219 -20.922 21.25 1 40.09 530 GLN B O 1
ATOM 9073 N N . LYS B 1 531 ? 32.781 -22.312 20.469 1 42.72 531 LYS B N 1
ATOM 9074 C CA . LYS B 1 531 ? 33.688 -22.5 19.312 1 42.72 531 LYS B CA 1
ATOM 9075 C C . LYS B 1 531 ? 33.406 -21.453 18.234 1 42.72 531 LYS B C 1
ATOM 9077 O O . LYS B 1 531 ? 32.25 -21.109 17.984 1 42.72 531 LYS B O 1
ATOM 9082 N N . PRO B 1 532 ? 34.438 -20.875 17.484 1 44.31 532 PRO B N 1
ATOM 9083 C CA . PRO B 1 532 ? 34.375 -19.797 16.484 1 44.31 532 PRO B CA 1
ATOM 9084 C C . PRO B 1 532 ? 33.406 -20.109 15.344 1 44.31 532 PRO B C 1
ATOM 9086 O O . PRO B 1 532 ? 33.281 -21.266 14.922 1 44.31 532 PRO B O 1
ATOM 9089 N N . HIS B 1 533 ? 32.344 -19.391 14.914 1 49.16 533 HIS B N 1
ATOM 9090 C CA . HIS B 1 533 ? 31.219 -19.344 13.977 1 49.16 533 HIS B CA 1
ATOM 9091 C C . HIS B 1 533 ? 31.656 -19.781 12.578 1 49.16 533 HIS B C 1
ATOM 9093 O O . HIS B 1 533 ? 30.875 -20.391 11.852 1 49.16 533 HIS B O 1
ATOM 9099 N N . SER B 1 534 ? 32.875 -19.406 12.172 1 47.75 534 SER B N 1
ATOM 9100 C CA . SER B 1 534 ? 33.375 -19.641 10.82 1 47.75 534 SER B CA 1
ATOM 9101 C C . SER B 1 534 ? 33.438 -21.125 10.5 1 47.75 534 SER B C 1
ATOM 9103 O O . SER B 1 534 ? 33.125 -21.547 9.383 1 47.75 534 SER B O 1
ATOM 9105 N N . ASP B 1 535 ? 33.688 -21.859 11.523 1 49.59 535 ASP B N 1
ATOM 9106 C CA . ASP B 1 535 ? 33.938 -23.281 11.297 1 49.59 535 ASP B CA 1
ATOM 9107 C C . ASP B 1 535 ? 32.656 -24.047 11.062 1 49.59 535 ASP B C 1
ATOM 9109 O O . ASP B 1 535 ? 32.625 -24.984 10.258 1 49.59 535 ASP B O 1
ATOM 9113 N N . SER B 1 536 ? 31.719 -23.562 11.68 1 52.47 536 SER B N 1
ATOM 9114 C CA . SER B 1 536 ? 30.469 -24.312 11.531 1 52.47 536 SER B CA 1
ATOM 9115 C C . SER B 1 536 ? 29.891 -24.156 10.133 1 52.47 536 SER B C 1
ATOM 9117 O O . SER B 1 536 ? 29.406 -25.109 9.539 1 52.47 536 SER B O 1
ATOM 9119 N N . PHE B 1 537 ? 30.125 -23.016 9.594 1 56.88 537 PHE B N 1
ATOM 9120 C CA . PHE B 1 537 ? 29.578 -22.781 8.258 1 56.88 537 PHE B CA 1
ATOM 9121 C C . PHE B 1 537 ? 30.406 -23.516 7.211 1 56.88 537 PHE B C 1
ATOM 9123 O O . PHE B 1 537 ? 29.844 -24.094 6.273 1 56.88 537 PHE B O 1
ATOM 9130 N N . ILE B 1 538 ? 31.656 -23.438 7.441 1 55.66 538 ILE B N 1
ATOM 9131 C CA . ILE B 1 538 ? 32.531 -24.141 6.527 1 55.66 538 ILE B CA 1
ATOM 9132 C C . ILE B 1 538 ? 32.219 -25.625 6.543 1 55.66 538 ILE B C 1
ATOM 9134 O O . ILE B 1 538 ? 32.219 -26.281 5.496 1 55.66 538 ILE B O 1
ATOM 9138 N N . LEU B 1 539 ? 31.828 -26 7.656 1 51.59 539 LEU B N 1
ATOM 9139 C CA . LEU B 1 539 ? 31.516 -27.422 7.793 1 51.59 539 LEU B CA 1
ATOM 9140 C C . LEU B 1 539 ? 30.203 -27.75 7.086 1 51.59 539 LEU B C 1
ATOM 9142 O O . LEU B 1 539 ? 30.109 -28.781 6.426 1 51.59 539 LEU B O 1
ATOM 9146 N N . ILE B 1 540 ? 29.312 -26.906 7.234 1 55.72 540 ILE B N 1
ATOM 9147 C CA . ILE B 1 540 ? 28 -27.125 6.633 1 55.72 540 ILE B CA 1
ATOM 9148 C C . ILE B 1 540 ? 28.125 -27.094 5.109 1 55.72 540 ILE B C 1
ATOM 9150 O O . ILE B 1 540 ? 27.547 -27.938 4.418 1 55.72 540 ILE B O 1
ATOM 9154 N N . VAL B 1 541 ? 28.984 -26.188 4.684 1 58.16 541 VAL B N 1
ATOM 9155 C CA . VAL B 1 541 ? 29.125 -26.031 3.242 1 58.16 541 VAL B CA 1
ATOM 9156 C C . VAL B 1 541 ? 29.953 -27.172 2.672 1 58.16 541 VAL B C 1
ATOM 9158 O O . VAL B 1 541 ? 29.641 -27.703 1.604 1 58.16 541 VAL B O 1
ATOM 9161 N N . PHE B 1 542 ? 30.953 -27.578 3.449 1 51.47 542 PHE B N 1
ATOM 9162 C CA . PHE B 1 542 ? 31.812 -28.672 2.998 1 51.47 542 PHE B CA 1
ATOM 9163 C C . PHE B 1 542 ? 31.031 -29.969 2.895 1 51.47 542 PHE B C 1
ATOM 9165 O O . PHE B 1 542 ? 31.203 -30.734 1.938 1 51.47 542 PHE B O 1
ATOM 9172 N N . GLU B 1 543 ? 30.281 -30.219 3.805 1 52.22 543 GLU B N 1
ATOM 9173 C CA . GLU B 1 543 ? 29.469 -31.438 3.789 1 52.22 543 GLU B CA 1
ATOM 9174 C C . GLU B 1 543 ? 28.469 -31.422 2.637 1 52.22 543 GLU B C 1
ATOM 9176 O O . GLU B 1 543 ? 28.219 -32.438 2.008 1 52.22 543 GLU B O 1
ATOM 9181 N N . THR B 1 544 ? 28.062 -30.281 2.283 1 55.84 544 THR B N 1
ATOM 9182 C CA . THR B 1 544 ? 27.062 -30.141 1.223 1 55.84 544 THR B CA 1
ATOM 9183 C C . THR B 1 544 ? 27.703 -30.328 -0.148 1 55.84 544 THR B C 1
ATOM 9185 O O . THR B 1 544 ? 27.078 -30.891 -1.058 1 55.84 544 THR B O 1
ATOM 9188 N N . GLU B 1 545 ? 28.938 -29.875 -0.241 1 55.31 545 GLU B N 1
ATOM 9189 C CA . GLU B 1 545 ? 29.625 -30.047 -1.516 1 55.31 545 GLU B CA 1
ATOM 9190 C C . GLU B 1 545 ? 29.719 -31.516 -1.903 1 55.31 545 GLU B C 1
ATOM 9192 O O . GLU B 1 545 ? 29.531 -31.875 -3.07 1 55.31 545 GLU B O 1
ATOM 9197 N N . ILE B 1 546 ? 29.859 -32.344 -0.985 1 48.69 546 ILE B N 1
ATOM 9198 C CA . ILE B 1 546 ? 29.984 -33.75 -1.24 1 48.69 546 ILE B CA 1
ATOM 9199 C C . ILE B 1 546 ? 28.625 -34.344 -1.633 1 48.69 546 ILE B C 1
ATOM 9201 O O . ILE B 1 546 ? 28.531 -35.125 -2.584 1 48.69 546 ILE B O 1
ATOM 9205 N N . THR B 1 547 ? 27.688 -33.938 -1.026 1 50.59 547 THR B N 1
ATOM 9206 C CA . THR B 1 547 ? 26.375 -34.531 -1.247 1 50.59 547 THR B CA 1
ATOM 9207 C C . THR B 1 547 ? 25.766 -34.031 -2.557 1 50.59 547 THR B C 1
ATOM 9209 O O . THR B 1 547 ? 25.125 -34.781 -3.287 1 50.59 547 THR B O 1
ATOM 9212 N N . VAL B 1 548 ? 26.016 -32.844 -2.863 1 53.81 548 VAL B N 1
ATOM 9213 C CA . VAL B 1 548 ? 25.469 -32.219 -4.074 1 53.81 548 VAL B CA 1
ATOM 9214 C C . VAL B 1 548 ? 26.094 -32.906 -5.305 1 53.81 548 VAL B C 1
ATOM 9216 O O . VAL B 1 548 ? 25.391 -33.156 -6.289 1 53.81 548 VAL B O 1
ATOM 9219 N N . TRP B 1 549 ? 27.375 -33.094 -5.211 1 51.19 549 TRP B N 1
ATOM 9220 C CA . TRP B 1 549 ? 28.047 -33.781 -6.309 1 51.19 549 TRP B CA 1
ATOM 9221 C C . TRP B 1 549 ? 27.391 -35.125 -6.582 1 51.19 549 TRP B C 1
ATOM 9223 O O . TRP B 1 549 ? 27.141 -35.469 -7.734 1 51.19 549 TRP B O 1
ATOM 9233 N N . PHE B 1 550 ? 26.969 -35.75 -5.605 1 49.38 550 PHE B N 1
ATOM 9234 C CA . PHE B 1 550 ? 26.344 -37.062 -5.762 1 49.38 550 PHE B CA 1
ATOM 9235 C C . PHE B 1 550 ? 24.938 -36.906 -6.316 1 49.38 550 PHE B C 1
ATOM 9237 O O . PHE B 1 550 ? 24.516 -37.719 -7.152 1 49.38 550 PHE B O 1
ATOM 9244 N N . TYR B 1 551 ? 24.297 -35.906 -5.812 1 50.69 551 TYR B N 1
ATOM 9245 C CA . TYR B 1 551 ? 22.906 -35.75 -6.23 1 50.69 551 TYR B CA 1
ATOM 9246 C C . TYR B 1 551 ? 22.812 -35.375 -7.703 1 50.69 551 TYR B C 1
ATOM 9248 O O . TYR B 1 551 ? 21.969 -35.875 -8.438 1 50.69 551 TYR B O 1
ATOM 9256 N N . PHE B 1 552 ? 23.656 -34.469 -8.156 1 50.94 552 PHE B N 1
ATOM 9257 C CA . PHE B 1 552 ? 23.625 -34.031 -9.547 1 50.94 552 PHE B CA 1
ATOM 9258 C C . PHE B 1 552 ? 24.219 -35.094 -10.461 1 50.94 552 PHE B C 1
ATOM 9260 O O . PHE B 1 552 ? 23.766 -35.25 -11.594 1 50.94 552 PHE B O 1
ATOM 9267 N N . GLU B 1 553 ? 25.328 -35.656 -10.055 1 47.5 553 GLU B N 1
ATOM 9268 C CA . GLU B 1 553 ? 25.875 -36.75 -10.844 1 47.5 553 GLU B CA 1
ATOM 9269 C C . GLU B 1 553 ? 24.891 -37.906 -10.938 1 47.5 553 GLU B C 1
ATOM 9271 O O . GLU B 1 553 ? 24.797 -38.562 -11.977 1 47.5 553 GLU B O 1
ATOM 9276 N N . ALA B 1 554 ? 24.219 -38.062 -9.906 1 43.72 554 ALA B N 1
ATOM 9277 C CA . ALA B 1 554 ? 23.219 -39.125 -9.938 1 43.72 554 ALA B CA 1
ATOM 9278 C C . ALA B 1 554 ? 22.016 -38.719 -10.781 1 43.72 554 ALA B C 1
ATOM 9280 O O . ALA B 1 554 ? 21.422 -39.562 -11.453 1 43.72 554 ALA B O 1
ATOM 9281 N N . SER B 1 555 ? 21.625 -37.594 -10.586 1 41.59 555 SER B N 1
ATOM 9282 C CA . SER B 1 555 ? 20.422 -37.188 -11.305 1 41.59 555 SER B CA 1
ATOM 9283 C C . SER B 1 555 ? 20.703 -36.969 -12.789 1 41.59 555 SER B C 1
ATOM 9285 O O . SER B 1 555 ? 19.828 -37.156 -13.633 1 41.59 555 SER B O 1
ATOM 9287 N N . PHE B 1 556 ? 21.844 -36.25 -13.234 1 37.44 556 PHE B N 1
ATOM 9288 C CA . PHE B 1 556 ? 22.109 -36.094 -14.648 1 37.44 556 PHE B CA 1
ATOM 9289 C C . PHE B 1 556 ? 22.922 -37.25 -15.203 1 37.44 556 PHE B C 1
ATOM 9291 O O . PHE B 1 556 ? 23.188 -37.312 -16.406 1 37.44 556 PHE B O 1
ATOM 9298 N N . CYS B 1 557 ? 23.906 -37.875 -14.422 1 33.25 557 CYS B N 1
ATOM 9299 C CA . CYS B 1 557 ? 24.703 -38.906 -15.07 1 33.25 557 CYS B CA 1
ATOM 9300 C C . CYS B 1 557 ? 23.906 -40.188 -15.273 1 33.25 557 CYS B C 1
ATOM 9302 O O . CYS B 1 557 ? 23.281 -40.688 -14.328 1 33.25 557 CYS B O 1
ATOM 9304 N N . PRO B 1 558 ? 23.672 -40.656 -16.516 1 33.12 558 PRO B N 1
ATOM 9305 C CA . PRO B 1 558 ? 23.219 -42.031 -16.766 1 33.12 558 PRO B CA 1
ATOM 9306 C C . PRO B 1 558 ? 23.938 -43.062 -15.883 1 33.12 558 PRO B C 1
ATOM 9308 O O . PRO B 1 558 ? 25.031 -42.781 -15.383 1 33.12 558 PRO B O 1
ATOM 9311 N N . ALA B 1 559 ? 23.375 -44.281 -15.406 1 34.38 559 ALA B N 1
ATOM 9312 C CA . ALA B 1 559 ? 23.812 -45.438 -14.633 1 34.38 559 ALA B CA 1
ATOM 9313 C C . ALA B 1 559 ? 25.281 -45.781 -14.922 1 34.38 559 ALA B C 1
ATOM 9315 O O . ALA B 1 559 ? 25.984 -46.312 -14.062 1 34.38 559 ALA B O 1
ATOM 9316 N N . SER B 1 560 ? 25.812 -45.625 -16.156 1 32.62 560 SER B N 1
ATOM 9317 C CA . SER B 1 560 ? 27.047 -46.312 -16.531 1 32.62 560 SER B CA 1
ATOM 9318 C C . SER B 1 560 ? 28.266 -45.656 -15.891 1 32.62 560 SER B C 1
ATOM 9320 O O . SER B 1 560 ? 29.297 -46.312 -15.703 1 32.62 560 SER B O 1
ATOM 9322 N N . PHE B 1 561 ? 28.344 -44.312 -15.789 1 33.12 561 PHE B N 1
ATOM 9323 C CA . PHE B 1 561 ? 29.656 -43.75 -15.477 1 33.12 561 PHE B CA 1
ATOM 9324 C C . PHE B 1 561 ? 29.891 -43.719 -13.969 1 33.12 561 PHE B C 1
ATOM 9326 O O . PHE B 1 561 ? 31 -43.5 -13.508 1 33.12 561 PHE B O 1
ATOM 9333 N N . CYS B 1 562 ? 28.906 -43.906 -13.109 1 34.75 562 CYS B N 1
ATOM 9334 C CA . CYS B 1 562 ? 29.109 -43.812 -11.672 1 34.75 562 CYS B CA 1
ATOM 9335 C C . CYS B 1 562 ? 29.922 -45 -11.156 1 34.75 562 CYS B C 1
ATOM 9337 O O . CYS B 1 562 ? 30.344 -45 -9.992 1 34.75 562 CYS B O 1
ATOM 9339 N N . ILE B 1 563 ? 29.984 -46.125 -11.828 1 34.84 563 ILE B N 1
ATOM 9340 C CA . ILE B 1 563 ? 30.719 -47.281 -11.32 1 34.84 563 ILE B CA 1
ATOM 9341 C C . ILE B 1 563 ? 32.219 -46.969 -11.281 1 34.84 563 ILE B C 1
ATOM 9343 O O . ILE B 1 563 ? 32.906 -47.312 -10.328 1 34.84 563 ILE B O 1
ATOM 9347 N N . SER B 1 564 ? 32.75 -46.188 -12.266 1 34.38 564 SER B N 1
ATOM 9348 C CA . SER B 1 564 ? 34.188 -46.156 -12.422 1 34.38 564 SER B CA 1
ATOM 9349 C C . SER B 1 564 ? 34.844 -45.188 -11.43 1 34.38 564 SER B C 1
ATOM 9351 O O . SER B 1 564 ? 35.938 -45.438 -10.961 1 34.38 564 SER B O 1
ATOM 9353 N N . ILE B 1 565 ? 34.156 -44.094 -11.094 1 34.69 565 ILE B N 1
ATOM 9354 C CA . ILE B 1 565 ? 34.938 -43.125 -10.312 1 34.69 565 ILE B CA 1
ATOM 9355 C C . ILE B 1 565 ? 34.938 -43.562 -8.844 1 34.69 565 ILE B C 1
ATOM 9357 O O . ILE B 1 565 ? 35.844 -43.188 -8.094 1 34.69 565 ILE B O 1
ATOM 9361 N N . PHE B 1 566 ? 34 -44.312 -8.352 1 35.53 566 PHE B N 1
ATOM 9362 C CA . PHE B 1 566 ? 34.125 -44.875 -7.012 1 35.53 566 PHE B CA 1
ATOM 9363 C C . PHE B 1 566 ? 35.438 -45.625 -6.855 1 35.53 566 PHE B C 1
ATOM 9365 O O . PHE B 1 566 ? 36.094 -45.531 -5.812 1 35.53 566 PHE B O 1
ATOM 9372 N N . TYR B 1 567 ? 35.812 -46.344 -7.887 1 37.5 567 TYR B N 1
ATOM 9373 C CA . TYR B 1 567 ? 37 -47.188 -7.809 1 37.5 567 TYR B CA 1
ATOM 9374 C C . TYR B 1 567 ? 38.281 -46.312 -7.758 1 37.5 567 TYR B C 1
ATOM 9376 O O . TYR B 1 567 ? 39.312 -46.781 -7.32 1 37.5 567 TYR B O 1
ATOM 9384 N N . CYS B 1 568 ? 38.25 -45.125 -8.391 1 36.66 568 CYS B N 1
ATOM 9385 C CA . CYS B 1 568 ? 39.5 -44.406 -8.398 1 36.66 568 CYS B CA 1
ATOM 9386 C C . CYS B 1 568 ? 39.781 -43.719 -7.047 1 36.66 568 CYS B C 1
ATOM 9388 O O . CYS B 1 568 ? 40.906 -43.531 -6.648 1 36.66 568 CYS B O 1
ATOM 9390 N N . ILE B 1 569 ? 38.75 -43.188 -6.328 1 39.34 569 ILE B N 1
ATOM 9391 C CA . ILE B 1 569 ? 39.094 -42.438 -5.125 1 39.34 569 ILE B CA 1
ATOM 9392 C C . ILE B 1 569 ? 39.25 -43.406 -3.943 1 39.34 569 ILE B C 1
ATOM 9394 O O . ILE B 1 569 ? 40.062 -43.188 -3.059 1 39.34 569 ILE B O 1
ATOM 9398 N N . PHE B 1 570 ? 38.375 -44.406 -3.76 1 36.22 570 PHE B N 1
ATOM 9399 C CA . PHE B 1 570 ? 38.594 -45.344 -2.668 1 36.22 570 PHE B CA 1
ATOM 9400 C C . PHE B 1 570 ? 39.188 -46.656 -3.193 1 36.22 570 PHE B C 1
ATOM 9402 O O . PHE B 1 570 ? 38.438 -47.594 -3.463 1 36.22 570 PHE B O 1
ATOM 9409 N N . PRO B 1 571 ? 40.5 -46.562 -3.674 1 37.38 571 PRO B N 1
ATOM 9410 C CA . PRO B 1 571 ? 41.094 -47.844 -4.113 1 37.38 571 PRO B CA 1
ATOM 9411 C C . PRO B 1 571 ? 41 -48.938 -3.055 1 37.38 571 PRO B C 1
ATOM 9413 O O . PRO B 1 571 ? 40.969 -50.125 -3.391 1 37.38 571 PRO B O 1
ATOM 9416 N N . TYR B 1 572 ? 41.188 -48.469 -1.722 1 35.84 572 TYR B N 1
ATOM 9417 C CA . TYR B 1 572 ? 41.531 -49.5 -0.752 1 35.84 572 TYR B CA 1
ATOM 9418 C C . TYR B 1 572 ? 40.312 -50.281 -0.32 1 35.84 572 TYR B C 1
ATOM 9420 O O . TYR B 1 572 ? 40.406 -51.188 0.515 1 35.84 572 TYR B O 1
ATOM 9428 N N . LEU B 1 573 ? 39.125 -49.781 -0.544 1 29.81 573 LEU B N 1
ATOM 9429 C CA . LEU B 1 573 ? 38.125 -50.562 0.164 1 29.81 573 LEU B CA 1
ATOM 9430 C C . LEU B 1 573 ? 37.906 -51.906 -0.535 1 29.81 573 LEU B C 1
ATOM 9432 O O . LEU B 1 573 ? 36.938 -52.594 -0.244 1 29.81 573 LEU B O 1
ATOM 9436 N N . GLN B 1 574 ? 38.719 -52.25 -1.62 1 30.44 574 GLN B N 1
ATOM 9437 C CA . GLN B 1 574 ? 38.656 -53.656 -2.008 1 30.44 574 GLN B CA 1
ATOM 9438 C C . GLN B 1 574 ? 39.344 -54.562 -0.956 1 30.44 574 GLN B C 1
ATOM 9440 O O . GLN B 1 574 ? 39.344 -55.781 -1.084 1 30.44 574 GLN B O 1
ATOM 9445 N N . SER B 1 575 ? 39.969 -54 0.14 1 24.66 575 SER B N 1
ATOM 9446 C CA . SER B 1 575 ? 40.438 -55.156 0.859 1 24.66 575 SER B CA 1
ATOM 9447 C C . SER B 1 575 ? 39.312 -55.875 1.569 1 24.66 575 SER B C 1
ATOM 9449 O O . SER B 1 575 ? 38.406 -55.25 2.109 1 24.66 575 SER B O 1
#